Protein AF-0000000077559073 (afdb_homodimer)

Foldseek 3Di:
DAQPDAWAEEEEEDCDPCRVLLQLLLCQLPVRHAYEYEYQDPVQLVQLVDQHHPWFAPPSSVSSVVRYPRRYYYYNPLLVSLQPGQEYEYAHEFAQACDDPNHPFATDCVSVLVVLLSSLVRYAAEYEYEYAYQHAFPVQVVSVVNNPPPVVCPRYHYFYKYWYDDADGRCRNVCSQEPQATEIAGAPDPNRVSSSVSVLVSSVSRYPNVRYHYYHRRCRSVVLLVVLLVLLLLQLVLLVLLVVLQVPQHFSVVVLVVVQVPPVNHNPSNFHFLAAFDSRNSRSLSNVLSVCVVVVNNVVSVVSVVSVVSRLVSLVVLLCVVCVVLVNAQAAAEEEEEDQPLEPNTQHRGRRSVLVSLQSNVVRHHQYEYEYQRHDPVRSLVSNVVVDPPVSSVRYHYDPDPLVRLAQHQEYEYRYPYPVVAPDPVLSSCVRYDPPYEYEYRRPRYDQVVNVVSPYQYHYGRGHRPPD/DAQQDAWAEEEEEDCDPCRVLLQLLLCQLPVRHAYEYEYQDVVQLVQLVDQHHPWFAPPSSVSSVVRYPRRYYYYNPLLVSLQPGQEYEYAHEFAQACDDPLHPFATDCVSVLVVLLSSLVRYAAEYEYEYAYQHAFPVQVVSVCNNPPPVVCPRYHYWYKYWYDDADGRCRNVCSQEPQATEIAGAPDPNRVSSSVSVLVSSVSRYPNVRYHYYHRRCRSVVLLVVLLVLLLLQLVLLVLLVVLQVPQHFSVVVLVVVQVPPVNHNPSNFHFLAAFDSRNSRSLSNVLSVCVVVVNNVVSVVSVVSVVSRLVSLVVLLCVVCVVLVNAQAAAEEEEEDQPLEPNTQHRGRRSVLVSLQSNVVRHHQYEYEYQRHDPVRSLVSNVVVDPPVSSVRYHYDDDPLVRLAQHQEYEYRYPYPVVAPDPVLSSCVRYDPPYEYEYRRPRYDQVVNVVSPYQYHYGRGHRPPD

Structure (mmCIF, N/CA/C/O backbone):
data_AF-0000000077559073-model_v1
#
loop_
_entity.id
_entity.type
_entity.pdbx_description
1 polymer 'UDP-glucose 6-dehydrogenase'
#
loop_
_atom_site.group_PDB
_atom_site.id
_atom_site.type_symbol
_atom_site.label_atom_id
_atom_site.label_alt_id
_atom_site.label_comp_id
_atom_site.label_asym_id
_atom_site.label_entity_id
_atom_site.label_seq_id
_atom_site.pdbx_PDB_ins_code
_atom_site.Cartn_x
_atom_site.Cartn_y
_atom_site.Cartn_z
_atom_site.occupancy
_atom_site.B_iso_or_equiv
_atom_site.auth_seq_id
_atom_site.auth_comp_id
_atom_site.auth_asym_id
_atom_site.auth_atom_id
_atom_site.pdbx_PDB_model_num
ATOM 1 N N . MET A 1 1 ? -14.984 -43.031 -1.328 1 65.44 1 MET A N 1
ATOM 2 C CA . MET A 1 1 ? -15.008 -41.594 -1.665 1 65.44 1 MET A CA 1
ATOM 3 C C . MET A 1 1 ? -13.734 -41.188 -2.393 1 65.44 1 MET A C 1
ATOM 5 O O . MET A 1 1 ? -12.68 -41.781 -2.189 1 65.44 1 MET A O 1
ATOM 9 N N . VAL A 1 2 ? -13.875 -40.344 -3.498 1 80.69 2 VAL A N 1
ATOM 10 C CA . VAL A 1 2 ? -12.781 -39.938 -4.363 1 80.69 2 VAL A CA 1
ATOM 11 C C . VAL A 1 2 ? -11.836 -39.031 -3.594 1 80.69 2 VAL A C 1
ATOM 13 O O . VAL A 1 2 ? -12.281 -38.188 -2.805 1 80.69 2 VAL A O 1
ATOM 16 N N . PHE A 1 3 ? -10.508 -39.344 -3.59 1 88.69 3 PHE A N 1
ATOM 17 C CA . PHE A 1 3 ? -9.406 -38.594 -2.986 1 88.69 3 PHE A CA 1
ATOM 18 C C . PHE A 1 3 ? -9.406 -38.781 -1.472 1 88.69 3 PHE A C 1
ATOM 20 O O . PHE A 1 3 ? -9.289 -37.781 -0.734 1 88.69 3 PHE A O 1
ATOM 27 N N . GLU A 1 4 ? -9.547 -39.906 -0.979 1 85.69 4 GLU A N 1
ATOM 28 C CA . GLU A 1 4 ? -9.531 -40.25 0.443 1 85.69 4 GLU A CA 1
ATOM 29 C C . GLU A 1 4 ? -8.164 -40.75 0.874 1 85.69 4 GLU A C 1
ATOM 31 O O . GLU A 1 4 ? -7.812 -40.719 2.055 1 85.69 4 GLU A O 1
ATOM 36 N N . LYS A 1 5 ? -7.469 -41.219 -0.097 1 90.25 5 LYS A N 1
ATOM 37 C CA . LYS A 1 5 ? -6.168 -41.812 0.21 1 90.25 5 LYS A CA 1
ATOM 38 C C . LYS A 1 5 ? -5.18 -40.719 0.664 1 90.25 5 LYS A C 1
ATOM 40 O O . LYS A 1 5 ? -5.152 -39.625 0.11 1 90.25 5 LYS A O 1
ATOM 45 N N . LYS A 1 6 ? -4.402 -41.062 1.633 1 93.44 6 LYS A N 1
ATOM 46 C CA . LYS A 1 6 ? -3.363 -40.156 2.133 1 93.44 6 LYS A CA 1
ATOM 47 C C . LYS A 1 6 ? -2.281 -39.938 1.082 1 93.44 6 LYS A C 1
ATOM 49 O O . LYS A 1 6 ? -1.94 -40.844 0.326 1 93.44 6 LYS A O 1
ATOM 54 N N . VAL A 1 7 ? -1.75 -38.781 1.124 1 97.25 7 VAL A N 1
ATOM 55 C CA . VAL A 1 7 ? -0.66 -38.469 0.206 1 97.25 7 VAL A CA 1
ATOM 56 C C . VAL A 1 7 ? 0.637 -39.094 0.71 1 97.25 7 VAL A C 1
ATOM 58 O O . VAL A 1 7 ? 1.102 -38.781 1.809 1 97.25 7 VAL A O 1
ATOM 61 N N . GLU A 1 8 ? 1.228 -39.969 -0.076 1 97.75 8 GLU A N 1
ATOM 62 C CA . GLU A 1 8 ? 2.455 -40.656 0.322 1 97.75 8 GLU A CA 1
ATOM 63 C C . GLU A 1 8 ? 3.59 -40.344 -0.658 1 97.75 8 GLU A C 1
ATOM 65 O O . GLU A 1 8 ? 4.762 -40.531 -0.328 1 97.75 8 GLU A O 1
ATOM 70 N N . ARG A 1 9 ? 3.215 -40.031 -1.839 1 98.5 9 ARG A N 1
ATOM 71 C CA . ARG A 1 9 ? 4.191 -39.719 -2.883 1 98.5 9 ARG A CA 1
ATOM 72 C C . ARG A 1 9 ? 3.869 -38.406 -3.58 1 98.5 9 ARG A C 1
ATOM 74 O O . ARG A 1 9 ? 2.777 -38.25 -4.129 1 98.5 9 ARG A O 1
ATOM 81 N N . ILE A 1 10 ? 4.832 -37.469 -3.531 1 98.75 10 ILE A N 1
ATOM 82 C CA . ILE A 1 10 ? 4.691 -36.188 -4.168 1 98.75 10 ILE A CA 1
ATOM 83 C C . ILE A 1 10 ? 5.73 -36.031 -5.277 1 98.75 10 ILE A C 1
ATOM 85 O O . ILE A 1 10 ? 6.91 -36.344 -5.078 1 98.75 10 ILE A O 1
ATOM 89 N N . ALA A 1 11 ? 5.262 -35.719 -6.426 1 98.75 11 ALA A N 1
ATOM 90 C CA . ALA A 1 11 ? 6.164 -35.312 -7.496 1 98.75 11 ALA A CA 1
ATOM 91 C C . ALA A 1 11 ? 6.102 -33.781 -7.703 1 98.75 11 ALA A C 1
ATOM 93 O O . ALA A 1 11 ? 5.051 -33.188 -7.527 1 98.75 11 ALA A O 1
ATOM 94 N N . CYS A 1 12 ? 7.199 -33.188 -7.988 1 98.69 12 CYS A N 1
ATOM 95 C CA . CYS A 1 12 ? 7.293 -31.781 -8.328 1 98.69 12 CYS A CA 1
ATOM 96 C C . CYS A 1 12 ? 7.977 -31.578 -9.68 1 98.69 12 CYS A C 1
ATOM 98 O O . CYS A 1 12 ? 9.133 -31.953 -9.852 1 98.69 12 CYS A O 1
ATOM 100 N N . VAL A 1 13 ? 7.211 -31.094 -10.602 1 98.62 13 VAL A N 1
ATOM 101 C CA . VAL A 1 13 ? 7.781 -30.844 -11.93 1 98.62 13 VAL A CA 1
ATOM 102 C C . VAL A 1 13 ? 8.336 -29.422 -12 1 98.62 13 VAL A C 1
ATOM 104 O O . VAL A 1 13 ? 7.574 -28.453 -12 1 98.62 13 VAL A O 1
ATOM 107 N N . GLY A 1 14 ? 9.617 -29.281 -12.125 1 97.81 14 GLY A N 1
ATOM 108 C CA . GLY A 1 14 ? 10.344 -28.016 -12.047 1 97.81 14 GLY A CA 1
ATOM 109 C C . GLY A 1 14 ? 11.305 -27.953 -10.867 1 97.81 14 GLY A C 1
ATOM 110 O O . GLY A 1 14 ? 10.875 -27.938 -9.711 1 97.81 14 GLY A O 1
ATOM 111 N N . ALA A 1 15 ? 12.57 -27.938 -11.156 1 97.75 15 ALA A N 1
ATOM 112 C CA . ALA A 1 15 ? 13.594 -27.953 -10.117 1 97.75 15 ALA A CA 1
ATOM 113 C C . ALA A 1 15 ? 14.25 -26.594 -9.961 1 97.75 15 ALA A C 1
ATOM 115 O O . ALA A 1 15 ? 15.469 -26.484 -9.789 1 97.75 15 ALA A O 1
ATOM 116 N N . GLY A 1 16 ? 13.422 -25.531 -10.078 1 93.25 16 GLY A N 1
ATOM 117 C CA . GLY A 1 16 ? 13.922 -24.172 -9.93 1 93.25 16 GLY A CA 1
ATOM 118 C C . GLY A 1 16 ? 13.82 -23.656 -8.508 1 93.25 16 GLY A C 1
ATOM 119 O O . GLY A 1 16 ? 13.883 -24.438 -7.555 1 93.25 16 GLY A O 1
ATOM 120 N N . TYR A 1 17 ? 13.789 -22.375 -8.445 1 90.31 17 TYR A N 1
ATOM 121 C CA . TYR A 1 17 ? 13.859 -21.672 -7.168 1 90.31 17 TYR A CA 1
ATOM 122 C C . TYR A 1 17 ? 12.641 -22 -6.309 1 90.31 17 TYR A C 1
ATOM 124 O O . TYR A 1 17 ? 12.703 -21.906 -5.078 1 90.31 17 TYR A O 1
ATOM 132 N N . VAL A 1 18 ? 11.492 -22.312 -6.949 1 93.88 18 VAL A N 1
ATOM 133 C CA . VAL A 1 18 ? 10.281 -22.594 -6.191 1 93.88 18 VAL A CA 1
ATOM 134 C C . VAL A 1 18 ? 10.203 -24.094 -5.887 1 93.88 18 VAL A C 1
ATOM 136 O O . VAL A 1 18 ? 10.062 -24.484 -4.727 1 93.88 18 VAL A O 1
ATOM 139 N N . GLY A 1 19 ? 10.406 -24.906 -6.859 1 96.75 19 GLY A N 1
ATOM 140 C CA . GLY A 1 19 ? 10.219 -26.344 -6.715 1 96.75 19 GLY A CA 1
ATOM 141 C C . GLY A 1 19 ? 11.234 -26.984 -5.785 1 96.75 19 GLY A C 1
ATOM 142 O O . GLY A 1 19 ? 10.867 -27.75 -4.887 1 96.75 19 GLY A O 1
ATOM 143 N N . GLY A 1 20 ? 12.484 -26.672 -6.012 1 96.12 20 GLY A N 1
ATOM 144 C CA . GLY A 1 20 ? 13.547 -27.266 -5.211 1 96.12 20 GLY A CA 1
ATOM 145 C C . GLY A 1 20 ? 13.383 -27.016 -3.723 1 96.12 20 GLY A C 1
ATOM 146 O O . GLY A 1 20 ? 13.164 -27.953 -2.951 1 96.12 20 GLY A O 1
ATOM 147 N N . PRO A 1 21 ? 13.383 -25.719 -3.318 1 96.5 21 PRO A N 1
ATOM 148 C CA . PRO A 1 21 ? 13.266 -25.406 -1.894 1 96.5 21 PRO A CA 1
ATOM 149 C C . PRO A 1 21 ? 11.945 -25.859 -1.292 1 96.5 21 PRO A C 1
ATOM 151 O O . PRO A 1 21 ? 11.914 -26.359 -0.164 1 96.5 21 PRO A O 1
ATOM 154 N N . THR A 1 22 ? 10.844 -25.734 -2.008 1 97.19 22 THR A N 1
ATOM 155 C CA . THR A 1 22 ? 9.531 -26.156 -1.514 1 97.19 22 THR A CA 1
ATOM 156 C C . THR A 1 22 ? 9.516 -27.641 -1.217 1 97.19 22 THR A C 1
ATOM 158 O O . THR A 1 22 ? 9.078 -28.062 -0.143 1 97.19 22 THR A O 1
ATOM 161 N N . CYS A 1 23 ? 10.008 -28.422 -2.127 1 97.56 23 CYS A N 1
ATOM 162 C CA . CYS A 1 23 ? 9.977 -29.859 -1.984 1 97.56 23 CYS A CA 1
ATOM 163 C C . CYS A 1 23 ? 10.984 -30.328 -0.941 1 97.56 23 CYS A C 1
ATOM 165 O O . CYS A 1 23 ? 10.742 -31.312 -0.232 1 97.56 23 CYS A O 1
ATOM 167 N N . ALA A 1 24 ? 12.148 -29.641 -0.912 1 98 24 ALA A N 1
ATOM 168 C CA . ALA A 1 24 ? 13.102 -29.938 0.154 1 98 24 ALA A CA 1
ATOM 169 C C . ALA A 1 24 ? 12.469 -29.734 1.527 1 98 24 ALA A C 1
ATOM 171 O O . ALA A 1 24 ? 12.648 -30.562 2.424 1 98 24 ALA A O 1
ATOM 172 N N . MET A 1 25 ? 11.727 -28.672 1.707 1 98.38 25 MET A N 1
ATOM 173 C CA . MET A 1 25 ? 11.086 -28.375 2.982 1 98.38 25 MET A CA 1
ATOM 174 C C . MET A 1 25 ? 10 -29.406 3.291 1 98.38 25 MET A C 1
ATOM 176 O O . MET A 1 25 ? 9.883 -29.859 4.426 1 98.38 25 MET A O 1
ATOM 180 N N . ILE A 1 26 ? 9.18 -29.797 2.264 1 98.56 26 ILE A N 1
ATOM 181 C CA . ILE A 1 26 ? 8.148 -30.812 2.465 1 98.56 26 ILE A CA 1
ATOM 182 C C . ILE A 1 26 ? 8.797 -32.125 2.908 1 98.56 26 ILE A C 1
ATOM 184 O O . ILE A 1 26 ? 8.344 -32.75 3.867 1 98.56 26 ILE A O 1
ATOM 188 N N . ALA A 1 27 ? 9.844 -32.5 2.225 1 98.75 27 ALA A N 1
ATOM 189 C CA . ALA A 1 27 ? 10.539 -33.75 2.588 1 98.75 27 ALA A CA 1
ATOM 190 C C . ALA A 1 27 ? 11.062 -33.688 4.02 1 98.75 27 ALA A C 1
ATOM 192 O O . ALA A 1 27 ? 11.016 -34.656 4.754 1 98.75 27 ALA A O 1
ATOM 193 N N . PHE A 1 28 ? 11.594 -32.531 4.379 1 98.62 28 PHE A N 1
ATOM 194 C CA . PHE A 1 28 ? 12.188 -32.312 5.695 1 98.62 28 PHE A CA 1
ATOM 195 C C . PHE A 1 28 ? 11.125 -32.406 6.785 1 98.62 28 PHE A C 1
ATOM 197 O O . PHE A 1 28 ? 11.352 -33 7.84 1 98.62 28 PHE A O 1
ATOM 204 N N . LYS A 1 29 ? 9.953 -31.812 6.527 1 98.69 29 LYS A N 1
ATOM 205 C CA . LYS A 1 29 ? 8.898 -31.703 7.531 1 98.69 29 LYS A CA 1
ATOM 206 C C . LYS A 1 29 ? 7.984 -32.906 7.504 1 98.69 29 LYS A C 1
ATOM 208 O O . LYS A 1 29 ? 7.242 -33.156 8.453 1 98.69 29 LYS A O 1
ATOM 213 N N . CYS A 1 30 ? 7.992 -33.656 6.418 1 98.5 30 CYS A N 1
ATOM 214 C CA . CYS A 1 30 ? 7.164 -34.844 6.25 1 98.5 30 CYS A CA 1
ATOM 215 C C . CYS A 1 30 ? 8.016 -36.062 5.906 1 98.5 30 CYS A C 1
ATOM 217 O O . CYS A 1 30 ? 7.898 -36.625 4.816 1 98.5 30 CYS A O 1
ATOM 219 N N . PRO A 1 31 ? 8.688 -36.656 6.852 1 97.94 31 PRO A N 1
ATOM 220 C CA . PRO A 1 31 ? 9.594 -37.75 6.566 1 97.94 31 PRO A CA 1
ATOM 221 C C . PRO A 1 31 ? 8.867 -39 6.055 1 97.94 31 PRO A C 1
ATOM 223 O O . PRO A 1 31 ? 9.492 -39.875 5.465 1 97.94 31 PRO A O 1
ATOM 226 N N . HIS A 1 32 ? 7.609 -39.031 6.293 1 98 32 HIS A N 1
ATOM 227 C CA . HIS A 1 32 ? 6.824 -40.188 5.879 1 98 32 HIS A CA 1
ATOM 228 C C . HIS A 1 32 ? 6.371 -40.062 4.43 1 98 32 HIS A C 1
ATOM 230 O O . HIS A 1 32 ? 5.758 -40.969 3.879 1 98 32 HIS A O 1
ATOM 236 N N . ILE A 1 33 ? 6.594 -38.938 3.729 1 98.62 33 ILE A N 1
ATOM 237 C CA . ILE A 1 33 ? 6.219 -38.688 2.34 1 98.62 33 ILE A CA 1
ATOM 238 C C . ILE A 1 33 ? 7.461 -38.75 1.454 1 98.62 33 ILE A C 1
ATOM 240 O O . ILE A 1 33 ? 8.477 -38.094 1.767 1 98.62 33 ILE A O 1
ATOM 244 N N . ASN A 1 34 ? 7.426 -39.5 0.358 1 98.75 34 ASN A N 1
ATOM 245 C CA . ASN A 1 34 ? 8.477 -39.469 -0.649 1 98.75 34 ASN A CA 1
ATOM 246 C C . ASN A 1 34 ? 8.266 -38.344 -1.656 1 98.75 34 ASN A C 1
ATOM 248 O O . ASN A 1 34 ? 7.203 -38.25 -2.271 1 98.75 34 ASN A O 1
ATOM 252 N N . VAL A 1 35 ? 9.258 -37.531 -1.774 1 98.81 35 VAL A N 1
ATOM 253 C CA . VAL A 1 35 ? 9.164 -36.375 -2.662 1 98.81 35 VAL A CA 1
ATOM 254 C C . VAL A 1 35 ? 10.188 -36.5 -3.787 1 98.81 35 VAL A C 1
ATOM 256 O O . VAL A 1 35 ? 11.383 -36.719 -3.529 1 98.81 35 VAL A O 1
ATOM 259 N N . THR A 1 36 ? 9.719 -36.469 -4.996 1 98.81 36 THR A N 1
ATOM 260 C CA . THR A 1 36 ? 10.617 -36.5 -6.152 1 98.81 36 THR A CA 1
ATOM 261 C C . THR A 1 36 ? 10.484 -35.25 -6.988 1 98.81 36 THR A C 1
ATOM 263 O O . THR A 1 36 ? 9.406 -34.938 -7.492 1 98.81 36 THR A O 1
ATOM 266 N N . VAL A 1 37 ? 11.586 -34.5 -7.098 1 98.75 37 VAL A N 1
ATOM 267 C CA . VAL A 1 37 ? 11.641 -33.312 -7.949 1 98.75 37 VAL A CA 1
ATOM 268 C C . VAL A 1 37 ? 12.195 -33.688 -9.32 1 98.75 37 VAL A C 1
ATOM 270 O O . VAL A 1 37 ? 13.273 -34.281 -9.422 1 98.75 37 VAL A O 1
ATOM 273 N N . VAL A 1 38 ? 11.445 -33.344 -10.328 1 98.62 38 VAL A N 1
ATOM 274 C CA . VAL A 1 38 ? 11.875 -33.719 -11.672 1 98.62 38 VAL A CA 1
ATOM 275 C C . VAL A 1 38 ? 12.016 -32.5 -12.555 1 98.62 38 VAL A C 1
ATOM 277 O O . VAL A 1 38 ? 11.344 -31.484 -12.328 1 98.62 38 VAL A O 1
ATOM 280 N N . ASP A 1 39 ? 12.891 -32.5 -13.461 1 97.81 39 ASP A N 1
ATOM 281 C CA . ASP A 1 39 ? 13.148 -31.469 -14.438 1 97.81 39 ASP A CA 1
ATOM 282 C C . ASP A 1 39 ? 13.703 -32.062 -15.734 1 97.81 39 ASP A C 1
ATOM 284 O O . ASP A 1 39 ? 14.359 -33.094 -15.719 1 97.81 39 ASP A O 1
ATOM 288 N N . GLU A 1 40 ? 13.352 -31.359 -16.828 1 94.94 40 GLU A N 1
ATOM 289 C CA . GLU A 1 40 ? 13.875 -31.828 -18.109 1 94.94 40 GLU A CA 1
ATOM 290 C C . GLU A 1 40 ? 15.367 -31.5 -18.25 1 94.94 40 GLU A C 1
ATOM 292 O O . GLU A 1 40 ? 16.062 -32.125 -19.047 1 94.94 40 GLU A O 1
ATOM 297 N N . ASN A 1 41 ? 15.82 -30.531 -17.484 1 95.75 41 ASN A N 1
ATOM 298 C CA . ASN A 1 41 ? 17.219 -30.125 -17.516 1 95.75 41 ASN A CA 1
ATOM 299 C C . ASN A 1 41 ? 18.109 -31.062 -16.703 1 95.75 41 ASN A C 1
ATOM 301 O O . ASN A 1 41 ? 18.25 -30.891 -15.492 1 95.75 41 ASN A O 1
ATOM 305 N N . GLU A 1 42 ? 18.875 -31.891 -17.359 1 96.81 42 GLU A N 1
ATOM 306 C CA . GLU A 1 42 ? 19.703 -32.906 -16.719 1 96.81 42 GLU A CA 1
ATOM 307 C C . GLU A 1 42 ? 20.812 -32.281 -15.891 1 96.81 42 GLU A C 1
ATOM 309 O O . GLU A 1 42 ? 21.172 -32.781 -14.82 1 96.81 42 GLU A O 1
ATOM 314 N N . ALA A 1 43 ? 21.328 -31.219 -16.422 1 96 43 ALA A N 1
ATOM 315 C CA . ALA A 1 43 ? 22.406 -30.547 -15.727 1 96 43 ALA A CA 1
ATOM 316 C C . ALA A 1 43 ? 21.938 -30 -14.375 1 96 43 ALA A C 1
ATOM 318 O O . ALA A 1 43 ? 22.672 -30.047 -13.383 1 96 43 ALA A O 1
ATOM 319 N N . LYS A 1 44 ? 20.797 -29.484 -14.383 1 95.25 44 LYS A N 1
ATOM 320 C CA . LYS A 1 44 ? 20.203 -28.953 -13.156 1 95.25 44 LYS A CA 1
ATOM 321 C C . LYS A 1 44 ? 19.984 -30.078 -12.133 1 95.25 44 LYS A C 1
ATOM 323 O O . LYS A 1 44 ? 20.25 -29.891 -10.945 1 95.25 44 LYS A O 1
ATOM 328 N N . ILE A 1 45 ? 19.484 -31.203 -12.641 1 98.12 45 ILE A N 1
ATOM 329 C CA . ILE A 1 45 ? 19.234 -32.344 -11.773 1 98.12 45 ILE A CA 1
ATOM 330 C C . ILE A 1 45 ? 20.562 -32.875 -11.211 1 98.12 45 ILE A C 1
ATOM 332 O O . ILE A 1 45 ? 20.656 -33.219 -10.031 1 98.12 45 ILE A O 1
ATOM 336 N N . GLU A 1 46 ? 21.547 -32.844 -12.047 1 97.75 46 GLU A N 1
ATOM 337 C CA . GLU A 1 46 ? 22.875 -33.25 -11.594 1 97.75 46 GLU A CA 1
ATOM 338 C C . GLU A 1 46 ? 23.391 -32.344 -10.492 1 97.75 46 GLU A C 1
ATOM 340 O O . GLU A 1 46 ? 24 -32.812 -9.516 1 97.75 46 GLU A O 1
ATOM 345 N N . ALA A 1 47 ? 23.172 -31.094 -10.656 1 96.75 47 ALA A N 1
ATOM 346 C CA . ALA A 1 47 ? 23.594 -30.125 -9.656 1 96.75 47 ALA A CA 1
ATOM 347 C C . ALA A 1 47 ? 22.891 -30.359 -8.32 1 96.75 47 ALA A C 1
ATOM 349 O O . ALA A 1 47 ? 23.516 -30.312 -7.262 1 96.75 47 ALA A O 1
ATOM 350 N N . TRP A 1 48 ? 21.594 -30.672 -8.383 1 97.94 48 TRP A N 1
ATOM 351 C CA . TRP A 1 48 ? 20.828 -30.938 -7.172 1 97.94 48 TRP A CA 1
ATOM 352 C C . TRP A 1 48 ? 21.344 -32.188 -6.461 1 97.94 48 TRP A C 1
ATOM 354 O O . TRP A 1 48 ? 21.219 -32.312 -5.238 1 97.94 48 TRP A O 1
ATOM 364 N N . ASN A 1 49 ? 21.906 -33.094 -7.23 1 97.81 49 ASN A N 1
ATOM 365 C CA . ASN A 1 49 ? 22.406 -34.344 -6.676 1 97.81 49 ASN A CA 1
ATOM 366 C C . ASN A 1 49 ? 23.891 -34.219 -6.305 1 97.81 49 ASN A C 1
ATOM 368 O O . ASN A 1 49 ? 24.516 -35.219 -5.914 1 97.81 49 ASN A O 1
ATOM 372 N N . SER A 1 50 ? 24.422 -33 -6.371 1 96.94 50 SER A N 1
ATOM 373 C CA . SER A 1 50 ? 25.828 -32.75 -6.059 1 96.94 50 SER A CA 1
ATOM 374 C C . SER A 1 50 ? 25.984 -31.953 -4.773 1 96.94 50 SER A C 1
ATOM 376 O O . SER A 1 50 ? 24.984 -31.609 -4.133 1 96.94 50 SER A O 1
ATOM 378 N N . GLU A 1 51 ? 27.234 -31.656 -4.414 1 94.31 51 GLU A N 1
ATOM 379 C CA . GLU A 1 51 ? 27.516 -30.859 -3.221 1 94.31 51 GLU A CA 1
ATOM 380 C C . GLU A 1 51 ? 27.297 -29.375 -3.479 1 94.31 51 GLU A C 1
ATOM 382 O O . GLU A 1 51 ? 27.156 -28.594 -2.535 1 94.31 51 GLU A O 1
ATOM 387 N N . LYS A 1 52 ? 27.328 -29.031 -4.688 1 92.62 52 LYS A N 1
ATOM 388 C CA . LYS A 1 52 ? 27.078 -27.641 -5.086 1 92.62 52 LYS A CA 1
ATOM 389 C C . LYS A 1 52 ? 25.672 -27.5 -5.688 1 92.62 52 LYS A C 1
ATOM 391 O O . LYS A 1 52 ? 25.484 -27.75 -6.879 1 92.62 52 LYS A O 1
ATOM 396 N N . LEU A 1 53 ? 24.812 -27 -4.898 1 94.88 53 LEU A N 1
ATOM 397 C CA . LEU A 1 53 ? 23.422 -26.859 -5.332 1 94.88 53 LEU A CA 1
ATOM 398 C C . LEU A 1 53 ? 23.297 -25.797 -6.422 1 94.88 53 LEU A C 1
ATOM 400 O O . LEU A 1 53 ? 24.094 -24.859 -6.469 1 94.88 53 LEU A O 1
ATOM 404 N N . PRO A 1 54 ? 22.406 -25.891 -7.262 1 92.62 54 PRO A N 1
ATOM 405 C CA . PRO A 1 54 ? 22.219 -24.922 -8.352 1 92.62 54 PRO A CA 1
ATOM 406 C C . PRO A 1 54 ? 21.625 -23.594 -7.879 1 92.62 54 PRO A C 1
ATOM 408 O O . PRO A 1 54 ? 21.625 -22.609 -8.625 1 92.62 54 PRO A O 1
ATOM 411 N N . ILE A 1 55 ? 21.125 -23.547 -6.691 1 88.62 55 ILE A N 1
ATOM 412 C CA . ILE A 1 55 ? 20.5 -22.359 -6.125 1 88.62 55 ILE A CA 1
ATOM 413 C C . ILE A 1 55 ? 21.141 -22.016 -4.785 1 88.62 55 ILE A C 1
ATOM 415 O O . ILE A 1 55 ? 21.359 -22.906 -3.951 1 88.62 55 ILE A O 1
ATOM 419 N N . PHE A 1 56 ? 21.391 -20.75 -4.684 1 88.69 56 PHE A N 1
ATOM 420 C CA . PHE A 1 56 ? 21.844 -20.312 -3.363 1 88.69 56 PHE A CA 1
ATOM 421 C C . PHE A 1 56 ? 20.688 -19.766 -2.549 1 88.69 56 PHE A C 1
ATOM 423 O O . PHE A 1 56 ? 20 -18.844 -2.992 1 88.69 56 PHE A O 1
ATOM 430 N N . GLU A 1 57 ? 20.453 -20.281 -1.438 1 93 57 GLU A N 1
ATOM 431 C CA . GLU A 1 57 ? 19.453 -19.875 -0.448 1 93 57 GLU A CA 1
ATOM 432 C C . GLU A 1 57 ? 19.891 -20.25 0.962 1 93 57 GLU A C 1
ATOM 434 O O . GLU A 1 57 ? 20.188 -21.422 1.233 1 93 57 GLU A O 1
ATOM 439 N N . PRO A 1 58 ? 19.984 -19.188 1.845 1 93.44 58 PRO A N 1
ATOM 440 C CA . PRO A 1 58 ? 20.406 -19.516 3.207 1 93.44 58 PRO A CA 1
ATOM 441 C C . PRO A 1 58 ? 19.578 -20.625 3.828 1 93.44 58 PRO A C 1
ATOM 443 O O . PRO A 1 58 ? 18.344 -20.547 3.855 1 93.44 58 PRO A O 1
ATOM 446 N N . GLY A 1 59 ? 20.266 -21.719 4.289 1 95.75 59 GLY A N 1
ATOM 447 C CA . GLY A 1 59 ? 19.594 -22.797 4.988 1 95.75 59 GLY A CA 1
ATOM 448 C C . GLY A 1 59 ? 19.219 -23.953 4.074 1 95.75 59 GLY A C 1
ATOM 449 O O . GLY A 1 59 ? 18.906 -25.047 4.547 1 95.75 59 GLY A O 1
ATOM 450 N N . LEU A 1 60 ? 19.281 -23.75 2.805 1 96.75 60 LEU A N 1
ATOM 451 C CA . LEU A 1 60 ? 18.828 -24.75 1.845 1 96.75 60 LEU A CA 1
ATOM 452 C C . LEU A 1 60 ? 19.75 -25.953 1.842 1 96.75 60 LEU A C 1
ATOM 454 O O . LEU A 1 60 ? 19.281 -27.109 1.827 1 96.75 60 LEU A O 1
ATOM 458 N N . ASP A 1 61 ? 21.016 -25.703 1.914 1 96.44 61 ASP A N 1
ATOM 459 C CA . ASP A 1 61 ? 22.016 -26.766 1.855 1 96.44 61 ASP A CA 1
ATOM 460 C C . ASP A 1 61 ? 21.812 -27.766 2.99 1 96.44 61 ASP A C 1
ATOM 462 O O . ASP A 1 61 ? 21.875 -28.984 2.771 1 96.44 61 ASP A O 1
ATOM 466 N N . GLU A 1 62 ? 21.578 -27.281 4.117 1 97.38 62 GLU A N 1
ATOM 467 C CA . GLU A 1 62 ? 21.391 -28.125 5.293 1 97.38 62 GLU A CA 1
ATOM 468 C C . GLU A 1 62 ? 20.172 -29.016 5.148 1 97.38 62 GLU A C 1
ATOM 470 O O . GLU A 1 62 ? 20.219 -30.203 5.477 1 97.38 62 GLU A O 1
ATOM 475 N N . ILE A 1 63 ? 19.141 -28.516 4.625 1 97.81 63 ILE A N 1
ATOM 476 C CA . ILE A 1 63 ? 17.891 -29.234 4.488 1 97.81 63 ILE A CA 1
ATOM 477 C C . ILE A 1 63 ? 18.047 -30.328 3.416 1 97.81 63 ILE A C 1
ATOM 479 O O . ILE A 1 63 ? 17.594 -31.453 3.605 1 97.81 63 ILE A O 1
ATOM 483 N N . VAL A 1 64 ? 18.625 -30 2.316 1 98.19 64 VAL A N 1
ATOM 484 C CA . VAL A 1 64 ? 18.828 -30.938 1.224 1 98.19 64 VAL A CA 1
ATOM 485 C C . VAL A 1 64 ? 19.719 -32.094 1.688 1 98.19 64 VAL A C 1
ATOM 487 O O . VAL A 1 64 ? 19.422 -33.25 1.424 1 98.19 64 VAL A O 1
ATOM 490 N N . LYS A 1 65 ? 20.75 -31.766 2.412 1 97.31 65 LYS A N 1
ATOM 491 C CA . LYS A 1 65 ? 21.672 -32.781 2.906 1 97.31 65 LYS A CA 1
ATOM 492 C C . LYS A 1 65 ? 20.953 -33.75 3.865 1 97.31 65 LYS A C 1
ATOM 494 O O . LYS A 1 65 ? 21.25 -34.938 3.893 1 97.31 65 LYS A O 1
ATOM 499 N N . ALA A 1 66 ? 20.047 -33.25 4.578 1 97.81 66 ALA A N 1
ATOM 500 C CA . ALA A 1 66 ? 19.344 -34.031 5.594 1 97.81 66 ALA A CA 1
ATOM 501 C C . ALA A 1 66 ? 18.312 -34.938 4.965 1 97.81 66 ALA A C 1
ATOM 503 O O . ALA A 1 66 ? 17.906 -35.938 5.57 1 97.81 66 ALA A O 1
ATOM 504 N N . THR A 1 67 ? 17.906 -34.625 3.766 1 98.31 67 THR A N 1
ATOM 505 C CA . THR A 1 67 ? 16.734 -35.344 3.252 1 98.31 67 THR A CA 1
ATOM 506 C C . THR A 1 67 ? 17.078 -36.094 1.968 1 98.31 67 THR A C 1
ATOM 508 O O . THR A 1 67 ? 16.438 -37.094 1.64 1 98.31 67 THR A O 1
ATOM 511 N N . ARG A 1 68 ? 18.047 -35.594 1.241 1 98.38 68 ARG A N 1
ATOM 512 C CA . ARG A 1 68 ? 18.391 -36.188 -0.042 1 98.38 68 ARG A CA 1
ATOM 513 C C . ARG A 1 68 ? 18.812 -37.656 0.131 1 98.38 68 ARG A C 1
ATOM 515 O O . ARG A 1 68 ? 19.594 -37.969 1.016 1 98.38 68 ARG A O 1
ATOM 522 N N . GLY A 1 69 ? 18.25 -38.5 -0.716 1 97.31 69 GLY A N 1
ATOM 523 C CA . GLY A 1 69 ? 18.562 -39.906 -0.65 1 97.31 69 GLY A CA 1
ATOM 524 C C . GLY A 1 69 ? 17.75 -40.656 0.377 1 97.31 69 GLY A C 1
ATOM 525 O O . GLY A 1 69 ? 17.766 -41.906 0.421 1 97.31 69 GLY A O 1
ATOM 526 N N . ARG A 1 70 ? 17.016 -40.031 1.191 1 98.06 70 ARG A N 1
ATOM 527 C CA . ARG A 1 70 ? 16.125 -40.656 2.16 1 98.06 70 ARG A CA 1
ATOM 528 C C . ARG A 1 70 ? 14.672 -40.625 1.682 1 98.06 70 ARG A C 1
ATOM 530 O O . ARG A 1 70 ? 14.094 -41.625 1.335 1 98.06 70 ARG A O 1
ATOM 537 N N . ASN A 1 71 ? 14.188 -39.406 1.646 1 98.69 71 ASN A N 1
ATOM 538 C CA . ASN A 1 71 ? 12.844 -39.281 1.102 1 98.69 71 ASN A CA 1
ATOM 539 C C . ASN A 1 71 ? 12.742 -38.125 0.101 1 98.69 71 ASN A C 1
ATOM 541 O O . ASN A 1 71 ? 11.648 -37.75 -0.311 1 98.69 71 ASN A O 1
ATOM 545 N N . LEU A 1 72 ? 13.828 -37.469 -0.217 1 98.81 72 LEU A N 1
ATOM 546 C CA . LEU A 1 72 ? 13.914 -36.438 -1.259 1 98.81 72 LEU A CA 1
ATOM 547 C C . LEU A 1 72 ? 14.781 -36.938 -2.418 1 98.81 72 LEU A C 1
ATOM 549 O O . LEU A 1 72 ? 15.938 -37.312 -2.215 1 98.81 72 LEU A O 1
ATOM 553 N N . PHE A 1 73 ? 14.234 -36.844 -3.561 1 98.75 73 PHE A N 1
ATOM 554 C CA . PHE A 1 73 ? 14.945 -37.344 -4.734 1 98.75 73 PHE A CA 1
ATOM 555 C C . PHE A 1 73 ? 14.852 -36.375 -5.887 1 98.75 73 PHE A C 1
ATOM 557 O O . PHE A 1 73 ? 13.844 -35.656 -6.031 1 98.75 73 PHE A O 1
ATOM 564 N N . PHE A 1 74 ? 15.906 -36.25 -6.641 1 98.69 74 PHE A N 1
ATOM 565 C CA . PHE A 1 74 ? 15.945 -35.438 -7.859 1 98.69 74 PHE A CA 1
ATOM 566 C C . PHE A 1 74 ? 16.188 -36.344 -9.078 1 98.69 74 PHE A C 1
ATOM 568 O O . PHE A 1 74 ? 17.094 -37.188 -9.062 1 98.69 74 PHE A O 1
ATOM 575 N N . SER A 1 75 ? 15.352 -36.156 -10.102 1 98.25 75 SER A N 1
ATOM 576 C CA . SER A 1 75 ? 15.453 -37.031 -11.258 1 98.25 75 SER A CA 1
ATOM 577 C C . SER A 1 75 ? 15.062 -36.344 -12.547 1 98.25 75 SER A C 1
ATOM 579 O O . SER A 1 75 ? 14.328 -35.344 -12.516 1 98.25 75 SER A O 1
ATOM 581 N N . ALA A 1 76 ? 15.562 -36.812 -13.633 1 97.69 76 ALA A N 1
ATOM 582 C CA . ALA A 1 76 ? 15.148 -36.312 -14.945 1 97.69 76 ALA A CA 1
ATOM 583 C C . ALA A 1 76 ? 14.031 -37.188 -15.523 1 97.69 76 ALA A C 1
ATOM 585 O O . ALA A 1 76 ? 13.461 -36.844 -16.562 1 97.69 76 ALA A O 1
ATOM 586 N N . ASP A 1 77 ? 13.68 -38.25 -14.82 1 97.69 77 ASP A N 1
ATOM 587 C CA . ASP A 1 77 ? 12.648 -39.156 -15.273 1 97.69 77 ASP A CA 1
ATOM 588 C C . ASP A 1 77 ? 11.258 -38.656 -14.883 1 97.69 77 ASP A C 1
ATOM 590 O O . ASP A 1 77 ? 10.633 -39.219 -13.969 1 97.69 77 ASP A O 1
ATOM 594 N N . GLN A 1 78 ? 10.703 -37.812 -15.711 1 97.81 78 GLN A N 1
ATOM 595 C CA . GLN A 1 78 ? 9.43 -37.156 -15.398 1 97.81 78 GLN A CA 1
ATOM 596 C C . GLN A 1 78 ? 8.281 -38.156 -15.484 1 97.81 78 GLN A C 1
ATOM 598 O O . GLN A 1 78 ? 7.449 -38.25 -14.578 1 97.81 78 GLN A O 1
ATOM 603 N N . PRO A 1 79 ? 8.203 -39.062 -16.516 1 97.38 79 PRO A N 1
ATOM 604 C CA . PRO A 1 79 ? 7.074 -40 -16.625 1 97.38 79 PRO A CA 1
ATOM 605 C C . PRO A 1 79 ? 6.922 -40.906 -15.406 1 97.38 79 PRO A C 1
ATOM 607 O O . PRO A 1 79 ? 5.816 -41.062 -14.883 1 97.38 79 PRO A O 1
ATOM 610 N N . THR A 1 80 ? 8 -41.406 -14.945 1 98 80 THR A N 1
ATOM 611 C CA . THR A 1 80 ? 7.953 -42.344 -13.82 1 98 80 THR A CA 1
ATOM 612 C C . THR A 1 80 ? 7.496 -41.625 -12.547 1 98 80 THR A C 1
ATOM 614 O O . THR A 1 80 ? 6.672 -42.156 -11.797 1 98 80 THR A O 1
ATOM 617 N N . ALA A 1 81 ? 8.039 -40.469 -12.297 1 98.12 81 ALA A N 1
ATOM 618 C CA . ALA A 1 81 ? 7.664 -39.719 -11.109 1 98.12 81 ALA A CA 1
ATOM 619 C C . ALA A 1 81 ? 6.18 -39.344 -11.133 1 98.12 81 ALA A C 1
ATOM 621 O O . ALA A 1 81 ? 5.504 -39.438 -10.102 1 98.12 81 ALA A O 1
ATOM 622 N N . ILE A 1 82 ? 5.68 -39 -12.289 1 97.75 82 ILE A N 1
ATOM 623 C CA . ILE A 1 82 ? 4.289 -38.594 -12.453 1 97.75 82 ILE A CA 1
ATOM 624 C C . ILE A 1 82 ? 3.369 -39.781 -12.25 1 97.75 82 ILE A C 1
ATOM 626 O O . ILE A 1 82 ? 2.361 -39.688 -11.547 1 97.75 82 ILE A O 1
ATOM 630 N N . ARG A 1 83 ? 3.773 -40.938 -12.766 1 96.31 83 ARG A N 1
ATOM 631 C CA . ARG A 1 83 ? 2.971 -42.156 -12.688 1 96.31 83 ARG A CA 1
ATOM 632 C C . ARG A 1 83 ? 2.779 -42.594 -11.234 1 96.31 83 ARG A C 1
ATOM 634 O O . ARG A 1 83 ? 1.707 -43.062 -10.859 1 96.31 83 ARG A O 1
ATOM 641 N N . ASN A 1 84 ? 3.729 -42.344 -10.461 1 96.38 84 ASN A N 1
ATOM 642 C CA . ASN A 1 84 ? 3.744 -42.875 -9.102 1 96.38 84 ASN A CA 1
ATOM 643 C C . ASN A 1 84 ? 3.176 -41.875 -8.102 1 96.38 84 ASN A C 1
ATOM 645 O O . ASN A 1 84 ? 2.934 -42.219 -6.941 1 96.38 84 ASN A O 1
ATOM 649 N N . ALA A 1 85 ? 2.852 -40.719 -8.508 1 97.56 85 ALA A N 1
ATOM 650 C CA . ALA A 1 85 ? 2.57 -39.625 -7.574 1 97.56 85 ALA A CA 1
ATOM 651 C C . ALA A 1 85 ? 1.094 -39.594 -7.191 1 97.56 85 ALA A C 1
ATOM 653 O O . ALA A 1 85 ? 0.225 -39.844 -8.031 1 97.56 85 ALA A O 1
ATOM 654 N N . ASP A 1 86 ? 0.822 -39.312 -5.875 1 97.56 86 ASP A N 1
ATOM 655 C CA . ASP A 1 86 ? -0.517 -39 -5.395 1 97.56 86 ASP A CA 1
ATOM 656 C C . ASP A 1 86 ? -0.848 -37.531 -5.656 1 97.56 86 ASP A C 1
ATOM 658 O O . ASP A 1 86 ? -2.014 -37.156 -5.836 1 97.56 86 ASP A O 1
ATOM 662 N N . LEU A 1 87 ? 0.138 -36.75 -5.559 1 98.25 87 LEU A N 1
ATOM 663 C CA . LEU A 1 87 ? 0.06 -35.312 -5.688 1 98.25 87 LEU A CA 1
ATOM 664 C C . LEU A 1 87 ? 1.22 -34.781 -6.52 1 98.25 87 LEU A C 1
ATOM 666 O O . LEU A 1 87 ? 2.361 -35.188 -6.355 1 98.25 87 LEU A O 1
ATOM 670 N N . ILE A 1 88 ? 0.892 -33.906 -7.473 1 98.69 88 ILE A N 1
ATOM 671 C CA . ILE A 1 88 ? 1.91 -33.375 -8.367 1 98.69 88 ILE A CA 1
ATOM 672 C C . ILE A 1 88 ? 1.904 -31.859 -8.312 1 98.69 88 ILE A C 1
ATOM 674 O O . ILE A 1 88 ? 0.904 -31.219 -8.648 1 98.69 88 ILE A O 1
ATOM 678 N N . PHE A 1 89 ? 3.064 -31.25 -7.91 1 98.69 89 PHE A N 1
ATOM 679 C CA . PHE A 1 89 ? 3.252 -29.797 -7.977 1 98.69 89 PHE A CA 1
ATOM 680 C C . PHE A 1 89 ? 3.773 -29.391 -9.352 1 98.69 89 PHE A C 1
ATOM 682 O O . PHE A 1 89 ? 4.719 -29.984 -9.867 1 98.69 89 PHE A O 1
ATOM 689 N N . ILE A 1 90 ? 3.117 -28.422 -9.914 1 98.25 90 ILE A N 1
ATOM 690 C CA . ILE A 1 90 ? 3.658 -27.766 -11.102 1 98.25 90 ILE A CA 1
ATOM 691 C C . ILE A 1 90 ? 4.41 -26.5 -10.688 1 98.25 90 ILE A C 1
ATOM 693 O O . ILE A 1 90 ? 3.807 -25.531 -10.227 1 98.25 90 ILE A O 1
ATOM 697 N N . THR A 1 91 ? 5.719 -26.484 -10.828 1 97.62 91 THR A N 1
ATOM 698 C CA . THR A 1 91 ? 6.539 -25.375 -10.391 1 97.62 91 THR A CA 1
ATOM 699 C C . THR A 1 91 ? 7.461 -24.906 -11.516 1 97.62 91 THR A C 1
ATOM 701 O O . THR A 1 91 ? 8.648 -24.656 -11.289 1 97.62 91 THR A O 1
ATOM 704 N N . VAL A 1 92 ? 6.934 -24.812 -12.688 1 96.25 92 VAL A N 1
ATOM 705 C CA . VAL A 1 92 ? 7.723 -24.391 -13.844 1 96.25 92 VAL A CA 1
ATOM 706 C C . VAL A 1 92 ? 7.605 -22.875 -14.031 1 96.25 92 VAL A C 1
ATOM 708 O O . VAL A 1 92 ? 6.711 -22.25 -13.469 1 96.25 92 VAL A O 1
ATOM 711 N N . ASN A 1 93 ? 8.516 -22.344 -14.758 1 92.25 93 ASN A N 1
ATOM 712 C CA . ASN A 1 93 ? 8.555 -20.906 -14.977 1 92.25 93 ASN A CA 1
ATOM 713 C C . ASN A 1 93 ? 7.41 -20.438 -15.867 1 92.25 93 ASN A C 1
ATOM 715 O O . ASN A 1 93 ? 6.988 -21.156 -16.766 1 92.25 93 ASN A O 1
ATOM 719 N N . THR A 1 94 ? 6.895 -19.328 -15.57 1 94.12 94 THR A N 1
ATOM 720 C CA . THR A 1 94 ? 5.918 -18.625 -16.391 1 94.12 94 THR A CA 1
ATOM 721 C C . THR A 1 94 ? 6.438 -17.25 -16.781 1 94.12 94 THR A C 1
ATOM 723 O O . THR A 1 94 ? 5.922 -16.234 -16.328 1 94.12 94 THR A O 1
ATOM 726 N N . PRO A 1 95 ? 7.418 -17.188 -17.672 1 92.19 95 PRO A N 1
ATOM 727 C CA . PRO A 1 95 ? 8.016 -15.906 -18.047 1 92.19 95 PRO A CA 1
ATOM 728 C C . PRO A 1 95 ? 7.039 -15 -18.797 1 92.19 95 PRO A C 1
ATOM 730 O O . PRO A 1 95 ? 5.961 -15.453 -19.203 1 92.19 95 PRO A O 1
ATOM 733 N N . THR A 1 96 ? 7.371 -13.766 -18.906 1 92.31 96 THR A N 1
ATOM 734 C CA . THR A 1 96 ? 6.594 -12.852 -19.734 1 92.31 96 THR A CA 1
ATOM 735 C C . THR A 1 96 ? 6.73 -13.219 -21.219 1 92.31 96 THR A C 1
ATOM 737 O O . THR A 1 96 ? 7.832 -13.516 -21.688 1 92.31 96 THR A O 1
ATOM 740 N N . LYS A 1 97 ? 5.688 -13.211 -21.828 1 91.38 97 LYS A N 1
ATOM 741 C CA . LYS A 1 97 ? 5.684 -13.516 -23.266 1 91.38 97 LYS A CA 1
ATOM 742 C C . LYS A 1 97 ? 6.504 -12.492 -24.047 1 91.38 97 LYS A C 1
ATOM 744 O O . LYS A 1 97 ? 6.434 -11.297 -23.766 1 91.38 97 LYS A O 1
ATOM 749 N N . ALA A 1 98 ? 7.305 -12.969 -25.016 1 89.75 98 ALA A N 1
ATOM 750 C CA . ALA A 1 98 ? 8.117 -12.07 -25.828 1 89.75 98 ALA A CA 1
ATOM 751 C C . ALA A 1 98 ? 7.605 -12.031 -27.266 1 89.75 98 ALA A C 1
ATOM 753 O O . ALA A 1 98 ? 8.305 -11.562 -28.172 1 89.75 98 ALA A O 1
ATOM 754 N N . TYR A 1 99 ? 6.438 -12.547 -27.531 1 87.88 99 TYR A N 1
ATOM 755 C CA . TYR A 1 99 ? 5.887 -12.625 -28.891 1 87.88 99 TYR A CA 1
ATOM 756 C C . TYR A 1 99 ? 4.363 -12.57 -28.859 1 87.88 99 TYR A C 1
ATOM 758 O O . TYR A 1 99 ? 3.748 -12.789 -27.812 1 87.88 99 TYR A O 1
ATOM 766 N N . GLY A 1 100 ? 3.781 -12.164 -29.906 1 87.5 100 GLY A N 1
ATOM 767 C CA . GLY A 1 100 ? 2.35 -12.281 -30.141 1 87.5 100 GLY A CA 1
ATOM 768 C C . GLY A 1 100 ? 1.531 -11.367 -29.234 1 87.5 100 GLY A C 1
ATOM 769 O O . GLY A 1 100 ? 2.025 -10.344 -28.781 1 87.5 100 GLY A O 1
ATOM 770 N N . ARG A 1 101 ? 0.224 -11.75 -29.156 1 87.69 101 ARG A N 1
ATOM 771 C CA . ARG A 1 101 ? -0.688 -10.984 -28.312 1 87.69 101 ARG A CA 1
ATOM 772 C C . ARG A 1 101 ? -0.235 -11.008 -26.859 1 87.69 101 ARG A C 1
ATOM 774 O O . ARG A 1 101 ? 0.07 -12.07 -26.312 1 87.69 101 ARG A O 1
ATOM 781 N N . GLY A 1 102 ? -0.187 -9.797 -26.266 1 88.06 102 GLY A N 1
ATOM 782 C CA . GLY A 1 102 ? 0.248 -9.719 -24.875 1 88.06 102 GLY A CA 1
ATOM 783 C C . GLY A 1 102 ? 1.753 -9.594 -24.734 1 88.06 102 GLY A C 1
ATOM 784 O O . GLY A 1 102 ? 2.281 -9.664 -23.625 1 88.06 102 GLY A O 1
ATOM 785 N N . ASN A 1 103 ? 2.371 -9.492 -25.859 1 90.62 103 ASN A N 1
ATOM 786 C CA . ASN A 1 103 ? 3.818 -9.312 -25.844 1 90.62 103 ASN A CA 1
ATOM 787 C C . ASN A 1 103 ? 4.25 -8.273 -24.828 1 90.62 103 ASN A C 1
ATOM 789 O O . ASN A 1 103 ? 3.693 -7.172 -24.781 1 90.62 103 ASN A O 1
ATOM 793 N N . GLY A 1 104 ? 5.215 -8.766 -23.906 1 91.31 104 GLY A N 1
ATOM 794 C CA . GLY A 1 104 ? 5.777 -7.863 -22.922 1 91.31 104 GLY A CA 1
ATOM 795 C C . GLY A 1 104 ? 4.938 -7.762 -21.656 1 91.31 104 GLY A C 1
ATOM 796 O O . GLY A 1 104 ? 5.336 -7.102 -20.703 1 91.31 104 GLY A O 1
ATOM 797 N N . MET A 1 105 ? 3.807 -8.445 -21.609 1 93.75 105 MET A N 1
ATOM 798 C CA . MET A 1 105 ? 2.932 -8.305 -20.453 1 93.75 105 MET A CA 1
ATOM 799 C C . MET A 1 105 ? 2.379 -9.664 -20.016 1 93.75 105 MET A C 1
ATOM 801 O O . MET A 1 105 ? 2.49 -10.039 -18.844 1 93.75 105 MET A O 1
ATOM 805 N N . ALA A 1 106 ? 1.883 -10.453 -20.969 1 93.88 106 ALA A N 1
ATOM 806 C CA . ALA A 1 106 ? 1.192 -11.703 -20.672 1 93.88 106 ALA A CA 1
ATOM 807 C C . ALA A 1 106 ? 2.178 -12.781 -20.219 1 93.88 106 ALA A C 1
ATOM 809 O O . ALA A 1 106 ? 3.301 -12.852 -20.719 1 93.88 106 ALA A O 1
ATOM 810 N N . PRO A 1 107 ? 1.756 -13.633 -19.281 1 93.94 107 PRO A N 1
ATOM 811 C CA . PRO A 1 107 ? 2.598 -14.789 -18.969 1 93.94 107 PRO A CA 1
ATOM 812 C C . PRO A 1 107 ? 2.633 -15.82 -20.094 1 93.94 107 PRO A C 1
ATOM 814 O O . PRO A 1 107 ? 1.61 -16.062 -20.75 1 93.94 107 PRO A O 1
ATOM 817 N N . ASP A 1 108 ? 3.766 -16.344 -20.328 1 93.12 108 ASP A N 1
ATOM 818 C CA . ASP A 1 108 ? 3.928 -17.469 -21.234 1 93.12 108 ASP A CA 1
ATOM 819 C C . ASP A 1 108 ? 3.676 -18.797 -20.531 1 93.12 108 ASP A C 1
ATOM 821 O O . ASP A 1 108 ? 4.465 -19.203 -19.672 1 93.12 108 ASP A O 1
ATOM 825 N N . LEU A 1 109 ? 2.574 -19.484 -20.953 1 94.25 109 LEU A N 1
ATOM 826 C CA . LEU A 1 109 ? 2.154 -20.672 -20.219 1 94.25 109 LEU A CA 1
ATOM 827 C C . LEU A 1 109 ? 2.602 -21.938 -20.938 1 94.25 109 LEU A C 1
ATOM 829 O O . LEU A 1 109 ? 2.115 -23.031 -20.641 1 94.25 109 LEU A O 1
ATOM 833 N N . ILE A 1 110 ? 3.582 -21.797 -21.812 1 93.5 110 ILE A N 1
ATOM 834 C CA . ILE A 1 110 ? 3.996 -22.922 -22.641 1 93.5 110 ILE A CA 1
ATOM 835 C C . ILE A 1 110 ? 4.52 -24.047 -21.75 1 93.5 110 ILE A C 1
ATOM 837 O O . ILE A 1 110 ? 4.27 -25.234 -22.016 1 93.5 110 ILE A O 1
ATOM 841 N N . HIS A 1 111 ? 5.223 -23.719 -20.75 1 94.5 111 HIS A N 1
ATOM 842 C CA . HIS A 1 111 ? 5.793 -24.734 -19.891 1 94.5 111 HIS A CA 1
ATOM 843 C C . HIS A 1 111 ? 4.723 -25.391 -19.031 1 94.5 111 HIS A C 1
ATOM 845 O O . HIS A 1 111 ? 4.762 -26.594 -18.781 1 94.5 111 HIS A O 1
ATOM 851 N N . VAL A 1 112 ? 3.773 -24.578 -18.547 1 96.12 112 VAL A N 1
ATOM 852 C CA . VAL A 1 112 ? 2.668 -25.109 -17.766 1 96.12 112 VAL A CA 1
ATOM 853 C C . VAL A 1 112 ? 1.836 -26.062 -18.609 1 96.12 112 VAL A C 1
ATOM 855 O O . VAL A 1 112 ? 1.469 -27.141 -18.141 1 96.12 112 VAL A O 1
ATOM 858 N N . GLU A 1 113 ? 1.577 -25.672 -19.797 1 94.44 113 GLU A N 1
ATOM 859 C CA . GLU A 1 113 ? 0.816 -26.516 -20.703 1 94.44 113 GLU A CA 1
ATOM 860 C C . GLU A 1 113 ? 1.559 -27.828 -21 1 94.44 113 GLU A C 1
ATOM 862 O O . GLU A 1 113 ? 0.953 -28.891 -21.016 1 94.44 113 GLU A O 1
ATOM 867 N N . SER A 1 114 ? 2.805 -27.672 -21.203 1 95.56 114 SER A N 1
ATOM 868 C CA . SER A 1 114 ? 3.627 -28.844 -21.484 1 95.56 114 SER A CA 1
ATOM 869 C C . SER A 1 114 ? 3.582 -29.844 -20.328 1 95.56 114 SER A C 1
ATOM 871 O O . SER A 1 114 ? 3.436 -31.047 -20.531 1 95.56 114 SER A O 1
ATOM 873 N N . VAL A 1 115 ? 3.688 -29.359 -19.156 1 96.94 115 VAL A N 1
ATOM 874 C CA . VAL A 1 115 ? 3.666 -30.219 -17.984 1 96.94 115 VAL A CA 1
ATOM 875 C C . VAL A 1 115 ? 2.281 -30.828 -17.812 1 96.94 115 VAL A C 1
ATOM 877 O O . VAL A 1 115 ? 2.158 -32 -17.469 1 96.94 115 VAL A O 1
ATOM 880 N N . ALA A 1 116 ? 1.237 -30.031 -18.031 1 95.62 116 ALA A N 1
ATOM 881 C CA . ALA A 1 116 ? -0.123 -30.562 -17.953 1 95.62 116 ALA A CA 1
ATOM 882 C C . ALA A 1 116 ? -0.325 -31.719 -18.906 1 95.62 116 ALA A C 1
ATOM 884 O O . ALA A 1 116 ? -0.947 -32.719 -18.562 1 95.62 116 ALA A O 1
ATOM 885 N N . ARG A 1 117 ? 0.21 -31.609 -20.125 1 94.12 117 ARG A N 1
ATOM 886 C CA . ARG A 1 117 ? 0.117 -32.688 -21.109 1 94.12 117 ARG A CA 1
ATOM 887 C C . ARG A 1 117 ? 0.891 -33.906 -20.656 1 94.12 117 ARG A C 1
ATOM 889 O O . ARG A 1 117 ? 0.444 -35.031 -20.859 1 94.12 117 ARG A O 1
ATOM 896 N N . LEU A 1 118 ? 2.035 -33.656 -20.094 1 95.5 118 LEU A N 1
ATOM 897 C CA . LEU A 1 118 ? 2.85 -34.75 -19.578 1 95.5 118 LEU A CA 1
ATOM 898 C C . LEU A 1 118 ? 2.109 -35.5 -18.469 1 95.5 118 LEU A C 1
ATOM 900 O O . LEU A 1 118 ? 2.146 -36.719 -18.422 1 95.5 118 LEU A O 1
ATOM 904 N N . ILE A 1 119 ? 1.472 -34.75 -17.594 1 96.38 119 ILE A N 1
ATOM 905 C CA . ILE A 1 119 ? 0.703 -35.344 -16.516 1 96.38 119 ILE A CA 1
ATOM 906 C C . ILE A 1 119 ? -0.466 -36.156 -17.078 1 96.38 119 ILE A C 1
ATOM 908 O O . ILE A 1 119 ? -0.712 -37.281 -16.656 1 96.38 119 ILE A O 1
ATOM 912 N N . ALA A 1 120 ? -1.142 -35.531 -18.016 1 94 120 ALA A N 1
ATOM 913 C CA . ALA A 1 120 ? -2.27 -36.219 -18.641 1 94 120 ALA A CA 1
ATOM 914 C C . ALA A 1 120 ? -1.837 -37.562 -19.25 1 94 120 ALA A C 1
ATOM 916 O O . ALA A 1 120 ? -2.588 -38.531 -19.219 1 94 120 ALA A O 1
ATOM 917 N N . GLU A 1 121 ? -0.688 -37.562 -19.75 1 92.62 121 GLU A N 1
ATOM 918 C CA . GLU A 1 121 ? -0.175 -38.719 -20.469 1 92.62 121 GLU A CA 1
ATOM 919 C C . GLU A 1 121 ? 0.238 -39.844 -19.5 1 92.62 121 GLU A C 1
ATOM 921 O O . GLU A 1 121 ? 0.045 -41 -19.766 1 92.62 121 GLU A O 1
ATOM 926 N N . HIS A 1 122 ? 0.743 -39.469 -18.344 1 94.56 122 HIS A N 1
ATOM 927 C CA . HIS A 1 122 ? 1.463 -40.469 -17.578 1 94.56 122 HIS A CA 1
ATOM 928 C C . HIS A 1 122 ? 0.793 -40.719 -16.234 1 94.56 122 HIS A C 1
ATOM 930 O O . HIS A 1 122 ? 1.063 -41.75 -15.578 1 94.56 122 HIS A O 1
ATOM 936 N N . ALA A 1 123 ? -0.039 -39.781 -15.797 1 94.06 123 ALA A N 1
ATOM 937 C CA . ALA A 1 123 ? -0.644 -39.969 -14.477 1 94.06 123 ALA A CA 1
ATOM 938 C C . ALA A 1 123 ? -1.587 -41.156 -14.445 1 94.06 123 ALA A C 1
ATOM 940 O O . ALA A 1 123 ? -2.225 -41.469 -15.453 1 94.06 123 ALA A O 1
ATOM 941 N N . GLU A 1 124 ? -1.688 -41.812 -13.297 1 90.75 124 GLU A N 1
ATOM 942 C CA . GLU A 1 124 ? -2.574 -42.938 -13.094 1 90.75 124 GLU A CA 1
ATOM 943 C C . GLU A 1 124 ? -3.391 -42.781 -11.812 1 90.75 124 GLU A C 1
ATOM 945 O O . GLU A 1 124 ? -2.975 -42.094 -10.883 1 90.75 124 GLU A O 1
ATOM 950 N N . GLY A 1 125 ? -4.59 -43.344 -11.805 1 89.88 125 GLY A N 1
ATOM 951 C CA . GLY A 1 125 ? -5.422 -43.344 -1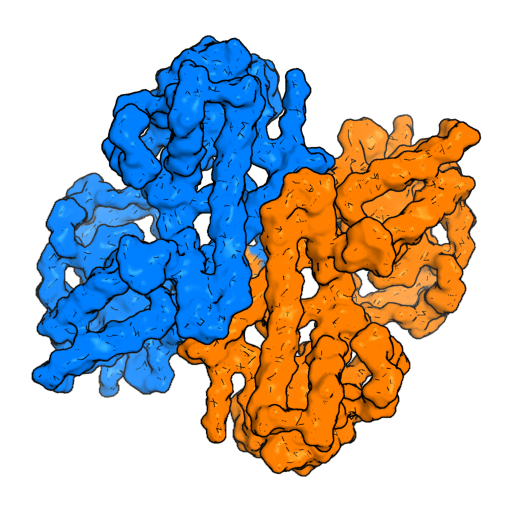0.609 1 89.88 125 GLY A CA 1
ATOM 952 C C . GLY A 1 125 ? -5.91 -41.938 -10.242 1 89.88 125 GLY A C 1
ATOM 953 O O . GLY A 1 125 ? -6.23 -41.156 -11.117 1 89.88 125 GLY A O 1
ATOM 954 N N . GLU A 1 126 ? -6.078 -41.781 -8.938 1 92.75 126 GLU A N 1
ATOM 955 C CA . GLU A 1 126 ? -6.461 -40.469 -8.398 1 92.75 126 GLU A CA 1
ATOM 956 C C . GLU A 1 126 ? -5.242 -39.562 -8.219 1 92.75 126 GLU A C 1
ATOM 958 O O . GLU A 1 126 ? -4.32 -39.906 -7.469 1 92.75 126 GLU A O 1
ATOM 963 N N . THR A 1 127 ? -5.281 -38.5 -8.961 1 95.31 127 THR A N 1
ATOM 964 C CA . THR A 1 127 ? -4.113 -37.625 -8.914 1 95.31 127 THR A CA 1
ATOM 965 C C . THR A 1 127 ? -4.531 -36.188 -8.641 1 95.31 127 THR A C 1
ATOM 967 O O . THR A 1 127 ? -5.391 -35.656 -9.328 1 95.31 127 THR A O 1
ATOM 970 N N . ILE A 1 128 ? -3.957 -35.594 -7.598 1 97.56 128 ILE A N 1
ATOM 971 C CA . ILE A 1 128 ? -4.152 -34.156 -7.297 1 97.56 128 ILE A CA 1
ATOM 972 C C . ILE A 1 128 ? -3.053 -33.344 -7.965 1 97.56 128 ILE A C 1
ATOM 974 O O . ILE A 1 128 ? -1.865 -33.562 -7.734 1 97.56 128 ILE A O 1
ATOM 978 N N . VAL A 1 129 ? -3.471 -32.469 -8.844 1 98 129 VAL A N 1
ATOM 979 C CA . VAL A 1 129 ? -2.527 -31.578 -9.531 1 98 129 VAL A CA 1
ATOM 980 C C . VAL A 1 129 ? -2.561 -30.188 -8.898 1 98 129 VAL A C 1
ATOM 982 O O . VAL A 1 129 ? -3.621 -29.562 -8.805 1 98 129 VAL A O 1
ATOM 985 N N . VAL A 1 130 ? -1.369 -29.703 -8.445 1 98.44 130 VAL A N 1
ATOM 986 C CA . VAL A 1 130 ? -1.292 -28.453 -7.719 1 98.44 130 VAL A CA 1
ATOM 987 C C . VAL A 1 130 ? -0.486 -27.438 -8.523 1 98.44 130 VAL A C 1
ATOM 989 O O . VAL A 1 130 ? 0.72 -27.594 -8.719 1 98.44 130 VAL A O 1
ATOM 992 N N . GLU A 1 131 ? -1.173 -26.469 -8.992 1 97.44 131 GLU A N 1
ATOM 993 C CA . GLU A 1 131 ? -0.491 -25.344 -9.641 1 97.44 131 GLU A CA 1
ATOM 994 C C . GLU A 1 131 ? 0.209 -24.453 -8.609 1 97.44 131 GLU A C 1
ATOM 996 O O . GLU A 1 131 ? -0.447 -23.766 -7.836 1 97.44 131 GLU A O 1
ATOM 1001 N N . LYS A 1 132 ? 1.484 -24.516 -8.578 1 97.38 132 LYS A N 1
ATOM 1002 C CA . LYS A 1 132 ? 2.254 -23.688 -7.641 1 97.38 132 LYS A CA 1
ATOM 1003 C C . LYS A 1 132 ? 3.033 -22.609 -8.367 1 97.38 132 LYS A C 1
ATOM 1005 O O . LYS A 1 132 ? 3.438 -21.609 -7.766 1 97.38 132 LYS A O 1
ATOM 1010 N N . SER A 1 133 ? 3.139 -22.75 -9.688 1 95.56 133 SER A N 1
ATOM 1011 C CA . SER A 1 133 ? 3.654 -21.672 -10.531 1 95.56 133 SER A CA 1
ATOM 1012 C C . SER A 1 133 ? 2.742 -20.438 -10.484 1 95.56 133 SER A C 1
ATOM 1014 O O . SER A 1 133 ? 1.533 -20.578 -10.281 1 95.56 133 SER A O 1
ATOM 1016 N N . THR A 1 134 ? 3.352 -19.297 -10.547 1 93.75 134 THR A N 1
ATOM 1017 C CA . THR A 1 134 ? 2.516 -18.109 -10.688 1 93.75 134 THR A CA 1
ATOM 1018 C C . THR A 1 134 ? 1.81 -18.109 -12.039 1 93.75 134 THR A C 1
ATOM 1020 O O . THR A 1 134 ? 2.463 -18.094 -13.086 1 93.75 134 THR A O 1
ATOM 1023 N N . VAL A 1 135 ? 0.54 -18.156 -12.031 1 94.62 135 VAL A N 1
ATOM 1024 C CA . VAL A 1 135 ? -0.256 -18.203 -13.25 1 94.62 135 VAL A CA 1
ATOM 1025 C C . VAL A 1 135 ? -1.349 -17.141 -13.195 1 94.62 135 VAL A C 1
ATOM 1027 O O . VAL A 1 135 ? -1.716 -16.672 -12.117 1 94.62 135 VAL A O 1
ATOM 1030 N N . PRO A 1 136 ? -1.801 -16.672 -14.398 1 93.12 136 PRO A N 1
ATOM 1031 C CA . PRO A 1 136 ? -2.939 -15.758 -14.391 1 93.12 136 PRO A CA 1
ATOM 1032 C C . PRO A 1 136 ? -4.227 -16.422 -13.906 1 93.12 136 PRO A C 1
ATOM 1034 O O . PRO A 1 136 ? -4.32 -17.641 -13.867 1 93.12 136 PRO A O 1
ATOM 1037 N N . VAL A 1 137 ? -5.145 -15.57 -13.594 1 93.44 137 VAL A N 1
ATOM 1038 C CA . VAL A 1 137 ? -6.445 -16.062 -13.156 1 93.44 137 VAL A CA 1
ATOM 1039 C C . VAL A 1 137 ? -7.086 -16.891 -14.273 1 93.44 137 VAL A C 1
ATOM 1041 O O . VAL A 1 137 ? -7.004 -16.516 -15.453 1 93.44 137 VAL A O 1
ATOM 1044 N N . LYS A 1 138 ? -7.629 -18.031 -13.93 1 91.31 138 LYS A N 1
ATOM 1045 C CA . LYS A 1 138 ? -8.352 -18.969 -14.773 1 91.31 138 LYS A CA 1
ATOM 1046 C C . LYS A 1 138 ? -7.391 -19.922 -15.484 1 91.31 138 LYS A C 1
ATOM 1048 O O . LYS A 1 138 ? -7.793 -20.656 -16.391 1 91.31 138 LYS A O 1
ATOM 1053 N N . ALA A 1 139 ? -6.133 -19.875 -15.156 1 92.19 139 ALA A N 1
ATOM 1054 C CA . ALA A 1 139 ? -5.172 -20.828 -15.695 1 92.19 139 ALA A CA 1
ATOM 1055 C C . ALA A 1 139 ? -5.562 -22.266 -15.352 1 92.19 139 ALA A C 1
ATOM 1057 O O . ALA A 1 139 ? -5.34 -23.188 -16.141 1 92.19 139 ALA A O 1
ATOM 1058 N N . ALA A 1 140 ? -6.125 -22.438 -14.227 1 93.19 140 ALA A N 1
ATOM 1059 C CA . ALA A 1 140 ? -6.523 -23.766 -13.766 1 93.19 140 ALA A CA 1
ATOM 1060 C C . ALA A 1 140 ? -7.535 -24.391 -14.719 1 93.19 140 ALA A C 1
ATOM 1062 O O . ALA A 1 140 ? -7.555 -25.609 -14.898 1 93.19 140 ALA A O 1
ATOM 1063 N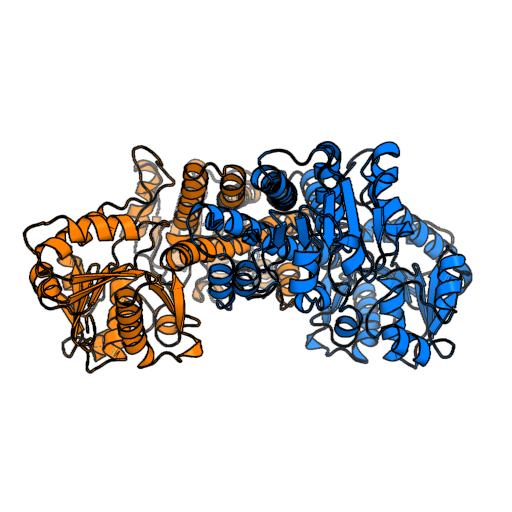 N . GLU A 1 141 ? -8.359 -23.562 -15.281 1 91.75 141 GLU A N 1
ATOM 1064 C CA . GLU A 1 141 ? -9.328 -24.062 -16.25 1 91.75 141 GLU A CA 1
ATOM 1065 C C . GLU A 1 141 ? -8.633 -24.719 -17.438 1 91.75 141 GLU A C 1
ATOM 1067 O O . GLU A 1 141 ? -9.055 -25.781 -17.906 1 91.75 141 GLU A O 1
ATOM 1072 N N . GLY A 1 142 ? -7.582 -24.078 -17.906 1 91.06 142 GLY A N 1
ATOM 1073 C CA . GLY A 1 142 ? -6.805 -24.641 -19 1 91.06 142 GLY A CA 1
ATOM 1074 C C . GLY A 1 142 ? -6.109 -25.938 -18.641 1 91.06 142 GLY A C 1
ATOM 1075 O O . GLY A 1 142 ? -6.09 -26.875 -19.438 1 91.06 142 GLY A O 1
ATOM 1076 N N . ILE A 1 143 ? -5.594 -25.969 -17.5 1 94.19 143 ILE A N 1
ATOM 1077 C CA . ILE A 1 143 ? -4.926 -27.188 -17.016 1 94.19 143 ILE A CA 1
ATOM 1078 C C . ILE A 1 143 ? -5.93 -28.328 -16.922 1 94.19 143 ILE A C 1
ATOM 1080 O O . ILE A 1 143 ? -5.656 -29.438 -17.391 1 94.19 143 ILE A O 1
ATOM 1084 N N . GLU A 1 144 ? -7.059 -28.016 -16.344 1 92.69 144 GLU A N 1
ATOM 1085 C CA . GLU A 1 144 ? -8.109 -29.031 -16.219 1 92.69 144 GLU A CA 1
ATOM 1086 C C . GLU A 1 144 ? -8.539 -29.562 -17.578 1 92.69 144 GLU A C 1
ATOM 1088 O O . GLU A 1 144 ? -8.766 -30.766 -17.734 1 92.69 144 GLU A O 1
ATOM 1093 N N . TYR A 1 145 ? -8.68 -28.672 -18.484 1 90.69 145 TYR A N 1
ATOM 1094 C CA . TYR A 1 145 ? -9.078 -29.047 -19.844 1 90.69 145 TYR A CA 1
ATOM 1095 C C . TYR A 1 145 ? -8.055 -30 -20.453 1 90.69 145 TYR A C 1
ATOM 1097 O O . TYR A 1 145 ? -8.43 -31 -21.078 1 90.69 145 TYR A O 1
ATOM 1105 N N . LEU A 1 146 ? -6.82 -29.766 -20.281 1 90.88 146 LEU A N 1
ATOM 1106 C CA . LEU A 1 146 ? -5.742 -30.578 -20.844 1 90.88 146 LEU A CA 1
ATOM 1107 C C . LEU A 1 146 ? -5.676 -31.938 -20.172 1 90.88 146 LEU A C 1
ATOM 1109 O O . LEU A 1 146 ? -5.34 -32.938 -20.812 1 90.88 146 LEU A O 1
ATOM 1113 N N . LEU A 1 147 ? -5.984 -31.953 -18.938 1 92.38 147 LEU A N 1
ATOM 1114 C CA . LEU A 1 147 ? -5.922 -33.188 -18.156 1 92.38 147 LEU A CA 1
ATOM 1115 C C . LEU A 1 147 ? -7.066 -34.125 -18.547 1 92.38 147 LEU A C 1
ATOM 1117 O O . LEU A 1 147 ? -6.918 -35.344 -18.5 1 92.38 147 LEU A O 1
ATOM 1121 N N . ARG A 1 148 ? -8.227 -33.531 -18.906 1 83.56 148 ARG A N 1
ATOM 1122 C CA . ARG A 1 148 ? -9.414 -34.312 -19.234 1 83.56 148 ARG A CA 1
ATOM 1123 C C . ARG A 1 148 ? -9.375 -34.781 -20.688 1 83.56 148 ARG A C 1
ATOM 1125 O O . ARG A 1 148 ? -10.148 -35.656 -21.078 1 83.56 148 ARG A O 1
ATOM 1132 N N . GLY A 1 149 ? -8.688 -34.188 -21.578 1 67.81 149 GLY A N 1
ATOM 1133 C CA . GLY A 1 149 ? -8.695 -34.406 -23.016 1 67.81 149 GLY A CA 1
ATOM 1134 C C . GLY A 1 149 ? -8.367 -35.844 -23.391 1 67.81 149 GLY A C 1
ATOM 1135 O O . GLY A 1 149 ? -9.07 -36.438 -24.203 1 67.81 149 GLY A O 1
ATOM 1136 N N . PRO A 1 150 ? -7.309 -36.344 -22.859 1 60.38 150 PRO A N 1
ATOM 1137 C CA . PRO A 1 150 ? -7.055 -37.688 -23.359 1 60.38 150 PRO A CA 1
ATOM 1138 C C . PRO A 1 150 ? -8.109 -38.719 -22.922 1 60.38 150 PRO A C 1
ATOM 1140 O O . PRO A 1 150 ? -8.281 -38.938 -21.719 1 60.38 150 PRO A O 1
ATOM 1143 N N . LYS A 1 151 ? -9.297 -38.812 -23.891 1 56.31 151 LYS A N 1
ATOM 1144 C CA . LYS A 1 151 ? -10.531 -39.594 -23.75 1 56.31 151 LYS A CA 1
ATOM 1145 C C . LYS A 1 151 ? -10.25 -41 -23.234 1 56.31 151 LYS A C 1
ATOM 1147 O O . LYS A 1 151 ? -11.109 -41.625 -22.625 1 56.31 151 LYS A O 1
ATOM 1152 N N . ASP A 1 152 ? -9.062 -41.438 -23.609 1 53.28 152 ASP A N 1
ATOM 1153 C CA . ASP A 1 152 ? -8.953 -42.875 -23.469 1 53.28 152 ASP A CA 1
ATOM 1154 C C . ASP A 1 152 ? -8.773 -43.281 -22 1 53.28 152 ASP A C 1
ATOM 1156 O O . ASP A 1 152 ? -8.828 -44.469 -21.672 1 53.28 152 ASP A O 1
ATOM 1160 N N . LYS A 1 153 ? -8.43 -42.312 -21.125 1 58.88 153 LYS A N 1
ATOM 1161 C CA . LYS A 1 153 ? -8.117 -42.75 -19.766 1 58.88 153 LYS A CA 1
ATOM 1162 C C . LYS A 1 153 ? -9.273 -42.469 -18.812 1 58.88 153 LYS A C 1
ATOM 1164 O O . LYS A 1 153 ? -9.18 -41.594 -17.969 1 58.88 153 LYS A O 1
ATOM 1169 N N . GLU A 1 154 ? -10.367 -42.938 -19.156 1 60.94 154 GLU A N 1
ATOM 1170 C CA . GLU A 1 154 ? -11.602 -42.844 -18.375 1 60.94 154 GLU A CA 1
ATOM 1171 C C . GLU A 1 154 ? -11.359 -43.188 -16.906 1 60.94 154 GLU A C 1
ATOM 1173 O O . GLU A 1 154 ? -12.172 -42.844 -16.047 1 60.94 154 GLU A O 1
ATOM 1178 N N . SER A 1 155 ? -10.109 -43.688 -16.656 1 69.06 155 SER A N 1
ATOM 1179 C CA . SER A 1 155 ? -9.922 -44.25 -15.328 1 69.06 155 SER A CA 1
ATOM 1180 C C . SER A 1 155 ? -9.164 -43.281 -14.422 1 69.06 155 SER A C 1
ATOM 1182 O O . SER A 1 155 ? -9.047 -43.531 -13.219 1 69.06 155 SER A O 1
ATOM 1184 N N . VAL A 1 156 ? -8.734 -42.094 -14.992 1 80.81 156 VAL A N 1
ATOM 1185 C CA . VAL A 1 156 ? -7.938 -41.25 -14.117 1 80.81 156 VAL A CA 1
ATOM 1186 C C . VAL A 1 156 ? -8.789 -40.094 -13.625 1 80.81 156 VAL A C 1
ATOM 1188 O O . VAL A 1 156 ? -9.477 -39.438 -14.414 1 80.81 156 VAL A O 1
ATOM 1191 N N . LEU A 1 157 ? -8.812 -39.906 -12.359 1 90.25 157 LEU A N 1
ATOM 1192 C CA . LEU A 1 157 ? -9.523 -38.781 -11.734 1 90.25 157 LEU A CA 1
ATOM 1193 C C . LEU A 1 157 ? -8.555 -37.688 -11.305 1 90.25 157 LEU A C 1
ATOM 1195 O O . LEU A 1 157 ? -7.562 -37.969 -10.617 1 90.25 157 LEU A O 1
ATOM 1199 N N . PHE A 1 158 ? -8.883 -36.5 -11.828 1 93.31 158 PHE A N 1
ATOM 1200 C CA . PHE A 1 158 ? -8 -35.406 -11.484 1 93.31 158 PHE A CA 1
ATOM 1201 C C . PHE A 1 158 ? -8.75 -34.344 -10.68 1 93.31 158 PHE A C 1
ATOM 1203 O O . PHE A 1 158 ? -9.945 -34.125 -10.875 1 93.31 158 PHE A O 1
ATOM 1210 N N . GLN A 1 159 ? -8.078 -33.719 -9.734 1 95.19 159 GLN A N 1
ATOM 1211 C CA . GLN A 1 159 ? -8.438 -32.438 -9.148 1 95.19 159 GLN A CA 1
ATOM 1212 C C . GLN A 1 159 ? -7.293 -31.422 -9.273 1 95.19 159 GLN A C 1
ATOM 1214 O O . GLN A 1 159 ? -6.133 -31.766 -9.039 1 95.19 159 GLN A O 1
ATOM 1219 N N . VAL A 1 160 ? -7.664 -30.25 -9.766 1 97.25 160 VAL A N 1
ATOM 1220 C CA . VAL A 1 160 ? -6.66 -29.203 -9.914 1 97.25 160 VAL A CA 1
ATOM 1221 C C . VAL A 1 160 ? -6.805 -28.172 -8.781 1 97.25 160 VAL A C 1
ATOM 1223 O O . VAL A 1 160 ? -7.891 -27.641 -8.562 1 97.25 160 VAL A O 1
ATOM 1226 N N . LEU A 1 161 ? -5.719 -27.984 -8.047 1 98.25 161 LEU A N 1
ATOM 1227 C CA . LEU A 1 161 ? -5.672 -27 -6.961 1 98.25 161 LEU A CA 1
ATOM 1228 C C . LEU A 1 161 ? -4.707 -25.875 -7.289 1 98.25 161 LEU A C 1
ATOM 1230 O O . LEU A 1 161 ? -3.814 -26.031 -8.125 1 98.25 161 LEU A O 1
ATOM 1234 N N . SER A 1 162 ? -5 -24.703 -6.734 1 98.44 162 SER A N 1
ATOM 1235 C CA . SER A 1 162 ? -4.07 -23.578 -6.758 1 98.44 162 SER A CA 1
ATOM 1236 C C . SER A 1 162 ? -3.396 -23.391 -5.406 1 98.44 162 SER A C 1
ATOM 1238 O O . SER A 1 162 ? -4.066 -23.328 -4.375 1 98.44 162 SER A O 1
ATOM 1240 N N . ASN A 1 163 ? -2.094 -23.328 -5.375 1 98.5 163 ASN A N 1
ATOM 1241 C CA . ASN A 1 163 ? -1.303 -23.141 -4.168 1 98.5 163 ASN A CA 1
ATOM 1242 C C . ASN A 1 163 ? -0.12 -22.203 -4.414 1 98.5 163 ASN A C 1
ATOM 1244 O O . ASN A 1 163 ? 1.034 -22.641 -4.355 1 98.5 163 ASN A O 1
ATOM 1248 N N . PRO A 1 164 ? -0.457 -20.953 -4.586 1 96.94 164 PRO A N 1
ATOM 1249 C CA . PRO A 1 164 ? 0.605 -20 -4.91 1 96.94 164 PRO A CA 1
ATOM 1250 C C . PRO A 1 164 ? 1.676 -19.906 -3.822 1 96.94 164 PRO A C 1
ATOM 1252 O O . PRO A 1 164 ? 1.393 -20.172 -2.65 1 96.94 164 PRO A O 1
ATOM 1255 N N . GLU A 1 165 ? 2.863 -19.609 -4.25 1 92.25 165 GLU A N 1
ATOM 1256 C CA . GLU A 1 165 ? 3.998 -19.438 -3.344 1 92.25 165 GLU A CA 1
ATOM 1257 C C . GLU A 1 165 ? 4.246 -17.969 -3.025 1 92.25 165 GLU A C 1
ATOM 1259 O O . GLU A 1 165 ? 4.211 -17.125 -3.918 1 92.25 165 GLU A O 1
ATOM 1264 N N . PHE A 1 166 ? 4.527 -17.656 -1.744 1 91.12 166 PHE A N 1
ATOM 1265 C CA . PHE A 1 166 ? 4.711 -16.266 -1.343 1 91.12 166 PHE A CA 1
ATOM 1266 C C . PHE A 1 166 ? 6.109 -16.047 -0.773 1 91.12 166 PHE A C 1
ATOM 1268 O O . PHE A 1 166 ? 6.371 -15.039 -0.128 1 91.12 166 PHE A O 1
ATOM 1275 N N . MET A 1 167 ? 7.008 -16.938 -0.967 1 84.75 167 MET A N 1
ATOM 1276 C CA . MET A 1 167 ? 8.352 -16.828 -0.406 1 84.75 167 MET A CA 1
ATOM 1277 C C . MET A 1 167 ? 9.156 -15.766 -1.144 1 84.75 167 MET A C 1
ATOM 1279 O O . MET A 1 167 ? 8.805 -15.367 -2.254 1 84.75 167 MET A O 1
ATOM 1283 N N . ALA A 1 168 ? 10.109 -15.203 -0.454 1 85.94 168 ALA A N 1
ATOM 1284 C CA . ALA A 1 168 ? 11.062 -14.25 -1.021 1 85.94 168 ALA A CA 1
ATOM 1285 C C . ALA A 1 168 ? 12.477 -14.82 -1.018 1 85.94 168 ALA A C 1
ATOM 1287 O O . ALA A 1 168 ? 12.906 -15.422 -0.029 1 85.94 168 ALA A O 1
ATOM 1288 N N . GLU A 1 169 ? 13.109 -14.625 -2.189 1 87 169 GLU A N 1
ATOM 1289 C CA . GLU A 1 169 ? 14.484 -15.102 -2.264 1 87 169 GLU A CA 1
ATOM 1290 C C . GLU A 1 169 ? 15.336 -14.492 -1.148 1 87 169 GLU A C 1
ATOM 1292 O O . GLU A 1 169 ? 15.148 -13.336 -0.773 1 87 169 GLU A O 1
ATOM 1297 N N . GLY A 1 170 ? 16.266 -15.273 -0.623 1 88.75 170 GLY A N 1
ATOM 1298 C CA . GLY A 1 170 ? 17.109 -14.852 0.475 1 88.75 170 GLY A CA 1
ATOM 1299 C C . GLY A 1 170 ? 16.562 -15.227 1.838 1 88.75 170 GLY A C 1
ATOM 1300 O O . GLY A 1 170 ? 17.312 -15.328 2.811 1 88.75 170 GLY A O 1
ATOM 1301 N N . THR A 1 171 ? 15.219 -15.406 1.853 1 90.75 171 THR A N 1
ATOM 1302 C CA . THR A 1 171 ? 14.562 -15.805 3.09 1 90.75 171 THR A CA 1
ATOM 1303 C C . THR A 1 171 ? 13.562 -16.922 2.834 1 90.75 171 THR A C 1
ATOM 1305 O O . THR A 1 171 ? 12.625 -17.125 3.611 1 90.75 171 THR A O 1
ATOM 1308 N N . ALA A 1 172 ? 13.711 -17.578 1.752 1 92.75 172 ALA A N 1
ATOM 1309 C CA . ALA A 1 172 ? 12.727 -18.578 1.315 1 92.75 172 ALA A CA 1
ATOM 1310 C C . ALA A 1 172 ? 12.617 -19.719 2.32 1 92.75 172 ALA A C 1
ATOM 1312 O O . ALA A 1 172 ? 11.516 -20.141 2.67 1 92.75 172 ALA A O 1
ATOM 1313 N N . ILE A 1 173 ? 13.75 -20.234 2.818 1 95.44 173 ILE A N 1
ATOM 1314 C CA . ILE A 1 173 ? 13.758 -21.391 3.711 1 95.44 173 ILE A CA 1
ATOM 1315 C C . ILE A 1 173 ? 13.094 -21.031 5.035 1 95.44 173 ILE A C 1
ATOM 1317 O O . ILE A 1 173 ? 12.305 -21.812 5.578 1 95.44 173 ILE A O 1
ATOM 1321 N N . LYS A 1 174 ? 13.422 -19.859 5.457 1 94.25 174 LYS A N 1
ATOM 1322 C CA . LYS A 1 174 ? 12.781 -19.375 6.68 1 94.25 174 LYS A CA 1
ATOM 1323 C C . LYS A 1 174 ? 11.266 -19.297 6.52 1 94.25 174 LYS A C 1
ATOM 1325 O O . LYS A 1 174 ? 10.523 -19.719 7.402 1 94.25 174 LYS A O 1
ATOM 1330 N N . TYR A 1 175 ? 10.836 -18.828 5.414 1 93.06 175 TYR A N 1
ATOM 1331 C CA . TYR A 1 175 ? 9.414 -18.672 5.156 1 93.06 175 TYR A CA 1
ATOM 1332 C C . TYR A 1 175 ? 8.734 -20.016 4.984 1 93.06 175 TYR A C 1
ATOM 1334 O O . TYR A 1 175 ? 7.617 -20.234 5.473 1 93.06 175 TYR A O 1
ATOM 1342 N N . LEU A 1 176 ? 9.383 -20.891 4.305 1 96.69 176 LEU A N 1
ATOM 1343 C CA . LEU A 1 176 ? 8.812 -22.219 4.086 1 96.69 176 LEU A CA 1
ATOM 1344 C C . LEU A 1 176 ? 8.688 -22.984 5.398 1 96.69 176 LEU A C 1
ATOM 1346 O O . LEU A 1 176 ? 7.738 -23.75 5.586 1 96.69 176 LEU A O 1
ATOM 1350 N N . ALA A 1 177 ? 9.617 -22.719 6.277 1 97.12 177 ALA A N 1
ATOM 1351 C CA . ALA A 1 177 ? 9.617 -23.406 7.566 1 97.12 177 ALA A CA 1
ATOM 1352 C C . ALA A 1 177 ? 8.523 -22.859 8.477 1 97.12 177 ALA A C 1
ATOM 1354 O O . ALA A 1 177 ? 7.973 -23.594 9.305 1 97.12 177 ALA A O 1
ATOM 1355 N N . SER A 1 178 ? 8.289 -21.562 8.352 1 95.81 178 SER A N 1
ATOM 1356 C CA . SER A 1 178 ? 7.277 -20.906 9.164 1 95.81 178 SER A CA 1
ATOM 1357 C C . SER A 1 178 ? 6.527 -19.844 8.367 1 95.81 178 SER A C 1
ATOM 1359 O O . SER A 1 178 ? 6.629 -18.656 8.664 1 95.81 178 SER A O 1
ATOM 1361 N N . PRO A 1 179 ? 5.676 -20.344 7.449 1 95.25 179 PRO A N 1
ATOM 1362 C CA . PRO A 1 179 ? 4.977 -19.375 6.594 1 95.25 179 PRO A CA 1
ATOM 1363 C C . PRO A 1 179 ? 3.91 -18.594 7.348 1 95.25 179 PRO A C 1
ATOM 1365 O O . PRO A 1 179 ? 3.238 -19.125 8.227 1 95.25 179 PRO A O 1
ATOM 1368 N N . ASP A 1 180 ? 3.734 -17.281 7 1 91.5 180 ASP A N 1
ATOM 1369 C CA . ASP A 1 180 ? 2.645 -16.484 7.539 1 91.5 180 ASP A CA 1
ATOM 1370 C C . ASP A 1 180 ? 1.289 -17 7.066 1 91.5 180 ASP A C 1
ATOM 1372 O O . ASP A 1 180 ? 0.286 -16.859 7.77 1 91.5 180 ASP A O 1
ATOM 1376 N N . ARG A 1 181 ? 1.419 -17.531 5.855 1 95.19 181 ARG A N 1
ATOM 1377 C CA . ARG A 1 181 ? 0.189 -18.078 5.297 1 95.19 181 ARG A CA 1
ATOM 1378 C C . ARG A 1 181 ? 0.494 -19.094 4.203 1 95.19 181 ARG A C 1
ATOM 1380 O O . ARG A 1 181 ? 1.489 -18.953 3.486 1 95.19 181 ARG A O 1
ATOM 1387 N N . VAL A 1 182 ? -0.324 -20.109 4.113 1 97.94 182 VAL A N 1
ATOM 1388 C CA . VAL A 1 182 ? -0.427 -21.031 2.988 1 97.94 182 VAL A CA 1
ATOM 1389 C C . VAL A 1 182 ? -1.812 -20.922 2.355 1 97.94 182 VAL A C 1
ATOM 1391 O O . VAL A 1 182 ? -2.828 -21 3.051 1 97.94 182 VAL A O 1
ATOM 1394 N N . LEU A 1 183 ? -1.823 -20.641 1.117 1 98.44 183 LEU A N 1
ATOM 1395 C CA . LEU A 1 183 ? -3.096 -20.469 0.428 1 98.44 183 LEU A CA 1
ATOM 1396 C C . LEU A 1 183 ? -3.396 -21.641 -0.483 1 98.44 183 LEU A C 1
ATOM 1398 O O . LEU A 1 183 ? -2.547 -22.062 -1.276 1 98.44 183 LEU A O 1
ATOM 1402 N N . ILE A 1 184 ? -4.555 -22.203 -0.323 1 98.75 184 ILE A N 1
ATOM 1403 C CA . ILE A 1 184 ? -4.977 -23.328 -1.148 1 98.75 184 ILE A CA 1
ATOM 1404 C C . ILE A 1 184 ? -6.34 -23.031 -1.767 1 98.75 184 ILE A C 1
ATOM 1406 O O . ILE A 1 184 ? -7.309 -22.766 -1.05 1 98.75 184 ILE A O 1
ATOM 1410 N N . GLY A 1 185 ? -6.34 -23 -3.08 1 98.38 185 GLY A N 1
ATOM 1411 C CA . GLY A 1 185 ? -7.578 -22.797 -3.814 1 98.38 185 GLY A CA 1
ATOM 1412 C C . GLY A 1 185 ? -8.078 -24.047 -4.492 1 98.38 185 GLY A C 1
ATOM 1413 O O . GLY A 1 185 ? -7.297 -24.812 -5.07 1 98.38 185 GLY A O 1
ATOM 1414 N N . GLY A 1 186 ? -9.391 -24.344 -4.418 1 97.44 186 GLY A N 1
ATOM 1415 C CA . GLY A 1 186 ? -10.031 -25.469 -5.07 1 97.44 186 GLY A CA 1
ATOM 1416 C C . GLY A 1 186 ? -11.461 -25.188 -5.484 1 97.44 186 GLY A C 1
ATOM 1417 O O . GLY A 1 186 ? -12.031 -24.172 -5.113 1 97.44 186 GLY A O 1
ATOM 1418 N N . GLU A 1 187 ? -11.961 -26.062 -6.324 1 93.94 187 GLU A N 1
ATOM 1419 C CA . GLU A 1 187 ? -13.344 -25.922 -6.762 1 93.94 187 GLU A CA 1
ATOM 1420 C C . GLU A 1 187 ? -14.32 -26.281 -5.645 1 93.94 187 GLU A C 1
ATOM 1422 O O . GLU A 1 187 ? -14 -27.078 -4.762 1 93.94 187 GLU A O 1
ATOM 1427 N N . LYS A 1 188 ? -15.492 -25.641 -5.746 1 90.56 188 LYS A N 1
ATOM 1428 C CA . LYS A 1 188 ? -16.531 -25.906 -4.754 1 90.56 188 LYS A CA 1
ATOM 1429 C C . LYS A 1 188 ? -17.312 -27.156 -5.105 1 90.56 188 LYS A C 1
ATOM 1431 O O . LYS A 1 188 ? -18.438 -27.078 -5.609 1 90.56 188 LYS A O 1
ATOM 1436 N N . SER A 1 189 ? -16.797 -28.266 -4.938 1 93.81 189 SER A N 1
ATOM 1437 C CA . SER A 1 189 ? -17.375 -29.594 -5.098 1 93.81 189 SER A CA 1
ATOM 1438 C C . SER A 1 189 ? -16.875 -30.562 -4.027 1 93.81 189 SER A C 1
ATOM 1440 O O . SER A 1 189 ? -15.922 -30.25 -3.305 1 93.81 189 SER A O 1
ATOM 1442 N N . ARG A 1 190 ? -17.531 -31.578 -3.9 1 94.31 190 ARG A N 1
ATOM 1443 C CA . ARG A 1 190 ? -17.125 -32.562 -2.922 1 94.31 190 ARG A CA 1
ATOM 1444 C C . ARG A 1 190 ? -15.711 -33.062 -3.205 1 94.31 190 ARG A C 1
ATOM 1446 O O . ARG A 1 190 ? -14.898 -33.219 -2.287 1 94.31 190 ARG A O 1
ATOM 1453 N N . GLU A 1 191 ? -15.43 -33.344 -4.48 1 94.5 191 GLU A N 1
ATOM 1454 C CA . GLU A 1 191 ? -14.109 -33.812 -4.883 1 94.5 191 GLU A CA 1
ATOM 1455 C C . GLU A 1 191 ? -13.047 -32.75 -4.688 1 94.5 191 GLU A C 1
ATOM 1457 O O . GLU A 1 191 ? -11.93 -33.031 -4.258 1 94.5 191 GLU A O 1
ATOM 1462 N N . GLY A 1 192 ? -13.453 -31.531 -5.004 1 95.44 192 GLY A N 1
ATOM 1463 C CA . GLY A 1 192 ? -12.539 -30.422 -4.801 1 95.44 192 GLY A CA 1
ATOM 1464 C C . GLY A 1 192 ? -12.172 -30.203 -3.344 1 95.44 192 GLY A C 1
ATOM 1465 O O . GLY A 1 192 ? -11.008 -29.984 -3.016 1 95.44 192 GLY A O 1
ATOM 1466 N N . GLU A 1 193 ? -13.164 -30.312 -2.51 1 96.38 193 GLU A N 1
ATOM 1467 C CA . GLU A 1 193 ? -12.945 -30.156 -1.075 1 96.38 193 GLU A CA 1
ATOM 1468 C C . GLU A 1 193 ? -12.07 -31.266 -0.516 1 96.38 193 GLU A C 1
ATOM 1470 O O . GLU A 1 193 ? -11.227 -31.031 0.354 1 96.38 193 GLU A O 1
ATOM 1475 N N . ALA A 1 194 ? -12.32 -32.438 -1.014 1 96.81 194 ALA A N 1
ATOM 1476 C CA . ALA A 1 194 ? -11.508 -33.562 -0.582 1 96.81 194 ALA A CA 1
ATOM 1477 C C . ALA A 1 194 ? -10.047 -33.375 -0.968 1 96.81 194 ALA A C 1
ATOM 1479 O O . ALA A 1 194 ? -9.148 -33.656 -0.169 1 96.81 194 ALA A O 1
ATOM 1480 N N . ALA A 1 195 ? -9.836 -32.969 -2.189 1 97.56 195 ALA A N 1
ATOM 1481 C CA . ALA A 1 195 ? -8.477 -32.719 -2.668 1 97.56 195 ALA A CA 1
ATOM 1482 C C . ALA A 1 195 ? -7.793 -31.625 -1.856 1 97.56 195 ALA A C 1
ATOM 1484 O O . ALA A 1 195 ? -6.617 -31.75 -1.501 1 97.56 195 ALA A O 1
ATOM 1485 N N . VAL A 1 196 ? -8.508 -30.547 -1.579 1 98.25 196 VAL A N 1
ATOM 1486 C CA . VAL A 1 196 ? -7.984 -29.453 -0.767 1 98.25 196 VAL A CA 1
ATOM 1487 C C . VAL A 1 196 ? -7.555 -29.984 0.599 1 98.25 196 VAL A C 1
ATOM 1489 O O . VAL A 1 196 ? -6.473 -29.641 1.09 1 98.25 196 VAL A O 1
ATOM 1492 N N . GLN A 1 197 ? -8.328 -30.797 1.157 1 97.62 197 GLN A N 1
ATOM 1493 C CA . GLN A 1 197 ? -8.039 -31.344 2.484 1 97.62 197 GLN A CA 1
ATOM 1494 C C . GLN A 1 197 ? -6.773 -32.188 2.477 1 97.62 197 GLN A C 1
ATOM 1496 O O . GLN A 1 197 ? -6.023 -32.188 3.453 1 97.62 197 GLN A O 1
ATOM 1501 N N . ARG A 1 198 ? -6.566 -32.938 1.416 1 98.06 198 ARG A N 1
ATOM 1502 C CA . ARG A 1 198 ? -5.355 -33.75 1.316 1 98.06 198 ARG A CA 1
ATOM 1503 C C . ARG A 1 198 ? -4.109 -32.875 1.342 1 98.06 198 ARG A C 1
ATOM 1505 O O . ARG A 1 198 ? -3.119 -33.188 1.997 1 98.06 198 ARG A O 1
ATOM 1512 N N . LEU A 1 199 ? -4.16 -31.766 0.593 1 98.44 199 LEU A N 1
ATOM 1513 C CA . LEU A 1 199 ? -3.023 -30.859 0.587 1 98.44 199 LEU A CA 1
ATOM 1514 C C . LEU A 1 199 ? -2.877 -30.156 1.937 1 98.44 199 LEU A C 1
ATOM 1516 O O . LEU A 1 199 ? -1.759 -29.953 2.412 1 98.44 199 LEU A O 1
ATOM 1520 N N . VAL A 1 200 ? -3.979 -29.766 2.58 1 98.44 200 VAL A N 1
ATOM 1521 C CA . VAL A 1 200 ? -3.961 -29.188 3.922 1 98.44 200 VAL A CA 1
ATOM 1522 C C . VAL A 1 200 ? -3.25 -30.141 4.883 1 98.44 200 VAL A C 1
ATOM 1524 O O . VAL A 1 200 ? -2.439 -29.719 5.707 1 98.44 200 VAL A O 1
ATOM 1527 N N . GLU A 1 201 ? -3.547 -31.422 4.742 1 98.12 201 GLU A N 1
ATOM 1528 C CA . GLU A 1 201 ? -2.963 -32.438 5.621 1 98.12 201 GLU A CA 1
ATOM 1529 C C . GLU A 1 201 ? -1.446 -32.469 5.461 1 98.12 201 GLU A C 1
ATOM 1531 O O . GLU A 1 201 ? -0.724 -32.719 6.434 1 98.12 201 GLU A O 1
ATOM 1536 N N . VAL A 1 202 ? -1.001 -32.281 4.266 1 98.38 202 VAL A N 1
ATOM 1537 C CA . VAL A 1 202 ? 0.44 -32.25 4.035 1 98.38 202 VAL A CA 1
ATOM 1538 C C . VAL A 1 202 ? 1.058 -31.094 4.805 1 98.38 202 VAL A C 1
ATOM 1540 O O . VAL A 1 202 ? 1.982 -31.281 5.598 1 98.38 202 VAL A O 1
ATOM 1543 N N . TYR A 1 203 ? 0.51 -29.859 4.656 1 98.44 203 TYR A N 1
ATOM 1544 C CA . TYR A 1 203 ? 1.076 -28.672 5.262 1 98.44 203 TYR A CA 1
ATOM 1545 C C . TYR A 1 203 ? 0.898 -28.688 6.777 1 98.44 203 TYR A C 1
ATOM 1547 O O . TYR A 1 203 ? 1.732 -28.156 7.512 1 98.44 203 TYR A O 1
ATOM 1555 N N . ARG A 1 204 ? -0.079 -29.359 7.25 1 97.81 204 ARG A N 1
ATOM 1556 C CA . ARG A 1 204 ? -0.423 -29.359 8.672 1 97.81 204 ARG A CA 1
ATOM 1557 C C . ARG A 1 204 ? 0.642 -30.078 9.492 1 97.81 204 ARG A C 1
ATOM 1559 O O . ARG A 1 204 ? 0.66 -29.969 10.719 1 97.81 204 ARG A O 1
ATOM 1566 N N . ASN A 1 205 ? 1.446 -30.828 8.82 1 98.19 205 ASN A N 1
ATOM 1567 C CA . ASN A 1 205 ? 2.529 -31.484 9.539 1 98.19 205 ASN A CA 1
ATOM 1568 C C . ASN A 1 205 ? 3.426 -30.484 10.25 1 98.19 205 ASN A C 1
ATOM 1570 O O . ASN A 1 205 ? 4.062 -30.812 11.25 1 98.19 205 ASN A O 1
ATOM 1574 N N . TRP A 1 206 ? 3.49 -29.188 9.742 1 98.25 206 TRP A N 1
ATOM 1575 C CA . TRP A 1 206 ? 4.375 -28.25 10.438 1 98.25 206 TRP A CA 1
ATOM 1576 C C . TRP A 1 206 ? 3.793 -26.844 10.438 1 98.25 206 TRP A C 1
ATOM 1578 O O . TRP A 1 206 ? 4.297 -25.953 11.141 1 98.25 206 TRP A O 1
ATOM 1588 N N . VAL A 1 207 ? 2.768 -26.609 9.633 1 98.06 207 VAL A N 1
ATOM 1589 C CA . VAL A 1 207 ? 2.133 -25.297 9.57 1 98.06 207 VAL A CA 1
ATOM 1590 C C . VAL A 1 207 ? 0.873 -25.281 10.43 1 98.06 207 VAL A C 1
ATOM 1592 O O . VAL A 1 207 ? -0.002 -26.141 10.273 1 98.06 207 VAL A O 1
ATOM 1595 N N . PRO A 1 208 ? 0.73 -24.344 11.328 1 97.81 208 PRO A N 1
ATOM 1596 C CA . PRO A 1 208 ? -0.513 -24.234 12.094 1 97.81 208 PRO A CA 1
ATOM 1597 C C . PRO A 1 208 ? -1.743 -24.078 11.203 1 97.81 208 PRO A C 1
ATOM 1599 O O . PRO A 1 208 ? -1.688 -23.375 10.195 1 97.81 208 PRO A O 1
ATOM 1602 N N . LEU A 1 209 ? -2.799 -24.703 11.602 1 97.19 209 LEU A N 1
ATOM 1603 C CA . LEU A 1 209 ? -4.02 -24.703 10.805 1 97.19 209 LEU A CA 1
ATOM 1604 C C . LEU A 1 209 ? -4.516 -23.281 10.555 1 97.19 209 LEU A C 1
ATOM 1606 O O . LEU A 1 209 ? -5.062 -22.984 9.492 1 97.19 209 LEU A O 1
ATOM 1610 N N . GLU A 1 210 ? -4.285 -22.359 11.492 1 95.62 210 GLU A N 1
ATOM 1611 C CA . GLU A 1 210 ? -4.754 -20.984 11.375 1 95.62 210 GLU A CA 1
ATOM 1612 C C . GLU A 1 210 ? -4.016 -20.234 10.273 1 95.62 210 GLU A C 1
ATOM 1614 O O . GLU A 1 210 ? -4.48 -19.203 9.797 1 95.62 210 GLU A O 1
ATOM 1619 N N . ASN A 1 211 ? -2.852 -20.75 9.867 1 96.81 211 ASN A N 1
ATOM 1620 C CA . ASN A 1 211 ? -2.062 -20.109 8.82 1 96.81 211 ASN A CA 1
ATOM 1621 C C . ASN A 1 211 ? -2.363 -20.719 7.449 1 96.81 211 ASN A C 1
ATOM 1623 O O . ASN A 1 211 ? -1.808 -20.281 6.438 1 96.81 211 ASN A O 1
ATOM 1627 N N . ILE A 1 212 ? -3.24 -21.719 7.398 1 98.19 212 ILE A N 1
ATOM 1628 C CA . ILE A 1 212 ? -3.641 -22.344 6.137 1 98.19 212 ILE A CA 1
ATOM 1629 C C . ILE A 1 212 ? -5.016 -21.812 5.723 1 98.19 212 ILE A C 1
ATOM 1631 O O . ILE A 1 212 ? -6.016 -22.094 6.391 1 98.19 212 ILE A O 1
ATOM 1635 N N . ILE A 1 213 ? -5.027 -21.078 4.656 1 98.12 213 ILE A N 1
ATOM 1636 C CA . ILE A 1 213 ? -6.242 -20.438 4.18 1 98.12 213 ILE A CA 1
ATOM 1637 C C . ILE A 1 213 ? -6.777 -21.172 2.955 1 98.12 213 ILE A C 1
ATOM 1639 O O . ILE A 1 213 ? -6.055 -21.359 1.972 1 98.12 213 ILE A O 1
ATOM 1643 N N . THR A 1 214 ? -7.992 -21.625 3.02 1 98.25 214 THR A N 1
ATOM 1644 C CA . THR A 1 214 ? -8.625 -22.281 1.887 1 98.25 214 THR A CA 1
ATOM 1645 C C . THR A 1 214 ? -9.633 -21.359 1.212 1 98.25 214 THR A C 1
ATOM 1647 O O . THR A 1 214 ? -10.445 -20.719 1.885 1 98.25 214 THR A O 1
ATOM 1650 N N . VAL A 1 215 ? -9.523 -21.172 -0.074 1 97.88 215 VAL A N 1
ATOM 1651 C CA . VAL A 1 215 ? -10.375 -20.297 -0.869 1 97.88 215 VAL A CA 1
ATOM 1652 C C . VAL A 1 215 ? -10.75 -20.984 -2.18 1 97.88 215 VAL A C 1
ATOM 1654 O O . VAL A 1 215 ? -10.398 -22.141 -2.402 1 97.88 215 VAL A O 1
ATOM 1657 N N . ASN A 1 216 ? -11.555 -20.297 -3.021 1 96.31 216 ASN A N 1
ATOM 1658 C CA . ASN A 1 216 ? -11.805 -20.875 -4.344 1 96.31 216 ASN A CA 1
ATOM 1659 C C . ASN A 1 216 ? -10.586 -20.719 -5.254 1 96.31 216 ASN A C 1
ATOM 1661 O O . ASN A 1 216 ? -9.68 -19.938 -4.957 1 96.31 216 ASN A O 1
ATOM 1665 N N . THR A 1 217 ? -10.586 -21.422 -6.332 1 97 217 THR A N 1
ATOM 1666 C CA . THR A 1 217 ? -9.438 -21.516 -7.223 1 97 217 THR A CA 1
ATOM 1667 C C . THR A 1 217 ? -9.055 -20.156 -7.773 1 97 217 THR A C 1
ATOM 1669 O O . THR A 1 217 ? -7.883 -19.781 -7.77 1 97 217 THR A O 1
ATOM 1672 N N . TRP A 1 218 ? -10.023 -19.375 -8.203 1 96.94 218 TRP A N 1
ATOM 1673 C CA . TRP A 1 218 ? -9.773 -18.094 -8.844 1 96.94 218 TRP A CA 1
ATOM 1674 C C . TRP A 1 218 ? -9.219 -17.078 -7.852 1 96.94 218 TRP A C 1
ATOM 1676 O O . TRP A 1 218 ? -8.32 -16.297 -8.18 1 96.94 218 TRP A O 1
ATOM 1686 N N . SER A 1 219 ? -9.727 -17.094 -6.621 1 98.06 219 SER A N 1
ATOM 1687 C CA . SER A 1 219 ? -9.219 -16.219 -5.566 1 98.06 219 SER A CA 1
ATOM 1688 C C . SER A 1 219 ? -7.754 -16.531 -5.262 1 98.06 219 SER A C 1
ATOM 1690 O O . SER A 1 219 ? -6.961 -15.609 -5.047 1 98.06 219 SER A O 1
ATOM 1692 N N . ALA A 1 220 ? -7.445 -17.797 -5.266 1 98.31 220 ALA A N 1
ATOM 1693 C CA . ALA A 1 220 ? -6.066 -18.172 -4.988 1 98.31 220 ALA A CA 1
ATOM 1694 C C . ALA A 1 220 ? -5.129 -17.688 -6.09 1 98.31 220 ALA A C 1
ATOM 1696 O O . ALA A 1 220 ? -4.074 -17.109 -5.805 1 98.31 220 ALA A O 1
ATOM 1697 N N . GLU A 1 221 ? -5.508 -17.891 -7.324 1 97.88 221 GLU A N 1
ATOM 1698 C CA . GLU A 1 221 ? -4.691 -17.453 -8.453 1 97.88 221 GLU A CA 1
ATOM 1699 C C . GLU A 1 221 ? -4.512 -15.945 -8.453 1 97.88 221 GLU A C 1
ATOM 1701 O O . GLU A 1 221 ? -3.4 -15.445 -8.664 1 97.88 221 GLU A O 1
ATOM 1706 N N . LEU A 1 222 ? -5.566 -15.258 -8.172 1 98.12 222 LEU A N 1
ATOM 1707 C CA . LEU A 1 222 ? -5.527 -13.797 -8.211 1 98.12 222 LEU A CA 1
ATOM 1708 C C . LEU A 1 222 ? -4.719 -13.242 -7.043 1 98.12 222 LEU A C 1
ATOM 1710 O O . LEU A 1 222 ? -4.043 -12.219 -7.18 1 98.12 222 LEU A O 1
ATOM 1714 N N . THR A 1 223 ? -4.762 -13.922 -5.887 1 98.12 223 THR A N 1
ATOM 1715 C CA . THR A 1 223 ? -4.109 -13.453 -4.668 1 98.12 223 THR A CA 1
ATOM 1716 C C . THR A 1 223 ? -2.609 -13.281 -4.887 1 98.12 223 THR A C 1
ATOM 1718 O O . THR A 1 223 ? -2.014 -12.312 -4.406 1 98.12 223 THR A O 1
ATOM 1721 N N . LYS A 1 224 ? -1.976 -14.156 -5.598 1 97.31 224 LYS A N 1
ATOM 1722 C CA . LYS A 1 224 ? -0.541 -14.07 -5.852 1 97.31 224 LYS A CA 1
ATOM 1723 C C . LYS A 1 224 ? -0.194 -12.797 -6.617 1 97.31 224 LYS A C 1
ATOM 1725 O O . LYS A 1 224 ? 0.728 -12.07 -6.238 1 97.31 224 LYS A O 1
ATOM 1730 N N . LEU A 1 225 ? -0.944 -12.562 -7.707 1 97.62 225 LEU A N 1
ATOM 1731 C CA . LEU A 1 225 ? -0.719 -11.367 -8.5 1 97.62 225 LEU A CA 1
ATOM 1732 C C . LEU A 1 225 ? -0.983 -10.109 -7.68 1 97.62 225 LEU A C 1
ATOM 1734 O O . LEU A 1 225 ? -0.193 -9.164 -7.711 1 97.62 225 LEU A O 1
ATOM 1738 N N . ALA A 1 226 ? -2.076 -10.125 -6.922 1 98.31 226 ALA A N 1
ATOM 1739 C CA . ALA A 1 226 ? -2.457 -8.977 -6.102 1 98.31 226 ALA A CA 1
ATOM 1740 C C . ALA A 1 226 ? -1.417 -8.711 -5.02 1 98.31 226 ALA A C 1
ATOM 1742 O O . ALA A 1 226 ? -1.027 -7.562 -4.793 1 98.31 226 ALA A O 1
ATOM 1743 N N . ALA A 1 227 ? -0.958 -9.75 -4.336 1 97.75 227 ALA A N 1
ATOM 1744 C CA . ALA A 1 227 ? 0.029 -9.609 -3.268 1 97.75 227 ALA A CA 1
ATOM 1745 C C . ALA A 1 227 ? 1.305 -8.953 -3.787 1 97.75 227 ALA A C 1
ATOM 1747 O O . ALA A 1 227 ? 1.799 -7.984 -3.197 1 97.75 227 ALA A O 1
ATOM 1748 N N . ASN A 1 228 ? 1.82 -9.461 -4.855 1 97.06 228 ASN A N 1
ATOM 1749 C CA . ASN A 1 228 ? 3.039 -8.906 -5.434 1 97.06 228 ASN A CA 1
ATOM 1750 C C . ASN A 1 228 ? 2.826 -7.473 -5.918 1 97.06 228 ASN A C 1
ATOM 1752 O O . ASN A 1 228 ? 3.721 -6.633 -5.801 1 97.06 228 ASN A O 1
ATOM 1756 N N . ALA A 1 229 ? 1.644 -7.215 -6.48 1 98.12 229 ALA A N 1
ATOM 1757 C CA . ALA A 1 229 ? 1.332 -5.859 -6.922 1 98.12 229 ALA A CA 1
ATOM 1758 C C . ALA A 1 229 ? 1.325 -4.883 -5.75 1 98.12 229 ALA A C 1
ATOM 1760 O O . ALA A 1 229 ? 1.877 -3.785 -5.844 1 98.12 229 ALA A O 1
ATOM 1761 N N . PHE A 1 230 ? 0.688 -5.254 -4.613 1 98.5 230 PHE A N 1
ATOM 1762 C CA . PHE A 1 230 ? 0.63 -4.406 -3.428 1 98.5 230 PHE A CA 1
ATOM 1763 C C . PHE A 1 230 ? 2.029 -4.148 -2.879 1 98.5 230 PHE A C 1
ATOM 1765 O O . PHE A 1 230 ? 2.354 -3.023 -2.498 1 98.5 230 PHE A O 1
ATOM 1772 N N . LEU A 1 231 ? 2.881 -5.184 -2.828 1 97.62 231 LEU A N 1
ATOM 1773 C CA . LEU A 1 231 ? 4.234 -5.039 -2.303 1 97.62 231 LEU A CA 1
ATOM 1774 C C . LEU A 1 231 ? 5.07 -4.125 -3.193 1 97.62 231 LEU A C 1
ATOM 1776 O O . LEU A 1 231 ? 5.75 -3.223 -2.699 1 97.62 231 LEU A O 1
ATOM 1780 N N . ALA A 1 232 ? 5.02 -4.379 -4.508 1 97.88 232 ALA A N 1
ATOM 1781 C CA . ALA A 1 232 ? 5.754 -3.535 -5.449 1 97.88 232 ALA A CA 1
ATOM 1782 C C . ALA A 1 232 ? 5.281 -2.086 -5.375 1 97.88 232 ALA A C 1
ATOM 1784 O O . ALA A 1 232 ? 6.078 -1.158 -5.516 1 97.88 232 ALA A O 1
ATOM 1785 N N . GLN A 1 233 ? 3.984 -1.919 -5.195 1 98.62 233 GLN A N 1
ATOM 1786 C CA . GLN A 1 233 ? 3.395 -0.588 -5.094 1 98.62 233 GLN A CA 1
ATOM 1787 C C . GLN A 1 233 ? 3.961 0.174 -3.9 1 98.62 233 GLN A C 1
ATOM 1789 O O . GLN A 1 233 ? 4.168 1.387 -3.973 1 98.62 233 GLN A O 1
ATOM 1794 N N . ARG A 1 234 ? 4.191 -0.446 -2.787 1 98.44 234 ARG A N 1
ATOM 1795 C CA . ARG A 1 234 ? 4.793 0.198 -1.624 1 98.44 234 ARG A CA 1
ATOM 1796 C C . ARG A 1 234 ? 6.168 0.766 -1.962 1 98.44 234 ARG A C 1
ATOM 1798 O O . ARG A 1 234 ? 6.484 1.896 -1.59 1 98.44 234 ARG A O 1
ATOM 1805 N N . ILE A 1 235 ? 6.977 0.002 -2.721 1 98 235 ILE A N 1
ATOM 1806 C CA . ILE A 1 235 ? 8.32 0.424 -3.105 1 98 235 ILE A CA 1
ATOM 1807 C C . ILE A 1 235 ? 8.234 1.624 -4.043 1 98 235 ILE A C 1
ATOM 1809 O O . ILE A 1 235 ? 8.914 2.633 -3.836 1 98 235 ILE A O 1
ATOM 1813 N N . SER A 1 236 ? 7.363 1.506 -5.055 1 98.62 236 SER A N 1
ATOM 1814 C CA . SER A 1 236 ? 7.223 2.604 -6.008 1 98.62 236 SER A CA 1
ATOM 1815 C C . SER A 1 236 ? 6.695 3.861 -5.324 1 98.62 236 SER A C 1
ATOM 1817 O O . SER A 1 236 ? 7.105 4.973 -5.656 1 98.62 236 SER A O 1
ATOM 1819 N N . SER A 1 237 ? 5.801 3.66 -4.383 1 98.81 237 SER A N 1
ATOM 1820 C CA . SER A 1 237 ? 5.207 4.797 -3.684 1 98.81 237 SER A CA 1
ATOM 1821 C C . SER A 1 237 ? 6.242 5.516 -2.824 1 98.81 237 SER A C 1
ATOM 1823 O O . SER A 1 237 ? 6.348 6.742 -2.871 1 98.81 237 SER A O 1
ATOM 1825 N N . ILE A 1 238 ? 7.012 4.75 -2.012 1 98.75 238 ILE A N 1
ATOM 1826 C CA . ILE A 1 238 ? 8 5.402 -1.161 1 98.75 238 ILE A CA 1
ATOM 1827 C C . ILE A 1 238 ? 9.086 6.047 -2.027 1 98.75 238 ILE A C 1
ATOM 1829 O O . ILE A 1 238 ? 9.625 7.098 -1.676 1 98.75 238 ILE A O 1
ATOM 1833 N N . ASN A 1 239 ? 9.398 5.426 -3.199 1 98.62 239 ASN A N 1
ATOM 1834 C CA . ASN A 1 239 ? 10.375 6.004 -4.117 1 98.62 239 ASN A CA 1
ATOM 1835 C C . ASN A 1 239 ? 9.875 7.316 -4.715 1 98.62 239 ASN A C 1
ATOM 1837 O O . ASN A 1 239 ? 10.656 8.242 -4.934 1 98.62 239 ASN A O 1
ATOM 1841 N N . SER A 1 240 ? 8.578 7.398 -4.969 1 98.75 240 SER A N 1
ATOM 1842 C CA . SER A 1 240 ? 8.008 8.664 -5.418 1 98.75 240 SER A CA 1
ATOM 1843 C C . SER A 1 240 ? 8.156 9.75 -4.355 1 98.75 240 SER A C 1
ATOM 1845 O O . SER A 1 240 ? 8.453 10.898 -4.68 1 98.75 240 SER A O 1
ATOM 1847 N N . ILE A 1 241 ? 8 9.398 -3.094 1 98.75 241 ILE A N 1
ATOM 1848 C CA . ILE A 1 241 ? 8.141 10.336 -1.984 1 98.75 241 ILE A CA 1
ATOM 1849 C C . ILE A 1 241 ? 9.609 10.75 -1.845 1 98.75 241 ILE A C 1
ATOM 1851 O O . ILE A 1 241 ? 9.906 11.891 -1.494 1 98.75 241 ILE A O 1
ATOM 1855 N N . SER A 1 242 ? 10.555 9.789 -2.174 1 98.62 242 SER A N 1
ATOM 1856 C CA . SER A 1 242 ? 11.977 10.109 -2.078 1 98.62 242 SER A CA 1
ATOM 1857 C C . SER A 1 242 ? 12.352 11.273 -2.99 1 98.62 242 SER A C 1
ATOM 1859 O O . SER A 1 242 ? 13.156 12.125 -2.619 1 98.62 242 SER A O 1
ATOM 1861 N N . ALA A 1 243 ? 11.734 11.328 -4.184 1 98.06 243 ALA A N 1
ATOM 1862 C CA . ALA A 1 243 ? 11.984 12.43 -5.113 1 98.06 243 ALA A CA 1
ATOM 1863 C C . ALA A 1 243 ? 11.508 13.758 -4.531 1 98.06 243 ALA A C 1
ATOM 1865 O O . ALA A 1 243 ? 12.188 14.773 -4.664 1 98.06 243 ALA A O 1
ATOM 1866 N N . ILE A 1 244 ? 10.383 13.75 -3.84 1 98.25 244 ILE A N 1
ATOM 1867 C CA . ILE A 1 244 ? 9.82 14.945 -3.213 1 98.25 244 ILE A CA 1
ATOM 1868 C C . ILE A 1 244 ? 10.727 15.398 -2.07 1 98.25 244 ILE A C 1
ATOM 1870 O O . ILE A 1 244 ? 10.977 16.594 -1.91 1 98.25 244 ILE A O 1
ATOM 1874 N N . CYS A 1 245 ? 11.227 14.438 -1.32 1 97.94 245 CYS A N 1
ATOM 1875 C CA . CYS A 1 245 ? 12.141 14.75 -0.229 1 97.94 245 CYS A CA 1
ATOM 1876 C C . CYS A 1 245 ? 13.383 15.461 -0.747 1 97.94 245 CYS A C 1
ATOM 1878 O O . CYS A 1 245 ? 13.812 16.469 -0.175 1 97.94 245 CYS A O 1
ATOM 1880 N N . GLU A 1 246 ? 13.953 14.984 -1.832 1 96.5 246 GLU A N 1
ATOM 1881 C CA . GLU A 1 246 ? 15.148 15.578 -2.416 1 96.5 246 GLU A CA 1
ATOM 1882 C C . GLU A 1 246 ? 14.898 17.031 -2.814 1 96.5 246 GLU A C 1
ATOM 1884 O O . GLU A 1 246 ? 15.797 17.875 -2.729 1 96.5 246 GLU A O 1
ATOM 1889 N N . ALA A 1 247 ? 13.68 17.312 -3.195 1 95.5 247 ALA A N 1
ATOM 1890 C CA . ALA A 1 247 ? 13.352 18.625 -3.719 1 95.5 247 ALA A CA 1
ATOM 1891 C C . ALA A 1 247 ? 12.938 19.578 -2.596 1 95.5 247 ALA A C 1
ATOM 1893 O O . ALA A 1 247 ? 12.945 20.797 -2.773 1 95.5 247 ALA A O 1
ATOM 1894 N N . THR A 1 248 ? 12.617 19.125 -1.37 1 95.62 248 THR A N 1
ATOM 1895 C CA . THR A 1 248 ? 11.984 19.969 -0.373 1 95.62 248 THR A CA 1
ATOM 1896 C C . THR A 1 248 ? 12.867 20.109 0.861 1 95.62 248 THR A C 1
ATOM 1898 O O . THR A 1 248 ? 12.641 20.984 1.698 1 95.62 248 THR A O 1
ATOM 1901 N N . GLY A 1 249 ? 13.812 19.25 1.01 1 93.56 249 GLY A N 1
ATOM 1902 C CA . GLY A 1 249 ? 14.648 19.266 2.201 1 93.56 249 GLY A CA 1
ATOM 1903 C C . GLY A 1 249 ? 14.195 18.266 3.256 1 93.56 249 GLY A C 1
ATOM 1904 O O . GLY A 1 249 ? 14.859 18.094 4.277 1 93.56 249 GLY A O 1
ATOM 1905 N N . ALA A 1 250 ? 13.07 17.609 3.021 1 96.81 250 ALA A N 1
ATOM 1906 C CA . ALA A 1 250 ? 12.68 16.469 3.859 1 96.81 250 ALA A CA 1
ATOM 1907 C C . ALA A 1 250 ? 13.633 15.297 3.686 1 96.81 250 ALA A C 1
ATOM 1909 O O . ALA A 1 250 ? 14.438 15.273 2.752 1 96.81 250 ALA A O 1
ATOM 1910 N N . GLU A 1 251 ? 13.594 14.406 4.652 1 96.56 251 GLU A N 1
ATOM 1911 C CA . GLU A 1 251 ? 14.438 13.219 4.625 1 96.56 251 GLU A CA 1
ATOM 1912 C C . GLU A 1 251 ? 13.594 11.945 4.52 1 96.56 251 GLU A C 1
ATOM 1914 O O . GLU A 1 251 ? 12.781 11.664 5.402 1 96.56 251 GLU A O 1
ATOM 1919 N N . ILE A 1 252 ? 13.898 11.141 3.508 1 98.25 252 ILE A N 1
ATOM 1920 C CA . ILE A 1 252 ? 13.039 10 3.186 1 98.25 252 ILE A CA 1
ATOM 1921 C C . ILE A 1 252 ? 13.062 8.992 4.336 1 98.25 252 ILE A C 1
ATOM 1923 O O . ILE A 1 252 ? 12.047 8.359 4.629 1 98.25 252 ILE A O 1
ATOM 1927 N N . ASN A 1 253 ? 14.227 8.852 5.016 1 97.06 253 ASN A N 1
ATOM 1928 C CA . ASN A 1 253 ? 14.305 7.914 6.129 1 97.06 253 ASN A CA 1
ATOM 1929 C C . ASN A 1 253 ? 13.391 8.336 7.277 1 97.06 253 ASN A C 1
ATOM 1931 O O . ASN A 1 253 ? 12.773 7.484 7.93 1 97.06 253 ASN A O 1
ATOM 1935 N N . GLN A 1 254 ? 13.289 9.664 7.488 1 97.5 254 GLN A N 1
ATOM 1936 C CA . GLN A 1 254 ? 12.406 10.18 8.523 1 97.5 254 GLN A CA 1
ATOM 1937 C C . GLN A 1 254 ? 10.938 9.961 8.156 1 97.5 254 GLN A C 1
ATOM 1939 O O . GLN A 1 254 ? 10.148 9.492 8.977 1 97.5 254 GLN A O 1
ATOM 1944 N N . VAL A 1 255 ? 10.633 10.266 6.922 1 98.38 255 VAL A N 1
ATOM 1945 C CA . VAL A 1 255 ? 9.258 10.148 6.457 1 98.38 255 VAL A CA 1
ATOM 1946 C C . VAL A 1 255 ? 8.828 8.68 6.461 1 98.38 255 VAL A C 1
ATOM 1948 O O . VAL A 1 255 ? 7.77 8.336 6.988 1 98.38 255 VAL A O 1
ATOM 1951 N N . ALA A 1 256 ? 9.695 7.805 5.902 1 98.44 256 ALA A N 1
ATOM 1952 C CA . ALA A 1 256 ? 9.398 6.379 5.848 1 98.44 256 ALA A CA 1
ATOM 1953 C C . ALA A 1 256 ? 9.211 5.801 7.246 1 98.44 256 ALA A C 1
ATOM 1955 O O . ALA A 1 256 ? 8.297 5.008 7.48 1 98.44 256 ALA A O 1
ATOM 1956 N N . HIS A 1 257 ? 10.07 6.199 8.125 1 97.5 257 HIS A N 1
ATOM 1957 C CA . HIS A 1 257 ? 9.977 5.734 9.508 1 97.5 257 HIS A CA 1
ATOM 1958 C C . HIS A 1 257 ? 8.664 6.188 10.148 1 97.5 257 HIS A C 1
ATOM 1960 O O . HIS A 1 257 ? 7.973 5.387 10.781 1 97.5 257 HIS A O 1
ATOM 1966 N N . ALA A 1 258 ? 8.352 7.406 9.953 1 97.69 258 ALA A N 1
ATOM 1967 C CA . ALA A 1 258 ? 7.152 7.977 10.57 1 97.69 258 ALA A CA 1
ATOM 1968 C C . ALA A 1 258 ? 5.891 7.312 10.031 1 97.69 258 ALA A C 1
ATOM 1970 O O . ALA A 1 258 ? 5.012 6.922 10.805 1 97.69 258 ALA A O 1
ATOM 1971 N N . ILE A 1 259 ? 5.773 7.16 8.734 1 97.69 259 ILE A N 1
ATOM 1972 C CA . ILE A 1 259 ? 4.562 6.551 8.188 1 97.69 259 ILE A CA 1
ATOM 1973 C C . ILE A 1 259 ? 4.535 5.062 8.531 1 97.69 259 ILE A C 1
ATOM 1975 O O . ILE A 1 259 ? 3.463 4.484 8.727 1 97.69 259 ILE A O 1
ATOM 1979 N N . GLY A 1 260 ? 5.715 4.43 8.664 1 97 260 GLY A N 1
ATOM 1980 C CA . GLY A 1 260 ? 5.812 3.014 8.977 1 97 260 GLY A CA 1
ATOM 1981 C C . GLY A 1 260 ? 5.355 2.684 10.391 1 97 260 GLY A C 1
ATOM 1982 O O . GLY A 1 260 ? 5.02 1.534 10.68 1 97 260 GLY A O 1
ATOM 1983 N N . GLN A 1 261 ? 5.27 3.684 11.258 1 95.06 261 GLN A N 1
ATOM 1984 C CA . GLN A 1 261 ? 4.832 3.477 12.633 1 95.06 261 GLN A CA 1
ATOM 1985 C C . GLN A 1 261 ? 3.309 3.416 12.719 1 95.06 261 GLN A C 1
ATOM 1987 O O . GLN A 1 261 ? 2.758 3.023 13.75 1 95.06 261 GLN A O 1
ATOM 1992 N N . ASP A 1 262 ? 2.646 3.869 11.688 1 93.75 262 ASP A N 1
ATOM 1993 C CA . ASP A 1 262 ? 1.208 3.652 11.562 1 93.75 262 ASP A CA 1
ATOM 1994 C C . ASP A 1 262 ? 0.893 2.178 11.328 1 93.75 262 ASP A C 1
ATOM 1996 O O . ASP A 1 262 ? 1.176 1.639 10.258 1 93.75 262 ASP A O 1
ATOM 2000 N N . SER A 1 263 ? 0.268 1.527 12.289 1 91.38 263 SER A N 1
ATOM 2001 C CA . SER A 1 263 ? 0.016 0.092 12.219 1 91.38 263 SER A CA 1
ATOM 2002 C C . SER A 1 263 ? -0.861 -0.252 11.016 1 91.38 263 SER A C 1
ATOM 2004 O O . SER A 1 263 ? -0.866 -1.394 10.555 1 91.38 263 SER A O 1
ATOM 2006 N N . ARG A 1 264 ? -1.595 0.635 10.516 1 94.5 264 ARG A N 1
ATOM 2007 C CA . ARG A 1 264 ? -2.449 0.418 9.352 1 94.5 264 ARG A CA 1
ATOM 2008 C C . ARG A 1 264 ? -1.622 0.317 8.078 1 94.5 264 ARG A C 1
ATOM 2010 O O . ARG A 1 264 ? -2.086 -0.227 7.074 1 94.5 264 ARG A O 1
ATOM 2017 N N . ILE A 1 265 ? -0.393 0.932 8.047 1 96.81 265 ILE A N 1
ATOM 2018 C CA . ILE A 1 265 ? 0.508 0.931 6.898 1 96.81 265 ILE A CA 1
ATOM 2019 C C . ILE A 1 265 ? 1.604 -0.111 7.105 1 96.81 265 ILE A C 1
ATOM 2021 O O . ILE A 1 265 ? 1.789 -1.001 6.27 1 96.81 265 ILE A O 1
ATOM 2025 N N . GLY A 1 266 ? 2.285 -0.049 8.258 1 95.88 266 GLY A N 1
ATOM 2026 C CA . GLY A 1 266 ? 3.387 -0.945 8.57 1 95.88 266 GLY A CA 1
ATOM 2027 C C . GLY A 1 266 ? 4.719 -0.466 8.023 1 95.88 266 GLY A C 1
ATOM 2028 O O . GLY A 1 266 ? 4.762 0.379 7.125 1 95.88 266 GLY A O 1
ATOM 2029 N N . SER A 1 267 ? 5.832 -1.035 8.422 1 96.25 267 SER A N 1
ATOM 2030 C CA . SER A 1 267 ? 7.16 -0.494 8.141 1 96.25 267 SER A CA 1
ATOM 2031 C C . SER A 1 267 ? 7.84 -1.259 7.008 1 96.25 267 SER A C 1
ATOM 2033 O O . SER A 1 267 ? 8.867 -0.82 6.484 1 96.25 267 SER A O 1
ATOM 2035 N N . GLN A 1 268 ? 7.277 -2.383 6.605 1 95.19 268 GLN A N 1
ATOM 2036 C CA . GLN A 1 268 ? 7.961 -3.23 5.637 1 95.19 268 GLN A CA 1
ATOM 2037 C C . GLN A 1 268 ? 7.785 -2.695 4.219 1 95.19 268 GLN A C 1
ATOM 2039 O O . GLN A 1 268 ? 6.758 -2.094 3.898 1 95.19 268 GLN A O 1
ATOM 2044 N N . PHE A 1 269 ? 8.82 -2.838 3.354 1 95.94 269 PHE A N 1
ATOM 2045 C CA . PHE A 1 269 ? 8.844 -2.453 1.946 1 95.94 269 PHE A CA 1
ATOM 2046 C C . PHE A 1 269 ? 8.695 -0.944 1.795 1 95.94 269 PHE A C 1
ATOM 2048 O O . PHE A 1 269 ? 8.062 -0.47 0.852 1 95.94 269 PHE A O 1
ATOM 2055 N N . LEU A 1 270 ? 9.203 -0.191 2.805 1 97.69 270 LEU A N 1
ATOM 2056 C CA . LEU A 1 270 ? 9.188 1.267 2.752 1 97.69 270 LEU A CA 1
ATOM 2057 C C . LEU A 1 270 ? 10.609 1.825 2.725 1 97.69 270 LEU A C 1
ATOM 2059 O O . LEU A 1 270 ? 10.828 2.99 3.062 1 97.69 270 LEU A O 1
ATOM 2063 N N . GLN A 1 271 ? 11.578 0.981 2.387 1 96.25 271 GLN A N 1
ATOM 2064 C CA . GLN A 1 271 ? 12.945 1.454 2.207 1 96.25 271 GLN A CA 1
ATOM 2065 C C . GLN A 1 271 ? 13.172 1.951 0.783 1 96.25 271 GLN A C 1
ATOM 2067 O O . GLN A 1 271 ? 13.195 1.158 -0.161 1 96.25 271 GLN A O 1
ATOM 2072 N N . ALA A 1 272 ? 13.359 3.242 0.671 1 97.56 272 ALA A N 1
ATOM 2073 C CA . ALA A 1 272 ? 13.594 3.824 -0.648 1 97.56 272 ALA A CA 1
ATOM 2074 C C . ALA A 1 272 ? 14.867 3.262 -1.278 1 97.56 272 ALA A C 1
ATOM 2076 O O . ALA A 1 272 ? 15.836 2.965 -0.577 1 97.56 272 ALA A O 1
ATOM 2077 N N . SER A 1 273 ? 14.883 3.092 -2.57 1 97.62 273 SER A N 1
ATOM 2078 C CA . SER A 1 273 ? 16 2.549 -3.334 1 97.62 273 SER A CA 1
ATOM 2079 C C . SER A 1 273 ? 15.953 3.008 -4.789 1 97.62 273 SER A C 1
ATOM 2081 O O . SER A 1 273 ? 15.227 3.939 -5.125 1 97.62 273 SER A O 1
ATOM 2083 N N . VAL A 1 274 ? 16.828 2.348 -5.598 1 97.62 274 VAL A N 1
ATOM 2084 C CA . VAL A 1 274 ? 16.906 2.686 -7.016 1 97.62 274 VAL A CA 1
ATOM 2085 C C . VAL A 1 274 ? 15.711 2.086 -7.75 1 97.62 274 VAL A C 1
ATOM 2087 O O . VAL A 1 274 ? 15.367 2.521 -8.852 1 97.62 274 VAL A O 1
ATOM 2090 N N . GLY A 1 275 ? 15.031 1.225 -7.105 1 95.94 275 GLY A N 1
ATOM 2091 C CA . GLY A 1 275 ? 13.883 0.537 -7.684 1 95.94 275 GLY A CA 1
ATOM 2092 C C . GLY A 1 275 ? 13.82 -0.933 -7.312 1 95.94 275 GLY A C 1
ATOM 2093 O O . GLY A 1 275 ? 14.805 -1.499 -6.832 1 95.94 275 GLY A O 1
ATOM 2094 N N . PHE A 1 276 ? 12.617 -1.507 -7.5 1 93.62 276 PHE A N 1
ATOM 2095 C CA . PHE A 1 276 ? 12.508 -2.93 -7.203 1 93.62 276 PHE A CA 1
ATOM 2096 C C . PHE A 1 276 ? 12.953 -3.768 -8.398 1 93.62 276 PHE A C 1
ATOM 2098 O O . PHE A 1 276 ? 12.75 -3.377 -9.547 1 93.62 276 PHE A O 1
ATOM 2105 N N . GLY A 1 277 ? 13.609 -4.781 -8 1 89.56 277 GLY A N 1
ATOM 2106 C CA . GLY A 1 277 ? 13.953 -5.809 -8.969 1 89.56 277 GLY A CA 1
ATOM 2107 C C . GLY A 1 277 ? 13.148 -7.082 -8.805 1 89.56 277 GLY A C 1
ATOM 2108 O O . GLY A 1 277 ? 11.945 -7.031 -8.516 1 89.56 277 GLY A O 1
ATOM 2109 N N . SER A 1 278 ? 13.664 -8.172 -9.055 1 76.56 278 SER A N 1
ATOM 2110 C CA . SER A 1 278 ? 13.078 -9.508 -8.984 1 76.56 278 SER A CA 1
ATOM 2111 C C . SER A 1 278 ? 12.219 -9.797 -10.211 1 76.56 278 SER A C 1
ATOM 2113 O O . SER A 1 278 ? 11.539 -8.898 -10.727 1 76.56 278 SER A O 1
ATOM 2115 N N . SER A 1 279 ? 12.312 -10.945 -10.609 1 76 279 SER A N 1
ATOM 2116 C CA . SER A 1 279 ? 11.539 -11.383 -11.766 1 76 279 SER A CA 1
ATOM 2117 C C . SER A 1 279 ? 10.039 -11.391 -11.461 1 76 279 SER A C 1
ATOM 2119 O O . SER A 1 279 ? 9.219 -11.266 -12.367 1 76 279 SER A O 1
ATOM 2121 N N . SER A 1 280 ? 9.742 -11.336 -10.242 1 89 280 SER A N 1
ATOM 2122 C CA . SER A 1 280 ? 8.344 -11.609 -9.906 1 89 280 SER A CA 1
ATOM 2123 C C . SER A 1 280 ? 7.516 -10.336 -9.914 1 89 280 SER A C 1
ATOM 2125 O O . SER A 1 280 ? 6.363 -10.336 -10.352 1 89 280 SER A O 1
ATOM 2127 N N . PHE A 1 281 ? 8.086 -9.141 -9.484 1 94.44 281 PHE A N 1
ATOM 2128 C CA . PHE A 1 281 ? 7.25 -7.961 -9.297 1 94.44 281 PHE A CA 1
ATOM 2129 C C . PHE A 1 281 ? 6.789 -7.402 -10.633 1 94.44 281 PHE A C 1
ATOM 2131 O O . PHE A 1 281 ? 5.59 -7.355 -10.914 1 94.44 281 PHE A O 1
ATOM 2138 N N . LYS A 1 282 ? 7.75 -7.102 -11.477 1 95 282 LYS A N 1
ATOM 2139 C CA . LYS A 1 282 ? 7.379 -6.516 -12.766 1 95 282 LYS A CA 1
ATOM 2140 C C . LYS A 1 282 ? 6.52 -7.477 -13.578 1 95 282 LYS A C 1
ATOM 2142 O O . LYS A 1 282 ? 5.465 -7.094 -14.086 1 95 282 LYS A O 1
ATOM 2147 N N . LYS A 1 283 ? 6.973 -8.68 -13.648 1 94.56 283 LYS A N 1
ATOM 2148 C CA . LYS A 1 283 ? 6.266 -9.695 -14.43 1 94.56 283 LYS A CA 1
ATOM 2149 C C . LYS A 1 283 ? 4.832 -9.867 -13.93 1 94.56 283 LYS A C 1
ATOM 2151 O O . LYS A 1 283 ? 3.896 -9.906 -14.734 1 94.56 283 LYS A O 1
ATOM 2156 N N . ASP A 1 284 ? 4.605 -10.008 -12.648 1 96.06 284 ASP A N 1
ATOM 2157 C CA . ASP A 1 284 ? 3.283 -10.266 -12.086 1 96.06 284 ASP A CA 1
ATOM 2158 C C . ASP A 1 284 ? 2.369 -9.055 -12.25 1 96.06 284 ASP A C 1
ATOM 2160 O O . ASP A 1 284 ? 1.168 -9.211 -12.492 1 96.06 284 ASP A O 1
ATOM 2164 N N . ILE A 1 285 ? 2.898 -7.809 -12.086 1 97.62 285 ILE A N 1
ATOM 2165 C CA . ILE A 1 285 ? 2.094 -6.609 -12.297 1 97.62 285 ILE A CA 1
ATOM 2166 C C . ILE A 1 285 ? 1.661 -6.531 -13.758 1 97.62 285 ILE A C 1
ATOM 2168 O O . ILE A 1 285 ? 0.499 -6.246 -14.055 1 97.62 285 ILE A O 1
ATOM 2172 N N . LEU A 1 286 ? 2.615 -6.773 -14.664 1 96.94 286 LEU A N 1
ATOM 2173 C CA . LEU A 1 286 ? 2.279 -6.707 -16.078 1 96.94 286 LEU A CA 1
ATOM 2174 C C . LEU A 1 286 ? 1.265 -7.785 -16.453 1 96.94 286 LEU A C 1
ATOM 2176 O O . LEU A 1 286 ? 0.398 -7.562 -17.297 1 96.94 286 LEU A O 1
ATOM 2180 N N . ALA A 1 287 ? 1.391 -8.961 -15.836 1 96.94 287 ALA A N 1
ATOM 2181 C CA . ALA A 1 287 ? 0.374 -10 -16 1 96.94 287 ALA A CA 1
ATOM 2182 C C . ALA A 1 287 ? -0.994 -9.5 -15.547 1 96.94 287 ALA A C 1
ATOM 2184 O O . ALA A 1 287 ? -2.01 -9.773 -16.188 1 96.94 287 ALA A O 1
ATOM 2185 N N . LEU A 1 288 ? -1.057 -8.828 -14.438 1 97.88 288 LEU A N 1
ATOM 2186 C CA . LEU A 1 288 ? -2.291 -8.258 -13.914 1 97.88 288 LEU A CA 1
ATOM 2187 C C . LEU A 1 288 ? -2.85 -7.207 -14.867 1 97.88 288 LEU A C 1
ATOM 2189 O O . LEU A 1 288 ? -4.062 -7.148 -15.094 1 97.88 288 LEU A O 1
ATOM 2193 N N . VAL A 1 289 ? -1.961 -6.363 -15.406 1 98 289 VAL A N 1
ATOM 2194 C CA . VAL A 1 289 ? -2.354 -5.352 -16.375 1 98 289 VAL A CA 1
ATOM 2195 C C . VAL A 1 289 ? -2.994 -6.02 -17.594 1 98 289 VAL A C 1
ATOM 2197 O O . VAL A 1 289 ? -4.062 -5.602 -18.047 1 98 289 VAL A O 1
ATOM 2200 N N . TYR A 1 290 ? -2.334 -7.02 -18.078 1 97.06 290 TYR A N 1
ATOM 2201 C CA . TYR A 1 290 ? -2.857 -7.742 -19.234 1 97.06 290 TYR A CA 1
ATOM 2202 C C . TYR A 1 290 ? -4.215 -8.359 -18.922 1 97.06 290 TYR A C 1
ATOM 2204 O O . TYR A 1 290 ? -5.121 -8.336 -19.766 1 97.06 290 TYR A O 1
ATOM 2212 N N . LEU A 1 291 ? -4.32 -8.961 -17.75 1 96.88 291 LEU A N 1
ATOM 2213 C CA . LEU A 1 291 ? -5.598 -9.516 -17.312 1 96.88 291 LEU A CA 1
ATOM 2214 C C . LEU A 1 291 ? -6.691 -8.461 -17.359 1 96.88 291 LEU A C 1
ATOM 2216 O O . LEU A 1 291 ? -7.785 -8.703 -17.875 1 96.88 291 LEU A O 1
ATOM 2220 N N . CYS A 1 292 ? -6.438 -7.289 -16.812 1 98 292 CYS A N 1
ATOM 2221 C CA . CYS A 1 292 ? -7.395 -6.188 -16.828 1 98 292 CYS A CA 1
ATOM 2222 C C . CYS A 1 292 ? -7.816 -5.844 -18.25 1 98 292 CYS A C 1
ATOM 2224 O O . CYS A 1 292 ? -9 -5.676 -18.531 1 98 292 CYS A O 1
ATOM 2226 N N . GLU A 1 293 ? -6.84 -5.766 -19.094 1 96.12 293 GLU A N 1
ATOM 2227 C CA . GLU A 1 293 ? -7.129 -5.457 -20.5 1 96.12 293 GLU A CA 1
ATOM 2228 C C . GLU A 1 293 ? -8.031 -6.52 -21.125 1 96.12 293 GLU A C 1
ATOM 2230 O O . GLU A 1 293 ? -8.984 -6.191 -21.828 1 96.12 293 GLU A O 1
ATOM 2235 N N . SER A 1 294 ? -7.703 -7.723 -20.859 1 95.31 294 SER A N 1
ATOM 2236 C CA . SER A 1 294 ? -8.477 -8.836 -21.406 1 95.31 294 SER A CA 1
ATOM 2237 C C . SER A 1 294 ? -9.898 -8.836 -20.859 1 95.31 294 SER A C 1
ATOM 2239 O O . SER A 1 294 ? -10.812 -9.352 -21.516 1 95.31 294 SER A O 1
ATOM 2241 N N . LEU A 1 295 ? -10.133 -8.289 -19.719 1 96.31 295 LEU A N 1
ATOM 2242 C CA . LEU A 1 295 ? -11.445 -8.242 -19.078 1 96.31 295 LEU A CA 1
ATOM 2243 C C . LEU A 1 295 ? -12.156 -6.926 -19.375 1 96.31 295 LEU A C 1
ATOM 2245 O O . LEU A 1 295 ? -13.219 -6.648 -18.812 1 96.31 295 LEU A O 1
ATOM 2249 N N . ASN A 1 296 ? -11.531 -6.066 -20.25 1 97 296 ASN A N 1
ATOM 2250 C CA . ASN A 1 296 ? -12.047 -4.75 -20.609 1 97 296 ASN A CA 1
ATOM 2251 C C . ASN A 1 296 ? -12.172 -3.85 -19.391 1 97 296 ASN A C 1
ATOM 2253 O O . ASN A 1 296 ? -13.227 -3.242 -19.172 1 97 296 ASN A O 1
ATOM 2257 N N . LEU A 1 297 ? -11.18 -3.908 -18.562 1 98.12 297 LEU A N 1
ATOM 2258 C CA . LEU A 1 297 ? -11.047 -3.035 -17.391 1 98.12 297 LEU A CA 1
ATOM 2259 C C . LEU A 1 297 ? -9.82 -2.141 -17.531 1 98.12 297 LEU A C 1
ATOM 2261 O O . LEU A 1 297 ? -8.906 -2.201 -16.703 1 98.12 297 LEU A O 1
ATOM 2265 N N . PRO A 1 298 ? -9.828 -1.245 -18.484 1 98.06 298 PRO A N 1
ATOM 2266 C CA . PRO A 1 298 ? -8.633 -0.443 -18.75 1 98.06 298 PRO A CA 1
ATOM 2267 C C . PRO A 1 298 ? -8.258 0.46 -17.578 1 98.06 298 PRO A C 1
ATOM 2269 O O . PRO A 1 298 ? -7.074 0.721 -17.344 1 98.06 298 PRO A O 1
ATOM 2272 N N . GLU A 1 299 ? -9.227 0.969 -16.828 1 98.25 299 GLU A N 1
ATOM 2273 C CA . GLU A 1 299 ? -8.938 1.827 -15.68 1 98.25 299 GLU A CA 1
ATOM 2274 C C . GLU A 1 299 ? -8.078 1.104 -14.648 1 98.25 299 GLU A C 1
ATOM 2276 O O . GLU A 1 299 ? -7.094 1.658 -14.156 1 98.25 299 GLU A O 1
ATOM 2281 N N . CYS A 1 300 ? -8.414 -0.164 -14.391 1 98.62 300 CYS A N 1
ATOM 2282 C CA . CYS A 1 300 ? -7.645 -0.974 -13.453 1 98.62 300 CYS A CA 1
ATOM 2283 C C . CYS A 1 300 ? -6.258 -1.273 -14.008 1 98.62 300 CYS A C 1
ATOM 2285 O O . CYS A 1 300 ? -5.262 -1.19 -13.289 1 98.62 300 CYS A O 1
ATOM 2287 N N . GLY A 1 301 ? -6.211 -1.642 -15.328 1 98.62 301 GLY A N 1
ATOM 2288 C CA . GLY A 1 301 ? -4.934 -1.905 -15.969 1 98.62 301 GLY A CA 1
ATOM 2289 C C . GLY A 1 301 ? -3.975 -0.731 -15.891 1 98.62 301 GLY A C 1
ATOM 2290 O O . GLY A 1 301 ? -2.814 -0.893 -15.508 1 98.62 301 GLY A O 1
ATOM 2291 N N . ASN A 1 302 ? -4.441 0.452 -16.234 1 98.56 302 ASN A N 1
ATOM 2292 C CA . ASN A 1 302 ? -3.627 1.662 -16.203 1 98.56 302 ASN A CA 1
ATOM 2293 C C . ASN A 1 302 ? -3.156 1.99 -14.789 1 98.56 302 ASN A C 1
ATOM 2295 O O . ASN A 1 302 ? -2.029 2.449 -14.594 1 98.56 302 ASN A O 1
ATOM 2299 N N . TYR A 1 303 ? -4.012 1.814 -13.852 1 98.75 303 TYR A N 1
ATOM 2300 C CA . TYR A 1 303 ? -3.686 2.051 -12.445 1 98.75 303 TYR A CA 1
ATOM 2301 C C . TYR A 1 303 ? -2.479 1.226 -12.023 1 98.75 303 TYR A C 1
ATOM 2303 O O . TYR A 1 303 ? -1.515 1.764 -11.469 1 98.75 303 TYR A O 1
ATOM 2311 N N . TRP A 1 304 ? -2.473 -0.043 -12.289 1 98.81 304 TRP A N 1
ATOM 2312 C CA . TRP A 1 304 ? -1.39 -0.927 -11.875 1 98.81 304 TRP A CA 1
ATOM 2313 C C . TRP A 1 304 ? -0.159 -0.735 -12.75 1 98.81 304 TRP A C 1
ATOM 2315 O O . TRP A 1 304 ? 0.974 -0.862 -12.281 1 98.81 304 TRP A O 1
ATOM 2325 N N . LYS A 1 305 ? -0.342 -0.39 -14.016 1 98.5 305 LYS A N 1
ATOM 2326 C CA . LYS A 1 305 ? 0.782 -0.111 -14.906 1 98.5 305 LYS A CA 1
ATOM 2327 C C . LYS A 1 305 ? 1.632 1.039 -14.375 1 98.5 305 LYS A C 1
ATOM 2329 O O . LYS A 1 305 ? 2.854 1.044 -14.547 1 98.5 305 LYS A O 1
ATOM 2334 N N . SER A 1 306 ? 1 1.98 -13.688 1 98.69 306 SER A N 1
ATOM 2335 C CA . SER A 1 306 ? 1.692 3.15 -13.156 1 98.69 306 SER A CA 1
ATOM 2336 C C . SER A 1 306 ? 2.758 2.748 -12.141 1 98.69 306 SER A C 1
ATOM 2338 O O . SER A 1 306 ? 3.75 3.457 -11.961 1 98.69 306 SER A O 1
ATOM 2340 N N . VAL A 1 307 ? 2.59 1.593 -11.453 1 98.62 307 VAL A N 1
ATOM 2341 C CA . VAL A 1 307 ? 3.559 1.104 -10.477 1 98.62 307 VAL A CA 1
ATOM 2342 C C . VAL A 1 307 ? 4.867 0.75 -11.18 1 98.62 307 VAL A C 1
ATOM 2344 O O . VAL A 1 307 ? 5.949 1.088 -10.695 1 98.62 307 VAL A O 1
ATOM 2347 N N . VAL A 1 308 ? 4.777 0.07 -12.344 1 97.69 308 VAL A N 1
ATOM 2348 C CA . VAL A 1 308 ? 5.945 -0.319 -13.133 1 97.69 308 VAL A CA 1
ATOM 2349 C C . VAL A 1 308 ? 6.605 0.924 -13.727 1 97.69 308 VAL A C 1
ATOM 2351 O O . VAL A 1 308 ? 7.832 1.053 -13.695 1 97.69 308 VAL A O 1
ATOM 2354 N N . GLU A 1 309 ? 5.766 1.851 -14.195 1 98.19 309 GLU A N 1
ATOM 2355 C CA . GLU A 1 309 ? 6.285 3.078 -14.789 1 98.19 309 GLU A CA 1
ATOM 2356 C C . GLU A 1 309 ? 7.059 3.902 -13.766 1 98.19 309 GLU A C 1
ATOM 2358 O O . GLU A 1 309 ? 8.109 4.461 -14.07 1 98.19 309 GLU A O 1
ATOM 2363 N N . MET A 1 310 ? 6.539 4.02 -12.562 1 98.56 310 MET A N 1
ATOM 2364 C CA . MET A 1 310 ? 7.215 4.734 -11.484 1 98.56 310 MET A CA 1
ATOM 2365 C C . MET A 1 310 ? 8.562 4.098 -11.172 1 98.56 310 MET A C 1
ATOM 2367 O O . MET A 1 310 ? 9.547 4.801 -10.922 1 98.56 310 MET A O 1
ATOM 2371 N N . ASN A 1 311 ? 8.609 2.766 -11.172 1 98 311 ASN A N 1
ATOM 2372 C CA . ASN A 1 311 ? 9.852 2.041 -10.906 1 98 311 ASN A CA 1
ATOM 2373 C C . ASN A 1 311 ? 10.906 2.328 -11.977 1 98 311 ASN A C 1
ATOM 2375 O O . ASN A 1 311 ? 12.07 2.57 -11.648 1 98 311 ASN A O 1
ATOM 2379 N N . GLU A 1 312 ? 10.516 2.279 -13.227 1 97.12 312 GLU A N 1
ATOM 2380 C CA . GLU A 1 312 ? 11.438 2.555 -14.328 1 97.12 312 GLU A CA 1
ATOM 2381 C C . GLU A 1 312 ? 11.938 3.998 -14.281 1 97.12 312 GLU A C 1
ATOM 2383 O O . GLU A 1 312 ? 13.117 4.262 -14.516 1 97.12 312 GLU A O 1
ATOM 2388 N N . TRP A 1 313 ? 11.031 4.902 -13.992 1 98.12 313 TRP A N 1
ATOM 2389 C CA . TRP A 1 313 ? 11.391 6.312 -13.875 1 98.12 313 TRP A CA 1
ATOM 2390 C C . TRP A 1 313 ? 12.414 6.52 -12.758 1 98.12 313 TRP A C 1
ATOM 2392 O O . TRP A 1 313 ? 13.352 7.301 -12.906 1 98.12 313 TRP A O 1
ATOM 2402 N N . GLN A 1 314 ? 12.211 5.844 -11.609 1 98.12 314 GLN A N 1
ATOM 2403 C CA . GLN A 1 314 ? 13.125 5.938 -10.477 1 98.12 314 GLN A CA 1
ATOM 2404 C C . GLN A 1 314 ? 14.531 5.488 -10.859 1 98.12 314 GLN A C 1
ATOM 2406 O O . GLN A 1 314 ? 15.516 6.105 -10.445 1 98.12 314 GLN A O 1
ATOM 2411 N N . ARG A 1 315 ? 14.68 4.426 -11.656 1 97.44 315 ARG A N 1
ATOM 2412 C CA . ARG A 1 315 ? 15.969 3.936 -12.125 1 97.44 315 ARG A CA 1
ATOM 2413 C C . ARG A 1 315 ? 16.656 4.969 -13.016 1 97.44 315 ARG A C 1
ATOM 2415 O O . ARG A 1 315 ? 17.844 5.25 -12.844 1 97.44 315 ARG A O 1
ATOM 2422 N N . GLU A 1 316 ? 15.891 5.52 -13.852 1 97.06 316 GLU A N 1
ATOM 2423 C CA . GLU A 1 316 ? 16.422 6.516 -14.781 1 97.06 316 GLU A CA 1
ATOM 2424 C C . GLU A 1 316 ? 16.844 7.781 -14.047 1 97.06 316 GLU A C 1
ATOM 2426 O O . GLU A 1 316 ? 17.922 8.336 -14.328 1 97.06 316 GLU A O 1
ATOM 2431 N N . ARG A 1 317 ? 16.031 8.195 -13.148 1 96.44 317 ARG A N 1
ATOM 2432 C CA . ARG A 1 317 ? 16.344 9.422 -12.43 1 96.44 317 ARG A CA 1
ATOM 2433 C C . ARG A 1 317 ? 17.609 9.273 -11.594 1 96.44 317 ARG A C 1
ATOM 2435 O O . ARG A 1 317 ? 18.375 10.219 -11.445 1 96.44 317 ARG A O 1
ATOM 2442 N N . PHE A 1 318 ? 17.844 8.094 -11.07 1 97.81 318 PHE A N 1
ATOM 2443 C CA . PHE A 1 318 ? 19.047 7.855 -10.297 1 97.81 318 PHE A CA 1
ATOM 2444 C C . PHE A 1 318 ? 20.281 7.93 -11.195 1 97.81 318 PHE A C 1
ATOM 2446 O O . PHE A 1 318 ? 21.297 8.523 -10.82 1 97.81 318 PHE A O 1
ATOM 2453 N N . SER A 1 319 ? 20.203 7.336 -12.367 1 97.38 319 SER A N 1
ATOM 2454 C CA . SER A 1 319 ? 21.297 7.418 -13.336 1 97.38 319 SER A CA 1
ATOM 2455 C C . SER A 1 319 ? 21.562 8.859 -13.742 1 97.38 319 SER A C 1
ATOM 2457 O O . SER A 1 319 ? 22.734 9.273 -13.828 1 97.38 319 SER A O 1
ATOM 2459 N N . ASP A 1 320 ? 20.531 9.586 -13.938 1 96.69 320 ASP A N 1
ATOM 2460 C CA . ASP A 1 320 ? 20.656 10.992 -14.297 1 96.69 320 ASP A CA 1
ATOM 2461 C C . ASP A 1 320 ? 21.344 11.781 -13.18 1 96.69 320 ASP A C 1
ATOM 2463 O O . ASP A 1 320 ? 22.156 12.68 -13.453 1 96.69 320 ASP A O 1
ATOM 2467 N N . LYS A 1 321 ? 21.016 11.422 -12.008 1 95.81 321 LYS A N 1
ATOM 2468 C CA . LYS A 1 321 ? 21.641 12.078 -10.852 1 95.81 321 LYS A CA 1
ATOM 2469 C C . LYS A 1 321 ? 23.141 11.828 -10.828 1 95.81 321 LYS A C 1
ATOM 2471 O O . LYS A 1 321 ? 23.922 12.734 -10.492 1 95.81 321 LYS A O 1
ATOM 2476 N N . ILE A 1 322 ? 23.547 10.625 -11.148 1 97.06 322 ILE A N 1
ATOM 2477 C CA . ILE A 1 322 ? 24.969 10.297 -11.195 1 97.06 322 ILE A CA 1
ATOM 2478 C C . ILE A 1 322 ? 25.656 11.164 -12.242 1 97.06 322 ILE A C 1
ATOM 2480 O O . ILE A 1 322 ? 26.688 11.781 -11.961 1 97.06 322 ILE A O 1
ATOM 2484 N N . ILE A 1 323 ? 25.078 11.266 -13.445 1 96.5 323 ILE A N 1
ATOM 2485 C CA . ILE A 1 323 ? 25.656 12.023 -14.547 1 96.5 323 ILE A CA 1
ATOM 2486 C C . ILE A 1 323 ? 25.766 13.492 -14.164 1 96.5 323 ILE A C 1
ATOM 2488 O O . ILE A 1 323 ? 26.812 14.109 -14.328 1 96.5 323 ILE A O 1
ATOM 2492 N N . GLN A 1 324 ? 24.719 13.992 -13.586 1 94.56 324 GLN A N 1
ATOM 2493 C CA . GLN A 1 324 ? 24.688 15.398 -13.195 1 94.56 324 GLN A CA 1
ATOM 2494 C C . GLN A 1 324 ? 25.719 15.68 -12.109 1 94.56 324 GLN A C 1
ATOM 2496 O O . GLN A 1 324 ? 26.438 16.688 -12.164 1 94.56 324 GLN A O 1
ATOM 2501 N N . ALA A 1 325 ? 25.828 14.781 -11.156 1 94.06 325 ALA A N 1
ATOM 2502 C CA . ALA A 1 325 ? 26.703 14.984 -10 1 94.06 325 ALA A CA 1
ATOM 2503 C C . ALA A 1 325 ? 28.172 14.859 -10.398 1 94.06 325 ALA A C 1
ATOM 2505 O O . ALA A 1 325 ? 29.047 15.406 -9.719 1 94.06 325 ALA A O 1
ATOM 2506 N N . LEU A 1 326 ? 28.391 14.094 -11.453 1 95.69 326 LEU A N 1
ATOM 2507 C CA . LEU A 1 326 ? 29.766 13.961 -11.945 1 95.69 326 LEU A CA 1
ATOM 2508 C C . LEU A 1 326 ? 30.062 15.008 -13.016 1 95.69 326 LEU A C 1
ATOM 2510 O O . LEU A 1 326 ? 30.688 14.711 -14.023 1 95.69 326 LEU A O 1
ATOM 2514 N N . PHE A 1 327 ? 29.484 16.156 -12.828 1 92.19 327 PHE A N 1
ATOM 2515 C CA . PHE A 1 327 ? 29.766 17.375 -13.562 1 92.19 327 PHE A CA 1
ATOM 2516 C C . PHE A 1 327 ? 29.219 17.297 -14.977 1 92.19 327 PHE A C 1
ATOM 2518 O O . PHE A 1 327 ? 29.844 17.781 -15.922 1 92.19 327 PHE A O 1
ATOM 2525 N N . GLY A 1 328 ? 28.141 16.562 -15.219 1 92.56 328 GLY A N 1
ATOM 2526 C CA . GLY A 1 328 ? 27.328 16.625 -16.422 1 92.56 328 GLY A CA 1
ATOM 2527 C C . GLY A 1 328 ? 27.75 15.617 -17.484 1 92.56 328 GLY A C 1
ATOM 2528 O O . GLY A 1 328 ? 27.156 15.539 -18.547 1 92.56 328 GLY A O 1
ATOM 2529 N N . THR A 1 329 ? 28.828 14.875 -17.188 1 95.19 329 THR A N 1
ATOM 2530 C CA . THR A 1 329 ? 29.266 13.852 -18.125 1 95.19 329 THR A CA 1
ATOM 2531 C C . THR A 1 329 ? 29.984 12.719 -17.391 1 95.19 329 THR A C 1
ATOM 2533 O O . THR A 1 329 ? 30.688 12.961 -16.422 1 95.19 329 THR A O 1
ATOM 2536 N N . VAL A 1 330 ? 29.797 11.5 -17.922 1 97.19 330 VAL A N 1
ATOM 2537 C CA . VAL A 1 330 ? 30.484 10.352 -17.344 1 97.19 330 VAL A CA 1
ATOM 2538 C C . VAL A 1 330 ? 31.344 9.688 -18.422 1 97.19 330 VAL A C 1
ATOM 2540 O O . VAL A 1 330 ? 31.844 8.578 -18.219 1 97.19 330 VAL A O 1
ATOM 2543 N N . ALA A 1 331 ? 31.484 10.406 -19.531 1 96.25 331 ALA A N 1
ATOM 2544 C CA . ALA A 1 331 ? 32.281 9.852 -20.609 1 96.25 331 ALA A CA 1
ATOM 2545 C C . ALA A 1 331 ? 33.719 9.609 -20.156 1 96.25 331 ALA A C 1
ATOM 2547 O O . ALA A 1 331 ? 34.375 10.523 -19.656 1 96.25 331 ALA A O 1
ATOM 2548 N N . GLU A 1 332 ? 34.219 8.469 -20.297 1 95.31 332 GLU A N 1
ATOM 2549 C CA . GLU A 1 332 ? 35.562 8.016 -20.016 1 95.31 332 GLU A CA 1
ATOM 2550 C C . GLU A 1 332 ? 35.875 8.016 -18.531 1 95.31 332 GLU A C 1
ATOM 2552 O O . GLU A 1 332 ? 37 7.727 -18.109 1 95.31 332 GLU A O 1
ATOM 2557 N N . LYS A 1 333 ? 34.812 8.312 -17.703 1 97.75 333 LYS A N 1
ATOM 2558 C CA . LYS A 1 333 ? 34.969 8.188 -16.25 1 97.75 333 LYS A CA 1
ATOM 2559 C C . LYS A 1 333 ? 34.719 6.758 -15.789 1 97.75 333 LYS A C 1
ATOM 2561 O O . LYS A 1 333 ? 33.844 6.082 -16.312 1 97.75 333 LYS A O 1
ATOM 2566 N N . LYS A 1 334 ? 35.562 6.348 -14.891 1 98.5 334 LYS A N 1
ATOM 2567 C CA . LYS A 1 334 ? 35.344 5.016 -14.32 1 98.5 334 LYS A CA 1
ATOM 2568 C C . LYS A 1 334 ? 34.344 5.043 -13.18 1 98.5 334 LYS A C 1
ATOM 2570 O O . LYS A 1 334 ? 34.531 5.781 -12.211 1 98.5 334 LYS A O 1
ATOM 2575 N N . VAL A 1 335 ? 33.312 4.344 -13.344 1 98.75 335 VAL A N 1
ATOM 2576 C CA . VAL A 1 335 ? 32.281 4.199 -12.328 1 98.75 335 VAL A CA 1
ATOM 2577 C C . VAL A 1 335 ? 32.219 2.75 -11.852 1 98.75 335 VAL A C 1
ATOM 2579 O O . VAL A 1 335 ? 32 1.834 -12.648 1 98.75 335 VAL A O 1
ATOM 2582 N N . THR A 1 336 ? 32.406 2.545 -10.57 1 98.88 336 THR A N 1
ATOM 2583 C CA . THR A 1 336 ? 32.375 1.206 -9.992 1 98.88 336 THR A CA 1
ATOM 2584 C C . THR A 1 336 ? 31 0.92 -9.367 1 98.88 336 THR A C 1
ATOM 2586 O O . THR A 1 336 ? 30.531 1.67 -8.508 1 98.88 336 THR A O 1
ATOM 2589 N N . LEU A 1 337 ? 30.344 -0.152 -9.797 1 98.81 337 LEU A N 1
ATOM 2590 C CA . LEU A 1 337 ? 29.078 -0.597 -9.25 1 98.81 337 LEU A CA 1
ATOM 2591 C C . LEU A 1 337 ? 29.281 -1.656 -8.172 1 98.81 337 LEU A C 1
ATOM 2593 O O . LEU A 1 337 ? 29.891 -2.699 -8.43 1 98.81 337 LEU A O 1
ATOM 2597 N N . TYR A 1 338 ? 28.875 -1.336 -6.977 1 98.81 338 TYR A N 1
ATOM 2598 C CA . TYR A 1 338 ? 28.812 -2.316 -5.898 1 98.81 338 TYR A CA 1
ATOM 2599 C C . TYR A 1 338 ? 27.438 -2.969 -5.832 1 98.81 338 TYR A C 1
ATOM 2601 O O . TYR A 1 338 ? 26.469 -2.355 -5.371 1 98.81 338 TYR A O 1
ATOM 2609 N N . GLY A 1 339 ? 27.391 -4.223 -6.246 1 98.44 339 GLY A N 1
ATOM 2610 C CA . GLY A 1 339 ? 26.125 -4.957 -6.281 1 98.44 339 GLY A CA 1
ATOM 2611 C C . GLY A 1 339 ? 25.578 -5.141 -7.684 1 98.44 339 GLY A C 1
ATOM 2612 O O . GLY A 1 339 ? 25.562 -4.199 -8.477 1 98.44 339 GLY A O 1
ATOM 2613 N N . PHE A 1 340 ? 25.172 -6.359 -8 1 97.75 340 PHE A N 1
ATOM 2614 C CA . PHE A 1 340 ? 24.594 -6.707 -9.297 1 97.75 340 PHE A CA 1
ATOM 2615 C C . PHE A 1 340 ? 23.328 -7.543 -9.117 1 97.75 340 PHE A C 1
ATOM 2617 O O . PHE A 1 340 ? 22.406 -7.48 -9.938 1 97.75 340 PHE A O 1
ATOM 2624 N N . ALA A 1 341 ? 23.25 -8.32 -7.996 1 95.44 341 ALA A N 1
ATOM 2625 C CA . ALA A 1 341 ? 22.031 -9.039 -7.648 1 95.44 341 ALA A CA 1
ATOM 2626 C C . ALA A 1 341 ? 20.875 -8.07 -7.414 1 95.44 341 ALA A C 1
ATOM 2628 O O . ALA A 1 341 ? 21.094 -6.898 -7.082 1 95.44 341 ALA A O 1
ATOM 2629 N N . HIS A 1 342 ? 19.641 -8.539 -7.605 1 93.81 342 HIS A N 1
ATOM 2630 C CA . HIS A 1 342 ? 18.531 -7.609 -7.477 1 93.81 342 HIS A CA 1
ATOM 2631 C C . HIS A 1 342 ? 18.266 -7.258 -6.016 1 93.81 342 HIS A C 1
ATOM 2633 O O . HIS A 1 342 ? 17.609 -6.262 -5.719 1 93.81 342 HIS A O 1
ATOM 2639 N N . LYS A 1 343 ? 18.781 -8.102 -5.094 1 93.31 343 LYS A N 1
ATOM 2640 C CA . LYS A 1 343 ? 18.734 -7.863 -3.652 1 93.31 343 LYS A CA 1
ATOM 2641 C C . LYS A 1 343 ? 19.812 -8.672 -2.936 1 93.31 343 LYS A C 1
ATOM 2643 O O . LYS A 1 343 ? 20.469 -9.523 -3.541 1 93.31 343 LYS A O 1
ATOM 2648 N N . LYS A 1 344 ? 20 -8.398 -1.665 1 93.69 344 LYS A N 1
ATOM 2649 C CA . LYS A 1 344 ? 21.016 -9.133 -0.919 1 93.69 344 LYS A CA 1
ATOM 2650 C C . LYS A 1 344 ? 20.578 -10.578 -0.681 1 93.69 344 LYS A C 1
ATOM 2652 O O . LYS A 1 344 ? 19.391 -10.898 -0.751 1 93.69 344 LYS A O 1
ATOM 2657 N N . ASN A 1 345 ? 21.5 -11.531 -0.479 1 91.88 345 ASN A N 1
ATOM 2658 C CA . ASN A 1 345 ? 21.344 -12.922 -0.065 1 91.88 345 ASN A CA 1
ATOM 2659 C C . ASN A 1 345 ? 20.75 -13.781 -1.177 1 91.88 345 ASN A C 1
ATOM 2661 O O . ASN A 1 345 ? 20.062 -14.766 -0.905 1 91.88 345 ASN A O 1
ATOM 2665 N N . THR A 1 346 ? 20.906 -13.328 -2.357 1 90.94 346 THR A N 1
ATOM 2666 C CA . THR A 1 346 ? 20.578 -14.141 -3.521 1 90.94 346 THR A CA 1
ATOM 2667 C C . THR A 1 346 ? 21.531 -13.852 -4.676 1 90.94 346 THR A C 1
ATOM 2669 O O . THR A 1 346 ? 22.188 -12.805 -4.699 1 90.94 346 THR A O 1
ATOM 2672 N N . GLY A 1 347 ? 21.672 -14.836 -5.531 1 89.31 347 GLY A N 1
ATOM 2673 C CA . GLY A 1 347 ? 22.453 -14.633 -6.738 1 89.31 347 GLY A CA 1
ATOM 2674 C C . GLY A 1 347 ? 21.609 -14.273 -7.945 1 89.31 347 GLY A C 1
ATOM 2675 O O . GLY A 1 347 ? 22.125 -14.164 -9.062 1 89.31 347 GLY A O 1
ATOM 2676 N N . ASP A 1 348 ? 20.344 -14.062 -7.719 1 89.94 348 ASP A N 1
ATOM 2677 C CA . ASP A 1 348 ? 19.422 -13.773 -8.812 1 89.94 348 ASP A CA 1
ATOM 2678 C C . ASP A 1 348 ? 19.594 -12.336 -9.312 1 89.94 348 ASP A C 1
ATOM 2680 O O . ASP A 1 348 ? 19.641 -11.398 -8.523 1 89.94 348 ASP A O 1
ATOM 2684 N N . THR A 1 349 ? 19.766 -12.219 -10.602 1 93.31 349 THR A N 1
ATOM 2685 C CA . THR A 1 349 ? 20.078 -10.922 -11.188 1 93.31 349 THR A CA 1
ATOM 2686 C C . THR A 1 349 ? 18.906 -10.422 -12.039 1 93.31 349 THR A C 1
ATOM 2688 O O . THR A 1 349 ? 18.969 -9.32 -12.594 1 93.31 349 THR A O 1
ATOM 2691 N N . ARG A 1 350 ? 17.891 -11.219 -12.156 1 87.25 350 ARG A N 1
ATOM 2692 C CA . ARG A 1 350 ? 16.781 -10.875 -13.039 1 87.25 350 ARG A CA 1
ATOM 2693 C C . ARG A 1 350 ? 16.125 -9.57 -12.602 1 87.25 350 ARG A C 1
ATOM 2695 O O . ARG A 1 350 ? 15.75 -9.414 -11.438 1 87.25 350 ARG A O 1
ATOM 2702 N N . GLU A 1 351 ? 15.969 -8.555 -13.5 1 90.31 351 GLU A N 1
ATOM 2703 C CA . GLU A 1 351 ? 15.352 -7.242 -13.328 1 90.31 351 GLU A CA 1
ATOM 2704 C C . GLU A 1 351 ? 16.125 -6.406 -12.305 1 90.31 351 GLU A C 1
ATOM 2706 O O . GLU A 1 351 ? 15.562 -5.48 -11.703 1 90.31 351 GLU A O 1
ATOM 2711 N N . SER A 1 352 ? 17.391 -6.719 -12.133 1 94.75 352 SER A N 1
ATOM 2712 C CA . SER A 1 352 ? 18.203 -5.949 -11.195 1 94.75 352 SER A CA 1
ATOM 2713 C C . SER A 1 352 ? 18.344 -4.504 -11.648 1 94.75 352 SER A C 1
ATOM 2715 O O . SER A 1 352 ? 18.547 -4.234 -12.836 1 94.75 352 SER A O 1
ATOM 2717 N N . SER A 1 353 ? 18.266 -3.559 -10.688 1 95.88 353 SER A N 1
ATOM 2718 C CA . SER A 1 353 ? 18.469 -2.145 -10.977 1 95.88 353 SER A CA 1
ATOM 2719 C C . SER A 1 353 ? 19.875 -1.883 -11.484 1 95.88 353 SER A C 1
ATOM 2721 O O . SER A 1 353 ? 20.109 -0.937 -12.242 1 95.88 353 SER A O 1
ATOM 2723 N N . ALA A 1 354 ? 20.812 -2.74 -11.102 1 97.06 354 ALA A N 1
ATOM 2724 C CA . ALA A 1 354 ? 22.203 -2.596 -11.523 1 97.06 354 ALA A CA 1
ATOM 2725 C C . ALA A 1 354 ? 22.344 -2.699 -13.039 1 97.06 354 ALA A C 1
ATOM 2727 O O . ALA A 1 354 ? 23.156 -2.004 -13.648 1 97.06 354 ALA A O 1
ATOM 2728 N N . ILE A 1 355 ? 21.531 -3.539 -13.609 1 95.62 355 ILE A N 1
ATOM 2729 C CA . ILE A 1 355 ? 21.578 -3.729 -15.055 1 95.62 355 ILE A CA 1
ATOM 2730 C C . ILE A 1 355 ? 21.109 -2.451 -15.758 1 95.62 355 ILE A C 1
ATOM 2732 O O . ILE A 1 355 ? 21.766 -1.982 -16.703 1 95.62 355 ILE A O 1
ATOM 2736 N N . SER A 1 356 ? 20.031 -1.872 -15.266 1 94.56 356 SER A N 1
ATOM 2737 C CA . SER A 1 356 ? 19.484 -0.654 -15.852 1 94.56 356 SER A CA 1
ATOM 2738 C C . SER A 1 356 ? 20.453 0.516 -15.703 1 94.56 356 SER A C 1
ATOM 2740 O O . SER A 1 356 ? 20.688 1.26 -16.656 1 94.56 356 SER A O 1
ATOM 2742 N N . VAL A 1 357 ? 21 0.702 -14.547 1 96.94 357 VAL A N 1
ATOM 2743 C CA . VAL A 1 357 ? 21.922 1.799 -14.273 1 96.94 357 VAL A CA 1
ATOM 2744 C C . VAL A 1 357 ? 23.188 1.635 -15.125 1 96.94 357 VAL A C 1
ATOM 2746 O O . VAL A 1 357 ? 23.641 2.592 -15.75 1 96.94 357 VAL A O 1
ATOM 2749 N N . ALA A 1 358 ? 23.734 0.398 -15.164 1 96.75 358 ALA A N 1
ATOM 2750 C CA . ALA A 1 358 ? 24.922 0.124 -15.969 1 96.75 358 ALA A CA 1
ATOM 2751 C C . ALA A 1 358 ? 24.672 0.472 -17.438 1 96.75 358 ALA A C 1
ATOM 2753 O O . ALA A 1 358 ? 25.516 1.126 -18.062 1 96.75 358 ALA A O 1
ATOM 2754 N N . ARG A 1 359 ? 23.578 0.006 -17.922 1 94.88 359 ARG A N 1
ATOM 2755 C CA . ARG A 1 359 ? 23.234 0.251 -19.328 1 94.88 359 ARG A CA 1
ATOM 2756 C C . ARG A 1 359 ? 23.188 1.746 -19.625 1 94.88 359 ARG A C 1
ATOM 2758 O O . ARG A 1 359 ? 23.766 2.207 -20.609 1 94.88 359 ARG A O 1
ATOM 2765 N N . HIS A 1 360 ? 22.531 2.508 -18.781 1 94.88 360 HIS A N 1
ATOM 2766 C CA . HIS A 1 360 ? 22.375 3.945 -18.984 1 94.88 360 HIS A CA 1
ATOM 2767 C C . HIS A 1 360 ? 23.734 4.648 -18.938 1 94.88 360 HIS A C 1
ATOM 2769 O O . HIS A 1 360 ? 24.016 5.52 -19.766 1 94.88 360 HIS A O 1
ATOM 2775 N N . LEU A 1 361 ? 24.578 4.293 -18.031 1 96.69 361 LEU A N 1
ATOM 2776 C CA . LEU A 1 361 ? 25.891 4.922 -17.875 1 96.69 361 LEU A CA 1
ATOM 2777 C C . LEU A 1 361 ? 26.797 4.547 -19.031 1 96.69 361 LEU A C 1
ATOM 2779 O O . LEU A 1 361 ? 27.594 5.371 -19.5 1 96.69 361 LEU A O 1
ATOM 2783 N N . MET A 1 362 ? 26.688 3.293 -19.469 1 95.38 362 MET A N 1
ATOM 2784 C CA . MET A 1 362 ? 27.469 2.859 -20.625 1 95.38 362 MET A CA 1
ATOM 2785 C C . MET A 1 362 ? 27.078 3.625 -21.875 1 95.38 362 MET A C 1
ATOM 2787 O O . MET A 1 362 ? 27.938 3.977 -22.703 1 95.38 362 MET A O 1
ATOM 2791 N N . GLU A 1 363 ? 25.797 3.828 -22.016 1 94.25 363 GLU A N 1
ATOM 2792 C CA . GLU A 1 363 ? 25.312 4.617 -23.141 1 94.25 363 GLU A CA 1
ATOM 2793 C C . GLU A 1 363 ? 25.891 6.027 -23.125 1 94.25 363 GLU A C 1
ATOM 2795 O O . GLU A 1 363 ? 26.078 6.645 -24.172 1 94.25 363 GLU A O 1
ATOM 2800 N N . GLU A 1 364 ? 26.25 6.484 -21.969 1 95.38 364 GLU A N 1
ATOM 2801 C CA . GLU A 1 364 ? 26.875 7.793 -21.797 1 95.38 364 GLU A CA 1
ATOM 2802 C C . GLU A 1 364 ? 28.406 7.684 -21.812 1 95.38 364 GLU A C 1
ATOM 2804 O O . GLU A 1 364 ? 29.094 8.625 -21.422 1 95.38 364 GLU A O 1
ATOM 2809 N N . GLN A 1 365 ? 28.906 6.484 -22.156 1 94.94 365 GLN A N 1
ATOM 2810 C CA . GLN A 1 365 ? 30.312 6.199 -22.438 1 94.94 365 GLN A CA 1
ATOM 2811 C C . GLN A 1 365 ? 31.141 6.164 -21.156 1 94.94 365 GLN A C 1
ATOM 2813 O O . GLN A 1 365 ? 32.312 6.543 -21.156 1 94.94 365 GLN A O 1
ATOM 2818 N N . ALA A 1 366 ? 30.484 5.801 -20.078 1 97.25 366 ALA A N 1
ATOM 2819 C CA . ALA A 1 366 ? 31.234 5.555 -18.844 1 97.25 366 ALA A CA 1
ATOM 2820 C C . ALA A 1 366 ? 32.031 4.254 -18.922 1 97.25 366 ALA A C 1
ATOM 2822 O O . ALA A 1 366 ? 31.625 3.33 -19.641 1 97.25 366 ALA A O 1
ATOM 2823 N N . ARG A 1 367 ? 33.125 4.215 -18.234 1 97.62 367 ARG A N 1
ATOM 2824 C CA . ARG A 1 367 ? 33.844 2.965 -18.016 1 97.62 367 ARG A CA 1
ATOM 2825 C C . ARG A 1 367 ? 33.312 2.273 -16.75 1 97.62 367 ARG A C 1
ATOM 2827 O O . ARG A 1 367 ? 33.594 2.734 -15.633 1 97.62 367 ARG A O 1
ATOM 2834 N N . ILE A 1 368 ? 32.688 1.09 -16.953 1 98 368 ILE A N 1
ATOM 2835 C CA . ILE A 1 368 ? 32 0.454 -15.836 1 98 368 ILE A CA 1
ATOM 2836 C C . ILE A 1 368 ? 32.844 -0.689 -15.281 1 98 368 ILE A C 1
ATOM 2838 O O . ILE A 1 368 ? 33.438 -1.467 -16.047 1 98 368 ILE A O 1
ATOM 2842 N N . CYS A 1 369 ? 33 -0.729 -13.992 1 98.56 369 CYS A N 1
ATOM 2843 C CA . CYS A 1 369 ? 33.531 -1.873 -13.258 1 98.56 369 CYS A CA 1
ATOM 2844 C C . CYS A 1 369 ? 32.5 -2.393 -12.25 1 98.56 369 CYS A C 1
ATOM 2846 O O . CYS A 1 369 ? 31.891 -1.608 -11.523 1 98.56 369 CYS A O 1
ATOM 2848 N N . VAL A 1 370 ? 32.281 -3.746 -12.219 1 98.44 370 VAL A N 1
ATOM 2849 C CA . VAL A 1 370 ? 31.203 -4.293 -11.375 1 98.44 370 VAL A CA 1
ATOM 2850 C C . VAL A 1 370 ? 31.812 -5.266 -10.359 1 98.44 370 VAL A C 1
ATOM 2852 O O . VAL A 1 370 ? 32.688 -6.055 -10.695 1 98.44 370 VAL A O 1
ATOM 2855 N N . PHE A 1 371 ? 31.391 -5.117 -9.141 1 98.44 371 PHE A N 1
ATOM 2856 C CA . PHE A 1 371 ? 31.688 -6.078 -8.078 1 98.44 371 PHE A CA 1
ATOM 2857 C C . PHE A 1 371 ? 30.391 -6.539 -7.406 1 98.44 371 PHE A C 1
ATOM 2859 O O . PHE A 1 371 ? 29.562 -5.719 -7.016 1 98.44 371 PHE A O 1
ATOM 2866 N N . ASP A 1 372 ? 30.203 -7.793 -7.309 1 98 372 ASP A N 1
ATOM 2867 C CA . ASP A 1 372 ? 29.188 -8.422 -6.484 1 98 372 ASP A CA 1
ATOM 2868 C C . ASP A 1 372 ? 29.734 -9.656 -5.77 1 98 372 ASP A C 1
ATOM 2870 O O . ASP A 1 372 ? 30.422 -10.477 -6.375 1 98 372 ASP A O 1
ATOM 2874 N N . PRO A 1 373 ? 29.375 -9.828 -4.516 1 96.19 373 PRO A N 1
ATOM 2875 C CA . PRO A 1 373 ? 29.984 -10.922 -3.758 1 96.19 373 PRO A CA 1
ATOM 2876 C C . PRO A 1 373 ? 29.438 -12.297 -4.164 1 96.19 373 PRO A C 1
ATOM 2878 O O . PRO A 1 373 ? 30.094 -13.312 -3.904 1 96.19 373 PRO A O 1
ATOM 2881 N N . LYS A 1 374 ? 28.234 -12.305 -4.766 1 93.5 374 LYS A N 1
ATOM 2882 C CA . LYS A 1 374 ? 27.609 -13.617 -4.945 1 93.5 374 LYS A CA 1
ATOM 2883 C C . LYS A 1 374 ? 27.266 -13.859 -6.406 1 93.5 374 LYS A C 1
ATOM 2885 O O . LYS A 1 374 ? 26.859 -14.961 -6.777 1 93.5 374 LYS A O 1
ATOM 2890 N N . VAL A 1 375 ? 27.406 -12.875 -7.273 1 95.25 375 VAL A N 1
ATOM 2891 C CA . VAL A 1 375 ? 27.062 -13.039 -8.688 1 95.25 375 VAL A CA 1
ATOM 2892 C C . VAL A 1 375 ? 28.344 -13.234 -9.5 1 95.25 375 VAL A C 1
ATOM 2894 O O . VAL A 1 375 ? 29.297 -12.469 -9.367 1 95.25 375 VAL A O 1
ATOM 2897 N N . THR A 1 376 ? 28.391 -14.18 -10.289 1 93.62 376 THR A N 1
ATOM 2898 C CA . THR A 1 376 ? 29.594 -14.508 -11.07 1 93.62 376 THR A CA 1
ATOM 2899 C C . THR A 1 376 ? 29.719 -13.57 -12.266 1 93.62 376 THR A C 1
ATOM 2901 O O . THR A 1 376 ? 28.734 -13.008 -12.734 1 93.62 376 THR A O 1
ATOM 2904 N N . GLU A 1 377 ? 30.969 -13.461 -12.75 1 95.44 377 GLU A N 1
ATOM 2905 C CA . GLU A 1 377 ? 31.234 -12.664 -13.938 1 95.44 377 GLU A CA 1
ATOM 2906 C C . GLU A 1 377 ? 30.438 -13.164 -15.133 1 95.44 377 GLU A C 1
ATOM 2908 O O . GLU A 1 377 ? 29.875 -12.367 -15.891 1 95.44 377 GLU A O 1
ATOM 2913 N N . ASP A 1 378 ? 30.359 -14.438 -15.25 1 93.31 378 ASP A N 1
ATOM 2914 C CA . ASP A 1 378 ? 29.641 -15.023 -16.375 1 93.31 378 ASP A CA 1
ATOM 2915 C C . ASP A 1 378 ? 28.172 -14.609 -16.359 1 93.31 378 ASP A C 1
ATOM 2917 O O . ASP A 1 378 ? 27.609 -14.266 -17.406 1 93.31 378 ASP A O 1
ATOM 2921 N N . GLN A 1 379 ? 27.609 -14.68 -15.242 1 92.25 379 GLN A N 1
ATOM 2922 C CA . GLN A 1 379 ? 26.203 -14.297 -15.102 1 92.25 379 GLN A CA 1
ATOM 2923 C C . GLN A 1 379 ? 26.016 -12.812 -15.383 1 92.25 379 GLN A C 1
ATOM 2925 O O . GLN A 1 379 ? 25.078 -12.422 -16.078 1 92.25 379 GLN A O 1
ATOM 2930 N N . MET A 1 380 ? 26.891 -11.938 -14.836 1 95.69 380 MET A N 1
ATOM 2931 C CA . MET A 1 380 ? 26.797 -10.5 -15.055 1 95.69 380 MET A CA 1
ATOM 2932 C C . MET A 1 380 ? 26.922 -10.164 -16.547 1 95.69 380 MET A C 1
ATOM 2934 O O . MET A 1 380 ? 26.141 -9.375 -17.078 1 95.69 380 MET A O 1
ATOM 2938 N N . ARG A 1 381 ? 27.828 -10.867 -17.203 1 94.25 381 ARG A N 1
ATOM 2939 C CA . ARG A 1 381 ? 28.062 -10.641 -18.625 1 94.25 381 ARG A CA 1
ATOM 2940 C C . ARG A 1 381 ? 26.844 -11.039 -19.453 1 94.25 381 ARG A C 1
ATOM 2942 O O . ARG A 1 381 ? 26.422 -10.305 -20.344 1 94.25 381 ARG A O 1
ATOM 2949 N N . ARG A 1 382 ? 26.328 -12.141 -19.125 1 92.25 382 ARG A N 1
ATOM 2950 C CA . ARG A 1 382 ? 25.172 -12.641 -19.828 1 92.25 382 ARG A CA 1
ATOM 2951 C C . ARG A 1 382 ? 23.984 -11.695 -19.688 1 92.25 382 ARG A C 1
ATOM 2953 O O . ARG A 1 382 ? 23.312 -11.383 -20.672 1 92.25 382 ARG A O 1
ATOM 2960 N N . ASP A 1 383 ? 23.766 -11.25 -18.547 1 91.5 383 ASP A N 1
ATOM 2961 C CA . ASP A 1 383 ? 22.594 -10.406 -18.281 1 91.5 383 ASP A CA 1
ATOM 2962 C C . ASP A 1 383 ? 22.781 -9.016 -18.891 1 91.5 383 ASP A C 1
ATOM 2964 O O . ASP A 1 383 ? 21.812 -8.406 -19.344 1 91.5 383 ASP A O 1
ATOM 2968 N N . LEU A 1 384 ? 23.969 -8.539 -18.844 1 93.12 384 LEU A N 1
ATOM 2969 C CA . LEU A 1 384 ? 24.234 -7.25 -19.484 1 93.12 384 LEU A CA 1
ATOM 2970 C C . LEU A 1 384 ? 24.109 -7.344 -21 1 93.12 384 LEU A C 1
ATOM 2972 O O . LEU A 1 384 ? 23.703 -6.379 -21.641 1 93.12 384 LEU A O 1
ATOM 2976 N N . MET A 1 385 ? 24.438 -8.516 -21.516 1 89.25 385 MET A N 1
ATOM 2977 C CA . MET A 1 385 ? 24.359 -8.719 -22.953 1 89.25 385 MET A CA 1
ATOM 2978 C C . MET A 1 385 ? 22.922 -8.703 -23.438 1 89.25 385 MET A C 1
ATOM 2980 O O . MET A 1 385 ? 22.625 -8.258 -24.547 1 89.25 385 MET A O 1
ATOM 2984 N N . MET A 1 386 ? 22.094 -9.211 -22.625 1 81.25 386 MET A N 1
ATOM 2985 C CA . MET A 1 386 ? 20.672 -9.211 -22.953 1 81.25 386 MET A CA 1
ATOM 2986 C C . MET A 1 386 ? 20.125 -7.793 -23.016 1 81.25 386 MET A C 1
ATOM 2988 O O . MET A 1 386 ? 19.172 -7.516 -23.766 1 81.25 386 MET A O 1
ATOM 2992 N N . ALA A 1 387 ? 20.75 -6.906 -22.359 1 70.69 387 ALA A N 1
ATOM 2993 C CA . ALA A 1 387 ? 20.234 -5.547 -22.203 1 70.69 387 ALA A CA 1
ATOM 2994 C C . ALA A 1 387 ? 20.984 -4.582 -23.125 1 70.69 387 ALA A C 1
ATOM 2996 O O . ALA A 1 387 ? 20.531 -3.455 -23.359 1 70.69 387 ALA A O 1
ATOM 2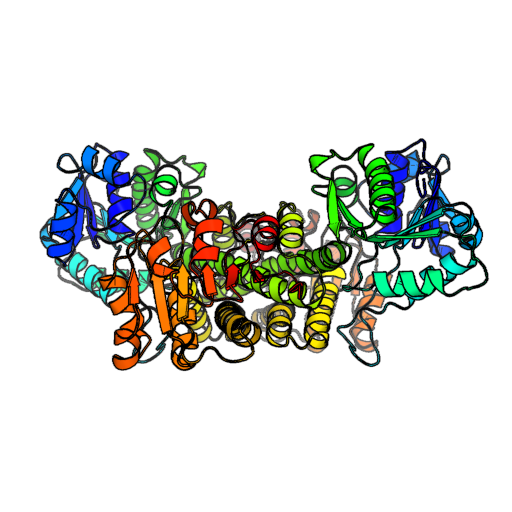997 N N . GLY A 1 388 ? 22.109 -5.031 -23.625 1 76.06 388 GLY A N 1
ATOM 2998 C CA . GLY A 1 388 ? 22.953 -4.113 -24.375 1 76.06 388 GLY A CA 1
ATOM 2999 C C . GLY A 1 388 ? 23.641 -4.762 -25.562 1 76.06 388 GLY A C 1
ATOM 3000 O O . GLY A 1 388 ? 23.25 -5.859 -25.969 1 76.06 388 GLY A O 1
ATOM 3001 N N . ASN A 1 389 ? 24.531 -3.963 -26.156 1 84.75 389 ASN A N 1
ATOM 3002 C CA . ASN A 1 389 ? 25.281 -4.484 -27.297 1 84.75 389 ASN A CA 1
ATOM 3003 C C . ASN A 1 389 ? 26.625 -5.062 -26.875 1 84.75 389 ASN A C 1
ATOM 3005 O O . ASN A 1 389 ? 27.188 -4.652 -25.859 1 84.75 389 ASN A O 1
ATOM 3009 N N . LYS A 1 390 ? 27.047 -6.008 -27.547 1 87.62 390 LYS A N 1
ATOM 3010 C CA . LYS A 1 390 ? 28.25 -6.785 -27.266 1 87.62 390 LYS A CA 1
ATOM 3011 C C . LYS A 1 390 ? 29.469 -5.871 -27.078 1 87.62 390 LYS A C 1
ATOM 3013 O O . LYS A 1 390 ? 30.281 -6.09 -26.172 1 87.62 390 LYS A O 1
ATOM 3018 N N . GLU A 1 391 ? 29.547 -4.887 -27.859 1 89.25 391 GLU A N 1
ATOM 3019 C CA . GLU A 1 391 ? 30.703 -3.994 -27.797 1 89.25 391 GLU A CA 1
ATOM 3020 C C . GLU A 1 391 ? 30.781 -3.273 -26.453 1 89.25 391 GLU A C 1
ATOM 3022 O O . GLU A 1 391 ? 31.859 -3.119 -25.875 1 89.25 391 GLU A O 1
ATOM 3027 N N . MET A 1 392 ? 29.672 -2.867 -25.984 1 88.75 392 MET A N 1
ATOM 3028 C CA . MET A 1 392 ? 29.625 -2.166 -24.703 1 88.75 392 MET A CA 1
ATOM 3029 C C . MET A 1 392 ? 29.906 -3.119 -23.547 1 88.75 392 MET A C 1
ATOM 3031 O O . MET A 1 392 ? 30.641 -2.77 -22.625 1 88.75 392 MET A O 1
ATOM 3035 N N . VAL A 1 393 ? 29.391 -4.293 -23.625 1 92.25 393 VAL A N 1
ATOM 3036 C CA . VAL A 1 393 ? 29.516 -5.27 -22.547 1 92.25 393 VAL A CA 1
ATOM 3037 C C . VAL A 1 393 ? 30.953 -5.754 -22.438 1 92.25 393 VAL A C 1
ATOM 3039 O O . VAL A 1 393 ? 31.438 -6.023 -21.344 1 92.25 393 VAL A O 1
ATOM 3042 N N . ASP A 1 394 ? 31.625 -5.801 -23.562 1 91.69 394 ASP A N 1
ATOM 3043 C CA . ASP A 1 394 ? 33 -6.266 -23.578 1 91.69 394 ASP A CA 1
ATOM 3044 C C . ASP A 1 394 ? 33.938 -5.285 -22.859 1 91.69 394 ASP A C 1
ATOM 3046 O O . ASP A 1 394 ? 35 -5.66 -22.406 1 91.69 394 ASP A O 1
ATOM 3050 N N . LYS A 1 395 ? 33.469 -4.094 -22.734 1 92.62 395 LYS A N 1
ATOM 3051 C CA . LYS A 1 395 ? 34.281 -3.062 -22.109 1 92.62 395 LYS A CA 1
ATOM 3052 C C . LYS A 1 395 ? 34.062 -3.043 -20.594 1 92.62 395 LYS A C 1
ATOM 3054 O O . LYS A 1 395 ? 34.844 -2.408 -19.875 1 92.62 395 LYS A O 1
ATOM 3059 N N . VAL A 1 396 ? 33.094 -3.719 -20.156 1 96.62 396 VAL A N 1
ATOM 3060 C CA . VAL A 1 396 ? 32.812 -3.746 -18.734 1 96.62 396 VAL A CA 1
ATOM 3061 C C . VAL A 1 396 ? 33.875 -4.59 -18.016 1 96.62 396 VAL A C 1
ATOM 3063 O O . VAL A 1 396 ? 34.281 -5.648 -18.5 1 96.62 396 VAL A O 1
ATOM 3066 N N . GLN A 1 397 ? 34.344 -4.078 -16.938 1 97.38 397 GLN A N 1
ATOM 3067 C CA . GLN A 1 397 ? 35.281 -4.824 -16.109 1 97.38 397 GLN A CA 1
ATOM 3068 C C . GLN A 1 397 ? 34.562 -5.477 -14.93 1 97.38 397 GLN A C 1
ATOM 3070 O O . GLN A 1 397 ? 33.594 -4.926 -14.398 1 97.38 397 GLN A O 1
ATOM 3075 N N . TYR A 1 398 ? 35.062 -6.656 -14.625 1 97.5 398 TYR A N 1
ATOM 3076 C CA . TYR A 1 398 ? 34.5 -7.398 -13.484 1 97.5 398 TYR A CA 1
ATOM 3077 C C . TYR A 1 398 ? 35.625 -7.719 -12.477 1 97.5 398 TYR A C 1
ATOM 3079 O O . TYR A 1 398 ? 36.719 -8.102 -12.859 1 97.5 398 TYR A O 1
ATOM 3087 N N . SER A 1 399 ? 35.344 -7.402 -11.273 1 97.38 399 SER A N 1
ATOM 3088 C CA . SER A 1 399 ? 36.344 -7.641 -10.227 1 97.38 399 SER A CA 1
ATOM 3089 C C . SER A 1 399 ? 35.812 -8.562 -9.148 1 97.38 399 SER A C 1
ATOM 3091 O O . SER A 1 399 ? 34.594 -8.555 -8.867 1 97.38 399 SER A O 1
ATOM 3093 N N . THR A 1 400 ? 36.656 -9.359 -8.531 1 96.56 400 THR A N 1
ATOM 3094 C CA . THR A 1 400 ? 36.281 -10.211 -7.406 1 96.56 400 THR A CA 1
ATOM 3095 C C . THR A 1 400 ? 36.688 -9.57 -6.086 1 96.56 400 THR A C 1
ATOM 3097 O O . THR A 1 400 ? 36.375 -10.086 -5.012 1 96.56 400 THR A O 1
ATOM 3100 N N . CYS A 1 401 ? 37.344 -8.461 -6.188 1 97.81 401 CYS A N 1
ATOM 3101 C CA . CYS A 1 401 ? 37.781 -7.703 -5.016 1 97.81 401 CYS A CA 1
ATOM 3102 C C . CYS A 1 401 ? 37.188 -6.297 -5.031 1 97.81 401 CYS A C 1
ATOM 3104 O O . CYS A 1 401 ? 37.406 -5.535 -5.973 1 97.81 401 CYS A O 1
ATOM 3106 N N . PRO A 1 402 ? 36.469 -6 -3.93 1 98.25 402 PRO A N 1
ATOM 3107 C CA . PRO A 1 402 ? 35.844 -4.684 -3.928 1 98.25 402 PRO A CA 1
ATOM 3108 C C . PRO A 1 402 ? 36.844 -3.537 -3.939 1 98.25 402 PRO A C 1
ATOM 3110 O O . PRO A 1 402 ? 36.594 -2.496 -4.551 1 98.25 402 PRO A O 1
ATOM 3113 N N . TYR A 1 403 ? 38.031 -3.676 -3.34 1 98.62 403 TYR A N 1
ATOM 3114 C CA . TYR A 1 403 ? 39.031 -2.623 -3.279 1 98.62 403 TYR A CA 1
ATOM 3115 C C . TYR A 1 403 ? 39.719 -2.439 -4.629 1 98.62 403 TYR A C 1
ATOM 3117 O O . TYR A 1 403 ? 39.969 -1.311 -5.055 1 98.62 403 TYR A O 1
ATOM 3125 N N . LYS A 1 404 ? 39.969 -3.494 -5.34 1 98.38 404 LYS A N 1
ATOM 3126 C CA . LYS A 1 404 ? 40.531 -3.414 -6.676 1 98.38 404 LYS A CA 1
ATOM 3127 C C . LYS A 1 404 ? 39.562 -2.789 -7.664 1 98.38 404 LYS A C 1
ATOM 3129 O O . LYS A 1 404 ? 39.969 -2.018 -8.539 1 98.38 404 LYS A O 1
ATOM 3134 N N . ALA A 1 405 ? 38.312 -3.148 -7.477 1 98.56 405 ALA A N 1
ATOM 3135 C CA . ALA A 1 405 ? 37.281 -2.627 -8.352 1 98.56 405 ALA A CA 1
ATOM 3136 C C . ALA A 1 405 ? 37.25 -1.102 -8.32 1 98.56 405 ALA A C 1
ATOM 3138 O O . ALA A 1 405 ? 37 -0.457 -9.344 1 98.56 405 ALA A O 1
ATOM 3139 N N . ALA A 1 406 ? 37.5 -0.522 -7.215 1 98.56 406 ALA A N 1
ATOM 3140 C CA . ALA A 1 406 ? 37.281 0.908 -6.996 1 98.56 406 ALA A CA 1
ATOM 3141 C C . ALA A 1 406 ? 38.531 1.705 -7.371 1 98.56 406 ALA A C 1
ATOM 3143 O O . ALA A 1 406 ? 38.469 2.932 -7.473 1 98.56 406 ALA A O 1
ATOM 3144 N N . GLU A 1 407 ? 39.656 1.015 -7.625 1 98.44 407 GLU A N 1
ATOM 3145 C CA . GLU A 1 407 ? 40.906 1.708 -7.965 1 98.44 407 GLU A CA 1
ATOM 3146 C C . GLU A 1 407 ? 40.719 2.605 -9.188 1 98.44 407 GLU A C 1
ATOM 3148 O O . GLU A 1 407 ? 40.188 2.168 -10.211 1 98.44 407 GLU A O 1
ATOM 3153 N N . ASP A 1 408 ? 41.062 3.879 -9.031 1 98.31 408 ASP A N 1
ATOM 3154 C CA . ASP A 1 408 ? 41.062 4.891 -10.078 1 98.31 408 ASP A CA 1
ATOM 3155 C C . ASP A 1 408 ? 39.625 5.219 -10.516 1 98.31 408 ASP A C 1
ATOM 3157 O O . ASP A 1 408 ? 39.406 5.727 -11.617 1 98.31 408 ASP A O 1
ATOM 3161 N N . SER A 1 409 ? 38.625 4.898 -9.68 1 98.75 409 SER A N 1
ATOM 3162 C CA . SER A 1 409 ? 37.25 5.211 -10 1 98.75 409 SER A CA 1
ATOM 3163 C C . SER A 1 409 ? 36.906 6.652 -9.633 1 98.75 409 SER A C 1
ATOM 3165 O O . SER A 1 409 ? 37.469 7.207 -8.688 1 98.75 409 SER A O 1
ATOM 3167 N N . HIS A 1 410 ? 36.031 7.23 -10.422 1 98.5 410 HIS A N 1
ATOM 3168 C CA . HIS A 1 410 ? 35.5 8.547 -10.117 1 98.5 410 HIS A CA 1
ATOM 3169 C C . HIS A 1 410 ? 34.344 8.445 -9.125 1 98.5 410 HIS A C 1
ATOM 3171 O O . HIS A 1 410 ? 34.062 9.391 -8.391 1 98.5 410 HIS A O 1
ATOM 3177 N N . ALA A 1 411 ? 33.656 7.293 -9.172 1 98.69 411 ALA A N 1
ATOM 3178 C CA . ALA A 1 411 ? 32.5 7.113 -8.312 1 98.69 411 ALA A CA 1
ATOM 3179 C C . ALA A 1 411 ? 32.281 5.645 -7.957 1 98.69 411 ALA A C 1
ATOM 3181 O O . ALA A 1 411 ? 32.594 4.758 -8.758 1 98.69 411 ALA A O 1
ATOM 3182 N N . ILE A 1 412 ? 31.828 5.441 -6.766 1 98.81 412 ILE A N 1
ATOM 3183 C CA . ILE A 1 412 ? 31.266 4.164 -6.336 1 98.81 412 ILE A CA 1
ATOM 3184 C C . ILE A 1 412 ? 29.75 4.277 -6.238 1 98.81 412 ILE A C 1
ATOM 3186 O O . ILE A 1 412 ? 29.234 5.23 -5.66 1 98.81 412 ILE A O 1
ATOM 3190 N N . VAL A 1 413 ? 29.016 3.352 -6.809 1 98.81 413 VAL A N 1
ATOM 3191 C CA . VAL A 1 413 ? 27.562 3.346 -6.793 1 98.81 413 VAL A CA 1
ATOM 3192 C C . VAL A 1 413 ? 27.062 2.076 -6.113 1 98.81 413 VAL A C 1
ATOM 3194 O O . VAL A 1 413 ? 27.297 0.968 -6.602 1 98.81 413 VAL A O 1
ATOM 3197 N N . ILE A 1 414 ? 26.359 2.189 -5.004 1 98.75 414 ILE A N 1
ATOM 3198 C CA . ILE A 1 414 ? 25.781 1.06 -4.277 1 98.75 414 ILE A CA 1
ATOM 3199 C C . ILE A 1 414 ? 24.422 0.695 -4.871 1 98.75 414 ILE A C 1
ATOM 3201 O O . ILE A 1 414 ? 23.469 1.478 -4.789 1 98.75 414 ILE A O 1
ATOM 3205 N N . LEU A 1 415 ? 24.312 -0.524 -5.359 1 98.44 415 LEU A N 1
ATOM 3206 C CA . LEU A 1 415 ? 23.094 -0.868 -6.078 1 98.44 415 LEU A CA 1
ATOM 3207 C C . LEU A 1 415 ? 22.422 -2.086 -5.453 1 98.44 415 LEU A C 1
ATOM 3209 O O . LEU A 1 415 ? 21.266 -2.377 -5.742 1 98.44 415 LEU A O 1
ATOM 3213 N N . THR A 1 416 ? 23.062 -2.861 -4.672 1 97.88 416 THR A N 1
ATOM 3214 C CA . THR A 1 416 ? 22.516 -3.941 -3.852 1 97.88 416 THR A CA 1
ATOM 3215 C C . THR A 1 416 ? 22.891 -3.74 -2.385 1 97.88 416 THR A C 1
ATOM 3217 O O . THR A 1 416 ? 23.984 -3.279 -2.072 1 97.88 416 THR A O 1
ATOM 3220 N N . GLU A 1 417 ? 22.031 -4.09 -1.453 1 97.5 417 GLU A N 1
ATOM 3221 C CA . GLU A 1 417 ? 22.234 -3.756 -0.047 1 97.5 417 GLU A CA 1
ATOM 3222 C C . GLU A 1 417 ? 22.953 -4.879 0.69 1 97.5 417 GLU A C 1
ATOM 3224 O O . GLU A 1 417 ? 22.594 -5.223 1.816 1 97.5 417 GLU A O 1
ATOM 3229 N N . TRP A 1 418 ? 24.031 -5.359 0.092 1 97.69 418 TRP A N 1
ATOM 3230 C CA . TRP A 1 418 ? 24.844 -6.352 0.79 1 97.69 418 TRP A CA 1
ATOM 3231 C C . TRP A 1 418 ? 25.391 -5.781 2.092 1 97.69 418 TRP A C 1
ATOM 3233 O O . TRP A 1 418 ? 25.922 -4.668 2.115 1 97.69 418 TRP A O 1
ATOM 3243 N N . ASP A 1 419 ? 25.406 -6.625 3.143 1 97.06 419 ASP A N 1
ATOM 3244 C CA . ASP A 1 419 ? 25.844 -6.156 4.457 1 97.06 419 ASP A CA 1
ATOM 3245 C C . ASP A 1 419 ? 27.328 -5.805 4.461 1 97.06 419 ASP A C 1
ATOM 3247 O O . ASP A 1 419 ? 27.75 -4.891 5.164 1 97.06 419 ASP A O 1
ATOM 3251 N N . GLU A 1 420 ? 28.094 -6.449 3.695 1 97.62 420 GLU A N 1
ATOM 3252 C CA . GLU A 1 420 ? 29.547 -6.23 3.705 1 97.62 420 GLU A CA 1
ATOM 3253 C C . GLU A 1 420 ? 29.891 -4.848 3.156 1 97.62 420 GLU A C 1
ATOM 3255 O O . GLU A 1 420 ? 30.953 -4.301 3.473 1 97.62 420 GLU A O 1
ATOM 3260 N N . PHE A 1 421 ? 29.078 -4.262 2.357 1 98.5 421 PHE A N 1
ATOM 3261 C CA . PHE A 1 421 ? 29.359 -2.945 1.795 1 98.5 421 PHE A CA 1
ATOM 3262 C C . PHE A 1 421 ? 29.422 -1.889 2.893 1 98.5 421 PHE A C 1
ATOM 3264 O O . PHE A 1 421 ? 30.062 -0.847 2.725 1 98.5 421 PHE A O 1
ATOM 3271 N N . LYS A 1 422 ? 28.719 -2.119 3.994 1 97.94 422 LYS A N 1
ATOM 3272 C CA . LYS A 1 422 ? 28.609 -1.161 5.09 1 97.94 422 LYS A CA 1
ATOM 3273 C C . LYS A 1 422 ? 29.938 -1.032 5.832 1 97.94 422 LYS A C 1
ATOM 3275 O O . LYS A 1 422 ? 30.219 0 6.445 1 97.94 422 LYS A O 1
ATOM 3280 N N . THR A 1 423 ? 30.766 -2.066 5.742 1 97.19 423 THR A N 1
ATOM 3281 C CA . THR A 1 423 ? 31.859 -2.158 6.695 1 97.19 423 THR A CA 1
ATOM 3282 C C . THR A 1 423 ? 33.219 -2.057 5.977 1 97.19 423 THR A C 1
ATOM 3284 O O . THR A 1 423 ? 34.25 -2.225 6.594 1 97.19 423 THR A O 1
ATOM 3287 N N . TYR A 1 424 ? 33.188 -1.809 4.719 1 98.19 424 TYR A N 1
ATOM 3288 C CA . TYR A 1 424 ? 34.438 -1.696 3.975 1 98.19 424 TYR A CA 1
ATOM 3289 C C . TYR A 1 424 ? 35.281 -0.55 4.508 1 98.19 424 TYR A C 1
ATOM 3291 O O . TYR A 1 424 ? 34.781 0.331 5.207 1 98.19 424 TYR A O 1
ATOM 3299 N N . ASP A 1 425 ? 36.594 -0.681 4.293 1 98.44 425 ASP A N 1
ATOM 3300 C CA . ASP A 1 425 ? 37.531 0.388 4.625 1 98.44 425 ASP A CA 1
ATOM 3301 C C . ASP A 1 425 ? 37.438 1.534 3.621 1 98.44 425 ASP A C 1
ATOM 3303 O O . ASP A 1 425 ? 38.25 1.632 2.705 1 98.44 425 ASP A O 1
ATOM 3307 N N . TYR A 1 426 ? 36.562 2.492 3.879 1 98.69 426 TYR A N 1
ATOM 3308 C CA . TYR A 1 426 ? 36.281 3.562 2.932 1 98.69 426 TYR A CA 1
ATOM 3309 C C . TYR A 1 426 ? 37.406 4.578 2.893 1 98.69 426 TYR A C 1
ATOM 3311 O O . TYR A 1 426 ? 37.531 5.352 1.94 1 98.69 426 TYR A O 1
ATOM 3319 N N . GLU A 1 427 ? 38.25 4.629 3.896 1 98.62 427 GLU A N 1
ATOM 3320 C CA . GLU A 1 427 ? 39.469 5.449 3.801 1 98.62 427 GLU A CA 1
ATOM 3321 C C . GLU A 1 427 ? 40.406 4.914 2.73 1 98.62 427 GLU A C 1
ATOM 3323 O O . GLU A 1 427 ? 40.938 5.684 1.934 1 98.62 427 GLU A O 1
ATOM 3328 N N . ARG A 1 428 ? 40.562 3.643 2.805 1 98.62 428 ARG A N 1
ATOM 3329 C CA . ARG A 1 428 ? 41.375 2.99 1.795 1 98.62 428 ARG A CA 1
ATOM 3330 C C . ARG A 1 428 ? 40.781 3.184 0.4 1 98.62 428 ARG A C 1
ATOM 3332 O O . ARG A 1 428 ? 41.531 3.465 -0.552 1 98.62 428 ARG A O 1
ATOM 3339 N N . LEU A 1 429 ? 39.5 3.031 0.283 1 98.81 429 LEU A N 1
ATOM 3340 C CA . LEU A 1 429 ? 38.844 3.238 -0.991 1 98.81 429 LEU A CA 1
ATOM 3341 C C . LEU A 1 429 ? 39.031 4.664 -1.488 1 98.81 429 LEU A C 1
ATOM 3343 O O . LEU A 1 429 ? 39.406 4.879 -2.645 1 98.81 429 LEU A O 1
ATOM 3347 N N . PHE A 1 430 ? 38.844 5.602 -0.628 1 98.62 430 PHE A N 1
ATOM 3348 C CA . PHE A 1 430 ? 38.969 7.012 -0.97 1 98.62 430 PHE A CA 1
ATOM 3349 C C . PHE A 1 430 ? 40.375 7.301 -1.533 1 98.62 430 PHE A C 1
ATOM 3351 O O . PHE A 1 430 ? 40.5 8.008 -2.537 1 98.62 430 PHE A O 1
ATOM 3358 N N . LYS A 1 431 ? 41.375 6.742 -0.913 1 98.44 431 LYS A N 1
ATOM 3359 C CA . LYS A 1 431 ? 42.75 6.98 -1.31 1 98.44 431 LYS A CA 1
ATOM 3360 C C . LYS A 1 431 ? 43.031 6.434 -2.709 1 98.44 431 LYS A C 1
ATOM 3362 O O . LYS A 1 431 ? 43.812 7.008 -3.461 1 98.44 431 LYS A O 1
ATOM 3367 N N . SER A 1 432 ? 42.406 5.398 -3.025 1 98.5 432 SER A N 1
ATOM 3368 C CA . SER A 1 432 ? 42.688 4.723 -4.285 1 98.5 432 SER A CA 1
ATOM 3369 C C . SER A 1 432 ? 41.906 5.32 -5.434 1 98.5 432 SER A C 1
ATOM 3371 O O . SER A 1 432 ? 42.188 5.074 -6.605 1 98.5 432 SER A O 1
ATOM 3373 N N . MET A 1 433 ? 40.906 6.16 -5.191 1 98.75 433 MET A N 1
ATOM 3374 C CA . MET A 1 433 ? 40 6.703 -6.199 1 98.75 433 MET A CA 1
ATOM 3375 C C . MET A 1 433 ? 40.531 8.016 -6.758 1 98.75 433 MET A C 1
ATOM 3377 O O . MET A 1 433 ? 41.406 8.641 -6.16 1 98.75 433 MET A O 1
ATOM 3381 N N . LYS A 1 434 ? 39.969 8.383 -7.898 1 97.94 434 LYS A N 1
ATOM 3382 C CA . LYS A 1 434 ? 40.219 9.719 -8.438 1 97.94 434 LYS A CA 1
ATOM 3383 C C . LYS A 1 434 ? 39.5 10.789 -7.633 1 97.94 434 LYS A C 1
ATOM 3385 O O . LYS A 1 434 ? 38.406 10.539 -7.113 1 97.94 434 LYS A O 1
ATOM 3390 N N . LYS A 1 435 ? 40.125 11.977 -7.535 1 96.75 435 LYS A N 1
ATOM 3391 C CA . LYS A 1 435 ? 39.5 13.078 -6.824 1 96.75 435 LYS A CA 1
ATOM 3392 C C . LYS A 1 435 ? 38.906 14.102 -7.801 1 96.75 435 LYS A C 1
ATOM 3394 O O . LYS A 1 435 ? 39.531 14.398 -8.828 1 96.75 435 LYS A O 1
ATOM 3399 N N . PRO A 1 436 ? 37.781 14.695 -7.582 1 96.88 436 PRO A N 1
ATOM 3400 C CA . PRO A 1 436 ? 36.969 14.406 -6.406 1 96.88 436 PRO A CA 1
ATOM 3401 C C . PRO A 1 436 ? 36.312 13.031 -6.473 1 96.88 436 PRO A C 1
ATOM 3403 O O . PRO A 1 436 ? 35.875 12.609 -7.543 1 96.88 436 PRO A O 1
ATOM 3406 N N . ALA A 1 437 ? 36.281 12.289 -5.34 1 97.88 437 ALA A N 1
ATOM 3407 C CA . ALA A 1 437 ? 35.688 10.953 -5.238 1 97.88 437 ALA A CA 1
ATOM 3408 C C . ALA A 1 437 ? 34.25 11.016 -4.762 1 97.88 437 ALA A C 1
ATOM 3410 O O . ALA A 1 437 ? 33.938 11.648 -3.748 1 97.88 437 ALA A O 1
ATOM 3411 N N . SER A 1 438 ? 33.375 10.383 -5.477 1 98 438 SER A N 1
ATOM 3412 C CA . SER A 1 438 ? 31.953 10.43 -5.148 1 98 438 SER A CA 1
ATOM 3413 C C . SER A 1 438 ? 31.422 9.047 -4.789 1 98 438 SER A C 1
ATOM 3415 O O . SER A 1 438 ? 31.922 8.039 -5.285 1 98 438 SER A O 1
ATOM 3417 N N . VAL A 1 439 ? 30.484 9.039 -3.904 1 98.38 439 VAL A N 1
ATOM 3418 C CA . VAL A 1 439 ? 29.734 7.824 -3.574 1 98.38 439 VAL A CA 1
ATOM 3419 C C . VAL A 1 439 ? 28.25 8.078 -3.75 1 98.38 439 VAL A C 1
ATOM 3421 O O . VAL A 1 439 ? 27.719 9.078 -3.256 1 98.38 439 VAL A O 1
ATOM 3424 N N . PHE A 1 440 ? 27.641 7.246 -4.504 1 98.19 440 PHE A N 1
ATOM 3425 C CA . PHE A 1 440 ? 26.188 7.25 -4.668 1 98.19 440 PHE A CA 1
ATOM 3426 C C . PHE A 1 440 ? 25.562 6.059 -3.951 1 98.19 440 PHE A C 1
ATOM 3428 O O . PHE A 1 440 ? 25.75 4.914 -4.363 1 98.19 440 PHE A O 1
ATOM 3435 N N . ASP A 1 441 ? 24.828 6.316 -2.916 1 97.94 441 ASP A N 1
ATOM 3436 C CA . ASP A 1 441 ? 24.188 5.262 -2.133 1 97.94 441 ASP A CA 1
ATOM 3437 C C . ASP A 1 441 ? 22.734 5.055 -2.566 1 97.94 441 ASP A C 1
ATOM 3439 O O . ASP A 1 441 ? 21.828 5.684 -2.023 1 97.94 441 ASP A O 1
ATOM 3443 N N . GLY A 1 442 ? 22.547 4.074 -3.426 1 97.75 442 GLY A N 1
ATOM 3444 C CA . GLY A 1 442 ? 21.234 3.795 -3.971 1 97.75 442 GLY A CA 1
ATOM 3445 C C . GLY A 1 442 ? 20.375 2.936 -3.055 1 97.75 442 GLY A C 1
ATOM 3446 O O . GLY A 1 442 ? 19.219 2.645 -3.369 1 97.75 442 GLY A O 1
ATOM 3447 N N . ARG A 1 443 ? 20.906 2.551 -1.848 1 97.69 443 ARG A N 1
ATOM 3448 C CA . ARG A 1 443 ? 20.188 1.632 -0.973 1 97.69 443 ARG A CA 1
ATOM 3449 C C . ARG A 1 443 ? 20.125 2.168 0.453 1 97.69 443 ARG A C 1
ATOM 3451 O O . ARG A 1 443 ? 19.547 1.532 1.337 1 97.69 443 ARG A O 1
ATOM 3458 N N . LEU A 1 444 ? 20.688 3.322 0.705 1 96.81 444 LEU A N 1
ATOM 3459 C CA . LEU A 1 444 ? 20.641 4.016 1.988 1 96.81 444 LEU A CA 1
ATOM 3460 C C . LEU A 1 444 ? 21.219 3.143 3.098 1 96.81 444 LEU A C 1
ATOM 3462 O O . LEU A 1 444 ? 20.625 3.01 4.164 1 96.81 444 LEU A O 1
ATOM 3466 N N . ILE A 1 445 ? 22.438 2.582 2.846 1 97.25 445 ILE A N 1
ATOM 3467 C CA . ILE A 1 445 ? 22.969 1.662 3.848 1 97.25 445 ILE A CA 1
ATOM 3468 C C . ILE A 1 445 ? 24.25 2.227 4.438 1 97.25 445 ILE A C 1
ATOM 3470 O O . ILE A 1 445 ? 24.766 1.718 5.438 1 97.25 445 ILE A O 1
ATOM 3474 N N . LEU A 1 446 ? 24.781 3.303 3.852 1 97.62 446 LEU A N 1
ATOM 3475 C CA . LEU A 1 446 ? 26.078 3.805 4.273 1 97.62 446 LEU A CA 1
ATOM 3476 C C . LEU A 1 446 ? 25.922 4.941 5.281 1 97.62 446 LEU A C 1
ATOM 3478 O O . LEU A 1 446 ? 24.891 5.605 5.32 1 97.62 446 LEU A O 1
ATOM 3482 N N . ASP A 1 447 ? 26.984 5.121 6.09 1 96.25 447 ASP A N 1
ATOM 3483 C CA . ASP A 1 447 ? 27.062 6.254 7.004 1 96.25 447 ASP A CA 1
ATOM 3484 C C . ASP A 1 447 ? 27.516 7.516 6.27 1 96.25 447 ASP A C 1
ATOM 3486 O O . ASP A 1 447 ? 28.719 7.766 6.133 1 96.25 447 ASP A O 1
ATOM 3490 N N . GLN A 1 448 ? 26.656 8.32 5.945 1 94.62 448 GLN A N 1
ATOM 3491 C CA . GLN A 1 448 ? 26.906 9.484 5.098 1 94.62 448 GLN A CA 1
ATOM 3492 C C . GLN A 1 448 ? 27.875 10.453 5.77 1 94.62 448 GLN A C 1
ATOM 3494 O O . GLN A 1 448 ? 28.797 10.961 5.125 1 94.62 448 GLN A O 1
ATOM 3499 N N . ASP A 1 449 ? 27.625 10.742 6.992 1 93.94 449 ASP A N 1
ATOM 3500 C CA . ASP A 1 449 ? 28.453 11.703 7.719 1 93.94 449 ASP A CA 1
ATOM 3501 C C . ASP A 1 449 ? 29.906 11.227 7.793 1 93.94 449 ASP A C 1
ATOM 3503 O O . ASP A 1 449 ? 30.844 12.016 7.613 1 93.94 449 ASP A O 1
ATOM 3507 N N . ARG A 1 450 ? 30.062 9.992 8.023 1 96.75 450 ARG A N 1
ATOM 3508 C CA . ARG A 1 450 ? 31.406 9.422 8.07 1 96.75 450 ARG A CA 1
ATOM 3509 C C . ARG A 1 450 ? 32.094 9.547 6.719 1 96.75 450 ARG A C 1
ATOM 3511 O O . ARG A 1 450 ? 33.281 9.906 6.656 1 96.75 450 ARG A O 1
ATOM 3518 N N . LEU A 1 451 ? 31.391 9.242 5.66 1 97.81 451 LEU A N 1
ATOM 3519 C CA . LEU A 1 451 ? 31.969 9.297 4.32 1 97.81 451 LEU A CA 1
ATOM 3520 C C . LEU A 1 451 ? 32.344 10.734 3.957 1 97.81 451 LEU A C 1
ATOM 3522 O O . LEU A 1 451 ? 33.406 10.969 3.387 1 97.81 451 LEU A O 1
ATOM 3526 N N . ARG A 1 452 ? 31.516 11.656 4.316 1 96.38 452 ARG A N 1
ATOM 3527 C CA . ARG A 1 452 ? 31.828 13.062 4.078 1 96.38 452 ARG A CA 1
ATOM 3528 C C . ARG A 1 452 ? 33.062 13.492 4.883 1 96.38 452 ARG A C 1
ATOM 3530 O O . ARG A 1 452 ? 33.875 14.273 4.402 1 96.38 452 ARG A O 1
ATOM 3537 N N . GLY A 1 453 ? 33.094 12.992 6.047 1 97.19 453 GLY A N 1
ATOM 3538 C CA . GLY A 1 453 ? 34.25 13.266 6.883 1 97.19 453 GLY A CA 1
ATOM 3539 C C . GLY A 1 453 ? 35.562 12.789 6.273 1 97.19 453 GLY A C 1
ATOM 3540 O O . GLY A 1 453 ? 36.625 13.406 6.469 1 97.19 453 GLY A O 1
ATOM 3541 N N . ILE A 1 454 ? 35.531 11.742 5.555 1 98 454 ILE A N 1
ATOM 3542 C CA . ILE A 1 454 ? 36.688 11.195 4.883 1 98 454 ILE A CA 1
ATOM 3543 C C . ILE A 1 454 ? 37.062 12.07 3.695 1 98 454 ILE A C 1
ATOM 3545 O O . ILE A 1 454 ? 38.25 12.195 3.348 1 98 454 ILE A O 1
ATOM 3549 N N . GLY A 1 455 ? 36.062 12.68 3.059 1 97.44 455 GLY A N 1
ATOM 3550 C CA . GLY A 1 455 ? 36.344 13.578 1.945 1 97.44 455 GLY A CA 1
ATOM 3551 C C . GLY A 1 455 ? 35.5 13.266 0.717 1 97.44 455 GLY A C 1
ATOM 3552 O O . GLY A 1 455 ? 35.562 13.977 -0.284 1 97.44 455 GLY A O 1
ATOM 3553 N N . PHE A 1 456 ? 34.594 12.266 0.793 1 98 456 PHE A N 1
ATOM 3554 C CA . PHE A 1 456 ? 33.75 11.883 -0.341 1 98 456 PHE A CA 1
ATOM 3555 C C . PHE A 1 456 ? 32.688 12.938 -0.609 1 98 456 PHE A C 1
ATOM 3557 O O . PHE A 1 456 ? 32.188 13.578 0.32 1 98 456 PHE A O 1
ATOM 3564 N N . ARG A 1 457 ? 32.375 13.125 -1.856 1 96.88 457 ARG A N 1
ATOM 3565 C CA . ARG A 1 457 ? 31.047 13.664 -2.203 1 96.88 457 ARG A CA 1
ATOM 3566 C C . ARG A 1 457 ? 29.984 12.578 -2.123 1 96.88 457 ARG A C 1
ATOM 3568 O O . ARG A 1 457 ? 30.031 11.586 -2.854 1 96.88 457 ARG A O 1
ATOM 3575 N N . VAL A 1 458 ? 29.047 12.797 -1.245 1 97 458 VAL A N 1
ATOM 3576 C CA . VAL A 1 458 ? 28.094 11.727 -0.961 1 97 458 VAL A CA 1
ATOM 3577 C C . VAL A 1 458 ? 26.719 12.109 -1.472 1 97 458 VAL A C 1
ATOM 3579 O O . VAL A 1 458 ? 26.219 13.203 -1.174 1 97 458 VAL A O 1
ATOM 3582 N N . PHE A 1 459 ? 26.156 11.258 -2.258 1 95.94 459 PHE A N 1
ATOM 3583 C CA . PHE A 1 459 ? 24.812 11.414 -2.793 1 95.94 459 PHE A CA 1
ATOM 3584 C C . PHE A 1 459 ? 23.938 10.227 -2.426 1 95.94 459 PHE A C 1
ATOM 3586 O O . PHE A 1 459 ? 24.391 9.078 -2.486 1 95.94 459 PHE A O 1
ATOM 3593 N N . THR A 1 460 ? 22.781 10.508 -1.893 1 94.94 460 THR A N 1
ATOM 3594 C CA . THR A 1 460 ? 21.859 9.438 -1.504 1 94.94 460 THR A CA 1
ATOM 3595 C C . THR A 1 460 ? 20.469 9.688 -2.066 1 94.94 460 THR A C 1
ATOM 3597 O O . THR A 1 460 ? 20.141 10.812 -2.447 1 94.94 460 THR A O 1
ATOM 3600 N N . ILE A 1 461 ? 19.734 8.617 -2.129 1 94.94 461 ILE A N 1
ATOM 3601 C CA . ILE A 1 461 ? 18.328 8.719 -2.494 1 94.94 461 ILE A CA 1
ATOM 3602 C C . ILE A 1 461 ? 17.547 9.359 -1.351 1 94.94 461 ILE A C 1
ATOM 3604 O O . ILE A 1 461 ? 17.734 9.008 -0.185 1 94.94 461 ILE A O 1
ATOM 3608 N N . GLY A 1 462 ? 16.656 10.383 -1.693 1 95.5 462 GLY A N 1
ATOM 3609 C CA . GLY A 1 462 ? 15.641 10.836 -0.759 1 95.5 462 GLY A CA 1
ATOM 3610 C C . GLY A 1 462 ? 16.125 11.93 0.172 1 95.5 462 GLY A C 1
ATOM 3611 O O . GLY A 1 462 ? 15.453 12.273 1.146 1 95.5 462 GLY A O 1
ATOM 3612 N N . SER A 1 463 ? 17.344 12.414 -0.048 1 92.44 463 SER A N 1
ATOM 3613 C CA . SER A 1 463 ? 17.859 13.547 0.707 1 92.44 463 SER A CA 1
ATOM 3614 C C . SER A 1 463 ? 18.453 14.609 -0.221 1 92.44 463 SER A C 1
ATOM 3616 O O . SER A 1 463 ? 18.969 14.289 -1.292 1 92.44 463 SER A O 1
ATOM 3618 N N . MET A 1 464 ? 18.266 15.82 0.219 1 86.62 464 MET A N 1
ATOM 3619 C CA . MET A 1 464 ? 18.828 16.922 -0.564 1 86.62 464 MET A CA 1
ATOM 3620 C C . MET A 1 464 ? 20.359 16.844 -0.573 1 86.62 464 MET A C 1
ATOM 3622 O O . MET A 1 464 ? 20.969 16.547 0.45 1 86.62 464 MET A O 1
ATOM 3626 N N . SER A 1 465 ? 20.906 16.984 -1.85 1 74 465 SER A N 1
ATOM 3627 C CA . SER A 1 465 ? 22.359 16.938 -1.996 1 74 465 SER A CA 1
ATOM 3628 C C . SER A 1 465 ? 23.016 18.141 -1.323 1 74 465 SER A C 1
ATOM 3630 O O . SER A 1 465 ? 22.5 19.266 -1.396 1 74 465 SER A O 1
ATOM 3632 N N . MET A 1 466 ? 23.75 17.875 -0.181 1 61.66 466 MET A N 1
ATOM 3633 C CA . MET A 1 466 ? 24.469 18.984 0.454 1 61.66 466 MET A CA 1
ATOM 3634 C C . MET A 1 466 ? 25.703 19.359 -0.347 1 61.66 466 MET A C 1
ATOM 3636 O O . MET A 1 466 ? 26.5 18.5 -0.719 1 61.66 466 MET A O 1
ATOM 3640 N N . ASP A 1 467 ? 25.594 20.203 -1.419 1 50.03 467 ASP A N 1
ATOM 3641 C CA . ASP A 1 467 ? 26.844 20.672 -2.02 1 50.03 467 ASP A CA 1
ATOM 3642 C C . ASP A 1 467 ? 27.875 21 -0.947 1 50.03 467 ASP A C 1
ATOM 3644 O O . ASP A 1 467 ? 27.594 21.766 -0.02 1 50.03 467 ASP A O 1
ATOM 3648 N N . SER A 1 468 ? 28.562 20.047 -0.404 1 39.44 468 SER A N 1
ATOM 3649 C CA . SER A 1 468 ? 29.734 20.562 0.279 1 39.44 468 SER A CA 1
ATOM 3650 C C . SER A 1 468 ? 30.531 21.5 -0.625 1 39.44 468 SER A C 1
ATOM 3652 O O . SER A 1 468 ? 30.531 21.344 -1.847 1 39.44 468 SER A O 1
ATOM 3654 N N . MET B 1 1 ? 18.547 30.5 28.75 1 65.44 1 MET B N 1
ATOM 3655 C CA . MET B 1 1 ? 18.375 29.844 27.453 1 65.44 1 MET B CA 1
ATOM 3656 C C . MET B 1 1 ? 16.953 30.016 26.953 1 65.44 1 MET B C 1
ATOM 3658 O O . MET B 1 1 ? 16.016 30.156 27.734 1 65.44 1 MET B O 1
ATOM 3662 N N . VAL B 1 2 ? 16.797 30.297 25.594 1 80.06 2 VAL B N 1
ATOM 3663 C CA . VAL B 1 2 ? 15.516 30.594 24.953 1 80.06 2 VAL B CA 1
ATOM 3664 C C . VAL B 1 2 ? 14.656 29.328 24.922 1 80.06 2 VAL B C 1
ATOM 3666 O O . VAL B 1 2 ? 15.172 28.234 24.688 1 80.06 2 VAL B O 1
ATOM 3669 N N . PHE B 1 3 ? 13.398 29.406 25.422 1 88.38 3 PHE B N 1
ATOM 3670 C CA . PHE B 1 3 ? 12.375 28.359 25.438 1 88.38 3 PHE B CA 1
ATOM 3671 C C . PHE B 1 3 ? 12.688 27.328 26.516 1 88.38 3 PHE B C 1
ATOM 3673 O O . PHE B 1 3 ? 12.641 26.125 26.25 1 88.38 3 PHE B O 1
ATOM 3680 N N . GLU B 1 4 ? 13 27.703 27.672 1 85.25 4 GLU B N 1
ATOM 3681 C CA . GLU B 1 4 ? 13.289 26.828 28.797 1 85.25 4 GLU B CA 1
ATOM 3682 C C . GLU B 1 4 ? 12.094 26.719 29.734 1 85.25 4 GLU B C 1
ATOM 3684 O O . GLU B 1 4 ? 11.984 25.766 30.516 1 85.25 4 GLU B O 1
ATOM 3689 N N . LYS B 1 5 ? 11.273 27.688 29.609 1 90.12 5 LYS B N 1
ATOM 3690 C CA . LYS B 1 5 ? 10.117 27.719 30.5 1 90.12 5 LYS B CA 1
ATOM 3691 C C . L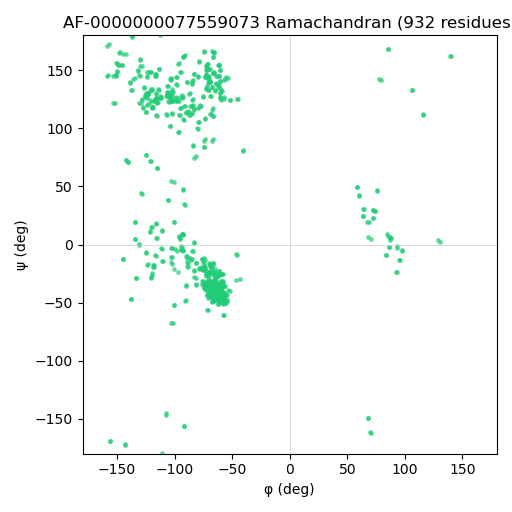YS B 1 5 ? 9.141 26.594 30.172 1 90.12 5 LYS B C 1
ATOM 3693 O O . LYS B 1 5 ? 8.906 26.281 29 1 90.12 5 LYS B O 1
ATOM 3698 N N . LYS B 1 6 ? 8.609 26 31.188 1 93.44 6 LYS B N 1
ATOM 3699 C CA . LYS B 1 6 ? 7.609 24.953 31.031 1 93.44 6 LYS B CA 1
ATOM 3700 C C . LYS B 1 6 ? 6.328 25.5 30.422 1 93.44 6 LYS B C 1
ATOM 3702 O O . LYS B 1 6 ? 5.934 26.641 30.688 1 93.44 6 LYS B O 1
ATOM 3707 N N . VAL B 1 7 ? 5.711 24.656 29.672 1 97.25 7 VAL B N 1
ATOM 3708 C CA . VAL B 1 7 ? 4.438 25.047 29.062 1 97.25 7 VAL B CA 1
ATOM 3709 C C . VAL B 1 7 ? 3.328 24.969 30.109 1 97.25 7 VAL B C 1
ATOM 3711 O O . VAL B 1 7 ? 3.061 23.891 30.656 1 97.25 7 VAL B O 1
ATOM 3714 N N . GLU B 1 8 ? 2.678 26.078 30.391 1 97.75 8 GLU B N 1
ATOM 3715 C CA . GLU B 1 8 ? 1.617 26.109 31.391 1 97.75 8 GLU B CA 1
ATOM 3716 C C . GLU B 1 8 ? 0.292 26.547 30.781 1 97.75 8 GLU B C 1
ATOM 3718 O O . GLU B 1 8 ? -0.773 26.312 31.344 1 97.75 8 GLU B O 1
ATOM 3723 N N . ARG B 1 9 ? 0.402 27.25 29.719 1 98.5 9 ARG B N 1
ATOM 3724 C CA . ARG B 1 9 ? -0.783 27.75 29.031 1 98.5 9 ARG B CA 1
ATOM 3725 C C . ARG B 1 9 ? -0.722 27.453 27.531 1 98.5 9 ARG B C 1
ATOM 3727 O O . ARG B 1 9 ? 0.223 27.859 26.859 1 98.5 9 ARG B O 1
ATOM 3734 N N . ILE B 1 10 ? -1.737 26.734 27.062 1 98.75 10 ILE B N 1
ATOM 3735 C CA . ILE B 1 10 ? -1.843 26.375 25.641 1 98.75 10 ILE B CA 1
ATOM 3736 C C . ILE B 1 10 ? -3.088 27.016 25.047 1 98.75 10 ILE B C 1
ATOM 3738 O O . ILE B 1 10 ? -4.172 26.969 25.625 1 98.75 10 ILE B O 1
ATOM 3742 N N . ALA B 1 11 ? -2.883 27.734 24 1 98.75 11 ALA B N 1
ATOM 3743 C CA . ALA B 1 11 ? -4.012 28.188 23.188 1 98.75 11 ALA B CA 1
ATOM 3744 C C . ALA B 1 11 ? -4.129 27.359 21.906 1 98.75 11 ALA B C 1
ATOM 3746 O O . ALA B 1 11 ? -3.119 26.922 21.344 1 98.75 11 ALA B O 1
ATOM 3747 N N . CYS B 1 12 ? -5.305 27.094 21.484 1 98.69 12 CYS B N 1
ATOM 3748 C CA . CYS B 1 12 ? -5.594 26.422 20.234 1 98.69 12 CYS B CA 1
ATOM 3749 C C . CYS B 1 12 ? -6.539 27.25 19.375 1 98.69 12 CYS B C 1
ATOM 3751 O O . CYS B 1 12 ? -7.672 27.516 19.766 1 98.69 12 CYS B O 1
ATOM 3753 N N . VAL B 1 13 ? -6.02 27.703 18.266 1 98.62 13 VAL B N 1
ATOM 3754 C CA . VAL B 1 13 ? -6.855 28.484 17.359 1 98.62 13 VAL B CA 1
ATOM 3755 C C . VAL B 1 13 ? -7.539 27.562 16.359 1 98.62 13 VAL B C 1
ATOM 3757 O O . VAL B 1 13 ? -6.883 27.031 15.461 1 98.62 13 VAL B O 1
ATOM 3760 N N . GLY B 1 14 ? -8.828 27.438 16.406 1 97.81 14 GLY B N 1
ATOM 3761 C CA . GLY B 1 14 ? -9.633 26.5 15.648 1 97.81 14 GLY B CA 1
ATOM 3762 C C . GLY B 1 14 ? -10.344 25.484 16.516 1 97.81 14 GLY B C 1
ATOM 3763 O O . GLY B 1 14 ? -9.703 24.641 17.141 1 97.81 14 GLY B O 1
ATOM 3764 N N . ALA B 1 15 ? -11.641 25.578 16.578 1 97.75 15 ALA B N 1
ATOM 3765 C CA . ALA B 1 15 ? -12.438 24.703 17.453 1 97.75 15 ALA B CA 1
ATOM 3766 C C . ALA B 1 15 ? -13.164 23.641 16.641 1 97.75 15 ALA B C 1
ATOM 3768 O O . ALA B 1 15 ? -14.328 23.328 16.906 1 97.75 15 ALA B O 1
ATOM 3769 N N . GLY B 1 16 ? -12.477 23.125 15.609 1 93.25 16 GLY B N 1
ATOM 3770 C CA . GLY B 1 16 ? -13.055 22.078 14.773 1 93.25 16 GLY B CA 1
ATOM 3771 C C . GLY B 1 16 ? -12.727 20.688 15.25 1 93.25 16 GLY B C 1
ATOM 3772 O O . GLY B 1 16 ? -12.516 20.469 16.438 1 93.25 16 GLY B O 1
ATOM 3773 N N . TYR B 1 17 ? -12.797 19.797 14.312 1 90.25 17 TYR B N 1
ATOM 3774 C CA . TYR B 1 17 ? -12.68 18.375 14.602 1 90.25 17 TYR B CA 1
ATOM 3775 C C . TYR B 1 17 ? -11.297 18.031 15.141 1 90.25 17 TYR B C 1
ATOM 3777 O O . TYR B 1 17 ? -11.125 17.062 15.867 1 90.25 17 TYR B O 1
ATOM 3785 N N . VAL B 1 18 ? -10.266 18.828 14.766 1 93.81 18 VAL B N 1
ATOM 3786 C CA . VAL B 1 18 ? -8.906 18.562 15.227 1 93.81 18 VAL B CA 1
ATOM 3787 C C . VAL B 1 18 ? -8.641 19.312 16.531 1 93.81 18 VAL B C 1
ATOM 3789 O O . VAL B 1 18 ? -8.227 18.703 17.516 1 93.81 18 VAL B O 1
ATOM 3792 N N . GLY B 1 19 ? -8.953 20.562 16.562 1 96.69 19 GLY B N 1
ATOM 3793 C CA . GLY B 1 19 ? -8.617 21.406 17.703 1 96.69 19 GLY B CA 1
ATOM 3794 C C . GLY B 1 19 ? -9.367 21.031 18.969 1 96.69 19 GLY B C 1
ATOM 3795 O O . GLY B 1 19 ? -8.766 20.891 20.031 1 96.69 19 GLY B O 1
ATOM 3796 N N . GLY B 1 20 ? -10.656 20.875 18.828 1 96.12 20 GLY B N 1
ATOM 3797 C CA . GLY B 1 20 ? -11.484 20.562 19.984 1 96.12 20 GLY B CA 1
ATOM 3798 C C . GLY B 1 20 ? -11.055 19.281 20.703 1 96.12 20 GLY B C 1
ATOM 3799 O O . GLY B 1 20 ? -10.617 19.344 21.844 1 96.12 20 GLY B O 1
ATOM 3800 N N . PRO B 1 21 ? -11.102 18.156 19.984 1 96.44 21 PRO B N 1
ATOM 3801 C CA . PRO B 1 21 ? -10.742 16.875 20.609 1 96.44 21 PRO B CA 1
ATOM 3802 C C . PRO B 1 21 ? -9.289 16.844 21.078 1 96.44 21 PRO B C 1
ATOM 3804 O O . PRO B 1 21 ? -8.992 16.328 22.156 1 96.44 21 PRO B O 1
ATOM 3807 N N . THR B 1 22 ? -8.359 17.391 20.312 1 97.25 22 THR B N 1
ATOM 3808 C CA . THR B 1 22 ? -6.949 17.406 20.688 1 97.25 22 THR B CA 1
ATOM 3809 C C . THR B 1 22 ? -6.738 18.156 22 1 97.25 22 THR B C 1
ATOM 3811 O O . THR B 1 22 ? -6.062 17.672 22.891 1 97.25 22 THR B O 1
ATOM 3814 N N . CYS B 1 23 ? -7.328 19.312 22.094 1 97.56 23 CYS B N 1
ATOM 3815 C CA . CYS B 1 23 ? -7.141 20.156 23.281 1 97.56 23 CYS B CA 1
ATOM 3816 C C . CYS B 1 23 ? -7.883 19.578 24.484 1 97.56 23 CYS B C 1
ATOM 3818 O O . CYS B 1 23 ? -7.422 19.703 25.609 1 97.56 23 CYS B O 1
ATOM 3820 N N . ALA B 1 24 ? -9.07 18.984 24.203 1 98 24 ALA B N 1
ATOM 3821 C CA . ALA B 1 24 ? -9.766 18.297 25.281 1 98 24 ALA B CA 1
ATOM 3822 C C . ALA B 1 24 ? -8.898 17.188 25.859 1 98 24 ALA B C 1
ATOM 3824 O O . ALA B 1 24 ? -8.82 17.031 27.094 1 98 24 ALA B O 1
ATOM 3825 N N . MET B 1 25 ? -8.242 16.422 25.031 1 98.38 25 MET B N 1
ATOM 3826 C CA . MET B 1 25 ? -7.387 15.336 25.484 1 98.38 25 MET B CA 1
ATOM 3827 C C . MET B 1 25 ? -6.176 15.867 26.234 1 98.38 25 MET B C 1
ATOM 3829 O O . MET B 1 25 ? -5.805 15.32 27.281 1 98.38 25 MET B O 1
ATOM 3833 N N . ILE B 1 26 ? -5.539 16.969 25.734 1 98.62 26 ILE B N 1
ATOM 3834 C CA . ILE B 1 26 ? -4.402 17.578 26.422 1 98.62 26 ILE B CA 1
ATOM 3835 C C . ILE B 1 26 ? -4.828 18.031 27.812 1 98.62 26 ILE B C 1
ATOM 3837 O O . ILE B 1 26 ? -4.145 17.75 28.797 1 98.62 26 ILE B O 1
ATOM 3841 N N . ALA B 1 27 ? -5.953 18.703 27.875 1 98.75 27 ALA B N 1
ATOM 3842 C CA . ALA B 1 27 ? -6.453 19.172 29.172 1 98.75 27 ALA B CA 1
ATOM 3843 C C . ALA B 1 27 ? -6.688 18 30.125 1 98.75 27 ALA B C 1
ATOM 3845 O O . ALA B 1 27 ? -6.418 18.094 31.328 1 98.75 27 ALA B O 1
ATOM 3846 N N . PHE B 1 28 ? -7.242 16.938 29.578 1 98.69 28 PHE B N 1
ATOM 3847 C CA . PHE B 1 28 ? -7.582 15.758 30.359 1 98.69 28 PHE B CA 1
ATOM 3848 C C . PHE B 1 28 ? -6.324 15.086 30.906 1 98.69 28 PHE B C 1
ATOM 3850 O O . PHE B 1 28 ? -6.285 14.648 32.062 1 98.69 28 PHE B O 1
ATOM 3857 N N . LYS B 1 29 ? -5.289 14.992 30.078 1 98.69 29 LYS B N 1
ATOM 3858 C CA . LYS B 1 29 ? -4.07 14.258 30.422 1 98.69 29 LYS B CA 1
ATOM 3859 C C . LYS B 1 29 ? -3.074 15.156 31.141 1 98.69 29 LYS B C 1
ATOM 3861 O O . LYS B 1 29 ? -2.145 14.672 31.781 1 98.69 29 LYS B O 1
ATOM 3866 N N . CYS B 1 30 ? -3.225 16.453 31.016 1 98.5 30 CYS B N 1
ATOM 3867 C CA . CYS B 1 30 ? -2.342 17.422 31.641 1 98.5 30 CYS B CA 1
ATOM 3868 C C . CYS B 1 30 ? -3.135 18.406 32.5 1 98.5 30 CYS B C 1
ATOM 3870 O O . CYS B 1 30 ? -3.178 19.594 32.219 1 98.5 30 CYS B O 1
ATOM 3872 N N . PRO B 1 31 ? -3.547 18 33.656 1 97.94 31 PRO B N 1
ATOM 3873 C CA . PRO B 1 31 ? -4.395 18.859 34.5 1 97.94 31 PRO B CA 1
ATOM 3874 C C . PRO B 1 31 ? -3.672 20.125 34.969 1 97.94 31 PRO B C 1
ATOM 3876 O O . PRO B 1 31 ? -4.316 21.078 35.406 1 97.94 31 PRO B O 1
ATOM 3879 N N . HIS B 1 32 ? -2.4 20.078 34.938 1 98 32 HIS B N 1
ATOM 3880 C CA . HIS B 1 32 ? -1.612 21.219 35.406 1 98 32 HIS B CA 1
ATOM 3881 C C . HIS B 1 32 ? -1.464 22.266 34.281 1 98 32 HIS B C 1
ATOM 3883 O O . HIS B 1 32 ? -0.899 23.344 34.531 1 98 32 HIS B O 1
ATOM 3889 N N . ILE B 1 33 ? -1.913 22.031 33.062 1 98.62 33 ILE B N 1
ATOM 3890 C CA . ILE B 1 33 ? -1.837 22.969 31.922 1 98.62 33 ILE B CA 1
ATOM 3891 C C . ILE B 1 33 ? -3.221 23.547 31.641 1 98.62 33 ILE B C 1
ATOM 3893 O O . ILE B 1 33 ? -4.207 22.812 31.562 1 98.62 33 ILE B O 1
ATOM 3897 N N . ASN B 1 34 ? -3.322 24.875 31.531 1 98.75 34 ASN B N 1
ATOM 3898 C CA . ASN B 1 34 ? -4.551 25.516 31.078 1 98.75 34 ASN B CA 1
ATOM 3899 C C . ASN B 1 34 ? -4.641 25.562 29.562 1 98.75 34 ASN B C 1
ATOM 3901 O O . ASN B 1 34 ? -3.732 26.062 28.891 1 98.75 34 ASN B O 1
ATOM 3905 N N . VAL B 1 35 ? -5.707 25.047 29.062 1 98.81 35 VAL B N 1
ATOM 3906 C CA . VAL B 1 35 ? -5.891 24.969 27.625 1 98.81 35 VAL B CA 1
ATOM 3907 C C . VAL B 1 35 ? -7.102 25.797 27.219 1 98.81 35 VAL B C 1
ATOM 3909 O O . VAL B 1 35 ? -8.195 25.625 27.75 1 98.81 35 VAL B O 1
ATOM 3912 N N . THR B 1 36 ? -6.883 26.719 26.312 1 98.81 36 THR B N 1
ATOM 3913 C CA . THR B 1 36 ? -7.973 27.547 25.812 1 98.81 36 THR B CA 1
ATOM 3914 C C . THR B 1 36 ? -8.133 27.359 24.297 1 98.81 36 THR B C 1
ATOM 3916 O O . THR B 1 36 ? -7.203 27.641 23.531 1 98.81 36 THR B O 1
ATOM 3919 N N . VAL B 1 37 ? -9.297 26.875 23.891 1 98.75 37 VAL B N 1
ATOM 3920 C CA . VAL B 1 37 ? -9.625 26.734 22.484 1 98.75 37 VAL B CA 1
ATOM 3921 C C . VAL B 1 37 ? -10.406 27.969 22.016 1 98.75 37 VAL B C 1
ATOM 3923 O O . VAL B 1 37 ? -11.422 28.328 22.609 1 98.75 37 VAL B O 1
ATOM 3926 N N . VAL B 1 38 ? -9.898 28.562 20.953 1 98.62 38 VAL B N 1
ATOM 3927 C CA . VAL B 1 38 ? -10.547 29.797 20.5 1 98.62 38 VAL B CA 1
ATOM 3928 C C . VAL B 1 38 ? -10.961 29.641 19.031 1 98.62 38 VAL B C 1
ATOM 3930 O O . VAL B 1 38 ? -10.352 28.875 18.281 1 98.62 38 VAL B O 1
ATOM 3933 N N . ASP B 1 39 ? -11.992 30.25 18.656 1 97.88 39 ASP B N 1
ATOM 3934 C CA . ASP B 1 39 ? -12.523 30.281 17.297 1 97.88 39 ASP B CA 1
ATOM 3935 C C . ASP B 1 39 ? -13.266 31.594 17.031 1 97.88 39 ASP B C 1
ATOM 3937 O O . ASP B 1 39 ? -13.812 32.188 17.953 1 97.88 39 ASP B O 1
ATOM 3941 N N . GLU B 1 40 ? -13.195 32 15.758 1 94.94 40 GLU B N 1
ATOM 3942 C CA . GLU B 1 40 ? -13.914 33.219 15.398 1 94.94 40 GLU B CA 1
ATOM 3943 C C . GLU B 1 40 ? -15.422 32.969 15.367 1 94.94 40 GLU B C 1
ATOM 3945 O O . GLU B 1 40 ? -16.203 33.938 15.469 1 94.94 40 GLU B O 1
ATOM 3950 N N . ASN B 1 41 ? -15.805 31.75 15.203 1 95.75 41 ASN B N 1
ATOM 3951 C CA . ASN B 1 41 ? -17.219 31.359 15.148 1 95.75 41 ASN B CA 1
ATOM 3952 C C . ASN B 1 41 ? -17.828 31.281 16.547 1 95.75 41 ASN B C 1
ATOM 3954 O O . ASN B 1 41 ? -17.75 30.25 17.203 1 95.75 41 ASN B O 1
ATOM 3958 N N . GLU B 1 42 ? -18.641 32.25 16.906 1 96.81 42 GLU B N 1
ATOM 3959 C CA . GLU B 1 42 ? -19.219 32.344 18.234 1 96.81 42 GLU B CA 1
ATOM 3960 C C . GLU B 1 42 ? -20.203 31.203 18.484 1 96.81 42 GLU B C 1
ATOM 3962 O O . GLU B 1 42 ? -20.297 30.688 19.609 1 96.81 42 GLU B O 1
ATOM 3967 N N . ALA B 1 43 ? -20.906 30.891 17.469 1 95.94 43 ALA B N 1
ATOM 3968 C CA . ALA B 1 43 ? -21.891 29.812 17.609 1 95.94 43 ALA B CA 1
ATOM 3969 C C . ALA B 1 43 ? -21.219 28.5 17.953 1 95.94 43 ALA B C 1
ATOM 3971 O O . ALA B 1 43 ? -21.734 27.719 18.75 1 95.94 43 ALA B O 1
ATOM 3972 N N . LYS B 1 44 ? -20.156 28.234 17.312 1 94.81 44 LYS B N 1
ATOM 3973 C CA . LYS B 1 44 ? -19.375 27.031 17.578 1 94.81 44 LYS B CA 1
ATOM 3974 C C . LYS B 1 44 ? -18.859 27 19.016 1 94.81 44 LYS B C 1
ATOM 3976 O O . LYS B 1 44 ? -18.906 25.969 19.688 1 94.81 44 LYS B O 1
ATOM 3981 N N . ILE B 1 45 ? -18.375 28.172 19.469 1 98.12 45 ILE B N 1
ATOM 3982 C CA . ILE B 1 45 ? -17.875 28.297 20.828 1 98.12 45 ILE B CA 1
ATOM 3983 C C . ILE B 1 45 ? -19 28.094 21.828 1 98.12 45 ILE B C 1
ATOM 3985 O O . ILE B 1 45 ? -18.828 27.406 22.844 1 98.12 45 ILE B O 1
ATOM 3989 N N . GLU B 1 46 ? -20.141 28.609 21.469 1 97.75 46 GLU B N 1
ATOM 3990 C CA . GLU B 1 46 ? -21.297 28.422 22.328 1 97.75 46 GLU B CA 1
ATOM 3991 C C . GLU B 1 46 ? -21.672 26.938 22.422 1 97.75 46 GLU B C 1
ATOM 3993 O O . GLU B 1 46 ? -22.031 26.469 23.5 1 97.75 46 GLU B O 1
ATOM 3998 N N . ALA B 1 47 ? -21.594 26.281 21.344 1 96.69 47 ALA B N 1
ATOM 3999 C CA . ALA B 1 47 ? -21.906 24.859 21.328 1 96.69 47 ALA B CA 1
ATOM 4000 C C . ALA B 1 47 ? -20.938 24.078 22.203 1 96.69 47 ALA B C 1
ATOM 4002 O O . ALA B 1 47 ? -21.344 23.188 22.953 1 96.69 47 ALA B O 1
ATOM 4003 N N . TRP B 1 48 ? -19.656 24.438 22.156 1 97.94 48 TRP B N 1
ATOM 4004 C CA . TRP B 1 48 ? -18.656 23.766 22.953 1 97.94 48 TRP B CA 1
ATOM 4005 C C . TRP B 1 48 ? -18.891 24 24.453 1 97.94 48 TRP B C 1
ATOM 4007 O O . TRP B 1 48 ? -18.531 23.156 25.281 1 97.94 48 TRP B O 1
ATOM 4017 N N . ASN B 1 49 ? -19.516 25.125 24.75 1 97.81 49 ASN B N 1
ATOM 4018 C CA . ASN B 1 49 ? -19.797 25.469 26.141 1 97.81 49 ASN B CA 1
ATOM 4019 C C . ASN B 1 49 ? -21.172 24.984 26.578 1 97.81 49 ASN B C 1
ATOM 4021 O O . ASN B 1 49 ? -21.609 25.266 27.688 1 97.81 49 ASN B O 1
ATOM 4025 N N . SER B 1 50 ? -21.812 24.172 25.719 1 96.88 50 SER B N 1
ATOM 4026 C CA . SER B 1 50 ? -23.156 23.656 26 1 96.88 50 SER B CA 1
ATOM 4027 C C . SER B 1 50 ? -23.125 22.156 26.219 1 96.88 50 SER B C 1
ATOM 4029 O O . SER B 1 50 ? -22.047 21.531 26.172 1 96.88 50 SER B O 1
ATOM 4031 N N . GLU B 1 51 ? -24.297 21.578 26.484 1 94.19 51 GLU B N 1
ATOM 4032 C CA . GLU B 1 51 ? -24.406 20.125 26.688 1 94.19 51 GLU B CA 1
ATOM 4033 C C . GLU B 1 51 ? -24.391 19.375 25.359 1 94.19 51 GLU B C 1
ATOM 4035 O O . GLU B 1 51 ? -24.141 18.172 25.328 1 94.19 51 GLU B O 1
ATOM 4040 N N . LYS B 1 52 ? -24.688 20.062 24.344 1 92.56 52 LYS B N 1
ATOM 4041 C CA . LYS B 1 52 ? -24.641 19.484 23 1 92.56 52 LYS B CA 1
ATOM 4042 C C . LYS B 1 52 ? -23.406 19.969 22.25 1 92.56 52 LYS B C 1
ATOM 4044 O O . LYS B 1 52 ? -23.422 21.047 21.641 1 92.56 52 LYS B O 1
ATOM 4049 N N . LEU B 1 53 ? -22.453 19.141 22.188 1 94.81 53 LEU B N 1
ATOM 4050 C CA . LEU B 1 53 ? -21.203 19.5 21.547 1 94.81 53 LEU B CA 1
ATOM 4051 C C . LEU B 1 53 ? -21.391 19.625 20.031 1 94.81 53 LEU B C 1
ATOM 4053 O O . LEU B 1 53 ? -22.266 18.984 19.453 1 94.81 53 LEU B O 1
ATOM 4057 N N . PRO B 1 54 ? -20.672 20.406 19.391 1 92.62 54 PRO B N 1
ATOM 4058 C CA . PRO B 1 54 ? -20.797 20.609 17.953 1 92.62 54 PRO B CA 1
ATOM 4059 C C . PRO B 1 54 ? -20.234 19.453 17.125 1 92.62 54 PRO B C 1
ATOM 4061 O O . PRO B 1 54 ? -20.469 19.375 15.922 1 92.62 54 PRO B O 1
ATOM 4064 N N . ILE B 1 55 ? -19.531 18.562 17.734 1 88.62 55 ILE B N 1
ATOM 4065 C CA . ILE B 1 55 ? -18.906 17.422 17.078 1 88.62 55 ILE B CA 1
ATOM 4066 C C . ILE B 1 55 ? -19.312 16.141 17.781 1 88.62 55 ILE B C 1
ATOM 4068 O O . ILE B 1 55 ? -19.266 16.062 19.016 1 88.62 55 ILE B O 1
ATOM 4072 N N . PHE B 1 56 ? -19.641 15.211 16.938 1 88.69 56 PHE B N 1
ATOM 4073 C CA . PHE B 1 56 ? -19.859 13.898 17.531 1 88.69 56 PHE B CA 1
ATOM 4074 C C . PHE B 1 56 ? -18.625 13.023 17.391 1 88.69 56 PHE B C 1
ATOM 4076 O O . PHE B 1 56 ? -18.125 12.82 16.281 1 88.69 56 PHE B O 1
ATOM 4083 N N . GLU B 1 57 ? -18.125 12.531 18.422 1 93 57 GLU B N 1
ATOM 4084 C CA . GLU B 1 57 ? -17 11.617 18.547 1 93 57 GLU B CA 1
ATOM 4085 C C . GLU B 1 57 ? -17.109 10.766 19.812 1 93 57 GLU B C 1
ATOM 4087 O O . GLU B 1 57 ? -17.25 11.289 20.922 1 93 57 GLU B O 1
ATOM 4092 N N . PRO B 1 58 ? -17.125 9.398 19.578 1 93.38 58 PRO B N 1
ATOM 4093 C CA . PRO B 1 58 ? -17.234 8.547 20.766 1 93.38 58 PRO B CA 1
ATOM 4094 C C . PRO B 1 58 ? -16.203 8.883 21.828 1 93.38 58 PRO B C 1
ATOM 4096 O O . PRO B 1 58 ? -15 8.922 21.547 1 93.38 58 PRO B O 1
ATOM 4099 N N . GLY B 1 59 ? -16.688 9.172 23.062 1 95.75 59 GLY B N 1
ATOM 4100 C CA . GLY B 1 59 ? -15.797 9.422 24.188 1 95.75 59 GLY B CA 1
ATOM 4101 C C . GLY B 1 59 ? -15.508 10.891 24.406 1 95.75 59 GLY B C 1
ATOM 4102 O O . GLY B 1 59 ? -15 11.281 25.469 1 95.75 59 GLY B O 1
ATOM 4103 N N . LEU B 1 60 ? -15.828 11.711 23.469 1 96.75 60 LEU B N 1
ATOM 4104 C CA . LEU B 1 60 ? -15.484 13.125 23.531 1 96.75 60 LEU B CA 1
ATOM 4105 C C . LEU B 1 60 ? -16.281 13.836 24.625 1 96.75 60 LEU B C 1
ATOM 4107 O O . LEU B 1 60 ? -15.727 14.633 25.391 1 96.75 60 LEU B O 1
ATOM 4111 N N . ASP B 1 61 ? -17.531 13.492 24.734 1 96.38 61 ASP B N 1
ATOM 4112 C CA . ASP B 1 61 ? -18.422 14.141 25.688 1 96.38 61 ASP B CA 1
ATOM 4113 C C . ASP B 1 61 ? -17.906 13.953 27.125 1 96.38 61 ASP B C 1
ATOM 4115 O O . ASP B 1 61 ? -17.891 14.898 27.906 1 96.38 61 ASP B O 1
ATOM 4119 N N . GLU B 1 62 ? -17.5 12.805 27.406 1 97.31 62 GLU B N 1
ATOM 4120 C CA . GLU B 1 62 ? -17.016 12.484 28.75 1 97.31 62 GLU B CA 1
ATOM 4121 C C . GLU B 1 62 ? -15.773 13.281 29.094 1 97.31 62 GLU B C 1
ATOM 4123 O O . GLU B 1 62 ? -15.648 13.805 30.203 1 97.31 62 GLU B O 1
ATOM 4128 N N . ILE B 1 63 ? -14.922 13.445 28.172 1 97.81 63 ILE B N 1
ATOM 4129 C CA . ILE B 1 63 ? -13.656 14.141 28.406 1 97.81 63 ILE B CA 1
ATOM 4130 C C . ILE B 1 63 ? -13.914 15.633 28.578 1 97.81 63 ILE B C 1
ATOM 4132 O O . ILE B 1 63 ? -13.336 16.266 29.469 1 97.81 63 ILE B O 1
ATOM 4136 N N . VAL B 1 64 ? -14.734 16.203 27.766 1 98.19 64 VAL B N 1
ATOM 4137 C CA . VAL B 1 64 ? -15.047 17.625 27.828 1 98.19 64 VAL B CA 1
ATOM 4138 C C . VAL B 1 64 ? -15.727 17.938 29.156 1 98.19 64 VAL B C 1
ATOM 4140 O O . VAL B 1 64 ? -15.391 18.922 29.828 1 98.19 64 VAL B O 1
ATOM 4143 N N . LYS B 1 65 ? -16.625 17.094 29.578 1 97.31 65 LYS B N 1
ATOM 4144 C CA . LYS B 1 65 ? -17.328 17.297 30.844 1 97.31 65 LYS B CA 1
ATOM 4145 C C . LYS B 1 65 ? -16.359 17.266 32 1 97.31 65 LYS B C 1
ATOM 4147 O O . LYS B 1 65 ? -16.531 18 33 1 97.31 65 LYS B O 1
ATOM 4152 N N . ALA B 1 66 ? -15.383 16.484 31.906 1 97.81 66 ALA B N 1
ATOM 4153 C CA . ALA B 1 66 ? -14.43 16.281 33 1 97.81 66 ALA B CA 1
ATOM 4154 C C . ALA B 1 66 ? -13.461 17.453 33.094 1 97.81 66 ALA B C 1
ATOM 4156 O O . ALA B 1 66 ? -12.859 17.688 34.156 1 97.81 66 ALA B O 1
ATOM 4157 N N . THR B 1 67 ? -13.328 18.188 32.031 1 98.31 67 THR B N 1
ATOM 4158 C CA . THR B 1 67 ? -12.227 19.141 32 1 98.31 67 THR B CA 1
ATOM 4159 C C . THR B 1 67 ? -12.742 20.562 31.828 1 98.31 67 THR B C 1
ATOM 4161 O O . THR B 1 67 ? -12.094 21.516 32.25 1 98.31 67 THR B O 1
ATOM 4164 N N . ARG B 1 68 ? -13.875 20.703 31.188 1 98.31 68 ARG B N 1
ATOM 4165 C CA . ARG B 1 68 ? -14.422 22.031 30.906 1 98.31 68 ARG B CA 1
ATOM 4166 C C . ARG B 1 68 ? -14.656 22.812 32.188 1 98.31 68 ARG B C 1
ATOM 4168 O O . ARG B 1 68 ? -15.227 22.281 33.156 1 98.31 68 ARG B O 1
ATOM 4175 N N . GLY B 1 69 ? -14.195 24.047 32.188 1 97.31 69 GLY B N 1
ATOM 4176 C CA . GLY B 1 69 ? -14.367 24.891 33.375 1 97.31 69 GLY B CA 1
ATOM 4177 C C . GLY B 1 69 ? -13.289 24.672 34.438 1 97.31 69 GLY B C 1
ATOM 4178 O O . GLY B 1 69 ? -13.203 25.422 35.406 1 97.31 69 GLY B O 1
ATOM 4179 N N . ARG B 1 70 ? -12.484 23.719 34.312 1 98.06 70 ARG B N 1
ATOM 4180 C CA . ARG B 1 70 ? -11.367 23.469 35.219 1 98.06 70 ARG B CA 1
ATOM 4181 C C . ARG B 1 70 ? -10.047 23.922 34.594 1 98.06 70 ARG B C 1
ATOM 4183 O O . ARG B 1 70 ? -9.453 24.906 35.031 1 98.06 70 ARG B O 1
ATOM 4190 N N . ASN B 1 71 ? -9.688 23.219 33.562 1 98.69 71 ASN B N 1
ATOM 4191 C CA . ASN B 1 71 ? -8.492 23.672 32.875 1 98.69 71 ASN B CA 1
ATOM 4192 C C . ASN B 1 71 ? -8.695 23.688 31.359 1 98.69 71 ASN B C 1
ATOM 4194 O O . ASN B 1 71 ? -7.738 23.859 30.594 1 98.69 71 ASN B O 1
ATOM 4198 N N . LEU B 1 72 ? -9.875 23.406 30.875 1 98.81 72 LEU B N 1
ATOM 4199 C CA . LEU B 1 72 ? -10.258 23.516 29.484 1 98.81 72 LEU B CA 1
ATOM 4200 C C . LEU B 1 72 ? -11.289 24.625 29.281 1 98.81 72 LEU B C 1
ATOM 4202 O O . LEU B 1 72 ? -12.336 24.625 29.938 1 98.81 72 LEU B O 1
ATOM 4206 N N . PHE B 1 73 ? -10.984 25.484 28.406 1 98.75 73 PHE B N 1
ATOM 4207 C CA . PHE B 1 73 ? -11.867 26.641 28.188 1 98.75 73 PHE B CA 1
ATOM 4208 C C . PHE B 1 73 ? -12.086 26.875 26.688 1 98.75 73 PHE B C 1
ATOM 4210 O O . PHE B 1 73 ? -11.195 26.609 25.875 1 98.75 73 PHE B O 1
ATOM 4217 N N . PHE B 1 74 ? -13.273 27.266 26.328 1 98.62 74 PHE B N 1
ATOM 4218 C CA . PHE B 1 74 ? -13.625 27.656 24.969 1 98.62 74 PHE B CA 1
ATOM 4219 C C . PHE B 1 74 ? -14.023 29.125 24.922 1 98.62 74 PHE B C 1
ATOM 4221 O O . PHE B 1 74 ? -14.82 29.594 25.75 1 98.62 74 PHE B O 1
ATOM 4228 N N . SER B 1 75 ? -13.414 29.875 23.984 1 98.25 75 SER B N 1
ATOM 4229 C CA . SER B 1 75 ? -13.656 31.312 23.969 1 98.25 75 SER B CA 1
ATOM 4230 C C . SER B 1 75 ? -13.586 31.859 22.547 1 98.25 75 SER B C 1
ATOM 4232 O O . SER B 1 75 ? -12.953 31.266 21.672 1 98.25 75 SER B O 1
ATOM 4234 N N . ALA B 1 76 ? -14.25 32.938 22.312 1 97.69 76 ALA B N 1
ATOM 4235 C CA . ALA B 1 76 ? -14.141 33.656 21.047 1 97.69 76 ALA B CA 1
ATOM 4236 C C . ALA B 1 76 ? -13.086 34.75 21.109 1 97.69 76 ALA B C 1
ATOM 4238 O O . ALA B 1 76 ? -12.758 35.375 20.094 1 97.69 76 ALA B O 1
ATOM 4239 N N . ASP B 1 77 ? -12.523 34.938 22.281 1 97.69 77 ASP B N 1
ATOM 4240 C CA . ASP B 1 77 ? -11.516 35.969 22.5 1 97.69 77 ASP B CA 1
ATOM 4241 C C . ASP B 1 77 ? -10.125 35.469 22.094 1 97.69 77 ASP B C 1
ATOM 4243 O O . ASP B 1 77 ? -9.289 35.188 22.953 1 97.69 77 ASP B O 1
ATOM 4247 N N . GLN B 1 78 ? -9.828 35.594 20.812 1 97.88 78 GLN B N 1
ATOM 4248 C CA . GLN B 1 78 ? -8.578 35.062 20.281 1 97.88 78 GLN B CA 1
ATOM 4249 C C . GLN B 1 78 ? -7.383 35.875 20.75 1 97.88 78 GLN B C 1
ATOM 4251 O O . GLN B 1 78 ? -6.387 35.312 21.219 1 97.88 78 GLN B O 1
ATOM 4256 N N . PRO B 1 79 ? -7.422 37.25 20.781 1 97.38 79 PRO B N 1
ATOM 4257 C CA . PRO B 1 79 ? -6.262 38.031 21.188 1 97.38 79 PRO B CA 1
ATOM 4258 C C . PRO B 1 79 ? -5.793 37.719 22.594 1 97.38 79 PRO B C 1
ATOM 4260 O O . PRO B 1 79 ? -4.598 37.531 22.828 1 97.38 79 PRO B O 1
ATOM 4263 N N . THR B 1 80 ? -6.711 37.594 23.5 1 98 80 THR B N 1
ATOM 4264 C CA . THR B 1 80 ? -6.359 37.344 24.891 1 98 80 THR B CA 1
ATOM 4265 C C . THR B 1 80 ? -5.73 35.969 25.047 1 98 80 THR B C 1
ATOM 4267 O O . THR B 1 80 ? -4.73 35.812 25.766 1 98 80 THR B O 1
ATOM 4270 N N . ALA B 1 81 ? -6.309 35 24.438 1 98.12 81 ALA B N 1
ATOM 4271 C CA . ALA B 1 81 ? -5.785 33.625 24.531 1 98.12 81 ALA B CA 1
ATOM 4272 C C . ALA B 1 81 ? -4.371 33.562 23.969 1 98.12 81 ALA B C 1
ATOM 4274 O O . ALA B 1 81 ? -3.504 32.875 24.531 1 98.12 81 ALA B O 1
ATOM 4275 N N . ILE B 1 82 ? -4.145 34.219 22.875 1 97.75 82 ILE B N 1
ATOM 4276 C CA . ILE B 1 82 ? -2.857 34.219 22.188 1 97.75 82 ILE B CA 1
ATOM 4277 C C . ILE B 1 82 ? -1.812 34.938 23.047 1 97.75 82 ILE B C 1
ATOM 4279 O O . ILE B 1 82 ? -0.698 34.438 23.219 1 97.75 82 ILE B O 1
ATOM 4283 N N . ARG B 1 83 ? -2.203 36.031 23.656 1 96.38 83 ARG B N 1
ATOM 4284 C CA . ARG B 1 83 ? -1.293 36.844 24.469 1 96.38 83 ARG B CA 1
ATOM 4285 C C . ARG B 1 83 ? -0.788 36.031 25.672 1 96.38 83 ARG B C 1
ATOM 4287 O O . ARG B 1 83 ? 0.376 36.156 26.062 1 96.38 83 ARG B O 1
ATOM 4294 N N . ASN B 1 84 ? -1.582 35.219 26.172 1 96.44 84 ASN B N 1
ATOM 4295 C CA . ASN B 1 84 ? -1.287 34.531 27.422 1 96.44 84 ASN B CA 1
ATOM 4296 C C . ASN B 1 84 ? -0.625 33.188 27.188 1 96.44 84 ASN B C 1
ATOM 4298 O O . ASN B 1 84 ? -0.142 32.562 28.125 1 96.44 84 ASN B O 1
ATOM 4302 N N . ALA B 1 85 ? -0.492 32.75 25.984 1 97.62 85 ALA B N 1
ATOM 4303 C CA . ALA B 1 85 ? -0.134 31.375 25.688 1 97.62 85 ALA B CA 1
ATOM 4304 C C . ALA B 1 85 ? 1.381 31.203 25.609 1 97.62 85 ALA B C 1
ATOM 4306 O O . ALA B 1 85 ? 2.086 32.094 25.094 1 97.62 85 ALA B O 1
ATOM 4307 N N . ASP B 1 86 ? 1.881 30.062 26.172 1 97.62 86 ASP B N 1
ATOM 4308 C CA . ASP B 1 86 ? 3.254 29.609 25.969 1 97.62 86 ASP B CA 1
ATOM 4309 C C . ASP B 1 86 ? 3.395 28.875 24.641 1 97.62 86 ASP B C 1
ATOM 4311 O O . ASP B 1 86 ? 4.465 28.891 24.031 1 97.62 86 ASP B O 1
ATOM 4315 N N . LEU B 1 87 ? 2.381 28.203 24.312 1 98.31 87 LEU B N 1
ATOM 4316 C CA . LEU B 1 87 ? 2.301 27.375 23.125 1 98.31 87 LEU B CA 1
ATOM 4317 C C . LEU B 1 87 ? 0.958 27.547 22.422 1 98.31 87 LEU B C 1
ATOM 4319 O O . LEU B 1 87 ? -0.085 27.609 23.078 1 98.31 87 LEU B O 1
ATOM 4323 N N . ILE B 1 88 ? 1.017 27.734 21.125 1 98.69 88 ILE B N 1
ATOM 4324 C CA . ILE B 1 88 ? -0.2 27.984 20.359 1 98.69 88 ILE B CA 1
ATOM 4325 C C . ILE B 1 88 ? -0.318 26.938 19.25 1 98.69 88 ILE B C 1
ATOM 4327 O O . ILE B 1 88 ? 0.539 26.875 18.359 1 98.69 88 ILE B O 1
ATOM 4331 N N . PHE B 1 89 ? -1.429 26.141 19.25 1 98.69 89 PHE B N 1
ATOM 4332 C CA . PHE B 1 89 ? -1.757 25.234 18.156 1 98.69 89 PHE B CA 1
ATOM 4333 C C . PHE B 1 89 ? -2.57 25.953 17.094 1 98.69 89 PHE B C 1
ATOM 4335 O O . PHE B 1 89 ? -3.539 26.656 17.406 1 98.69 89 PHE B O 1
ATOM 4342 N N . ILE B 1 90 ? -2.123 25.812 15.883 1 98.25 90 ILE B N 1
ATOM 4343 C CA . ILE B 1 90 ? -2.941 26.234 14.75 1 98.25 90 ILE B CA 1
ATOM 4344 C C . ILE B 1 90 ? -3.713 25.031 14.203 1 98.25 90 ILE B C 1
ATOM 4346 O O . ILE B 1 90 ? -3.117 24.109 13.648 1 98.25 90 ILE B O 1
ATOM 4350 N N . THR B 1 91 ? -5.02 25.016 14.352 1 97.62 91 THR B N 1
ATOM 4351 C CA . THR B 1 91 ? -5.84 23.875 13.938 1 97.62 91 THR B CA 1
ATOM 4352 C C . THR B 1 91 ? -7.004 24.344 13.07 1 97.62 91 THR B C 1
ATOM 4354 O O . THR B 1 91 ? -8.141 23.891 13.25 1 97.62 91 THR B O 1
ATOM 4357 N N . VAL B 1 92 ? -6.719 25.219 12.164 1 96.19 92 VAL B N 1
ATOM 4358 C CA . VAL B 1 92 ? -7.75 25.75 11.281 1 96.19 92 VAL B CA 1
ATOM 4359 C C . VAL B 1 92 ? -7.809 24.922 10 1 96.19 92 VAL B C 1
ATOM 4361 O O . VAL B 1 92 ? -6.879 24.172 9.695 1 96.19 92 VAL B O 1
ATOM 4364 N N . ASN B 1 93 ? -8.891 25.031 9.312 1 92.19 93 ASN B N 1
ATOM 4365 C CA . ASN B 1 93 ? -9.109 24.25 8.094 1 92.19 93 ASN B CA 1
ATOM 4366 C C . ASN B 1 93 ? -8.211 24.734 6.961 1 92.19 93 ASN B C 1
ATOM 4368 O O . ASN B 1 93 ? -7.906 25.922 6.855 1 92.19 93 ASN B O 1
ATOM 4372 N N . THR B 1 94 ? -7.742 23.828 6.211 1 94.12 94 THR B N 1
ATOM 4373 C CA . THR B 1 94 ? -7.012 24.078 4.977 1 94.12 94 THR B CA 1
ATOM 4374 C C . THR B 1 94 ? -7.715 23.438 3.789 1 94.12 94 THR B C 1
ATOM 4376 O O . THR B 1 94 ? -7.215 22.453 3.223 1 94.12 94 THR B O 1
ATOM 4379 N N . PRO B 1 95 ? -8.844 23.984 3.379 1 92.06 95 PRO B N 1
ATOM 4380 C CA . PRO B 1 95 ? -9.609 23.359 2.291 1 92.06 95 PRO B CA 1
ATOM 4381 C C . PRO B 1 95 ? -8.891 23.438 0.947 1 92.06 95 PRO B C 1
ATOM 4383 O O . PRO B 1 95 ? -7.871 24.125 0.824 1 92.06 95 PRO B O 1
ATOM 4386 N N . THR B 1 96 ? -9.352 22.688 0.011 1 92.12 96 THR B N 1
ATOM 4387 C CA . THR B 1 96 ? -8.836 22.797 -1.35 1 92.12 96 THR B CA 1
ATOM 4388 C C . THR B 1 96 ? -9.227 24.141 -1.969 1 92.12 96 THR B C 1
ATOM 4390 O O . THR B 1 96 ? -10.367 24.578 -1.828 1 92.12 96 THR B O 1
ATOM 4393 N N . LYS B 1 97 ? -8.32 24.703 -2.564 1 91 97 LYS B N 1
ATOM 4394 C CA . LYS B 1 97 ? -8.57 25.969 -3.23 1 91 97 LYS B CA 1
ATOM 4395 C C . LYS B 1 97 ? -9.617 25.828 -4.332 1 91 97 LYS B C 1
ATOM 4397 O O . LYS B 1 97 ? -9.609 24.844 -5.074 1 91 97 LYS B O 1
ATOM 4402 N N . ALA B 1 98 ? -10.547 26.781 -4.434 1 89.25 98 ALA B N 1
ATOM 4403 C CA . ALA B 1 98 ? -11.586 26.75 -5.465 1 89.25 98 ALA B CA 1
ATOM 4404 C C . ALA B 1 98 ? -11.367 27.859 -6.496 1 89.25 98 ALA B C 1
ATOM 4406 O O . ALA B 1 98 ? -12.266 28.156 -7.285 1 89.25 98 ALA B O 1
ATOM 4407 N N . TYR B 1 99 ? -10.219 28.516 -6.488 1 87.38 99 TYR B N 1
ATOM 4408 C CA . TYR B 1 99 ? -9.938 29.625 -7.387 1 87.38 99 TYR B CA 1
ATOM 4409 C C . TYR B 1 99 ? -8.453 29.719 -7.699 1 87.38 99 TYR B C 1
ATOM 4411 O O . TYR B 1 99 ? -7.625 29.125 -6.996 1 87.38 99 TYR B O 1
ATOM 4419 N N . GLY B 1 100 ? -8.125 30.297 -8.766 1 86.75 100 GLY B N 1
ATOM 4420 C CA . GLY B 1 100 ? -6.762 30.672 -9.086 1 86.75 100 GLY B CA 1
ATOM 4421 C C . GLY B 1 100 ? -5.867 29.484 -9.383 1 86.75 100 GLY B C 1
ATOM 4422 O O . GLY B 1 100 ? -6.352 28.422 -9.773 1 86.75 100 GLY B O 1
ATOM 4423 N N . ARG B 1 101 ? -4.539 29.781 -9.297 1 87.44 101 ARG B N 1
ATOM 4424 C CA . ARG B 1 101 ? -3.557 28.734 -9.531 1 87.44 101 ARG B CA 1
ATOM 4425 C C . ARG B 1 101 ? -3.711 27.594 -8.516 1 87.44 101 ARG B C 1
ATOM 4427 O O . ARG B 1 101 ? -3.812 27.844 -7.316 1 87.44 101 ARG B O 1
ATOM 4434 N N . GLY B 1 102 ? -3.754 26.375 -9.062 1 87.69 102 GLY B N 1
ATOM 4435 C CA . GLY B 1 102 ? -3.916 25.219 -8.18 1 87.69 102 GLY B CA 1
ATOM 4436 C C . GLY B 1 102 ? -5.367 24.906 -7.883 1 87.69 102 GLY B C 1
ATOM 4437 O O . GLY B 1 102 ? -5.66 24.062 -7.035 1 87.69 102 GLY B O 1
ATOM 4438 N N . ASN B 1 103 ? -6.195 25.625 -8.539 1 90.19 103 ASN B N 1
ATOM 4439 C CA . ASN B 1 103 ? -7.621 25.375 -8.383 1 90.19 103 ASN B CA 1
ATOM 4440 C C . ASN B 1 103 ? -7.938 23.891 -8.445 1 90.19 103 ASN B C 1
ATOM 4442 O O . ASN B 1 103 ? -7.492 23.188 -9.359 1 90.19 103 ASN B O 1
ATOM 4446 N N . GLY B 1 104 ? -8.664 23.422 -7.316 1 91.12 104 GLY B N 1
ATOM 4447 C CA . GLY B 1 104 ? -9.102 22.047 -7.277 1 91.12 104 GLY B CA 1
ATOM 4448 C C . GLY B 1 104 ? -8.047 21.094 -6.723 1 91.12 104 GLY B C 1
ATOM 4449 O O . GLY B 1 104 ? -8.305 19.906 -6.535 1 91.12 104 GLY B O 1
ATOM 4450 N N . MET B 1 105 ? -6.859 21.609 -6.391 1 93.69 105 MET B N 1
ATOM 4451 C CA . MET B 1 105 ? -5.793 20.719 -5.934 1 93.69 105 MET B CA 1
ATOM 4452 C C . MET B 1 105 ? -5.043 21.328 -4.754 1 93.69 105 MET B C 1
ATOM 4454 O O . MET B 1 105 ? -4.887 20.688 -3.713 1 93.69 105 MET B O 1
ATOM 4458 N N . ALA B 1 106 ? -4.68 22.594 -4.852 1 93.69 106 ALA B N 1
ATOM 4459 C CA . ALA B 1 106 ? -3.838 23.25 -3.852 1 93.69 106 ALA B CA 1
ATOM 4460 C C . ALA B 1 106 ? -4.617 23.531 -2.57 1 93.69 106 ALA B C 1
ATOM 4462 O O . ALA B 1 106 ? -5.805 23.844 -2.617 1 93.69 106 ALA B O 1
ATOM 4463 N N . PRO B 1 107 ? -3.949 23.406 -1.422 1 93.81 107 PRO B N 1
ATOM 4464 C CA . PRO B 1 107 ? -4.609 23.844 -0.189 1 93.81 107 PRO B CA 1
ATOM 4465 C C . PRO B 1 107 ? -4.781 25.359 -0.112 1 93.81 107 PRO B C 1
ATOM 4467 O O . PRO B 1 107 ? -3.889 26.109 -0.526 1 93.81 107 PRO B O 1
ATOM 4470 N N . ASP B 1 108 ? -5.887 25.766 0.361 1 92.94 108 ASP B N 1
ATOM 4471 C CA . ASP B 1 108 ? -6.125 27.172 0.675 1 92.94 108 ASP B CA 1
ATOM 4472 C C . ASP B 1 108 ? -5.617 27.516 2.074 1 92.94 108 ASP B C 1
ATOM 4474 O O . ASP B 1 108 ? -6.184 27.062 3.072 1 92.94 108 ASP B O 1
ATOM 4478 N N . LEU B 1 109 ? -4.562 28.375 2.115 1 94.12 109 LEU B N 1
ATOM 4479 C CA . LEU B 1 109 ? -3.904 28.641 3.391 1 94.12 109 LEU B CA 1
ATOM 4480 C C . LEU B 1 109 ? -4.367 29.969 3.98 1 94.12 109 LEU B C 1
ATOM 4482 O O . LEU B 1 109 ? -3.736 30.5 4.898 1 94.12 109 LEU B O 1
ATOM 4486 N N . ILE B 1 110 ? -5.504 30.453 3.521 1 93.38 110 ILE B N 1
ATOM 4487 C CA . ILE B 1 110 ? -5.969 31.766 3.934 1 93.38 110 ILE B CA 1
ATOM 4488 C C . ILE B 1 110 ? -6.207 31.781 5.441 1 93.38 110 ILE B C 1
ATOM 4490 O O . ILE B 1 110 ? -5.91 32.781 6.113 1 93.38 110 ILE B O 1
ATOM 4494 N N . HIS B 1 111 ? -6.719 30.75 5.953 1 94.38 111 HIS B N 1
ATOM 4495 C CA . HIS B 1 111 ? -7.02 30.719 7.383 1 94.38 111 HIS B CA 1
ATOM 4496 C C . HIS B 1 111 ? -5.742 30.578 8.203 1 94.38 111 HIS B C 1
ATOM 4498 O O . HIS B 1 111 ? -5.625 31.188 9.273 1 94.38 111 HIS B O 1
ATOM 4504 N N . VAL B 1 112 ? -4.801 29.781 7.703 1 96.06 112 VAL B N 1
ATOM 4505 C CA . VAL B 1 112 ? -3.52 29.625 8.383 1 96.06 112 VAL B CA 1
ATOM 4506 C C . VAL B 1 112 ? -2.783 30.953 8.414 1 96.06 112 VAL B C 1
ATOM 4508 O O . VAL B 1 112 ? -2.234 31.344 9.453 1 96.06 112 VAL B O 1
ATOM 4511 N N . GLU B 1 113 ? -2.809 31.625 7.32 1 94.38 113 GLU B N 1
ATOM 4512 C CA . GLU B 1 113 ? -2.166 32.938 7.242 1 94.38 113 GLU B CA 1
ATOM 4513 C C . GLU B 1 113 ? -2.83 33.938 8.188 1 94.38 113 GLU B C 1
ATOM 4515 O O . GLU B 1 113 ? -2.148 34.688 8.859 1 94.38 113 GLU B O 1
ATOM 4520 N N . SER B 1 114 ? -4.098 33.875 8.188 1 95.44 114 SER B N 1
ATOM 4521 C CA . SER B 1 114 ? -4.848 34.781 9.062 1 95.44 114 SER B CA 1
ATOM 4522 C C . SER B 1 114 ? -4.492 34.562 10.523 1 95.44 114 SER B C 1
ATOM 4524 O O . SER B 1 114 ? -4.281 35.5 11.273 1 95.44 114 SER B O 1
ATOM 4526 N N . VAL B 1 115 ? -4.41 33.344 10.906 1 96.94 115 VAL B N 1
ATOM 4527 C CA . VAL B 1 115 ? -4.082 33 12.289 1 96.94 115 VAL B CA 1
ATOM 4528 C C . VAL B 1 115 ? -2.643 33.406 12.586 1 96.94 115 VAL B C 1
ATOM 4530 O O . VAL B 1 115 ? -2.348 33.906 13.672 1 96.94 115 VAL B O 1
ATOM 4533 N N . ALA B 1 116 ? -1.737 33.156 11.648 1 95.62 116 ALA B N 1
ATOM 4534 C CA . ALA B 1 116 ? -0.344 33.562 11.836 1 95.62 116 ALA B CA 1
ATOM 4535 C C . ALA B 1 116 ? -0.23 35.062 12.07 1 95.62 116 ALA B C 1
ATOM 4537 O O . ALA B 1 116 ? 0.537 35.5 12.922 1 95.62 116 ALA B O 1
ATOM 4538 N N . ARG B 1 117 ? -1.001 35.844 11.336 1 94.12 117 ARG B N 1
ATOM 4539 C CA . ARG B 1 117 ? -1.006 37.281 11.508 1 94.12 117 ARG B CA 1
ATOM 4540 C C . ARG B 1 117 ? -1.567 37.688 12.867 1 94.12 117 ARG B C 1
ATOM 4542 O O . ARG B 1 117 ? -1.072 38.625 13.508 1 94.12 117 ARG B O 1
ATOM 4549 N N . LEU B 1 118 ? -2.594 37 13.242 1 95.5 118 LEU B N 1
ATOM 4550 C CA . LEU B 1 118 ? -3.189 37.219 14.547 1 95.5 118 LEU B CA 1
ATOM 4551 C C . LEU B 1 118 ? -2.186 36.938 15.664 1 95.5 118 LEU B C 1
ATOM 4553 O O . LEU B 1 118 ? -2.102 37.719 16.641 1 95.5 118 LEU B O 1
ATOM 4557 N N . ILE B 1 119 ? -1.459 35.875 15.539 1 96.44 119 ILE B N 1
ATOM 4558 C CA . ILE B 1 119 ? -0.442 35.5 16.516 1 96.44 119 ILE B CA 1
ATOM 4559 C C . ILE B 1 119 ? 0.659 36.562 16.531 1 96.44 119 ILE B C 1
ATOM 4561 O O . ILE B 1 119 ? 1.083 37 17.609 1 96.44 119 ILE B O 1
ATOM 4565 N N . ALA B 1 120 ? 1.078 36.938 15.352 1 94.06 120 ALA B N 1
ATOM 4566 C CA . ALA B 1 120 ? 2.119 37.969 15.258 1 94.06 120 ALA B CA 1
ATOM 4567 C C . ALA B 1 120 ? 1.7 39.25 15.969 1 94.06 120 ALA B C 1
ATOM 4569 O O . ALA B 1 120 ? 2.529 39.906 16.578 1 94.06 120 ALA B O 1
ATOM 4570 N N . GLU B 1 121 ? 0.484 39.531 15.891 1 92.69 121 GLU B N 1
ATOM 4571 C CA . GLU B 1 121 ? -0.05 40.75 16.422 1 92.69 121 GLU B CA 1
ATOM 4572 C C . GLU B 1 121 ? -0.166 40.719 17.938 1 92.69 121 GLU B C 1
ATOM 4574 O O . GLU B 1 121 ? 0.072 41.719 18.625 1 92.69 121 GLU B O 1
ATOM 4579 N N . HIS B 1 122 ? -0.468 39.562 18.484 1 94.62 122 HIS B N 1
ATOM 4580 C CA . HIS B 1 122 ? -0.934 39.562 19.859 1 94.62 122 HIS B CA 1
ATOM 4581 C C . HIS B 1 122 ? 0.006 38.781 20.766 1 94.62 122 HIS B C 1
ATOM 4583 O O . HIS B 1 122 ? -0.041 38.938 21.984 1 94.62 122 HIS B O 1
ATOM 4589 N N . ALA B 1 123 ? 0.82 37.938 20.172 1 94.19 123 ALA B N 1
ATOM 4590 C CA . ALA B 1 123 ? 1.685 37.094 21 1 94.19 123 ALA B CA 1
ATOM 4591 C C . ALA B 1 123 ? 2.715 37.938 21.734 1 94.19 123 ALA B C 1
ATOM 4593 O O . ALA B 1 123 ? 3.17 38.969 21.234 1 94.19 123 ALA B O 1
ATOM 4594 N N . GLU B 1 124 ? 3.096 37.5 22.938 1 90.94 124 GLU B N 1
ATOM 4595 C CA . GLU B 1 124 ? 4.105 38.156 23.75 1 90.94 124 GLU B CA 1
ATOM 4596 C C . GLU B 1 124 ? 5.137 37.188 24.281 1 90.94 124 GLU B C 1
ATOM 4598 O O . GLU B 1 124 ? 4.848 35.969 24.406 1 90.94 124 GLU B O 1
ATOM 4603 N N . GLY B 1 125 ? 6.363 37.656 24.469 1 90 125 GLY B N 1
ATOM 4604 C CA . GLY B 1 125 ? 7.406 36.812 25.031 1 90 125 GLY B CA 1
ATOM 4605 C C . GLY B 1 125 ? 7.828 35.688 24.125 1 90 125 GLY B C 1
ATOM 4606 O O . GLY B 1 125 ? 7.891 35.844 22.906 1 90 125 GLY B O 1
ATOM 4607 N N . GLU B 1 126 ? 8.234 34.594 24.781 1 92.75 126 GLU B N 1
ATOM 4608 C CA . GLU B 1 126 ? 8.586 33.375 24.062 1 92.75 126 GLU B CA 1
ATOM 4609 C C . GLU B 1 126 ? 7.352 32.531 23.719 1 92.75 126 GLU B C 1
ATOM 4611 O O . GLU B 1 126 ? 6.625 32.125 24.625 1 92.75 126 GLU B O 1
ATOM 4616 N N . THR B 1 127 ? 7.16 32.406 22.453 1 95.38 127 THR B N 1
ATOM 4617 C CA . THR B 1 127 ? 5.953 31.703 22.047 1 95.38 127 THR B CA 1
ATOM 4618 C C . THR B 1 127 ? 6.281 30.594 21.047 1 95.38 127 THR B C 1
ATOM 4620 O O . THR B 1 127 ? 6.938 30.844 20.031 1 95.38 127 THR B O 1
ATOM 4623 N N . ILE B 1 128 ? 5.875 29.359 21.359 1 97.62 128 ILE B N 1
ATOM 4624 C CA . ILE B 1 128 ? 5.992 28.234 20.438 1 97.62 128 ILE B CA 1
ATOM 4625 C C . ILE B 1 128 ? 4.715 28.109 19.609 1 97.62 128 ILE B C 1
ATOM 4627 O O . ILE B 1 128 ? 3.621 27.969 20.172 1 97.62 128 ILE B O 1
ATOM 4631 N N . VAL B 1 129 ? 4.875 28.234 18.312 1 98.06 129 VAL B N 1
ATOM 4632 C CA . VAL B 1 129 ? 3.742 28.094 17.406 1 98.06 129 VAL B CA 1
ATOM 4633 C C . VAL B 1 129 ? 3.775 26.719 16.75 1 98.06 129 VAL B C 1
ATOM 4635 O O . VAL B 1 129 ? 4.773 26.344 16.125 1 98.06 129 VAL B O 1
ATOM 4638 N N . VAL B 1 130 ? 2.652 25.953 16.891 1 98.44 130 VAL B N 1
ATOM 4639 C CA . VAL B 1 130 ? 2.607 24.578 16.406 1 98.44 130 VAL B CA 1
ATOM 4640 C C . VAL B 1 130 ? 1.571 24.453 15.297 1 98.44 130 VAL B C 1
ATOM 4642 O O . VAL B 1 130 ? 0.37 24.609 15.539 1 98.44 130 VAL B O 1
ATOM 4645 N N . GLU B 1 131 ? 2.059 24.234 14.148 1 97.44 131 GLU B N 1
ATOM 4646 C CA . GLU B 1 131 ? 1.166 23.938 13.031 1 97.44 131 GLU B CA 1
ATOM 4647 C C . GLU B 1 131 ? 0.603 22.516 13.148 1 97.44 131 GLU B C 1
ATOM 4649 O O . GLU B 1 131 ? 1.332 21.531 12.977 1 97.44 131 GLU B O 1
ATOM 4654 N N . LYS B 1 132 ? -0.625 22.406 13.453 1 97.38 132 LYS B N 1
ATOM 4655 C CA . LYS B 1 132 ? -1.268 21.094 13.578 1 97.38 132 LYS B CA 1
ATOM 4656 C C . LYS B 1 132 ? -2.273 20.875 12.453 1 97.38 132 LYS B C 1
ATOM 4658 O O . LYS B 1 132 ? -2.646 19.734 12.164 1 97.38 132 LYS B O 1
ATOM 4663 N N . SER B 1 133 ? -2.623 21.953 11.75 1 95.62 133 SER B N 1
ATOM 4664 C CA . SER B 1 133 ? -3.385 21.844 10.516 1 95.62 133 SER B CA 1
ATOM 4665 C C . SER B 1 133 ? -2.596 21.094 9.445 1 95.62 133 SER B C 1
ATOM 4667 O O . SER B 1 133 ? -1.364 21.125 9.43 1 95.62 133 SER B O 1
ATOM 4669 N N . THR B 1 134 ? -3.311 20.344 8.641 1 93.75 134 THR B N 1
ATOM 4670 C CA . THR B 1 134 ? -2.631 19.75 7.496 1 93.75 134 THR B CA 1
ATOM 4671 C C . THR B 1 134 ? -2.205 20.828 6.504 1 93.75 134 THR B C 1
ATOM 4673 O O . THR B 1 134 ? -3.047 21.547 5.965 1 93.75 134 THR B O 1
ATOM 4676 N N . VAL B 1 135 ? -0.954 20.984 6.312 1 94.56 135 VAL B N 1
ATOM 4677 C CA . VAL B 1 135 ? -0.411 22 5.426 1 94.56 135 VAL B CA 1
ATOM 4678 C C . VAL B 1 135 ? 0.57 21.375 4.441 1 94.56 135 VAL B C 1
ATOM 4680 O O . VAL B 1 135 ? 1.096 20.281 4.691 1 94.56 135 VAL B O 1
ATOM 4683 N N . PRO B 1 136 ? 0.74 22.016 3.256 1 93.06 136 PRO B N 1
ATOM 4684 C CA . PRO B 1 136 ? 1.771 21.516 2.344 1 93.06 136 PRO B CA 1
ATOM 4685 C C . PRO B 1 136 ? 3.184 21.688 2.898 1 93.06 136 PRO B C 1
ATOM 4687 O O . PRO B 1 136 ? 3.391 22.453 3.846 1 93.06 136 PRO B O 1
ATOM 4690 N N . VAL B 1 137 ? 4.066 21 2.268 1 93.44 137 VAL B N 1
ATOM 4691 C CA . VAL B 1 137 ? 5.469 21.109 2.662 1 93.44 137 VAL B CA 1
ATOM 4692 C C . VAL B 1 137 ? 5.949 22.547 2.459 1 93.44 137 VAL B C 1
ATOM 4694 O O . VAL B 1 137 ? 5.613 23.188 1.461 1 93.44 137 VAL B O 1
ATOM 4697 N N . LYS B 1 138 ? 6.648 23.078 3.432 1 91.19 138 LYS B N 1
ATOM 4698 C CA . LYS B 1 138 ? 7.277 24.391 3.484 1 91.19 138 LYS B CA 1
ATOM 4699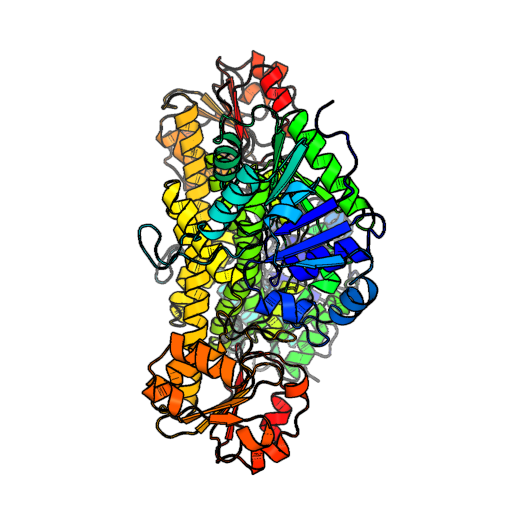 C C . LYS B 1 138 ? 6.285 25.453 3.934 1 91.19 138 LYS B C 1
ATOM 4701 O O . LYS B 1 138 ? 6.57 26.656 3.854 1 91.19 138 LYS B O 1
ATOM 4706 N N . ALA B 1 139 ? 5.125 25.062 4.367 1 92.19 139 ALA B N 1
ATOM 4707 C CA . ALA B 1 139 ? 4.164 26 4.934 1 92.19 139 ALA B CA 1
ATOM 4708 C C . ALA B 1 139 ? 4.746 26.703 6.156 1 92.19 139 ALA B C 1
ATOM 4710 O O . ALA B 1 139 ? 4.453 27.891 6.395 1 92.19 139 ALA B O 1
ATOM 4711 N N . ALA B 1 140 ? 5.527 26.016 6.875 1 93.25 140 ALA B N 1
ATOM 4712 C CA . ALA B 1 140 ? 6.129 26.578 8.086 1 93.25 140 ALA B CA 1
ATOM 4713 C C . ALA B 1 140 ? 6.984 27.797 7.762 1 93.25 140 ALA B C 1
ATOM 4715 O O . ALA B 1 140 ? 7.078 28.719 8.57 1 93.25 140 ALA B O 1
ATOM 4716 N N . GLU B 1 141 ? 7.598 27.766 6.625 1 91.75 141 GLU B N 1
ATOM 4717 C CA . GLU B 1 141 ? 8.398 28.906 6.211 1 91.75 141 GLU B CA 1
ATOM 4718 C C . GLU B 1 141 ? 7.547 30.172 6.098 1 91.75 141 GLU B C 1
ATOM 4720 O O . GLU B 1 141 ? 7.965 31.25 6.523 1 91.75 141 GLU B O 1
ATOM 4725 N N . GLY B 1 142 ? 6.371 30.016 5.516 1 91 142 GLY B N 1
ATOM 4726 C CA . GLY B 1 142 ? 5.449 31.125 5.406 1 91 142 GLY B CA 1
ATOM 4727 C C . GLY B 1 142 ? 4.957 31.641 6.746 1 91 142 GLY B C 1
ATOM 4728 O O . GLY B 1 142 ? 4.867 32.844 6.965 1 91 142 GLY B O 1
ATOM 4729 N N . ILE B 1 143 ? 4.688 30.75 7.594 1 94.19 143 ILE B N 1
ATOM 4730 C CA . ILE B 1 143 ? 4.234 31.109 8.93 1 94.19 143 ILE B CA 1
ATOM 4731 C C . ILE B 1 143 ? 5.332 31.875 9.656 1 94.19 143 ILE B C 1
ATOM 4733 O O . ILE B 1 143 ? 5.074 32.906 10.258 1 94.19 143 IL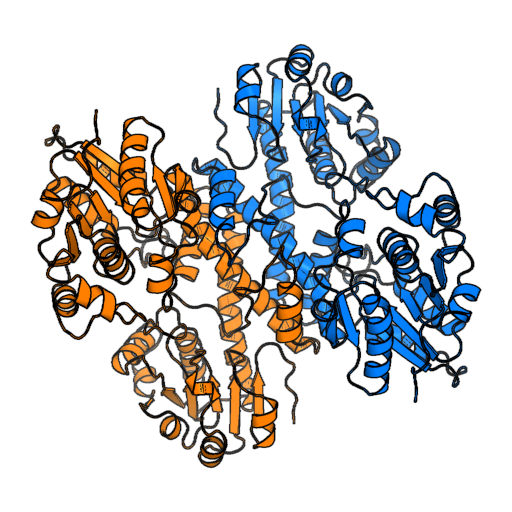E B O 1
ATOM 4737 N N . GLU B 1 144 ? 6.516 31.344 9.57 1 92.75 144 GLU B N 1
ATOM 4738 C CA . GLU B 1 144 ? 7.656 31.984 10.211 1 92.75 144 GLU B CA 1
ATOM 4739 C C . GLU B 1 144 ? 7.855 33.406 9.672 1 92.75 144 GLU B C 1
ATOM 4741 O O . GLU B 1 144 ? 8.148 34.312 10.438 1 92.75 144 GLU B O 1
ATOM 4746 N N . TYR B 1 145 ? 7.738 33.531 8.406 1 90.69 145 TYR B N 1
ATOM 4747 C CA . TYR B 1 145 ? 7.898 34.812 7.773 1 90.69 145 TYR B CA 1
ATOM 4748 C C . TYR B 1 145 ? 6.867 35.812 8.297 1 90.69 145 TYR B C 1
ATOM 4750 O O . TYR B 1 145 ? 7.195 36.969 8.586 1 90.69 145 TYR B O 1
ATOM 4758 N N . LEU B 1 146 ? 5.672 35.406 8.469 1 90.88 146 LEU B N 1
ATOM 4759 C CA . LEU B 1 146 ? 4.582 36.25 8.93 1 90.88 146 LEU B CA 1
ATOM 4760 C C . LEU B 1 146 ? 4.77 36.625 10.398 1 90.88 146 LEU B C 1
ATOM 4762 O O . LEU B 1 146 ? 4.402 37.75 10.82 1 90.88 146 LEU B O 1
ATOM 4766 N N . LEU B 1 147 ? 5.309 35.75 11.125 1 92.5 147 LEU B N 1
ATOM 4767 C CA . LEU B 1 147 ? 5.508 35.969 12.555 1 92.5 147 LEU B CA 1
ATOM 4768 C C . LEU B 1 147 ? 6.633 36.969 12.797 1 92.5 147 LEU B C 1
ATOM 4770 O O . LEU B 1 147 ? 6.605 37.688 13.789 1 92.5 147 LEU B O 1
ATOM 4774 N N . ARG B 1 148 ? 7.637 36.938 11.891 1 83.62 148 ARG B N 1
ATOM 4775 C CA . ARG B 1 148 ? 8.797 37.812 12.055 1 83.62 148 ARG B CA 1
ATOM 4776 C C . ARG B 1 148 ? 8.531 39.219 11.508 1 83.62 148 ARG B C 1
ATOM 4778 O O . ARG B 1 148 ? 9.297 40.156 11.758 1 83.62 148 ARG B O 1
ATOM 4785 N N . GLY B 1 149 ? 7.613 39.438 10.641 1 68 149 GLY B N 1
ATOM 4786 C CA . GLY B 1 149 ? 7.367 40.656 9.906 1 68 149 GLY B CA 1
ATOM 4787 C C . GLY B 1 149 ? 7.113 41.844 10.805 1 68 149 GLY B C 1
ATOM 4788 O O . GLY B 1 149 ? 7.73 42.906 10.641 1 68 149 GLY B O 1
ATOM 4789 N N . PRO B 1 150 ? 6.23 41.719 11.727 1 60.81 150 PRO B N 1
ATOM 4790 C CA . PRO B 1 150 ? 6.008 42.938 12.484 1 60.81 150 PRO B CA 1
ATOM 4791 C C . PRO B 1 150 ? 7.215 43.344 13.32 1 60.81 150 PRO B C 1
ATOM 4793 O O . PRO B 1 150 ? 7.645 42.594 14.203 1 60.81 150 PRO B O 1
ATOM 4796 N N . LYS B 1 151 ? 8.172 44.281 12.594 1 56.53 151 LYS B N 1
ATOM 4797 C CA . LYS B 1 151 ? 9.469 44.781 13.031 1 56.53 151 LYS B CA 1
ATOM 4798 C C . LYS B 1 151 ? 9.406 45.281 14.469 1 56.53 151 LYS B C 1
ATOM 4800 O O . LYS B 1 151 ? 10.422 45.281 15.172 1 56.53 151 LYS B O 1
ATOM 4805 N N . ASP B 1 152 ? 8.227 45.75 14.797 1 53.41 152 ASP B N 1
ATOM 4806 C CA . ASP B 1 152 ? 8.281 46.562 16.016 1 53.41 152 ASP B CA 1
ATOM 4807 C C . ASP B 1 152 ? 8.445 45.656 17.25 1 53.41 152 ASP B C 1
ATOM 4809 O O . ASP B 1 152 ? 8.68 46.156 18.344 1 53.41 152 ASP B O 1
ATOM 4813 N N . LYS B 1 153 ? 8.18 44.375 17.125 1 58.69 153 LYS B N 1
ATOM 4814 C CA . LYS B 1 153 ? 8.172 43.562 18.359 1 58.69 153 LYS B CA 1
ATOM 4815 C C . LYS B 1 153 ? 9.469 42.781 18.5 1 58.69 153 LYS B C 1
ATOM 4817 O O . LYS B 1 153 ? 9.469 41.562 18.391 1 58.69 153 LYS B O 1
ATOM 4822 N N . GLU B 1 154 ? 10.508 43.469 18.438 1 60.94 154 GLU B N 1
ATOM 4823 C CA . GLU B 1 154 ? 11.859 42.938 18.609 1 60.94 154 GLU B CA 1
ATOM 4824 C C . GLU B 1 154 ? 11.953 42.031 19.828 1 60.94 154 GLU B C 1
ATOM 4826 O O . GLU B 1 154 ? 12.898 41.25 19.953 1 60.94 154 GLU B O 1
ATOM 4831 N N . SER B 1 155 ? 10.836 42.031 20.609 1 69.31 155 SER B N 1
ATOM 4832 C CA . SER B 1 155 ? 10.984 41.375 21.906 1 69.31 155 SER B CA 1
ATOM 4833 C C . SER B 1 155 ? 10.328 40 21.891 1 69.31 155 SER B C 1
ATOM 4835 O O . SER B 1 155 ? 10.492 39.219 22.844 1 69.31 155 SER B O 1
ATOM 4837 N N . VAL B 1 156 ? 9.664 39.625 20.734 1 80.75 156 VAL B N 1
ATOM 4838 C CA . VAL B 1 156 ? 8.984 38.312 20.781 1 80.75 156 VAL B CA 1
ATOM 4839 C C . VAL B 1 156 ? 9.805 37.281 20.047 1 80.75 156 VAL B C 1
ATOM 4841 O O . VAL B 1 156 ? 10.258 37.5 18.922 1 80.75 156 VAL B O 1
ATOM 4844 N N . LEU B 1 157 ? 10.055 36.219 20.688 1 90.31 157 LEU B N 1
ATOM 4845 C CA . LEU B 1 157 ? 10.773 35.094 20.109 1 90.31 157 LEU B CA 1
ATOM 4846 C C . LEU B 1 157 ? 9.812 33.969 19.734 1 90.31 157 LEU B C 1
ATOM 4848 O O . LEU B 1 157 ? 9.008 33.531 20.562 1 90.31 157 LEU B O 1
ATOM 4852 N N . PHE B 1 158 ? 9.93 33.625 18.453 1 93.5 158 PHE B N 1
ATOM 4853 C CA . PHE B 1 158 ? 9.039 32.562 18 1 93.5 158 PHE B CA 1
ATOM 4854 C C . PHE B 1 158 ? 9.836 31.328 17.578 1 93.5 158 PHE B C 1
ATOM 4856 O O . PHE B 1 158 ? 10.945 31.453 17.062 1 93.5 158 PHE B O 1
ATOM 4863 N N . GLN B 1 159 ? 9.297 30.141 17.812 1 95.31 159 GLN B N 1
ATOM 4864 C CA . GLN B 1 159 ? 9.656 28.891 17.141 1 95.31 159 GLN B CA 1
ATOM 4865 C C . GLN B 1 159 ? 8.422 28.234 16.531 1 95.31 159 GLN B C 1
ATOM 4867 O O . GLN B 1 159 ? 7.363 28.172 17.156 1 95.31 159 GLN B O 1
ATOM 4872 N N . VAL B 1 160 ? 8.594 27.875 15.258 1 97.31 160 VAL B N 1
ATOM 4873 C CA . VAL B 1 160 ? 7.492 27.219 14.57 1 97.31 160 VAL B CA 1
ATOM 4874 C C . VAL B 1 160 ? 7.762 25.719 14.477 1 97.31 160 VAL B C 1
ATOM 4876 O O . VAL B 1 160 ? 8.82 25.297 14 1 97.31 160 VAL B O 1
ATOM 4879 N N . LEU B 1 161 ? 6.828 24.922 15 1 98.25 161 LEU B N 1
ATOM 4880 C CA . LEU B 1 161 ? 6.906 23.469 14.953 1 98.25 161 LEU B CA 1
ATOM 4881 C C . LEU B 1 161 ? 5.797 22.891 14.078 1 98.25 161 LEU B C 1
ATOM 4883 O O . LEU B 1 161 ? 4.777 23.547 13.852 1 98.25 161 LEU B O 1
ATOM 4887 N N . SER B 1 162 ? 6.09 21.734 13.492 1 98.38 162 SER B N 1
ATOM 4888 C CA . SER B 1 162 ? 5.074 20.938 12.812 1 98.38 162 SER B CA 1
ATOM 4889 C C . SER B 1 162 ? 4.66 19.734 13.656 1 98.38 162 SER B C 1
ATOM 4891 O O . SER B 1 162 ? 5.516 18.984 14.133 1 98.38 162 SER B O 1
ATOM 4893 N N . ASN B 1 163 ? 3.383 19.547 13.883 1 98.5 163 ASN B N 1
ATOM 4894 C CA . ASN B 1 163 ? 2.83 18.438 14.641 1 98.5 163 ASN B CA 1
ATOM 4895 C C . ASN B 1 163 ? 1.545 17.906 14.016 1 98.5 163 ASN B C 1
ATOM 4897 O O . ASN B 1 163 ? 0.466 18.047 14.594 1 98.5 163 ASN B O 1
ATOM 4901 N N . PRO B 1 164 ? 1.736 17.25 12.891 1 96.94 164 PRO B N 1
ATOM 4902 C CA . PRO B 1 164 ? 0.551 16.781 12.172 1 96.94 164 PRO B CA 1
ATOM 4903 C C . PRO B 1 164 ? -0.29 15.805 13 1 96.94 164 PRO B C 1
ATOM 4905 O O . PRO B 1 164 ? 0.24 15.117 13.875 1 96.94 164 PRO B O 1
ATOM 4908 N N . GLU B 1 165 ? -1.562 15.82 12.734 1 92.25 165 GLU B N 1
ATOM 4909 C CA . GLU B 1 165 ? -2.506 14.93 13.406 1 92.25 165 GLU B CA 1
ATOM 4910 C C . GLU B 1 165 ? -2.82 13.711 12.539 1 92.25 165 GLU B C 1
ATOM 4912 O O . GLU B 1 165 ? -3.029 13.836 11.328 1 92.25 165 GLU B O 1
ATOM 4917 N N . PHE B 1 166 ? -2.881 12.516 13.156 1 91.12 166 PHE B N 1
ATOM 4918 C CA . PHE B 1 166 ? -3.107 11.297 12.391 1 91.12 166 PHE B CA 1
ATOM 4919 C C . PHE B 1 166 ? -4.379 10.594 12.852 1 91.12 166 PHE B C 1
ATOM 4921 O O . PHE B 1 166 ? -4.598 9.422 12.539 1 91.12 166 PHE B O 1
ATOM 4928 N N . MET B 1 167 ? -5.215 11.25 13.586 1 84.88 167 MET B N 1
ATOM 4929 C CA . MET B 1 167 ? -6.426 10.625 14.109 1 84.88 167 MET B CA 1
ATOM 4930 C C . MET B 1 167 ? -7.453 10.414 13 1 84.88 167 MET B C 1
ATOM 4932 O O . MET B 1 167 ? -7.363 11.031 11.938 1 84.88 167 MET B O 1
ATOM 4936 N N . ALA B 1 168 ? -8.297 9.43 13.195 1 86.12 168 ALA B N 1
ATOM 4937 C CA . ALA B 1 168 ? -9.43 9.148 12.305 1 86.12 168 ALA B CA 1
ATOM 4938 C C . ALA B 1 168 ? -10.758 9.391 13.016 1 86.12 168 ALA B C 1
ATOM 4940 O O . ALA B 1 168 ? -10.938 8.992 14.164 1 86.12 168 ALA B O 1
ATOM 4941 N N . GLU B 1 169 ? -11.609 10.117 12.273 1 87 169 GLU B N 1
ATOM 4942 C CA . GLU B 1 169 ? -12.93 10.359 12.844 1 87 169 GLU B CA 1
ATOM 4943 C C . GLU B 1 169 ? -13.594 9.047 13.258 1 87 169 GLU B C 1
ATOM 4945 O O . GLU B 1 169 ? -13.453 8.031 12.578 1 87 169 GLU B O 1
ATOM 4950 N N . GLY B 1 170 ? -14.32 9.062 14.352 1 88.75 170 GLY B N 1
ATOM 4951 C CA . GLY B 1 170 ? -14.984 7.883 14.883 1 88.75 170 GLY B CA 1
ATOM 4952 C C . GLY B 1 170 ? -14.148 7.148 15.914 1 88.75 170 GLY B C 1
ATOM 4953 O O . GLY B 1 170 ? -14.688 6.406 16.734 1 88.75 170 GLY B O 1
ATOM 4954 N N . THR B 1 171 ? -12.82 7.375 15.797 1 90.75 171 THR B N 1
ATOM 4955 C CA . THR B 1 171 ? -11.898 6.758 16.75 1 90.75 171 THR B CA 1
ATOM 4956 C C . THR B 1 171 ? -10.867 7.773 17.234 1 90.75 171 THR B C 1
ATOM 4958 O O . THR B 1 171 ? -9.781 7.398 17.688 1 90.75 171 THR B O 1
ATOM 4961 N N . ALA B 1 172 ? -11.164 9.008 17.078 1 92.62 172 ALA B N 1
ATOM 4962 C CA . ALA B 1 172 ? -10.195 10.07 17.359 1 92.62 172 ALA B CA 1
ATOM 4963 C C . ALA B 1 172 ? -9.789 10.062 18.828 1 92.62 172 ALA B C 1
ATOM 4965 O O . ALA B 1 172 ? -8.609 10.18 19.156 1 92.62 172 ALA B O 1
ATOM 4966 N N . ILE B 1 173 ? -10.75 9.93 19.766 1 95.44 173 ILE B N 1
ATOM 4967 C CA . ILE B 1 173 ? -10.477 10 21.203 1 95.44 173 ILE B CA 1
ATOM 4968 C C . ILE B 1 173 ? -9.602 8.82 21.625 1 95.44 173 ILE B C 1
ATOM 4970 O O . ILE B 1 173 ? -8.664 8.984 22.406 1 95.44 173 ILE B O 1
ATOM 4974 N N . LYS B 1 174 ? -9.953 7.715 21.047 1 94.25 174 LYS B N 1
ATOM 4975 C CA . LYS B 1 174 ? -9.141 6.535 21.328 1 94.25 174 LYS B CA 1
ATOM 4976 C C . LYS B 1 174 ? -7.699 6.742 20.875 1 94.25 174 LYS B C 1
ATOM 4978 O O . LYS B 1 174 ? -6.758 6.418 21.609 1 94.25 174 LYS B O 1
ATOM 4983 N N . TYR B 1 175 ? -7.535 7.297 19.75 1 93.19 175 TYR B N 1
ATOM 4984 C CA . TYR B 1 175 ? -6.203 7.52 19.203 1 93.19 175 TYR B CA 1
ATOM 4985 C C . TYR B 1 175 ? -5.453 8.586 19.984 1 93.19 175 TYR B C 1
ATOM 4987 O O . TYR B 1 175 ? -4.254 8.445 20.25 1 93.19 175 TYR B O 1
ATOM 4995 N N . LEU B 1 176 ? -6.141 9.625 20.344 1 96.69 176 LEU B N 1
ATOM 4996 C CA . LEU B 1 176 ? -5.508 10.703 21.094 1 96.69 176 LEU B CA 1
ATOM 4997 C C . LEU B 1 176 ? -5.059 10.219 22.469 1 96.69 176 LEU B C 1
ATOM 4999 O O . LEU B 1 176 ? -4.035 10.664 22.984 1 96.69 176 LEU B O 1
ATOM 5003 N N . ALA B 1 177 ? -5.82 9.297 23 1 97.12 177 ALA B N 1
ATOM 5004 C CA . ALA B 1 177 ? -5.508 8.773 24.328 1 97.12 177 ALA B CA 1
ATOM 5005 C C . ALA B 1 177 ? -4.309 7.828 24.266 1 97.12 177 ALA B C 1
ATOM 5007 O O . ALA B 1 177 ? -3.545 7.73 25.234 1 97.12 177 ALA B O 1
ATOM 5008 N N . SER B 1 178 ? -4.227 7.109 23.188 1 95.88 178 SER B N 1
ATOM 5009 C CA . SER B 1 178 ? -3.131 6.16 23 1 95.88 178 SER B CA 1
ATOM 5010 C C . SER B 1 178 ? -2.654 6.137 21.547 1 95.88 178 SER B C 1
ATOM 5012 O O . SER B 1 178 ? -2.803 5.129 20.859 1 95.88 178 SER B O 1
ATOM 5014 N N . PRO B 1 179 ? -1.957 7.234 21.172 1 95.25 179 PRO B N 1
ATOM 5015 C CA . PRO B 1 179 ? -1.53 7.316 19.766 1 95.25 179 PRO B CA 1
ATOM 5016 C C . PRO B 1 179 ? -0.414 6.328 19.438 1 95.25 179 PRO B C 1
ATOM 5018 O O . PRO B 1 179 ? 0.465 6.078 20.266 1 95.25 179 PRO B O 1
ATOM 5021 N N . ASP B 1 180 ? -0.424 5.762 18.203 1 91.62 180 ASP B N 1
ATOM 5022 C CA . ASP B 1 180 ? 0.674 4.93 17.719 1 91.62 180 ASP B CA 1
ATOM 5023 C C . ASP B 1 180 ? 1.953 5.746 17.562 1 91.62 180 ASP B C 1
ATOM 5025 O O . ASP B 1 180 ? 3.057 5.215 17.703 1 91.62 180 ASP B O 1
ATOM 5029 N N . ARG B 1 181 ? 1.642 6.984 17.219 1 95.19 181 ARG B N 1
ATOM 5030 C CA . ARG B 1 181 ? 2.781 7.879 17.047 1 95.19 181 ARG B CA 1
ATOM 5031 C C . ARG B 1 181 ? 2.359 9.336 17.188 1 95.19 181 ARG B C 1
ATOM 5033 O O . ARG B 1 181 ? 1.233 9.695 16.844 1 95.19 181 ARG B O 1
ATOM 5040 N N . VAL B 1 182 ? 3.232 10.141 17.734 1 97.88 182 VAL B N 1
ATOM 5041 C CA . VAL B 1 182 ? 3.195 11.602 17.703 1 97.88 182 VAL B CA 1
ATOM 5042 C C . VAL B 1 182 ? 4.414 12.133 16.953 1 97.88 182 VAL B C 1
ATOM 5044 O O . VAL B 1 182 ? 5.547 11.758 17.25 1 97.88 182 VAL B O 1
ATOM 5047 N N . LEU B 1 183 ? 4.152 12.898 15.969 1 98.44 183 LEU B N 1
ATOM 5048 C CA . LEU B 1 183 ? 5.246 13.414 15.156 1 98.44 183 LEU B CA 1
ATOM 5049 C C . LEU B 1 183 ? 5.469 14.898 15.422 1 98.44 183 LEU B C 1
ATOM 5051 O O . LEU B 1 183 ? 4.52 15.688 15.406 1 98.44 183 LEU B O 1
ATOM 5055 N N . ILE B 1 184 ? 6.68 15.242 15.711 1 98.75 184 ILE B N 1
ATOM 5056 C CA . ILE B 1 184 ? 7.031 16.625 15.969 1 98.75 184 ILE B CA 1
ATOM 5057 C C . ILE B 1 184 ? 8.219 17.031 15.086 1 98.75 184 ILE B C 1
ATOM 5059 O O . ILE B 1 184 ? 9.273 16.406 15.148 1 98.75 184 ILE B O 1
ATOM 5063 N N . GLY B 1 185 ? 7.953 18 14.227 1 98.38 185 GLY B N 1
ATOM 5064 C CA . GLY B 1 185 ? 9 18.531 13.375 1 98.38 185 GLY B CA 1
ATOM 5065 C C . GLY B 1 185 ? 9.477 19.906 13.805 1 98.38 185 GLY B C 1
ATOM 5066 O O . GLY B 1 185 ? 8.664 20.766 14.172 1 98.38 185 GLY B O 1
ATOM 5067 N N . GLY B 1 186 ? 10.789 20.156 13.812 1 97.38 186 GLY B N 1
ATOM 5068 C CA . GLY B 1 186 ? 11.391 21.453 14.141 1 97.38 186 GLY B CA 1
ATOM 5069 C C . GLY B 1 186 ? 12.68 21.703 13.383 1 97.38 186 GLY B C 1
ATOM 5070 O O . GLY B 1 186 ? 13.211 20.812 12.727 1 97.38 186 GLY B O 1
ATOM 5071 N N . GLU B 1 187 ? 13.07 22.953 13.414 1 93.88 187 GLU B N 1
ATOM 5072 C CA . GLU B 1 187 ? 14.32 23.328 12.75 1 93.88 187 GLU B CA 1
ATOM 5073 C C . GLU B 1 187 ? 15.531 22.797 13.523 1 93.88 187 GLU B C 1
ATOM 5075 O O . GLU B 1 187 ? 15.469 22.625 14.742 1 93.88 187 GLU B O 1
ATOM 5080 N N . LYS B 1 188 ? 16.578 22.547 12.742 1 90.56 188 LYS B N 1
ATOM 5081 C CA . LYS B 1 188 ? 17.812 22.078 13.352 1 90.56 188 LYS B CA 1
ATOM 5082 C C . LYS B 1 188 ? 18.625 23.234 13.922 1 90.56 188 LYS B C 1
ATOM 5084 O O . LYS B 1 188 ? 19.609 23.672 13.32 1 90.56 188 LYS B O 1
ATOM 5089 N N . SER B 1 189 ? 18.266 23.75 14.992 1 93.75 189 SER B N 1
ATOM 5090 C CA . SER B 1 189 ? 18.922 24.797 15.773 1 93.75 189 SER B CA 1
ATOM 5091 C C . SER B 1 189 ? 18.734 24.562 17.266 1 93.75 189 SER B C 1
ATOM 5093 O O . SER B 1 189 ? 17.906 23.734 17.672 1 93.75 189 SER B O 1
ATOM 5095 N N . ARG B 1 190 ? 19.484 25.188 18 1 94.25 190 ARG B N 1
ATOM 5096 C CA . ARG B 1 190 ? 19.359 25.078 19.438 1 94.25 190 ARG B CA 1
ATOM 5097 C C . ARG B 1 190 ? 17.984 25.484 19.922 1 94.25 190 ARG B C 1
ATOM 5099 O O . ARG B 1 190 ? 17.375 24.812 20.766 1 94.25 190 ARG B O 1
ATOM 5106 N N . GLU B 1 191 ? 17.484 26.594 19.375 1 94.5 191 GLU B N 1
ATOM 5107 C CA . GLU B 1 191 ? 16.156 27.094 19.75 1 94.5 191 GLU B CA 1
ATOM 5108 C C . GLU B 1 191 ? 15.062 26.141 19.266 1 94.5 191 GLU B C 1
ATOM 5110 O O . GLU B 1 191 ? 14.078 25.906 19.984 1 94.5 191 GLU B O 1
ATOM 5115 N N . GLY B 1 192 ? 15.281 25.625 18.078 1 95.44 192 GLY B N 1
ATOM 5116 C CA . GLY B 1 192 ? 14.328 24.672 17.547 1 95.44 192 GLY B CA 1
ATOM 5117 C C . GLY B 1 192 ? 14.242 23.406 18.375 1 95.44 192 GLY B C 1
ATOM 5118 O O . GLY B 1 192 ? 13.141 22.906 18.641 1 95.44 192 GLY B O 1
ATOM 5119 N N . GLU B 1 193 ? 15.375 22.938 18.781 1 96.38 193 GLU B N 1
ATOM 5120 C CA . GLU B 1 193 ? 15.422 21.734 19.594 1 96.38 193 GLU B CA 1
ATOM 5121 C C . GLU B 1 193 ? 14.781 21.953 20.953 1 96.38 193 GLU B C 1
ATOM 5123 O O . GLU B 1 193 ? 14.109 21.062 21.484 1 96.38 193 GLU B O 1
ATOM 5128 N N . ALA B 1 194 ? 15.039 23.109 21.484 1 96.81 194 ALA B N 1
ATOM 5129 C CA . ALA B 1 194 ? 14.438 23.453 22.766 1 96.81 194 ALA B CA 1
ATOM 5130 C C . ALA B 1 194 ? 12.914 23.484 22.672 1 96.81 194 ALA B C 1
ATOM 5132 O O . ALA B 1 194 ? 12.219 22.984 23.547 1 96.81 194 ALA B O 1
ATOM 5133 N N . ALA B 1 195 ? 12.438 24.109 21.625 1 97.56 195 ALA B N 1
ATOM 5134 C CA . ALA B 1 195 ? 10.992 24.203 21.406 1 97.56 195 ALA B CA 1
ATOM 5135 C C . ALA B 1 195 ? 10.383 22.812 21.219 1 97.56 195 ALA B C 1
ATOM 5137 O O . ALA B 1 195 ? 9.312 22.516 21.766 1 97.56 195 ALA B O 1
ATOM 5138 N N . VAL B 1 196 ? 11.039 21.969 20.453 1 98.25 196 VAL B N 1
ATOM 5139 C CA . VAL B 1 196 ? 10.586 20.594 20.234 1 98.25 196 VAL B CA 1
ATOM 5140 C C . VAL B 1 196 ? 10.477 19.875 21.578 1 98.25 196 VAL B C 1
ATOM 5142 O O . VAL B 1 196 ? 9.484 19.172 21.828 1 98.25 196 VAL B O 1
ATOM 5145 N N . GLN B 1 197 ? 11.422 20.062 22.391 1 97.62 197 GLN B N 1
ATOM 5146 C CA . GLN B 1 197 ? 11.453 19.375 23.672 1 97.62 197 GLN B CA 1
ATOM 5147 C C . GLN B 1 197 ? 10.289 19.812 24.562 1 97.62 197 GLN B C 1
ATOM 5149 O O . GLN B 1 197 ? 9.75 19.016 25.344 1 97.62 197 GLN B O 1
ATOM 5154 N N . ARG B 1 198 ? 9.945 21.078 24.5 1 98 198 ARG B N 1
ATOM 5155 C CA . ARG B 1 198 ? 8.812 21.578 25.281 1 98 198 ARG B CA 1
ATOM 5156 C C . ARG B 1 198 ? 7.523 20.875 24.891 1 98 198 ARG B C 1
ATOM 5158 O O . ARG B 1 198 ? 6.715 20.5 25.734 1 98 198 ARG B O 1
ATOM 5165 N N . LEU B 1 199 ? 7.324 20.719 23.578 1 98.44 199 LEU B N 1
ATOM 5166 C CA . LEU B 1 199 ? 6.129 20.031 23.109 1 98.44 199 LEU B CA 1
ATOM 5167 C C . LEU B 1 199 ? 6.188 18.547 23.453 1 98.44 199 LEU B C 1
ATOM 5169 O O . LEU B 1 199 ? 5.172 17.953 23.812 1 98.44 199 LEU B O 1
ATOM 5173 N N . VAL B 1 200 ? 7.363 17.906 23.344 1 98.44 200 VAL B N 1
ATOM 5174 C CA . VAL B 1 200 ? 7.559 16.516 23.766 1 98.44 200 VAL B CA 1
ATOM 5175 C C . VAL B 1 200 ? 7.133 16.359 25.219 1 98.44 200 VAL B C 1
ATOM 5177 O O . VAL B 1 200 ? 6.465 15.375 25.562 1 98.44 200 VAL B O 1
ATOM 5180 N N . GLU B 1 201 ? 7.512 17.312 26.031 1 98.12 201 GLU B N 1
ATOM 5181 C CA . GLU B 1 201 ? 7.199 17.25 27.469 1 98.12 201 GLU B CA 1
ATOM 5182 C C . GLU B 1 201 ? 5.695 17.281 27.703 1 98.12 201 GLU B C 1
ATOM 5184 O O . GLU B 1 201 ? 5.199 16.625 28.625 1 98.12 201 GLU B O 1
ATOM 5189 N N . VAL B 1 202 ? 5.008 18.016 26.891 1 98.38 202 VAL B N 1
ATOM 5190 C CA . VAL B 1 202 ? 3.555 18.031 27 1 98.38 202 VAL B CA 1
ATOM 5191 C C . VAL B 1 202 ? 2.998 16.625 26.719 1 98.38 202 VAL B C 1
ATOM 5193 O O . VAL B 1 202 ? 2.262 16.078 27.547 1 98.38 202 VAL B O 1
ATOM 5196 N N . TYR B 1 203 ? 3.389 16 25.594 1 98.44 203 TYR B N 1
ATOM 5197 C CA . TYR B 1 203 ? 2.848 14.719 25.188 1 98.44 203 TYR B CA 1
ATOM 5198 C C . TYR B 1 203 ? 3.318 13.602 26.109 1 98.44 203 TYR B C 1
ATOM 5200 O O . TYR B 1 203 ? 2.602 12.625 26.344 1 98.44 203 TYR B O 1
ATOM 5208 N N . ARG B 1 204 ? 4.43 13.781 26.734 1 97.81 204 ARG B N 1
ATOM 5209 C CA . ARG B 1 204 ? 5.043 12.742 27.547 1 97.81 204 ARG B CA 1
ATOM 5210 C C . ARG B 1 204 ? 4.23 12.492 28.812 1 97.81 204 ARG B C 1
ATOM 5212 O O . ARG B 1 204 ? 4.441 11.492 29.516 1 97.81 204 ARG B O 1
ATOM 5219 N N . ASN B 1 205 ? 3.377 13.406 29.109 1 98.12 205 ASN B N 1
ATOM 5220 C CA . ASN B 1 205 ? 2.518 13.195 30.281 1 98.12 205 ASN B CA 1
ATOM 5221 C C . ASN B 1 205 ? 1.69 11.922 30.141 1 98.12 205 ASN B C 1
ATOM 5223 O O . ASN B 1 205 ? 1.289 11.328 31.141 1 98.12 205 ASN B O 1
ATOM 5227 N N . TRP B 1 206 ? 1.414 11.453 28.859 1 98.25 206 TRP B N 1
ATOM 5228 C CA . TRP B 1 206 ? 0.599 10.242 28.766 1 98.25 206 TRP B CA 1
ATOM 5229 C C . TRP B 1 206 ? 1.044 9.383 27.594 1 98.25 206 TRP B C 1
ATOM 5231 O O . TRP B 1 206 ? 0.612 8.234 27.453 1 98.25 206 TRP B O 1
ATOM 5241 N N . VAL B 1 207 ? 1.868 9.914 26.703 1 98.06 207 VAL B N 1
ATOM 5242 C CA . VAL B 1 207 ? 2.357 9.172 25.547 1 98.06 207 VAL B CA 1
ATOM 5243 C C . VAL B 1 207 ? 3.758 8.633 25.828 1 98.06 207 VAL B C 1
ATOM 5245 O O . VAL B 1 207 ? 4.656 9.391 26.203 1 98.06 207 VAL B O 1
ATOM 5248 N N . PRO B 1 208 ? 3.996 7.375 25.672 1 97.75 208 PRO B N 1
ATOM 5249 C CA . PRO B 1 208 ? 5.352 6.844 25.828 1 97.75 208 PRO B CA 1
ATOM 5250 C C . PRO B 1 208 ? 6.363 7.52 24.906 1 97.75 208 PRO B C 1
ATOM 5252 O O . PRO B 1 208 ? 6.051 7.82 23.75 1 97.75 208 PRO B O 1
ATOM 5255 N N . LEU B 1 209 ? 7.52 7.715 25.422 1 97.25 209 LEU B N 1
ATOM 5256 C CA . LEU B 1 209 ? 8.562 8.43 24.688 1 97.25 209 LEU B CA 1
ATOM 5257 C C . LEU B 1 209 ? 8.867 7.738 23.359 1 97.25 209 LEU B C 1
ATOM 5259 O O . LEU B 1 209 ? 9.164 8.398 22.359 1 97.25 209 LEU B O 1
ATOM 5263 N N . GLU B 1 210 ? 8.758 6.41 23.297 1 95.56 210 GLU B N 1
ATOM 5264 C CA . GLU B 1 210 ? 9.07 5.641 22.094 1 95.56 210 GLU B CA 1
ATOM 5265 C C . GLU B 1 210 ? 8.062 5.922 20.984 1 95.56 210 GLU B C 1
ATOM 5267 O O . GLU B 1 210 ? 8.336 5.645 19.812 1 95.56 210 GLU B O 1
ATOM 5272 N N . ASN B 1 211 ? 6.895 6.453 21.344 1 96.75 211 ASN B N 1
ATOM 5273 C CA . ASN B 1 211 ? 5.859 6.762 20.359 1 96.75 211 ASN B CA 1
ATOM 5274 C C . ASN B 1 211 ? 5.941 8.211 19.891 1 96.75 211 ASN B C 1
ATOM 5276 O O . ASN B 1 211 ? 5.164 8.641 19.047 1 96.75 211 ASN B O 1
ATOM 5280 N N . ILE B 1 212 ? 6.875 8.977 20.45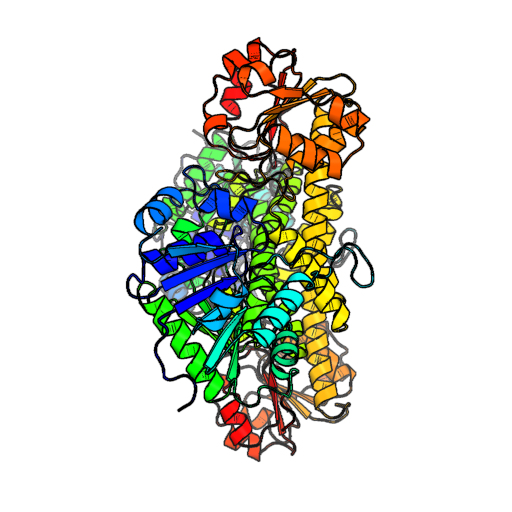3 1 98.19 212 ILE B N 1
ATOM 5281 C CA . ILE B 1 212 ? 7.07 10.367 20.031 1 98.19 212 ILE B CA 1
ATOM 5282 C C . ILE B 1 212 ? 8.289 10.469 19.109 1 98.19 212 ILE B C 1
ATOM 5284 O O . ILE B 1 212 ? 9.414 10.234 19.547 1 98.19 212 ILE B O 1
ATOM 5288 N N . ILE B 1 213 ? 8.016 10.797 17.891 1 98.06 213 ILE B N 1
ATOM 5289 C CA . ILE B 1 213 ? 9.055 10.844 16.859 1 98.06 213 ILE B CA 1
ATOM 5290 C C . ILE B 1 213 ? 9.398 12.297 16.547 1 98.06 213 ILE B C 1
ATOM 5292 O O . ILE B 1 213 ? 8.523 13.094 16.203 1 98.06 213 ILE B O 1
ATOM 5296 N N . THR B 1 214 ? 10.641 12.648 16.688 1 98.25 214 THR B N 1
ATOM 5297 C CA . THR B 1 214 ? 11.102 13.992 16.359 1 98.25 214 THR B CA 1
ATOM 5298 C C . THR B 1 214 ? 11.867 13.992 15.039 1 98.25 214 THR B C 1
ATOM 5300 O O . THR B 1 214 ? 12.734 13.141 14.82 1 98.25 214 THR B O 1
ATOM 5303 N N . VAL B 1 215 ? 11.492 14.828 14.117 1 97.81 215 VAL B N 1
ATOM 5304 C CA . VAL B 1 215 ? 12.086 14.938 12.789 1 97.81 215 VAL B CA 1
ATOM 5305 C C . VAL B 1 215 ? 12.258 16.406 12.414 1 97.81 215 VAL B C 1
ATOM 5307 O O . VAL B 1 215 ? 11.969 17.297 13.219 1 97.81 215 VAL B O 1
ATOM 5310 N N . ASN B 1 216 ? 12.82 16.672 11.219 1 96.25 216 ASN B N 1
ATOM 5311 C CA . ASN B 1 216 ? 12.852 18.062 10.773 1 96.25 216 ASN B CA 1
ATOM 5312 C C . ASN B 1 216 ? 11.477 18.547 10.32 1 96.25 216 ASN B C 1
ATOM 5314 O O . ASN B 1 216 ? 10.578 17.734 10.094 1 96.25 216 ASN B O 1
ATOM 5318 N N . THR B 1 217 ? 11.336 19.812 10.18 1 96.94 217 THR B N 1
ATOM 5319 C CA . THR B 1 217 ? 10.047 20.438 9.922 1 96.94 217 THR B CA 1
ATOM 5320 C C . THR B 1 217 ? 9.445 19.938 8.609 1 96.94 217 THR B C 1
ATOM 5322 O O . THR B 1 217 ? 8.266 19.578 8.562 1 96.94 217 THR B O 1
ATOM 5325 N N . TRP B 1 218 ? 10.227 19.844 7.562 1 96.81 218 TRP B N 1
ATOM 5326 C CA . TRP B 1 218 ? 9.75 19.469 6.238 1 96.81 218 TRP B CA 1
ATOM 5327 C C . TRP B 1 218 ? 9.305 18.016 6.203 1 96.81 218 TRP B C 1
ATOM 5329 O O . TRP B 1 218 ? 8.289 17.688 5.594 1 96.81 218 TRP B O 1
ATOM 5339 N N . SER B 1 219 ? 10.047 17.156 6.891 1 98 219 SER B N 1
ATOM 5340 C CA . SER B 1 219 ? 9.68 15.742 6.996 1 98 219 SER B CA 1
ATOM 5341 C C . SER B 1 219 ? 8.336 15.57 7.699 1 98 219 SER B C 1
ATOM 5343 O O . SER B 1 219 ? 7.52 14.734 7.297 1 98 219 SER B O 1
ATOM 5345 N N . ALA B 1 220 ? 8.148 16.359 8.711 1 98.25 220 ALA B N 1
ATOM 5346 C CA . ALA B 1 220 ? 6.891 16.281 9.445 1 98.25 220 ALA B CA 1
ATOM 5347 C C . ALA B 1 220 ? 5.715 16.703 8.57 1 98.25 220 ALA B C 1
ATOM 5349 O O . ALA B 1 220 ? 4.691 16.016 8.523 1 98.25 220 ALA B O 1
ATOM 5350 N N . GLU B 1 221 ? 5.863 17.812 7.883 1 97.88 221 GLU B N 1
ATOM 5351 C CA . GLU B 1 221 ? 4.805 18.312 7.008 1 97.88 221 GLU B CA 1
ATOM 5352 C C . GLU B 1 221 ? 4.492 17.312 5.898 1 97.88 221 GLU B C 1
ATOM 5354 O O . GLU B 1 221 ? 3.324 17.031 5.613 1 97.88 221 GLU B O 1
ATOM 5359 N N . LEU B 1 222 ? 5.512 16.75 5.348 1 98.06 222 LEU B N 1
ATOM 5360 C CA . LEU B 1 222 ? 5.332 15.82 4.23 1 98.06 222 LEU B CA 1
ATOM 5361 C C . LEU B 1 222 ? 4.727 14.508 4.699 1 98.06 222 LEU B C 1
ATOM 5363 O O . LEU B 1 222 ? 3.945 13.883 3.975 1 98.06 222 LEU B O 1
ATOM 5367 N N . THR B 1 223 ? 5.059 14.07 5.926 1 98.12 223 THR B N 1
ATOM 5368 C CA . THR B 1 223 ? 4.617 12.789 6.465 1 98.12 223 THR B CA 1
ATOM 5369 C C . THR B 1 223 ? 3.096 12.711 6.484 1 98.12 223 THR B C 1
ATOM 5371 O O . THR B 1 223 ? 2.52 11.664 6.176 1 98.12 223 THR B O 1
ATOM 5374 N N . LYS B 1 224 ? 2.416 13.75 6.832 1 97.38 224 LYS B N 1
ATOM 5375 C CA . LYS B 1 224 ? 0.958 13.75 6.887 1 97.38 224 LYS B CA 1
ATOM 5376 C C . LYS B 1 224 ? 0.354 13.469 5.516 1 97.38 224 LYS B C 1
ATOM 5378 O O . LYS B 1 224 ? -0.536 12.625 5.383 1 97.38 224 LYS B O 1
ATOM 5383 N N . LEU B 1 225 ? 0.853 14.219 4.516 1 97.62 225 LEU B N 1
ATOM 5384 C CA . LEU B 1 225 ? 0.368 14.023 3.152 1 97.62 225 LEU B CA 1
ATOM 5385 C C . LEU B 1 225 ? 0.673 12.609 2.67 1 97.62 225 LEU B C 1
ATOM 5387 O O . LEU B 1 225 ? -0.191 11.945 2.088 1 97.62 225 LEU B O 1
ATOM 5391 N N . ALA B 1 226 ? 1.892 12.148 2.934 1 98.31 226 ALA B N 1
ATOM 5392 C CA . ALA B 1 226 ? 2.318 10.82 2.506 1 98.31 226 ALA B CA 1
ATOM 5393 C C . ALA B 1 226 ? 1.488 9.734 3.184 1 98.31 226 ALA B C 1
ATOM 5395 O O . ALA B 1 226 ? 1.045 8.789 2.531 1 98.31 226 ALA B O 1
ATOM 5396 N N . ALA B 1 227 ? 1.272 9.852 4.496 1 97.75 227 ALA B N 1
ATOM 5397 C CA . ALA B 1 227 ? 0.503 8.859 5.242 1 97.75 227 ALA B CA 1
ATOM 5398 C C . ALA B 1 227 ? -0.904 8.719 4.672 1 97.75 227 ALA B C 1
ATOM 5400 O O . ALA B 1 227 ? -1.361 7.602 4.41 1 97.75 227 ALA B O 1
ATOM 5401 N N . ASN B 1 228 ? -1.569 9.812 4.496 1 97.06 228 ASN B N 1
ATOM 5402 C CA . ASN B 1 228 ? -2.922 9.773 3.951 1 97.06 228 ASN B CA 1
ATOM 5403 C C . ASN B 1 228 ? -2.939 9.227 2.525 1 97.06 228 ASN B C 1
ATOM 5405 O O . ASN B 1 228 ? -3.865 8.516 2.141 1 97.06 228 ASN B O 1
ATOM 5409 N N . ALA B 1 229 ? -1.922 9.594 1.744 1 98.12 229 ALA B N 1
ATOM 5410 C CA . ALA B 1 229 ? -1.828 9.07 0.382 1 98.12 229 ALA B CA 1
ATOM 5411 C C . ALA B 1 229 ? -1.683 7.555 0.381 1 98.12 229 ALA B C 1
ATOM 5413 O O . ALA B 1 229 ? -2.344 6.859 -0.396 1 98.12 229 ALA B O 1
ATOM 5414 N N . PHE B 1 230 ? -0.8 6.992 1.238 1 98.5 230 PHE B N 1
ATOM 5415 C CA . PHE B 1 230 ? -0.592 5.551 1.331 1 98.5 230 PHE B CA 1
ATOM 5416 C C . PHE B 1 230 ? -1.875 4.844 1.752 1 98.5 230 PHE B C 1
ATOM 5418 O O . PHE B 1 230 ? -2.223 3.797 1.203 1 98.5 230 PHE B O 1
ATOM 5425 N N . LEU B 1 231 ? -2.598 5.402 2.734 1 97.62 231 LEU B N 1
ATOM 5426 C CA . LEU B 1 231 ? -3.83 4.789 3.219 1 97.62 231 LEU B CA 1
ATOM 5427 C C . LEU B 1 231 ? -4.902 4.793 2.135 1 97.62 231 LEU B C 1
ATOM 5429 O O . LEU B 1 231 ? -5.551 3.771 1.896 1 97.62 231 LEU B O 1
ATOM 5433 N N . ALA B 1 232 ? -5.094 5.953 1.494 1 97.88 232 ALA B N 1
ATOM 5434 C CA . ALA B 1 232 ? -6.07 6.051 0.412 1 97.88 232 ALA B CA 1
ATOM 5435 C C . ALA B 1 232 ? -5.727 5.09 -0.724 1 97.88 232 ALA B C 1
ATOM 5437 O O . ALA B 1 232 ? -6.621 4.52 -1.355 1 97.88 232 ALA B O 1
ATOM 5438 N N . GLN B 1 233 ? -4.445 4.969 -0.999 1 98.62 233 GLN B N 1
ATOM 5439 C CA . GLN B 1 233 ? -3.973 4.082 -2.055 1 98.62 233 GLN B CA 1
ATOM 5440 C C . GLN B 1 233 ? -4.363 2.633 -1.768 1 98.62 233 GLN B C 1
ATOM 5442 O O . GLN B 1 233 ? -4.691 1.88 -2.686 1 98.62 233 GLN B O 1
ATOM 5447 N N . ARG B 1 234 ? -4.309 2.174 -0.559 1 98.44 234 ARG B N 1
ATOM 5448 C CA . ARG B 1 234 ? -4.727 0.822 -0.199 1 98.44 234 ARG B CA 1
ATOM 5449 C C . ARG B 1 234 ? -6.188 0.583 -0.572 1 98.44 234 ARG B C 1
ATOM 5451 O O . ARG B 1 234 ? -6.527 -0.462 -1.13 1 98.44 234 ARG B O 1
ATOM 5458 N N . ILE B 1 235 ? -7.059 1.579 -0.305 1 98 235 ILE B N 1
ATOM 5459 C CA . ILE B 1 235 ? -8.484 1.471 -0.604 1 98 235 ILE B CA 1
ATOM 5460 C C . ILE B 1 235 ? -8.688 1.406 -2.115 1 98 235 ILE B C 1
ATOM 5462 O O . ILE B 1 235 ? -9.398 0.531 -2.615 1 98 235 ILE B O 1
ATOM 5466 N N . SER B 1 236 ? -8.023 2.326 -2.826 1 98.62 236 SER B N 1
ATOM 5467 C CA . SER B 1 236 ? -8.172 2.344 -4.277 1 98.62 236 SER B CA 1
ATOM 5468 C C . SER B 1 236 ? -7.637 1.061 -4.902 1 98.62 236 SER B C 1
ATOM 5470 O O . SER B 1 236 ? -8.211 0.548 -5.867 1 98.62 236 SER B O 1
ATOM 5472 N N . SER B 1 237 ? -6.559 0.56 -4.352 1 98.81 237 SER B N 1
ATOM 5473 C CA . SER B 1 237 ? -5.945 -0.652 -4.891 1 98.81 237 SER B CA 1
ATOM 5474 C C . SER B 1 237 ? -6.855 -1.862 -4.691 1 98.81 237 SER B C 1
ATOM 5476 O O . SER B 1 237 ? -7.082 -2.635 -5.625 1 98.81 237 SER B O 1
ATOM 5478 N N . ILE B 1 238 ? -7.379 -2.049 -3.447 1 98.75 238 ILE B N 1
ATOM 5479 C CA . ILE B 1 238 ? -8.234 -3.203 -3.213 1 98.75 238 ILE B CA 1
ATOM 5480 C C . ILE B 1 238 ? -9.516 -3.068 -4.031 1 98.75 238 ILE B C 1
ATOM 5482 O O . ILE B 1 238 ? -10.07 -4.066 -4.5 1 98.75 238 ILE B O 1
ATOM 5486 N N . ASN B 1 239 ? -10 -1.806 -4.234 1 98.62 239 ASN B N 1
ATOM 5487 C CA . ASN B 1 239 ? -11.188 -1.58 -5.055 1 98.62 239 ASN B CA 1
ATOM 5488 C C . ASN B 1 239 ? -10.93 -1.934 -6.516 1 98.62 239 ASN B C 1
ATOM 5490 O O . ASN B 1 239 ? -11.82 -2.445 -7.203 1 98.62 239 ASN B O 1
ATOM 5494 N N . SER B 1 240 ? -9.727 -1.676 -6.992 1 98.81 240 SER B N 1
ATOM 5495 C CA . SER B 1 240 ? -9.367 -2.107 -8.344 1 98.81 240 SER B CA 1
ATOM 5496 C C . SER B 1 240 ? -9.406 -3.627 -8.461 1 98.81 240 SER B C 1
ATOM 5498 O O . SER B 1 240 ? -9.867 -4.164 -9.477 1 98.81 240 SER B O 1
ATOM 5500 N N . ILE B 1 241 ? -8.969 -4.34 -7.441 1 98.75 241 ILE B N 1
ATOM 5501 C CA . ILE B 1 241 ? -8.977 -5.797 -7.426 1 98.75 241 ILE B CA 1
ATOM 5502 C C . ILE B 1 241 ? -10.414 -6.305 -7.363 1 98.75 241 ILE B C 1
ATOM 5504 O O . ILE B 1 241 ? -10.742 -7.34 -7.949 1 98.75 241 ILE B O 1
ATOM 5508 N N . SER B 1 242 ? -11.32 -5.523 -6.66 1 98.62 242 SER B N 1
ATOM 5509 C CA . SER B 1 242 ? -12.719 -5.93 -6.562 1 98.62 242 SER B CA 1
ATOM 5510 C C . SER B 1 242 ? -13.359 -6.035 -7.941 1 98.62 242 SER B C 1
ATOM 5512 O O . SER B 1 242 ? -14.156 -6.941 -8.195 1 98.62 242 SER B O 1
ATOM 5514 N N . ALA B 1 243 ? -13 -5.113 -8.844 1 98.19 243 ALA B N 1
ATOM 5515 C CA . ALA B 1 243 ? -13.523 -5.148 -10.203 1 98.19 243 ALA B CA 1
ATOM 5516 C C . ALA B 1 243 ? -13.07 -6.41 -10.938 1 98.19 243 ALA B C 1
ATOM 5518 O O . ALA B 1 243 ? -13.844 -7.035 -11.656 1 98.19 243 ALA B O 1
ATOM 5519 N N . ILE B 1 244 ? -11.828 -6.82 -10.734 1 98.31 244 ILE B N 1
ATOM 5520 C CA . ILE B 1 244 ? -11.266 -8.016 -11.352 1 98.31 244 ILE B CA 1
ATOM 5521 C C . ILE B 1 244 ? -11.969 -9.258 -10.805 1 98.31 244 ILE B C 1
ATOM 5523 O O . ILE B 1 244 ? -12.289 -10.18 -11.555 1 98.31 244 ILE B O 1
ATOM 5527 N N . CYS B 1 245 ? -12.219 -9.25 -9.5 1 98 245 CYS B N 1
ATOM 5528 C CA . CYS B 1 245 ? -12.93 -10.359 -8.875 1 98 245 CYS B CA 1
ATOM 5529 C C . CYS B 1 245 ? -14.312 -10.539 -9.5 1 98 245 CYS B C 1
ATOM 5531 O O . CYS B 1 245 ? -14.711 -11.664 -9.812 1 98 245 CYS B O 1
ATOM 5533 N N . GLU B 1 246 ? -15.039 -9.469 -9.695 1 96.62 246 GLU B N 1
ATOM 5534 C CA . GLU B 1 246 ? -16.375 -9.523 -10.281 1 96.62 246 GLU B CA 1
ATOM 5535 C C . GLU B 1 246 ? -16.344 -10.141 -11.68 1 96.62 246 GLU B C 1
ATOM 5537 O O . GLU B 1 246 ? -17.281 -10.836 -12.078 1 96.62 246 GLU B O 1
ATOM 5542 N N . ALA B 1 247 ? -15.25 -9.914 -12.359 1 95.62 247 ALA B N 1
ATOM 5543 C CA . ALA B 1 247 ? -15.148 -10.352 -13.75 1 95.62 247 ALA B CA 1
ATOM 5544 C C . ALA B 1 247 ? -14.625 -11.781 -13.844 1 95.62 247 ALA B C 1
ATOM 5546 O O . ALA B 1 247 ? -14.781 -12.445 -14.875 1 95.62 247 ALA B O 1
ATOM 5547 N N . THR B 1 248 ? -14.023 -12.375 -12.797 1 95.75 248 THR B N 1
ATOM 5548 C CA . THR B 1 248 ? -13.289 -13.625 -12.938 1 95.75 248 THR B CA 1
ATOM 5549 C C . THR B 1 248 ? -13.922 -14.727 -12.102 1 95.75 248 THR B C 1
ATOM 5551 O O . THR B 1 248 ? -13.617 -15.906 -12.281 1 95.75 248 THR B O 1
ATOM 5554 N N . GLY B 1 249 ? -14.734 -14.359 -11.172 1 93.69 249 GLY B N 1
ATOM 5555 C CA . GLY B 1 249 ? -15.32 -15.336 -10.273 1 93.69 249 GLY B CA 1
ATOM 5556 C C . GLY B 1 249 ? -14.586 -15.453 -8.953 1 93.69 249 GLY B C 1
ATOM 5557 O O . GLY B 1 249 ? -15.023 -16.172 -8.047 1 93.69 249 GLY B O 1
ATOM 5558 N N . ALA B 1 250 ? -13.477 -14.75 -8.805 1 96.94 250 ALA B N 1
ATOM 5559 C CA . ALA B 1 250 ? -12.82 -14.609 -7.508 1 96.94 250 ALA B CA 1
ATOM 5560 C C . ALA B 1 250 ? -13.688 -13.805 -6.543 1 96.94 250 ALA B C 1
ATOM 5562 O O . ALA B 1 250 ? -14.656 -13.156 -6.957 1 96.94 250 ALA B O 1
ATOM 5563 N N . GLU B 1 251 ? -13.375 -13.945 -5.27 1 96.69 251 GLU B N 1
ATOM 5564 C CA . GLU B 1 251 ? -14.094 -13.227 -4.223 1 96.69 251 GLU B CA 1
ATOM 5565 C C . GLU B 1 251 ? -13.172 -12.25 -3.494 1 96.69 251 GLU B C 1
ATOM 5567 O O . GLU B 1 251 ? -12.188 -12.656 -2.881 1 96.69 251 GLU B O 1
ATOM 5572 N N . ILE B 1 252 ? -13.602 -10.984 -3.459 1 98.25 252 ILE B N 1
ATOM 5573 C CA . ILE B 1 252 ? -12.719 -9.93 -2.971 1 98.25 252 ILE B CA 1
ATOM 5574 C C . ILE B 1 252 ? -12.43 -10.141 -1.486 1 98.25 252 ILE B C 1
ATOM 5576 O O . ILE B 1 252 ? -11.328 -9.859 -1.017 1 98.25 252 ILE B O 1
ATOM 5580 N N . ASN B 1 253 ? -13.422 -10.664 -0.728 1 97.12 253 ASN B N 1
ATOM 5581 C CA . ASN B 1 253 ? -13.195 -10.898 0.694 1 97.12 253 ASN B CA 1
ATOM 5582 C C . ASN B 1 253 ? -12.117 -11.953 0.923 1 97.12 253 ASN B C 1
ATOM 5584 O O . ASN B 1 253 ? -11.312 -11.844 1.852 1 97.12 253 ASN B O 1
ATOM 5588 N N . GLN B 1 254 ? -12.094 -12.969 0.03 1 97.56 254 GLN B N 1
ATOM 5589 C CA . GLN B 1 254 ? -11.078 -14.008 0.12 1 97.56 254 GLN B CA 1
ATOM 5590 C C . GLN B 1 254 ? -9.703 -13.461 -0.234 1 97.56 254 GLN B C 1
ATOM 5592 O O . GLN B 1 254 ? -8.727 -13.703 0.484 1 97.56 254 GLN B O 1
ATOM 5597 N N . VAL B 1 255 ? -9.672 -12.695 -1.298 1 98.44 255 VAL B N 1
ATOM 5598 C CA . VAL B 1 255 ? -8.406 -12.148 -1.769 1 98.44 255 VAL B CA 1
ATOM 5599 C C . VAL B 1 255 ? -7.859 -11.156 -0.741 1 98.44 255 VAL B C 1
ATOM 5601 O O . VAL B 1 255 ? -6.688 -11.234 -0.359 1 98.44 255 VAL B O 1
ATOM 5604 N N . ALA B 1 256 ? -8.727 -10.25 -0.259 1 98.5 256 ALA B N 1
ATOM 5605 C CA . ALA B 1 256 ? -8.32 -9.25 0.726 1 98.5 256 ALA B CA 1
ATOM 5606 C C . ALA B 1 256 ? -7.816 -9.914 2.004 1 98.5 256 ALA B C 1
ATOM 5608 O O . ALA B 1 256 ? -6.805 -9.492 2.57 1 98.5 256 ALA B O 1
ATOM 5609 N N . HIS B 1 257 ? -8.516 -10.922 2.416 1 97.56 257 HIS B N 1
ATOM 5610 C CA . HIS B 1 257 ? -8.109 -11.648 3.613 1 97.56 257 HIS B CA 1
ATOM 5611 C C . HIS B 1 257 ? -6.746 -12.305 3.42 1 97.56 257 HIS B C 1
ATOM 5613 O O . HIS B 1 257 ? -5.871 -12.203 4.281 1 97.56 257 HIS B O 1
ATOM 5619 N N . ALA B 1 258 ? -6.59 -12.922 2.309 1 97.75 258 ALA B N 1
ATOM 5620 C CA . ALA B 1 258 ? -5.352 -13.656 2.033 1 97.75 258 ALA B CA 1
ATOM 5621 C C . ALA B 1 258 ? -4.16 -12.703 1.949 1 97.75 258 ALA B C 1
ATOM 5623 O O . ALA B 1 258 ? -3.117 -12.953 2.557 1 97.75 258 ALA B O 1
ATOM 5624 N N . ILE B 1 259 ? -4.289 -11.609 1.23 1 97.75 259 ILE B N 1
ATOM 5625 C CA . ILE B 1 259 ? -3.156 -10.695 1.115 1 97.75 259 ILE B CA 1
ATOM 5626 C C . ILE B 1 259 ? -2.928 -9.984 2.449 1 97.75 259 ILE B C 1
ATOM 5628 O O . ILE B 1 259 ? -1.792 -9.656 2.797 1 97.75 259 ILE B O 1
ATOM 5632 N N . GLY B 1 260 ? -3.998 -9.773 3.24 1 97 260 GLY B N 1
ATOM 5633 C CA . GLY B 1 260 ? -3.904 -9.102 4.527 1 97 260 GLY B CA 1
ATOM 5634 C C . GLY B 1 260 ? -3.154 -9.914 5.57 1 97 260 GLY B C 1
ATOM 5635 O O . GLY B 1 260 ? -2.664 -9.359 6.555 1 97 260 GLY B O 1
ATOM 5636 N N . GLN B 1 261 ? -2.996 -11.211 5.34 1 95.12 261 GLN B N 1
ATOM 5637 C CA . GLN B 1 261 ? -2.285 -12.078 6.277 1 95.12 261 GLN B CA 1
ATOM 5638 C C . GLN B 1 261 ? -0.775 -11.969 6.082 1 95.12 261 GLN B C 1
ATOM 5640 O O . GLN B 1 261 ? -0.003 -12.453 6.914 1 95.12 261 GLN B O 1
ATOM 5645 N N . ASP B 1 262 ? -0.364 -11.422 4.969 1 93.81 262 ASP B N 1
ATOM 5646 C CA . ASP B 1 262 ? 1.037 -11.062 4.777 1 93.81 262 ASP B CA 1
ATOM 5647 C C . ASP B 1 262 ? 1.43 -9.891 5.676 1 93.81 262 ASP B C 1
ATOM 5649 O O . ASP B 1 262 ? 0.993 -8.758 5.457 1 93.81 262 ASP B O 1
ATOM 5653 N N . SER B 1 263 ? 2.285 -10.125 6.648 1 91.44 263 SER B N 1
ATOM 5654 C CA . SER B 1 263 ? 2.643 -9.109 7.629 1 91.44 263 SER B CA 1
ATOM 5655 C C . SER B 1 263 ? 3.301 -7.906 6.961 1 91.44 263 SER B C 1
ATOM 5657 O O . SER B 1 263 ? 3.32 -6.809 7.523 1 91.44 263 SER B O 1
ATOM 5659 N N . ARG B 1 264 ? 3.85 -8.047 5.836 1 94.62 264 ARG B N 1
ATOM 5660 C CA . ARG B 1 264 ? 4.48 -6.957 5.102 1 94.62 264 ARG B CA 1
ATOM 5661 C C . ARG B 1 264 ? 3.436 -6.004 4.531 1 94.62 264 ARG B C 1
ATOM 5663 O O . ARG B 1 264 ? 3.746 -4.855 4.211 1 94.62 264 ARG B O 1
ATOM 5670 N N . ILE B 1 265 ? 2.16 -6.492 4.289 1 96.88 265 ILE B N 1
ATOM 5671 C CA . ILE B 1 265 ? 1.058 -5.707 3.742 1 96.88 265 ILE B CA 1
ATOM 5672 C C . ILE B 1 265 ? 0.118 -5.281 4.867 1 96.88 265 ILE B C 1
ATOM 5674 O O . ILE B 1 265 ? -0.141 -4.09 5.051 1 96.88 265 ILE B O 1
ATOM 5678 N N . GLY B 1 266 ? -0.326 -6.238 5.672 1 95.94 266 GLY B N 1
ATOM 5679 C CA . GLY B 1 266 ? -1.259 -5.988 6.758 1 95.94 266 GLY B CA 1
ATOM 5680 C C . GLY B 1 266 ? -2.711 -6.012 6.316 1 95.94 266 GLY B C 1
ATOM 5681 O O . GLY B 1 266 ? -3.004 -5.895 5.125 1 95.94 266 GLY B O 1
ATOM 5682 N N . SER B 1 267 ? -3.672 -6.039 7.223 1 96.31 267 SER B N 1
ATOM 5683 C CA . SER B 1 267 ? -5.074 -6.297 6.898 1 96.31 267 SER B CA 1
ATOM 5684 C C . SER B 1 267 ? -5.887 -5.008 6.898 1 96.31 267 SER B C 1
ATOM 5686 O O . SER B 1 267 ? -7.027 -4.988 6.434 1 96.31 267 SER B O 1
ATOM 5688 N N . GLN B 1 268 ? -5.312 -3.918 7.391 1 95.19 268 GLN B N 1
ATOM 5689 C CA . GLN B 1 268 ? -6.098 -2.697 7.555 1 95.19 268 GLN B CA 1
ATOM 5690 C C . GLN B 1 268 ? -6.25 -1.958 6.23 1 95.19 268 GLN B C 1
ATOM 5692 O O . GLN B 1 268 ? -5.359 -2.014 5.379 1 95.19 268 GLN B O 1
ATOM 5697 N N . PHE B 1 269 ? -7.418 -1.323 6 1 96 269 PHE B N 1
ATOM 5698 C CA . PHE B 1 269 ? -7.75 -0.516 4.832 1 96 269 PHE B CA 1
ATOM 5699 C C . PHE B 1 269 ? -7.77 -1.37 3.572 1 96 269 PHE B C 1
ATOM 5701 O O . PHE B 1 269 ? -7.379 -0.909 2.498 1 96 269 PHE B O 1
ATOM 5708 N N . LEU B 1 270 ? -8.125 -2.66 3.73 1 97.69 270 LEU B N 1
ATOM 5709 C CA . LEU B 1 270 ? -8.258 -3.566 2.596 1 97.69 270 LEU B CA 1
ATOM 5710 C C . LEU B 1 270 ? -9.695 -4.043 2.441 1 97.69 270 LEU B C 1
ATOM 5712 O O . LEU B 1 270 ? -9.945 -5.086 1.829 1 97.69 270 LEU B O 1
ATOM 5716 N N . GLN B 1 271 ? -10.633 -3.328 3.043 1 96.31 271 GLN B N 1
ATOM 5717 C CA . GLN B 1 271 ? -12.047 -3.625 2.846 1 96.31 271 GLN B CA 1
ATOM 5718 C C . GLN B 1 271 ? -12.594 -2.893 1.623 1 96.31 271 GLN B C 1
ATOM 5720 O O . GLN B 1 271 ? -12.727 -1.668 1.635 1 96.31 271 GLN B O 1
ATOM 5725 N N . ALA B 1 272 ? -12.914 -3.664 0.619 1 97.62 272 ALA B N 1
ATOM 5726 C CA . ALA B 1 272 ? -13.453 -3.068 -0.601 1 97.62 272 ALA B CA 1
ATOM 5727 C C . ALA B 1 272 ? -14.773 -2.344 -0.325 1 97.62 272 ALA B C 1
ATOM 5729 O O . ALA B 1 272 ? -15.555 -2.768 0.53 1 97.62 272 ALA B O 1
ATOM 5730 N N . SER B 1 273 ? -15.023 -1.26 -1.006 1 97.69 273 SER B N 1
ATOM 5731 C CA . SER B 1 273 ? -16.219 -0.431 -0.857 1 97.69 273 SER B CA 1
ATOM 5732 C C . SER B 1 273 ? -16.5 0.369 -2.125 1 97.69 273 SER B C 1
ATOM 5734 O O . SER B 1 273 ? -15.93 0.081 -3.184 1 97.69 273 SER B O 1
ATOM 5736 N N . VAL B 1 274 ? -17.453 1.333 -1.967 1 97.62 274 VAL B N 1
ATOM 5737 C CA . VAL B 1 274 ? -17.828 2.178 -3.096 1 97.62 274 VAL B CA 1
ATOM 5738 C C . VAL B 1 274 ? -16.75 3.23 -3.336 1 97.62 274 VAL B C 1
ATOM 5740 O O . VAL B 1 274 ? -16.656 3.811 -4.422 1 97.62 274 VAL B O 1
ATOM 5743 N N . GLY B 1 275 ? -15.875 3.365 -2.412 1 95.81 275 GLY B N 1
ATOM 5744 C CA . GLY B 1 275 ? -14.812 4.352 -2.475 1 95.81 275 GLY B CA 1
ATOM 5745 C C . GLY B 1 275 ? -14.547 5.027 -1.144 1 95.81 275 GLY B C 1
ATOM 5746 O O . GLY B 1 275 ? -15.359 4.941 -0.224 1 95.81 275 GLY B O 1
ATOM 5747 N N . PHE B 1 276 ? -13.352 5.648 -1.064 1 93.56 276 PHE B N 1
ATOM 5748 C CA . PHE B 1 276 ? -13.062 6.359 0.176 1 93.56 276 PHE B CA 1
ATOM 5749 C C . PHE B 1 276 ? -13.656 7.766 0.143 1 93.56 276 PHE B C 1
ATOM 5751 O O . PHE B 1 276 ? -13.703 8.398 -0.914 1 93.56 276 PHE B O 1
ATOM 5758 N N . GLY B 1 277 ? -14.125 8.078 1.274 1 89.62 277 GLY B N 1
ATOM 5759 C CA . GLY B 1 277 ? -14.562 9.445 1.511 1 89.62 277 GLY B CA 1
ATOM 5760 C C . GLY B 1 277 ? -13.633 10.227 2.42 1 89.62 277 GLY B C 1
ATOM 5761 O O . GLY B 1 277 ? -12.406 10.094 2.322 1 89.62 277 GLY B O 1
ATOM 5762 N N . SER B 1 278 ? -14.094 11.062 3.205 1 76.62 278 SER B N 1
ATOM 5763 C CA . SER B 1 278 ? -13.391 11.93 4.137 1 76.62 278 SER B CA 1
ATOM 5764 C C . SER B 1 278 ? -12.758 13.117 3.416 1 76.62 278 SER B C 1
ATOM 5766 O O . SER B 1 278 ? -12.281 12.984 2.291 1 76.62 278 SER B O 1
ATOM 5768 N N . SER B 1 279 ? -12.82 14.148 4.055 1 76.44 279 SER B N 1
ATOM 5769 C CA . SER B 1 279 ? -12.242 15.375 3.506 1 76.44 279 SER B CA 1
ATOM 5770 C C . SER B 1 279 ? -10.727 15.281 3.414 1 76.44 279 SER B C 1
ATOM 5772 O O . SER B 1 279 ? -10.102 15.953 2.59 1 76.44 279 SER B O 1
ATOM 5774 N N . SER B 1 280 ? -10.188 14.367 4.078 1 89.06 280 SER B N 1
ATOM 5775 C CA . SER B 1 280 ? -8.742 14.414 4.227 1 89.06 280 SER B CA 1
ATOM 5776 C C . SER B 1 280 ? -8.047 13.664 3.096 1 89.06 280 SER B C 1
ATOM 5778 O O . SER B 1 280 ? -7 14.102 2.605 1 89.06 280 SER B O 1
ATOM 5780 N N . PHE B 1 281 ? -8.633 12.523 2.57 1 94.38 281 PHE B N 1
ATOM 5781 C CA . PHE B 1 281 ? -7.891 11.688 1.636 1 94.38 281 PHE B CA 1
ATOM 5782 C C . PHE B 1 281 ? -7.75 12.375 0.283 1 94.38 281 PHE B C 1
ATOM 5784 O O . PHE B 1 281 ? -6.637 12.664 -0.162 1 94.38 281 PHE B O 1
ATOM 5791 N N . LYS B 1 282 ? -8.875 12.734 -0.295 1 94.94 282 LYS B N 1
ATOM 5792 C CA . LYS B 1 282 ? -8.82 13.352 -1.615 1 94.94 282 LYS B CA 1
ATOM 5793 C C . LYS B 1 282 ? -8.055 14.672 -1.571 1 94.94 282 LYS B C 1
ATOM 5795 O O . LYS B 1 282 ? -7.152 14.898 -2.385 1 94.94 282 LYS B O 1
ATOM 5800 N N . LYS B 1 283 ? -8.391 15.469 -0.614 1 94.5 283 LYS B N 1
ATOM 5801 C CA . LYS B 1 283 ? -7.762 16.781 -0.474 1 94.5 283 LYS B CA 1
ATOM 5802 C C . LYS B 1 283 ? -6.25 16.656 -0.309 1 94.5 283 LYS B C 1
ATOM 5804 O O . LYS B 1 283 ? -5.484 17.359 -0.963 1 94.5 283 LYS B O 1
ATOM 5809 N N . ASP B 1 284 ? -5.77 15.789 0.555 1 96 284 ASP B N 1
ATOM 5810 C CA . ASP B 1 284 ? -4.348 15.656 0.847 1 96 284 ASP B CA 1
ATOM 5811 C C . ASP B 1 284 ? -3.594 15.078 -0.349 1 96 284 ASP B C 1
ATOM 5813 O O . ASP B 1 284 ? -2.453 15.461 -0.615 1 96 284 ASP B O 1
ATOM 5817 N N . ILE B 1 285 ? -4.188 14.086 -1.079 1 97.62 285 ILE B N 1
ATOM 5818 C CA . ILE B 1 285 ? -3.553 13.547 -2.273 1 97.62 285 ILE B CA 1
ATOM 5819 C C . ILE B 1 285 ? -3.424 14.641 -3.332 1 97.62 285 ILE B C 1
ATOM 5821 O O . ILE B 1 285 ? -2.371 14.781 -3.959 1 97.62 285 ILE B O 1
ATOM 5825 N N . LEU B 1 286 ? -4.508 15.391 -3.531 1 96.88 286 LEU B N 1
ATOM 5826 C CA . LEU B 1 286 ? -4.461 16.453 -4.535 1 96.88 286 LEU B CA 1
ATOM 5827 C C . LEU B 1 286 ? -3.443 17.516 -4.148 1 96.88 286 LEU B C 1
ATOM 5829 O O . LEU B 1 286 ? -2.779 18.094 -5.02 1 96.88 286 LEU B O 1
ATOM 5833 N N . ALA B 1 287 ? -3.34 17.812 -2.848 1 96.88 287 ALA B N 1
ATOM 5834 C CA . ALA B 1 287 ? -2.285 18.703 -2.371 1 96.88 287 ALA B CA 1
ATOM 5835 C C . ALA B 1 287 ? -0.905 18.156 -2.723 1 96.88 287 ALA B C 1
ATOM 5837 O O . ALA B 1 287 ? -0.014 18.906 -3.121 1 96.88 287 ALA B O 1
ATOM 5838 N N . LEU B 1 288 ? -0.691 16.875 -2.551 1 97.88 288 LEU B N 1
ATOM 5839 C CA . LEU B 1 288 ? 0.563 16.219 -2.898 1 97.88 288 LEU B CA 1
ATOM 5840 C C . LEU B 1 288 ? 0.829 16.312 -4.398 1 97.88 288 LEU B C 1
ATOM 5842 O O . LEU B 1 288 ? 1.963 16.547 -4.816 1 97.88 288 LEU B O 1
ATOM 5846 N N . VAL B 1 289 ? -0.212 16.094 -5.199 1 98 289 VAL B N 1
ATOM 5847 C CA . VAL B 1 289 ? -0.11 16.203 -6.652 1 98 289 VAL B CA 1
ATOM 5848 C C . VAL B 1 289 ? 0.34 17.609 -7.035 1 98 289 VAL B C 1
ATOM 5850 O O . VAL B 1 289 ? 1.255 17.781 -7.844 1 98 289 VAL B O 1
ATOM 5853 N N . TYR B 1 290 ? -0.314 18.578 -6.453 1 97 290 TYR B N 1
ATOM 5854 C CA . TYR B 1 290 ? 0.038 19.969 -6.73 1 97 290 TYR B CA 1
ATOM 5855 C C . TYR B 1 290 ? 1.482 20.25 -6.34 1 97 290 TYR B C 1
ATOM 5857 O O . TYR B 1 290 ? 2.201 20.953 -7.059 1 97 290 TYR B O 1
ATOM 5865 N N . LEU B 1 291 ? 1.87 19.766 -5.164 1 96.81 291 LEU B N 1
ATOM 5866 C CA . LEU B 1 291 ? 3.252 19.906 -4.723 1 96.81 291 LEU B CA 1
ATOM 5867 C C . LEU B 1 291 ? 4.219 19.344 -5.758 1 96.81 291 LEU B C 1
ATOM 5869 O O . LEU B 1 291 ? 5.207 20 -6.105 1 96.81 291 LEU B O 1
ATOM 5873 N N . CYS B 1 292 ? 3.971 18.156 -6.254 1 98 292 CYS B N 1
ATOM 5874 C CA . CYS B 1 292 ? 4.801 17.531 -7.277 1 98 292 CYS B CA 1
ATOM 5875 C C . CYS B 1 292 ? 4.902 18.422 -8.508 1 98 292 CYS B C 1
ATOM 5877 O O . CYS B 1 292 ? 5.992 18.625 -9.047 1 98 292 CYS B O 1
ATOM 5879 N N . GLU B 1 293 ? 3.783 18.922 -8.914 1 96.12 293 GLU B N 1
ATOM 5880 C CA . GLU B 1 293 ? 3.764 19.797 -10.078 1 96.12 293 GLU B CA 1
ATOM 5881 C C . GLU B 1 293 ? 4.621 21.047 -9.844 1 96.12 293 GLU B C 1
ATOM 5883 O O . GLU B 1 293 ? 5.387 21.453 -10.719 1 96.12 293 GLU B O 1
ATOM 5888 N N . SER B 1 294 ? 4.457 21.609 -8.703 1 95.31 294 SER B N 1
ATOM 5889 C CA . SER B 1 294 ? 5.203 22.812 -8.359 1 95.31 294 SER B CA 1
ATOM 5890 C C . SER B 1 294 ? 6.703 22.531 -8.297 1 95.31 294 SER B C 1
ATOM 5892 O O . SER B 1 294 ? 7.516 23.438 -8.492 1 95.31 294 SER B O 1
ATOM 5894 N N . LEU B 1 295 ? 7.105 21.328 -8.039 1 96.25 295 LEU B N 1
ATOM 5895 C CA . LEU B 1 295 ? 8.508 20.938 -7.934 1 96.25 295 LEU B CA 1
ATOM 5896 C C . LEU B 1 295 ? 9.016 20.375 -9.25 1 96.25 295 LEU B C 1
ATOM 5898 O O . LEU B 1 295 ? 10.141 19.859 -9.32 1 96.25 295 LEU B O 1
ATOM 5902 N N . ASN B 1 296 ? 8.164 20.422 -10.328 1 96.94 296 ASN B N 1
ATOM 5903 C CA . ASN B 1 296 ? 8.477 19.875 -11.648 1 96.94 296 ASN B CA 1
ATOM 5904 C C . ASN B 1 296 ? 8.758 18.375 -11.586 1 96.94 296 ASN B C 1
ATOM 5906 O O . ASN B 1 296 ? 9.773 17.922 -12.117 1 96.94 296 ASN B O 1
ATOM 5910 N N . LEU B 1 297 ? 7.957 17.703 -10.828 1 98.06 297 LEU B N 1
ATOM 5911 C CA . LEU B 1 297 ? 7.969 16.234 -10.734 1 98.06 297 LEU B CA 1
ATOM 5912 C C . LEU B 1 297 ? 6.664 15.648 -11.25 1 98.06 297 LEU B C 1
ATOM 5914 O O . LEU B 1 297 ? 5.941 14.984 -10.508 1 98.06 297 LEU B O 1
ATOM 5918 N N . PRO B 1 298 ? 6.406 15.797 -12.523 1 98.06 298 PRO B N 1
ATOM 5919 C CA . PRO B 1 298 ? 5.113 15.367 -13.055 1 98.06 298 PRO B CA 1
ATOM 5920 C C . PRO B 1 298 ? 4.898 13.859 -12.93 1 98.06 298 PRO B C 1
ATOM 5922 O O . PRO B 1 298 ? 3.764 13.406 -12.75 1 98.06 298 PRO B O 1
ATOM 5925 N N . GLU B 1 299 ? 5.945 13.047 -13.039 1 98.25 299 GLU B N 1
ATOM 5926 C CA . GLU B 1 299 ? 5.812 11.602 -12.914 1 98.25 299 GLU B CA 1
ATOM 5927 C C . GLU B 1 299 ? 5.234 11.219 -11.555 1 98.25 299 GLU B C 1
ATOM 5929 O O . GLU B 1 299 ? 4.316 10.398 -11.469 1 98.25 299 GLU B O 1
ATOM 5934 N N . CYS B 1 300 ? 5.734 11.875 -10.492 1 98.56 300 CYS B N 1
ATOM 5935 C CA . CYS B 1 300 ? 5.234 11.625 -9.148 1 98.56 300 CYS B CA 1
ATOM 5936 C C . CYS B 1 300 ? 3.799 12.109 -9 1 98.56 300 CYS B C 1
ATOM 5938 O O . CYS B 1 300 ? 2.961 11.422 -8.414 1 98.56 300 CYS B O 1
ATOM 5940 N N . GLY B 1 301 ? 3.529 13.344 -9.531 1 98.62 301 GLY B N 1
ATOM 5941 C CA . GLY B 1 301 ? 2.18 13.883 -9.484 1 98.62 301 GLY B CA 1
ATOM 5942 C C . GLY B 1 301 ? 1.152 12.977 -10.141 1 98.62 301 GLY B C 1
ATOM 5943 O O . GLY B 1 301 ? 0.109 12.688 -9.547 1 98.62 301 GLY B O 1
ATOM 5944 N N . ASN B 1 302 ? 1.438 12.5 -11.328 1 98.56 302 ASN B N 1
ATOM 5945 C CA . ASN B 1 302 ? 0.537 11.625 -12.07 1 98.56 302 ASN B CA 1
ATOM 5946 C C . ASN B 1 302 ? 0.324 10.297 -11.336 1 98.56 302 ASN B C 1
ATOM 5948 O O . ASN B 1 302 ? -0.78 9.75 -11.344 1 98.56 302 ASN B O 1
ATOM 5952 N N . TYR B 1 303 ? 1.354 9.781 -10.789 1 98.75 303 TYR B N 1
ATOM 5953 C CA . TYR B 1 303 ? 1.287 8.547 -10.023 1 98.75 303 TYR B CA 1
ATOM 5954 C C . TYR B 1 303 ? 0.263 8.648 -8.898 1 98.75 303 TYR B C 1
ATOM 5956 O O . TYR B 1 303 ? -0.618 7.797 -8.773 1 98.75 303 TYR B O 1
ATOM 5964 N N . TRP B 1 304 ? 0.32 9.672 -8.109 1 98.81 304 TRP B N 1
ATOM 5965 C CA . TRP B 1 304 ? -0.578 9.836 -6.969 1 98.81 304 TRP B CA 1
ATOM 5966 C C . TRP B 1 304 ? -1.968 10.266 -7.43 1 98.81 304 TRP B C 1
ATOM 5968 O O . TRP B 1 304 ? -2.973 9.891 -6.82 1 98.81 304 TRP B O 1
ATOM 5978 N N . LYS B 1 305 ? -2.064 11.016 -8.516 1 98.5 305 LYS B N 1
ATOM 5979 C CA . LYS B 1 305 ? -3.359 11.406 -9.07 1 98.5 305 LYS B CA 1
ATOM 5980 C C . LYS B 1 305 ? -4.191 10.18 -9.438 1 98.5 305 LYS B C 1
ATOM 5982 O O . LYS B 1 305 ? -5.418 10.188 -9.305 1 98.5 305 LYS B O 1
ATOM 5987 N N . SER B 1 306 ? -3.527 9.102 -9.844 1 98.69 306 SER B N 1
ATOM 5988 C CA . SER B 1 306 ? -4.207 7.883 -10.258 1 98.69 306 SER B CA 1
ATOM 5989 C C . SER B 1 306 ? -5.012 7.281 -9.109 1 98.69 306 SER B C 1
ATOM 5991 O O . SER B 1 306 ? -6.012 6.594 -9.336 1 98.69 306 SER B O 1
ATOM 5993 N N . VAL B 1 307 ? -4.609 7.523 -7.844 1 98.62 307 VAL B N 1
ATOM 5994 C CA . VAL B 1 307 ? -5.32 7.02 -6.672 1 98.62 307 VAL B CA 1
ATOM 5995 C C . VAL B 1 307 ? -6.703 7.66 -6.59 1 98.62 307 VAL B C 1
ATOM 5997 O O . VAL B 1 307 ? -7.699 6.98 -6.332 1 98.62 307 VAL B O 1
ATOM 6000 N N . VAL B 1 308 ? -6.777 8.992 -6.82 1 97.62 308 VAL B N 1
ATOM 6001 C CA . VAL B 1 308 ? -8.039 9.727 -6.793 1 97.62 308 VAL B CA 1
ATOM 6002 C C . VAL B 1 308 ? -8.906 9.312 -7.973 1 97.62 308 VAL B C 1
ATOM 6004 O O . VAL B 1 308 ? -10.117 9.094 -7.816 1 97.62 308 VAL B O 1
ATOM 6007 N N . GLU B 1 309 ? -8.273 9.141 -9.133 1 98.25 309 GLU B N 1
ATOM 6008 C CA . GLU B 1 309 ? -9.008 8.742 -10.328 1 98.25 309 GLU B CA 1
ATOM 6009 C C . GLU B 1 309 ? -9.633 7.363 -10.156 1 98.25 309 GLU B C 1
ATOM 6011 O O . GLU B 1 309 ? -10.773 7.141 -10.57 1 98.25 309 GLU B O 1
ATOM 6016 N N . MET B 1 310 ? -8.906 6.43 -9.594 1 98.56 310 MET B N 1
ATOM 6017 C CA . MET B 1 310 ? -9.414 5.09 -9.328 1 98.56 310 MET B CA 1
ATOM 6018 C C . MET B 1 310 ? -10.617 5.148 -8.383 1 98.56 310 MET B C 1
ATOM 6020 O O . MET B 1 310 ? -11.586 4.414 -8.57 1 98.56 310 MET B O 1
ATOM 6024 N N . ASN B 1 311 ? -10.547 6.016 -7.375 1 98 311 ASN B N 1
ATOM 6025 C CA . ASN B 1 311 ? -11.641 6.172 -6.422 1 98 311 ASN B CA 1
ATOM 6026 C C . ASN B 1 311 ? -12.898 6.695 -7.102 1 98 311 ASN B C 1
ATOM 6028 O O . ASN B 1 311 ? -14 6.188 -6.855 1 98 311 ASN B O 1
ATOM 6032 N N . GLU B 1 312 ? -12.758 7.707 -7.922 1 97.12 312 GLU B N 1
ATOM 6033 C CA . GLU B 1 312 ? -13.906 8.273 -8.641 1 97.12 312 GLU B CA 1
ATOM 6034 C C . GLU B 1 312 ? -14.508 7.254 -9.602 1 97.12 312 GLU B C 1
ATOM 6036 O O . GLU B 1 312 ? -15.727 7.152 -9.719 1 97.12 312 GLU B O 1
ATOM 6041 N N . TRP B 1 313 ? -13.641 6.523 -10.289 1 98.12 313 TRP B N 1
ATOM 6042 C CA . TRP B 1 313 ? -14.102 5.484 -11.203 1 98.12 313 TRP B CA 1
ATOM 6043 C C . TRP B 1 313 ? -14.898 4.418 -10.461 1 98.12 313 TRP B C 1
ATOM 6045 O O . TRP B 1 313 ? -15.922 3.943 -10.961 1 98.12 313 TRP B O 1
ATOM 6055 N N . GLN B 1 314 ? -14.422 4.008 -9.266 1 98.12 314 GLN B N 1
ATOM 6056 C CA . GLN B 1 314 ? -15.102 3.006 -8.453 1 98.12 314 GLN B CA 1
ATOM 6057 C C . GLN B 1 314 ? -16.516 3.459 -8.078 1 98.12 314 GLN B C 1
ATOM 6059 O O . GLN B 1 314 ? -17.453 2.662 -8.094 1 98.12 314 GLN B O 1
ATOM 6064 N N . ARG B 1 315 ? -16.719 4.742 -7.746 1 97.44 315 ARG B N 1
ATOM 6065 C CA . ARG B 1 315 ? -18.031 5.301 -7.422 1 97.44 315 ARG B CA 1
ATOM 6066 C C . ARG B 1 315 ? -18.969 5.238 -8.625 1 97.44 315 ARG B C 1
ATOM 6068 O O . ARG B 1 315 ? -20.109 4.816 -8.5 1 97.44 315 ARG B O 1
ATOM 6075 N N . GLU B 1 316 ? -18.422 5.582 -9.711 1 97.06 316 GLU B N 1
ATOM 6076 C CA . GLU B 1 316 ? -19.203 5.59 -10.945 1 97.06 316 GLU B CA 1
ATOM 6077 C C . GLU B 1 316 ? -19.609 4.172 -11.352 1 97.06 316 GLU B C 1
ATOM 6079 O O . GLU B 1 316 ? -20.75 3.932 -11.742 1 97.06 316 GLU B O 1
ATOM 6084 N N . ARG B 1 317 ? -18.672 3.309 -11.258 1 96.44 317 ARG B N 1
ATOM 6085 C CA . ARG B 1 317 ? -18.938 1.937 -11.68 1 96.44 317 ARG B CA 1
ATOM 6086 C C . ARG B 1 317 ? -20 1.292 -10.797 1 96.44 317 ARG B C 1
ATOM 6088 O O . ARG B 1 317 ? -20.812 0.494 -11.273 1 96.44 317 ARG B O 1
ATOM 6095 N N . PHE B 1 318 ? -20.016 1.63 -9.539 1 97.81 318 PHE B N 1
ATOM 6096 C CA . PHE B 1 318 ? -21.031 1.094 -8.641 1 97.81 318 PHE B CA 1
ATOM 6097 C C . PHE B 1 318 ? -22.406 1.609 -9.016 1 97.81 318 PHE B C 1
ATOM 6099 O O . PHE B 1 318 ? -23.391 0.847 -9.039 1 97.81 318 PHE B O 1
ATOM 6106 N N . SER B 1 319 ? -22.516 2.891 -9.32 1 97.38 319 SER B N 1
ATOM 6107 C CA . SER B 1 319 ? -23.766 3.469 -9.781 1 97.38 319 SER B CA 1
ATOM 6108 C C . SER B 1 319 ? -24.25 2.805 -11.062 1 97.38 319 SER B C 1
ATOM 6110 O O . SER B 1 319 ? -25.438 2.502 -11.211 1 97.38 319 SER B O 1
ATOM 6112 N N . ASP B 1 320 ? -23.328 2.584 -11.945 1 96.69 320 ASP B N 1
ATOM 6113 C CA . ASP B 1 320 ? -23.656 1.927 -13.203 1 96.69 320 ASP B CA 1
ATOM 6114 C C . ASP B 1 320 ? -24.188 0.513 -12.969 1 96.69 320 ASP B C 1
ATOM 6116 O O . ASP B 1 320 ? -25.094 0.059 -13.664 1 96.69 320 ASP B O 1
ATOM 6120 N N . LYS B 1 321 ? -23.609 -0.109 -12.023 1 95.88 321 LYS B N 1
ATOM 6121 C CA . LYS B 1 321 ? -24.047 -1.457 -11.672 1 95.88 321 LYS B CA 1
ATOM 6122 C C . LYS B 1 321 ? -25.484 -1.455 -11.188 1 95.88 321 LYS B C 1
ATOM 6124 O O . LYS B 1 321 ? -26.266 -2.359 -11.508 1 95.88 321 LYS B O 1
ATOM 6129 N N . ILE B 1 322 ? -25.828 -0.475 -10.398 1 97.06 322 ILE B N 1
ATOM 6130 C CA . ILE B 1 322 ? -27.203 -0.35 -9.898 1 97.06 322 ILE B CA 1
ATOM 6131 C C . ILE B 1 322 ? -28.156 -0.184 -11.078 1 97.06 322 ILE B C 1
ATOM 6133 O O . ILE B 1 322 ? -29.156 -0.896 -11.172 1 97.06 322 ILE B O 1
ATOM 6137 N N . ILE B 1 323 ? -27.828 0.703 -12.016 1 96.44 323 ILE B N 1
ATOM 6138 C CA . ILE B 1 323 ? -28.672 0.994 -13.172 1 96.44 323 ILE B CA 1
ATOM 6139 C C . ILE B 1 323 ? -28.828 -0.262 -14.023 1 96.44 323 ILE B C 1
ATOM 6141 O O . ILE B 1 323 ? -29.953 -0.636 -14.391 1 96.44 323 ILE B O 1
ATOM 6145 N N . GLN B 1 324 ? -27.734 -0.921 -14.234 1 94.56 324 GLN B N 1
ATOM 6146 C CA . GLN B 1 324 ? -27.766 -2.125 -15.062 1 94.56 324 GLN B CA 1
ATOM 6147 C C . GLN B 1 324 ? -28.578 -3.229 -14.398 1 94.56 324 GLN B C 1
ATOM 6149 O O . GLN B 1 324 ? -29.375 -3.898 -15.055 1 94.56 324 GLN B O 1
ATOM 6154 N N . ALA B 1 325 ? -28.422 -3.375 -13.094 1 94.06 325 ALA B N 1
ATOM 6155 C CA . ALA B 1 325 ? -29.062 -4.461 -12.359 1 94.06 325 ALA B CA 1
ATOM 6156 C C . ALA B 1 325 ? -30.562 -4.219 -12.234 1 94.06 325 ALA B C 1
ATOM 6158 O O . ALA B 1 325 ? -31.344 -5.164 -12.055 1 94.06 325 ALA B O 1
ATOM 6159 N N . LEU B 1 326 ? -30.922 -2.943 -12.266 1 95.69 326 LEU B N 1
ATOM 6160 C CA . LEU B 1 326 ? -32.344 -2.609 -12.211 1 95.69 326 LEU B CA 1
ATOM 6161 C C . LEU B 1 326 ? -32.938 -2.514 -13.617 1 95.69 326 LEU B C 1
ATOM 6163 O O . LEU B 1 326 ? -33.719 -1.614 -13.906 1 95.69 326 LEU B O 1
ATOM 6167 N N . PHE B 1 327 ? -32.438 -3.336 -14.477 1 92.19 327 PHE B N 1
ATOM 6168 C CA . PHE B 1 327 ? -32.969 -3.605 -15.812 1 92.19 327 PHE B CA 1
ATOM 6169 C C . PHE B 1 327 ? -32.719 -2.432 -16.75 1 92.19 327 PHE B C 1
ATOM 6171 O O . PHE B 1 327 ? -33.531 -2.086 -17.578 1 92.19 327 PHE B O 1
ATOM 6178 N N . GLY B 1 328 ? -31.641 -1.671 -16.531 1 92.44 328 GLY B N 1
ATOM 6179 C CA . GLY B 1 328 ? -31.078 -0.726 -17.484 1 92.44 328 GLY B CA 1
ATOM 6180 C C . GLY B 1 328 ? -31.609 0.684 -17.312 1 92.44 328 GLY B C 1
ATOM 6181 O O . GLY B 1 328 ? -31.219 1.599 -18.031 1 92.44 328 GLY B O 1
ATOM 6182 N N . THR B 1 329 ? -32.531 0.841 -16.344 1 95.06 329 THR B N 1
ATOM 6183 C CA . THR B 1 329 ? -33.062 2.178 -16.078 1 95.06 329 THR B CA 1
ATOM 6184 C C . THR B 1 329 ? -33.531 2.297 -14.633 1 95.06 329 THR B C 1
ATOM 6186 O O . THR B 1 329 ? -34.062 1.337 -14.062 1 95.06 329 THR B O 1
ATOM 6189 N N . VAL B 1 330 ? -33.344 3.496 -14.078 1 97.19 330 VAL B N 1
ATOM 6190 C CA . VAL B 1 330 ? -33.781 3.746 -12.719 1 97.19 330 VAL B CA 1
ATOM 6191 C C . VAL B 1 330 ? -34.781 4.91 -12.711 1 97.19 330 VAL B C 1
ATOM 6193 O O . VAL B 1 330 ? -35.125 5.43 -11.656 1 97.19 330 VAL B O 1
ATOM 6196 N N . ALA B 1 331 ? -35.188 5.266 -13.922 1 96.19 331 ALA B N 1
ATOM 6197 C CA . ALA B 1 331 ? -36.156 6.375 -14.031 1 96.19 331 ALA B CA 1
ATOM 6198 C C . ALA B 1 331 ? -37.438 6.062 -13.281 1 96.19 331 ALA B C 1
ATOM 6200 O O . ALA B 1 331 ? -38.062 5.031 -13.531 1 96.19 331 ALA B O 1
ATOM 6201 N N . GLU B 1 332 ? -37.812 6.859 -12.414 1 95.19 332 GLU B N 1
ATOM 6202 C CA . GLU B 1 332 ? -39.062 6.832 -11.641 1 95.19 332 GLU B CA 1
ATOM 6203 C C . GLU B 1 332 ? -39.062 5.68 -10.641 1 95.19 332 GLU B C 1
ATOM 6205 O O . GLU B 1 332 ? -40.062 5.457 -9.938 1 95.19 332 GLU B O 1
ATOM 6210 N N . LYS B 1 333 ? -37.906 4.949 -10.547 1 97.69 333 LYS B N 1
ATOM 6211 C CA . LYS B 1 333 ? -37.781 3.92 -9.523 1 97.69 333 LYS B CA 1
ATOM 6212 C C . LYS B 1 333 ? -37.312 4.523 -8.203 1 97.69 333 LYS B C 1
ATOM 6214 O O . LYS B 1 333 ? -36.469 5.438 -8.188 1 97.69 333 LYS B O 1
ATOM 6219 N N . LYS B 1 334 ? -37.906 4.039 -7.164 1 98.5 334 LYS B N 1
ATOM 6220 C CA . LYS B 1 334 ? -37.469 4.496 -5.844 1 98.5 334 LYS B CA 1
ATOM 6221 C C . LYS B 1 334 ? -36.281 3.707 -5.348 1 98.5 334 LYS B C 1
ATOM 6223 O O . LYS B 1 334 ? -36.312 2.479 -5.258 1 98.5 334 LYS B O 1
ATOM 6228 N N . VAL B 1 335 ? -35.219 4.379 -5.125 1 98.75 335 VAL B N 1
ATOM 6229 C CA . VAL B 1 335 ? -34 3.795 -4.578 1 98.75 335 VAL B CA 1
ATOM 6230 C C . VAL B 1 335 ? -33.719 4.379 -3.195 1 98.75 335 VAL B C 1
ATOM 6232 O O . VAL B 1 335 ? -33.594 5.594 -3.043 1 98.75 335 VAL B O 1
ATOM 6235 N N . THR B 1 336 ? -33.625 3.531 -2.203 1 98.88 336 THR B N 1
ATOM 6236 C CA . THR B 1 336 ? -33.375 3.963 -0.835 1 98.88 336 THR B CA 1
ATOM 6237 C C . THR B 1 336 ? -31.891 3.803 -0.496 1 98.88 336 THR B C 1
ATOM 6239 O O . THR B 1 336 ? -31.328 2.707 -0.615 1 98.88 336 THR B O 1
ATOM 6242 N N . LEU B 1 337 ? -31.25 4.879 -0.084 1 98.81 337 LEU B N 1
ATOM 6243 C CA . LEU B 1 337 ? -29.859 4.871 0.344 1 98.81 337 LEU B CA 1
ATOM 6244 C C . LEU B 1 337 ? -29.75 4.727 1.858 1 98.81 337 LEU B C 1
ATOM 6246 O O . LEU B 1 337 ? -30.297 5.543 2.604 1 98.81 337 LEU B O 1
ATOM 6250 N N . TYR B 1 338 ? -29.141 3.658 2.291 1 98.75 338 TYR B N 1
ATOM 6251 C CA . TYR B 1 338 ? -28.781 3.49 3.693 1 98.75 338 TYR B CA 1
ATOM 6252 C C . TYR B 1 338 ? -27.359 3.994 3.957 1 98.75 338 TYR B C 1
ATOM 6254 O O . TYR B 1 338 ? -26.391 3.34 3.588 1 98.75 338 TYR B O 1
ATOM 6262 N N . GLY B 1 339 ? -27.297 5.121 4.637 1 98.38 339 GLY B N 1
ATOM 6263 C CA . GLY B 1 339 ? -26 5.738 4.922 1 98.38 339 GLY B CA 1
ATOM 6264 C C . GLY B 1 339 ? -25.734 6.973 4.082 1 98.38 339 GLY B C 1
ATOM 6265 O O . GLY B 1 339 ? -25.969 6.969 2.873 1 98.38 339 GLY B O 1
ATOM 6266 N N . PHE B 1 340 ? -25.281 8.047 4.711 1 97.75 340 PHE B N 1
ATOM 6267 C CA . PHE B 1 340 ? -24.938 9.305 4.059 1 97.75 340 PHE B CA 1
ATOM 6268 C C . PHE B 1 340 ? -23.594 9.828 4.559 1 97.75 340 PHE B C 1
ATOM 6270 O O . PHE B 1 340 ? -22.859 10.484 3.818 1 97.75 340 PHE B O 1
ATOM 6277 N N . ALA B 1 341 ? -23.234 9.492 5.836 1 95.38 341 ALA B N 1
ATOM 6278 C CA . ALA B 1 341 ? -21.906 9.812 6.355 1 95.38 341 ALA B CA 1
ATOM 6279 C C . ALA B 1 341 ? -20.828 9.102 5.551 1 95.38 341 ALA B C 1
ATOM 6281 O O . ALA B 1 341 ? -21.078 8.078 4.918 1 95.38 341 ALA B O 1
ATOM 6282 N N . HIS B 1 342 ? -19.609 9.672 5.543 1 93.81 342 HIS B N 1
ATOM 6283 C CA . HIS B 1 342 ? -18.578 9.062 4.707 1 93.81 342 HIS B CA 1
ATOM 6284 C C . HIS B 1 342 ? -18.078 7.758 5.309 1 93.81 342 HIS B C 1
ATOM 6286 O O . HIS B 1 342 ? -17.469 6.949 4.613 1 93.81 342 HIS B O 1
ATOM 6292 N N . LYS B 1 343 ? -18.297 7.562 6.621 1 93.25 343 LYS B N 1
ATOM 6293 C CA . LYS B 1 343 ? -18.016 6.324 7.332 1 93.25 343 LYS B CA 1
ATOM 6294 C C . LYS B 1 343 ? -18.859 6.207 8.602 1 93.25 343 LYS B C 1
ATOM 6296 O O . LYS B 1 343 ? -19.531 7.164 8.992 1 93.25 343 LYS B O 1
ATOM 6301 N N . LYS B 1 344 ? -18.797 5.066 9.234 1 93.56 344 LYS B N 1
ATOM 6302 C CA . LYS B 1 344 ? -19.578 4.887 10.453 1 93.56 344 LYS B CA 1
ATOM 6303 C C . LYS B 1 344 ? -18.984 5.688 11.609 1 93.56 344 LYS B C 1
ATOM 6305 O O . LYS B 1 344 ? -17.812 6.055 11.578 1 93.56 344 LYS B O 1
ATOM 6310 N N . ASN B 1 345 ? -19.766 6.074 12.633 1 91.81 345 ASN B N 1
ATOM 6311 C CA . ASN B 1 345 ? -19.406 6.68 13.906 1 91.81 345 ASN B CA 1
ATOM 6312 C C . ASN B 1 345 ? -18.969 8.125 13.734 1 91.81 345 ASN B C 1
ATOM 6314 O O . ASN B 1 345 ? -18.141 8.625 14.516 1 91.81 345 ASN B O 1
ATOM 6318 N N . THR B 1 346 ? -19.391 8.703 12.695 1 90.88 346 THR B N 1
ATOM 6319 C CA . THR B 1 346 ? -19.219 10.141 12.508 1 90.88 346 THR B CA 1
ATOM 6320 C C . THR B 1 346 ? -20.406 10.734 11.75 1 90.88 346 THR B C 1
ATOM 6322 O O . THR B 1 346 ? -21.156 10.008 11.078 1 90.88 346 THR B O 1
ATOM 6325 N N . GLY B 1 347 ? -20.625 12.008 11.984 1 89.12 347 GLY B N 1
ATOM 6326 C CA . GLY B 1 347 ? -21.641 12.719 11.219 1 89.12 347 GLY B CA 1
ATOM 6327 C C . GLY B 1 347 ? -21.078 13.477 10.031 1 89.12 347 GLY B C 1
ATOM 6328 O O . GLY B 1 347 ? -21.812 14.195 9.352 1 89.12 347 GLY B O 1
ATOM 6329 N N . ASP B 1 348 ? -19.828 13.281 9.766 1 89.75 348 ASP B N 1
ATOM 6330 C CA . ASP B 1 348 ? -19.156 14 8.68 1 89.75 348 ASP B CA 1
ATOM 6331 C C . ASP B 1 348 ? -19.562 13.43 7.32 1 89.75 348 ASP B C 1
ATOM 6333 O O . ASP B 1 348 ? -19.5 12.219 7.113 1 89.75 348 ASP B O 1
ATOM 6337 N N . THR B 1 349 ? -20 14.305 6.461 1 93.31 349 THR B N 1
ATOM 6338 C CA . THR B 1 349 ? -20.531 13.867 5.172 1 93.31 349 THR B CA 1
ATOM 6339 C C . THR B 1 349 ? -19.594 14.289 4.035 1 93.31 349 THR B C 1
ATOM 6341 O O . THR B 1 349 ? -19.859 13.984 2.871 1 93.31 349 THR B O 1
ATOM 6344 N N . ARG B 1 350 ? -18.562 15 4.363 1 87.06 350 ARG B N 1
ATOM 6345 C CA . ARG B 1 350 ? -17.672 15.539 3.338 1 87.06 350 ARG B CA 1
ATOM 6346 C C . ARG B 1 350 ? -17.062 14.422 2.498 1 87.06 350 ARG B C 1
ATOM 6348 O O . ARG B 1 350 ? -16.484 13.477 3.041 1 87.06 350 ARG B O 1
ATOM 6355 N N . GLU B 1 351 ? -17.172 14.453 1.137 1 90.25 351 GLU B N 1
ATOM 6356 C CA . GLU B 1 351 ? -16.656 13.523 0.138 1 90.25 351 GLU B CA 1
ATOM 6357 C C . GLU B 1 351 ? -17.281 12.141 0.299 1 90.25 351 GLU B C 1
ATOM 6359 O O . GLU B 1 351 ? -16.703 11.141 -0.123 1 90.25 351 GLU B O 1
ATOM 6364 N N . SER B 1 352 ? -18.453 12.094 0.889 1 94.69 352 SER B N 1
ATOM 6365 C CA . SER B 1 352 ? -19.141 10.812 1.057 1 94.69 352 SER B CA 1
ATOM 6366 C C . SER B 1 352 ? -19.5 10.195 -0.291 1 94.69 352 SER B C 1
ATOM 6368 O O . SER B 1 352 ? -19.938 10.906 -1.2 1 94.69 352 SER B O 1
ATOM 6370 N N . SER B 1 353 ? -19.312 8.875 -0.417 1 95.88 353 SER B N 1
ATOM 6371 C CA . SER B 1 353 ? -19.703 8.148 -1.626 1 95.88 353 SER B CA 1
ATOM 6372 C C . SER B 1 353 ? -21.203 8.234 -1.862 1 95.88 353 SER B C 1
ATOM 6374 O O . SER B 1 353 ? -21.656 8.164 -3.006 1 95.88 353 SER B O 1
ATOM 6376 N N . ALA B 1 354 ? -21.953 8.422 -0.799 1 97.06 354 ALA B N 1
ATOM 6377 C CA . ALA B 1 354 ? -23.406 8.516 -0.899 1 97.06 354 ALA B CA 1
ATOM 6378 C C . ALA B 1 354 ? -23.828 9.719 -1.745 1 97.06 354 ALA B C 1
ATOM 6380 O O . ALA B 1 354 ? -24.797 9.648 -2.494 1 97.06 354 ALA B O 1
ATOM 6381 N N . ILE B 1 355 ? -23.094 10.773 -1.623 1 95.62 355 ILE B N 1
ATOM 6382 C CA . ILE B 1 355 ? -23.391 11.984 -2.379 1 95.62 355 ILE B CA 1
ATOM 6383 C C . ILE B 1 355 ? -23.188 11.727 -3.871 1 95.62 355 ILE B C 1
ATOM 6385 O O . ILE B 1 355 ? -24.047 12.07 -4.688 1 95.62 355 ILE B O 1
ATOM 6389 N N . SER B 1 356 ? -22.094 11.07 -4.207 1 94.5 356 SER B N 1
ATOM 6390 C CA . SER B 1 356 ? -21.766 10.773 -5.602 1 94.5 356 SER B CA 1
ATOM 6391 C C . SER B 1 356 ? -22.797 9.812 -6.207 1 94.5 356 SER B C 1
ATOM 6393 O O . SER B 1 356 ? -23.266 10.031 -7.32 1 94.5 356 SER B O 1
ATOM 6395 N N . VAL B 1 357 ? -23.125 8.773 -5.523 1 96.94 357 VAL B N 1
ATOM 6396 C CA . VAL B 1 357 ? -24.062 7.773 -6.004 1 96.94 357 VAL B CA 1
ATOM 6397 C C . VAL B 1 357 ? -25.453 8.406 -6.168 1 96.94 357 VAL B C 1
ATOM 6399 O O . VAL B 1 357 ? -26.109 8.211 -7.191 1 96.94 357 VAL B O 1
ATOM 6402 N N . ALA B 1 358 ? -25.875 9.188 -5.152 1 96.75 358 ALA B N 1
ATOM 6403 C CA . ALA B 1 358 ? -27.172 9.867 -5.223 1 96.75 358 ALA B CA 1
ATOM 6404 C C . ALA B 1 358 ? -27.25 10.766 -6.449 1 96.75 358 ALA B C 1
ATOM 6406 O O . ALA B 1 358 ? -28.25 10.75 -7.176 1 96.75 358 ALA B O 1
ATOM 6407 N N . ARG B 1 359 ? -26.234 11.539 -6.613 1 94.81 359 ARG B N 1
ATOM 6408 C CA . ARG B 1 359 ? -26.188 12.469 -7.742 1 94.81 359 ARG B CA 1
ATOM 6409 C C . ARG B 1 359 ? -26.328 11.719 -9.062 1 94.81 359 ARG B C 1
ATOM 6411 O O . ARG B 1 359 ? -27.125 12.117 -9.922 1 94.81 359 ARG B O 1
ATOM 6418 N N . HIS B 1 360 ? -25.594 10.656 -9.242 1 94.75 360 HIS B N 1
ATOM 6419 C CA . HIS B 1 360 ? -25.625 9.891 -10.484 1 94.75 360 HIS B CA 1
ATOM 6420 C C . HIS B 1 360 ? -27 9.273 -10.727 1 94.75 360 HIS B C 1
ATOM 6422 O O . HIS B 1 360 ? -27.5 9.305 -11.844 1 94.75 360 HIS B O 1
ATOM 6428 N N . LEU B 1 361 ? -27.609 8.734 -9.719 1 96.62 361 LEU B N 1
ATOM 6429 C CA . LEU B 1 361 ? -28.906 8.094 -9.852 1 96.62 361 LEU B CA 1
ATOM 6430 C C . LEU B 1 361 ? -30 9.133 -10.109 1 96.62 361 LEU B C 1
ATOM 6432 O O . LEU B 1 361 ? -30.938 8.875 -10.875 1 96.62 361 LEU B O 1
ATOM 6436 N N . MET B 1 362 ? -29.859 10.289 -9.469 1 95.31 362 MET B N 1
ATOM 6437 C CA . MET B 1 362 ? -30.812 11.359 -9.711 1 95.31 362 MET B CA 1
ATOM 6438 C C . MET B 1 362 ? -30.734 11.852 -11.156 1 95.31 362 MET B C 1
ATOM 6440 O O . MET B 1 362 ? -31.766 12.156 -11.766 1 95.31 362 MET B O 1
ATOM 6444 N N . GLU B 1 363 ? -29.547 11.93 -11.625 1 94.19 363 GLU B N 1
ATOM 6445 C CA . GLU B 1 363 ? -29.344 12.312 -13.023 1 94.19 363 GLU B CA 1
ATOM 6446 C C . GLU B 1 363 ? -30.031 11.328 -13.969 1 94.19 363 GLU B C 1
ATOM 6448 O O . GLU B 1 363 ? -30.469 11.703 -15.055 1 94.19 363 GLU B O 1
ATOM 6453 N N . GLU B 1 364 ? -30.203 10.133 -13.516 1 95.31 364 GLU B N 1
ATOM 6454 C CA . GLU B 1 364 ? -30.906 9.094 -14.273 1 95.31 364 GLU B CA 1
ATOM 6455 C C . GLU B 1 364 ? -32.375 9.039 -13.898 1 95.31 364 GLU B C 1
ATOM 6457 O O . GLU B 1 364 ? -33.062 8.078 -14.234 1 95.31 364 GLU B O 1
ATOM 6462 N N . GLN B 1 365 ? -32.844 10.031 -13.109 1 94.88 365 GLN B N 1
ATOM 6463 C CA . GLN B 1 365 ? -34.219 10.305 -12.805 1 94.88 365 GLN B CA 1
ATOM 6464 C C . GLN B 1 365 ? -34.781 9.289 -11.82 1 94.88 365 GLN B C 1
ATOM 6466 O O . GLN B 1 365 ? -35.969 8.938 -11.883 1 94.88 365 GLN B O 1
ATOM 6471 N N . ALA B 1 366 ? -33.906 8.758 -10.992 1 97.25 366 ALA B N 1
ATOM 6472 C CA . ALA B 1 366 ? -34.375 7.922 -9.891 1 97.25 366 ALA B CA 1
ATOM 6473 C C . ALA B 1 366 ? -35.062 8.758 -8.805 1 97.25 366 ALA B C 1
ATOM 6475 O O . ALA B 1 366 ? -34.719 9.938 -8.633 1 97.25 366 ALA B O 1
ATOM 6476 N N . ARG B 1 367 ? -36 8.172 -8.133 1 97.56 367 ARG B N 1
ATOM 6477 C CA . ARG B 1 367 ? -36.531 8.742 -6.906 1 97.56 367 ARG B CA 1
ATOM 6478 C C . ARG B 1 367 ? -35.719 8.281 -5.691 1 97.56 367 ARG B C 1
ATOM 6480 O O . ARG B 1 367 ? -35.812 7.117 -5.297 1 97.56 367 ARG B O 1
ATOM 6487 N N . ILE B 1 368 ? -35.031 9.258 -5.043 1 98 368 ILE B N 1
ATOM 6488 C CA . ILE B 1 368 ? -34.094 8.891 -4.004 1 98 368 ILE B CA 1
ATOM 6489 C C . ILE B 1 368 ? -34.719 9.141 -2.629 1 98 368 ILE B C 1
ATOM 6491 O O . ILE B 1 368 ? -35.344 10.164 -2.404 1 98 368 ILE B O 1
ATOM 6495 N N . CYS B 1 369 ? -34.594 8.188 -1.761 1 98.56 369 CYS B N 1
ATOM 6496 C CA . CYS B 1 369 ? -34.875 8.32 -0.334 1 98.56 369 CYS B CA 1
ATOM 6497 C C . CYS B 1 369 ? -33.625 7.988 0.492 1 98.56 369 CYS B C 1
ATOM 6499 O O . CYS B 1 369 ? -32.969 6.988 0.234 1 98.56 369 CYS B O 1
ATOM 6501 N N . VAL B 1 370 ? -33.281 8.867 1.48 1 98.44 370 VAL B N 1
ATOM 6502 C CA . VAL B 1 370 ? -32.031 8.68 2.217 1 98.44 370 VAL B CA 1
ATOM 6503 C C . VAL B 1 370 ? -32.312 8.492 3.703 1 98.44 370 VAL B C 1
ATOM 6505 O O . VAL B 1 370 ? -33.188 9.18 4.258 1 98.44 370 VAL B O 1
ATOM 6508 N N . PHE B 1 371 ? -31.688 7.516 4.281 1 98.44 371 PHE B N 1
ATOM 6509 C CA . PHE B 1 371 ? -31.688 7.316 5.723 1 98.44 371 PHE B CA 1
ATOM 6510 C C . PHE B 1 371 ? -30.25 7.223 6.246 1 98.44 371 PHE B C 1
ATOM 6512 O O . PHE B 1 371 ? -29.438 6.473 5.711 1 98.44 371 PHE B O 1
ATOM 6519 N N . ASP B 1 372 ? -29.953 7.973 7.211 1 97.94 372 ASP B N 1
ATOM 6520 C CA . ASP B 1 372 ? -28.734 7.852 8.008 1 97.94 372 ASP B CA 1
ATOM 6521 C C . ASP B 1 372 ? -29.016 8.055 9.492 1 97.94 372 ASP B C 1
ATOM 6523 O O . ASP B 1 372 ? -29.734 8.984 9.867 1 97.94 372 ASP B O 1
ATOM 6527 N N . PRO B 1 373 ? -28.391 7.277 10.344 1 96.19 373 PRO B N 1
ATOM 6528 C CA . PRO B 1 373 ? -28.75 7.359 11.758 1 96.19 373 PRO B CA 1
ATOM 6529 C C . PRO B 1 373 ? -28.188 8.602 12.438 1 96.19 373 PRO B C 1
ATOM 6531 O O . PRO B 1 373 ? -28.672 9.008 13.492 1 96.19 373 PRO B O 1
ATOM 6534 N N . LYS B 1 374 ? -27.109 9.18 11.836 1 93.44 374 LYS B N 1
ATOM 6535 C CA . LYS B 1 374 ? -26.438 10.227 12.594 1 93.44 374 LYS B CA 1
ATOM 6536 C C . LYS B 1 374 ? -26.344 11.523 11.797 1 93.44 374 LYS B C 1
ATOM 6538 O O . LYS B 1 374 ? -25.938 12.555 12.32 1 93.44 374 LYS B O 1
ATOM 6543 N N . VAL B 1 375 ? -26.734 11.516 10.531 1 95.19 375 VAL B N 1
ATOM 6544 C CA . VAL B 1 375 ? -26.672 12.719 9.711 1 95.19 375 VAL B CA 1
ATOM 6545 C C . VAL B 1 375 ? -28.062 13.344 9.602 1 95.19 375 VAL B C 1
ATOM 6547 O O . VAL B 1 375 ? -29.047 12.656 9.281 1 95.19 375 VAL B O 1
ATOM 6550 N N . THR B 1 376 ? -28.188 14.562 9.82 1 93.5 376 THR B N 1
ATOM 6551 C CA . THR B 1 376 ? -29.469 15.25 9.812 1 93.5 376 THR B CA 1
ATOM 6552 C C . THR B 1 376 ? -29.922 15.531 8.383 1 93.5 376 THR B C 1
ATOM 6554 O O . THR B 1 376 ? -29.094 15.609 7.469 1 93.5 376 THR B O 1
ATOM 6557 N N . GLU B 1 377 ? -31.25 15.703 8.234 1 95.31 377 GLU B N 1
ATOM 6558 C CA . GLU B 1 377 ? -31.812 16.062 6.938 1 95.31 377 GLU B CA 1
ATOM 6559 C C . GLU B 1 377 ? -31.203 17.359 6.41 1 95.31 377 GLU B C 1
ATOM 6561 O O . GLU B 1 377 ? -30.891 17.469 5.227 1 95.31 377 GLU B O 1
ATOM 6566 N N . ASP B 1 378 ? -31.047 18.281 7.289 1 93.19 378 ASP B N 1
ATOM 6567 C CA . ASP B 1 378 ? -30.516 19.578 6.887 1 93.19 378 ASP B CA 1
ATOM 6568 C C . ASP B 1 378 ? -29.109 19.438 6.301 1 93.19 378 ASP B C 1
ATOM 6570 O O . ASP B 1 378 ? -28.797 20.047 5.277 1 93.19 378 ASP B O 1
ATOM 6574 N N . GLN B 1 379 ? -28.328 18.688 6.941 1 92.19 379 GLN B N 1
ATOM 6575 C CA . GLN B 1 379 ? -26.969 18.453 6.469 1 92.19 379 GLN B CA 1
ATOM 6576 C C . GLN B 1 379 ? -26.969 17.719 5.133 1 92.19 379 GLN B C 1
ATOM 6578 O O . GLN B 1 379 ? -26.219 18.078 4.223 1 92.19 379 GLN B O 1
ATOM 6583 N N . MET B 1 380 ? -27.797 16.672 4.984 1 95.62 380 MET B N 1
ATOM 6584 C CA . MET B 1 380 ? -27.875 15.906 3.742 1 95.62 380 MET B CA 1
ATOM 6585 C C . MET B 1 380 ? -28.328 16.797 2.586 1 95.62 380 MET B C 1
ATOM 6587 O O . MET B 1 380 ? -27.734 16.75 1.505 1 95.62 380 MET B O 1
ATOM 6591 N N . ARG B 1 381 ? -29.281 17.672 2.871 1 94.19 381 ARG B N 1
ATOM 6592 C CA . ARG B 1 381 ? -29.797 18.578 1.851 1 94.19 381 ARG B CA 1
ATOM 6593 C C . ARG B 1 381 ? -28.734 19.562 1.402 1 94.19 381 ARG B C 1
ATOM 6595 O O . ARG B 1 381 ? -28.562 19.797 0.205 1 94.19 381 ARG B O 1
ATOM 6602 N N . ARG B 1 382 ? -28.078 20.078 2.342 1 92.19 382 ARG B N 1
ATOM 6603 C CA . ARG B 1 382 ? -27.031 21.062 2.051 1 92.19 382 ARG B CA 1
ATOM 6604 C C . ARG B 1 382 ? -25.938 20.453 1.192 1 92.19 382 ARG B C 1
ATOM 6606 O O . ARG B 1 382 ? -25.484 21.047 0.211 1 92.19 382 ARG B O 1
ATOM 6613 N N . ASP B 1 383 ? -25.531 19.297 1.53 1 91.5 383 ASP B N 1
ATOM 6614 C CA . ASP B 1 383 ? -24.422 18.672 0.833 1 91.5 383 ASP B CA 1
ATOM 6615 C C . ASP B 1 383 ? -24.828 18.203 -0.56 1 91.5 383 ASP B C 1
ATOM 6617 O O . ASP B 1 383 ? -24.031 18.234 -1.497 1 91.5 383 ASP B O 1
ATOM 6621 N N . LEU B 1 384 ? -26.031 17.734 -0.664 1 93 384 LEU B N 1
ATOM 6622 C CA . LEU B 1 384 ? -26.531 17.359 -1.978 1 93 384 LEU B CA 1
ATOM 6623 C C . LEU B 1 384 ? -26.688 18.562 -2.883 1 93 384 LEU B C 1
ATOM 6625 O O . LEU B 1 384 ? -26.516 18.469 -4.098 1 93 384 LEU B O 1
ATOM 6629 N N . MET B 1 385 ? -27.016 19.688 -2.264 1 89.12 385 MET B N 1
ATOM 6630 C CA . MET B 1 385 ? -27.203 20.922 -3.029 1 89.12 385 MET B CA 1
ATOM 6631 C C . MET B 1 385 ? -25.891 21.406 -3.623 1 89.12 385 MET B C 1
ATOM 6633 O O . MET B 1 385 ? -25.875 21.984 -4.715 1 89.12 385 MET B O 1
ATOM 6637 N N . MET B 1 386 ? -24.875 21.203 -2.883 1 81.19 386 MET B N 1
ATOM 6638 C CA . MET B 1 386 ? -23.547 21.594 -3.365 1 81.19 386 MET B CA 1
ATOM 6639 C C . MET B 1 386 ? -23.156 20.766 -4.586 1 81.19 386 MET B C 1
ATOM 6641 O O . MET B 1 386 ? -22.406 21.234 -5.441 1 81.19 386 MET B O 1
ATOM 6645 N N . ALA B 1 387 ? -23.719 19.625 -4.719 1 70.62 387 ALA B N 1
ATOM 6646 C CA . ALA B 1 387 ? -23.312 18.672 -5.754 1 70.62 387 ALA B CA 1
ATOM 6647 C C . ALA B 1 387 ? -24.297 18.688 -6.914 1 70.62 387 ALA B C 1
ATOM 6649 O O . ALA B 1 387 ? -24 18.156 -7.988 1 70.62 387 ALA B O 1
ATOM 6650 N N . GLY B 1 388 ? -25.453 19.25 -6.66 1 76.12 388 GLY B N 1
ATOM 6651 C CA . GLY B 1 388 ? -26.5 19.141 -7.664 1 76.12 388 GLY B CA 1
ATOM 6652 C C . GLY B 1 388 ? -27.344 20.391 -7.785 1 76.12 388 GLY B C 1
ATOM 6653 O O . GLY B 1 388 ? -26.953 21.453 -7.293 1 76.12 388 GLY B O 1
ATOM 6654 N N . ASN B 1 389 ? -28.422 20.234 -8.586 1 84.69 389 ASN B N 1
ATOM 6655 C CA . ASN B 1 389 ? -29.328 21.375 -8.766 1 84.69 389 ASN B CA 1
ATOM 6656 C C . ASN B 1 389 ? -30.5 21.312 -7.805 1 84.69 389 ASN B C 1
ATOM 6658 O O . ASN B 1 389 ? -30.906 20.219 -7.371 1 84.69 389 ASN B O 1
ATOM 6662 N N . LYS B 1 390 ? -30.969 22.391 -7.426 1 87.44 390 LYS B N 1
ATOM 6663 C CA . LYS B 1 390 ? -32 22.562 -6.426 1 87.44 390 LYS B CA 1
ATOM 6664 C C . LYS B 1 390 ? -33.25 21.719 -6.762 1 87.44 390 LYS B C 1
ATOM 6666 O O . LYS B 1 390 ? -33.844 21.109 -5.879 1 87.44 390 LYS B O 1
ATOM 6671 N N . GLU B 1 391 ? -33.562 21.672 -7.973 1 89.25 391 GLU B N 1
ATOM 6672 C CA . GLU B 1 391 ? -34.75 20.938 -8.383 1 89.25 391 GLU B CA 1
ATOM 6673 C C . GLU B 1 391 ? -34.625 19.453 -8.078 1 89.25 391 GLU B C 1
ATOM 6675 O O . GLU B 1 391 ? -35.594 18.828 -7.625 1 89.25 391 GLU B O 1
ATOM 6680 N N . MET B 1 392 ? -33.5 18.938 -8.312 1 88.62 392 MET B N 1
ATOM 6681 C CA . MET B 1 392 ? -33.281 17.516 -8.055 1 88.62 392 MET B CA 1
ATOM 6682 C C . MET B 1 392 ? -33.25 17.234 -6.555 1 88.62 392 MET B C 1
ATOM 6684 O O . MET B 1 392 ? -33.812 16.234 -6.094 1 88.62 392 MET B O 1
ATOM 6688 N N . VAL B 1 393 ? -32.656 18.094 -5.816 1 92.19 393 VAL B N 1
ATOM 6689 C CA . VAL B 1 393 ? -32.469 17.906 -4.379 1 92.19 393 VAL B CA 1
ATOM 6690 C C . VAL B 1 393 ? -33.812 18.016 -3.664 1 92.19 393 VAL B C 1
ATOM 6692 O O . VAL B 1 393 ? -34.062 17.312 -2.68 1 92.19 393 VAL B O 1
ATOM 6695 N N . ASP B 1 394 ? -34.656 18.812 -4.191 1 91.69 394 ASP B N 1
ATOM 6696 C CA . ASP B 1 394 ? -35.969 19.016 -3.588 1 91.69 394 ASP B CA 1
ATOM 6697 C C . ASP B 1 394 ? -36.812 17.75 -3.695 1 91.69 394 ASP B C 1
ATOM 6699 O O . ASP B 1 394 ? -37.781 17.562 -2.922 1 91.69 394 ASP B O 1
ATOM 6703 N N . LYS B 1 395 ? -36.469 16.938 -4.602 1 92.69 395 LYS B N 1
ATOM 6704 C CA . LYS B 1 395 ? -37.219 15.711 -4.828 1 92.69 395 LYS B CA 1
ATOM 6705 C C . LYS B 1 395 ? -36.75 14.578 -3.936 1 92.69 395 LYS B C 1
ATOM 6707 O O . LYS B 1 395 ? -37.406 13.547 -3.807 1 92.69 395 LYS B O 1
ATOM 6712 N N . VAL B 1 396 ? -35.656 14.766 -3.348 1 96.62 396 VAL B N 1
ATOM 6713 C CA . VAL B 1 396 ? -35.094 13.734 -2.486 1 96.62 396 VAL B CA 1
ATOM 6714 C C . VAL B 1 396 ? -35.875 13.641 -1.194 1 96.62 396 VAL B C 1
ATOM 6716 O O . VAL B 1 396 ? -36.281 14.664 -0.623 1 96.62 396 VAL B O 1
ATOM 6719 N N . GLN B 1 397 ? -36.188 12.469 -0.816 1 97.38 397 GLN B N 1
ATOM 6720 C CA . GLN B 1 397 ? -36.875 12.242 0.451 1 97.38 397 GLN B CA 1
ATOM 6721 C C . GLN B 1 397 ? -35.875 11.836 1.544 1 97.38 397 GLN B C 1
ATOM 6723 O O . GLN B 1 397 ? -34.875 11.164 1.271 1 97.38 397 GLN B O 1
ATOM 6728 N N . TYR B 1 398 ? -36.188 12.32 2.719 1 97.44 398 TYR B N 1
ATOM 6729 C CA . TYR B 1 398 ? -35.375 11.992 3.887 1 97.44 398 TYR B CA 1
ATOM 6730 C C . TYR B 1 398 ? -36.219 11.344 4.973 1 97.44 398 TYR B C 1
ATOM 6732 O O . TYR B 1 398 ? -37.344 11.781 5.246 1 97.44 398 TYR B O 1
ATOM 6740 N N . SER B 1 399 ? -35.75 10.25 5.438 1 97.38 399 SER B N 1
ATOM 6741 C CA . SER B 1 399 ? -36.5 9.523 6.461 1 97.38 399 SER B CA 1
ATOM 6742 C C . SER B 1 399 ? -35.688 9.359 7.734 1 97.38 399 SER B C 1
ATOM 6744 O O . SER B 1 399 ? -34.469 9.25 7.676 1 97.38 399 SER B O 1
ATOM 6746 N N . THR B 1 400 ? -36.312 9.336 8.875 1 96.5 400 THR B N 1
ATOM 6747 C CA . THR B 1 400 ? -35.688 9.07 10.156 1 96.5 400 THR B CA 1
ATOM 6748 C C . THR B 1 400 ? -35.875 7.621 10.578 1 96.5 400 THR B C 1
ATOM 6750 O O . THR B 1 400 ? -35.312 7.18 11.586 1 96.5 400 THR B O 1
ATOM 6753 N N . CYS B 1 401 ? -36.625 6.918 9.805 1 97.75 401 CYS B N 1
ATOM 6754 C CA . CYS B 1 401 ? -36.875 5.504 10.047 1 97.75 401 CYS B CA 1
ATOM 6755 C C . CYS B 1 401 ? -36.438 4.652 8.867 1 97.75 401 CYS B C 1
ATOM 6757 O O . CYS B 1 401 ? -36.906 4.852 7.742 1 97.75 401 CYS B O 1
ATOM 6759 N N . PRO B 1 402 ? -35.562 3.693 9.195 1 98.25 402 PRO B N 1
ATOM 6760 C CA . PRO B 1 402 ? -35.062 2.895 8.078 1 98.25 402 PRO B CA 1
ATOM 6761 C C . PRO B 1 402 ? -36.125 2.066 7.402 1 98.25 402 PRO B C 1
ATOM 6763 O O . PRO B 1 402 ? -36.094 1.873 6.184 1 98.25 402 PRO B O 1
ATOM 6766 N N . TYR B 1 403 ? -37.156 1.597 8.109 1 98.62 403 TYR B N 1
ATOM 6767 C CA . TYR B 1 403 ? -38.219 0.774 7.551 1 98.62 403 TYR B CA 1
ATOM 6768 C C . TYR B 1 403 ? -39.188 1.612 6.695 1 98.62 403 TYR B C 1
ATOM 6770 O O . TYR B 1 403 ? -39.594 1.177 5.625 1 98.62 403 TYR B O 1
ATOM 6778 N N . LYS B 1 404 ? -39.469 2.811 7.098 1 98.38 404 LYS B N 1
ATOM 6779 C CA . LYS B 1 404 ? -40.281 3.713 6.309 1 98.38 404 LYS B CA 1
ATOM 6780 C C . LYS B 1 404 ? -39.594 4.141 5.027 1 98.38 404 LYS B C 1
ATOM 6782 O O . LYS B 1 404 ? -40.219 4.262 3.975 1 98.38 404 LYS B O 1
ATOM 6787 N N . ALA B 1 405 ? -38.312 4.34 5.172 1 98.56 405 ALA B N 1
ATOM 6788 C CA . ALA B 1 405 ? -37.5 4.766 4.027 1 98.56 405 ALA B CA 1
ATOM 6789 C C . ALA B 1 405 ? -37.594 3.754 2.889 1 98.56 405 ALA B C 1
ATOM 6791 O O . ALA B 1 405 ? -37.625 4.133 1.714 1 98.56 405 ALA B O 1
ATOM 6792 N N . ALA B 1 406 ? -37.688 2.516 3.193 1 98.56 406 ALA B N 1
ATOM 6793 C CA . ALA B 1 406 ? -37.562 1.443 2.211 1 98.56 406 ALA B CA 1
ATOM 6794 C C . ALA B 1 406 ? -38.938 1.092 1.617 1 98.56 406 ALA B C 1
ATOM 6796 O O . ALA B 1 406 ? -39 0.372 0.62 1 98.56 406 ALA B O 1
ATOM 6797 N N . GLU B 1 407 ? -40.031 1.639 2.197 1 98.44 407 GLU B N 1
ATOM 6798 C CA . GLU B 1 407 ? -41.375 1.332 1.699 1 98.44 407 GLU B CA 1
ATOM 6799 C C . GLU B 1 407 ? -41.5 1.687 0.221 1 98.44 407 GLU B C 1
ATOM 6801 O O . GLU B 1 407 ? -41.125 2.789 -0.193 1 98.44 407 GLU B O 1
ATOM 6806 N N . ASP B 1 408 ? -41.938 0.704 -0.57 1 98.31 408 ASP B N 1
ATOM 6807 C CA . ASP B 1 408 ? -42.219 0.839 -1.995 1 98.31 408 ASP B CA 1
ATOM 6808 C C . ASP B 1 408 ? -40.938 1.084 -2.791 1 98.31 408 ASP B C 1
ATOM 6810 O O . ASP B 1 408 ? -40.969 1.613 -3.902 1 98.31 408 ASP B O 1
ATOM 6814 N N . SER B 1 409 ? -39.75 0.758 -2.232 1 98.75 409 SER B N 1
ATOM 6815 C CA . SER B 1 409 ? -38.5 0.925 -2.938 1 98.75 409 SER B CA 1
ATOM 6816 C C . SER B 1 409 ? -38.219 -0.252 -3.867 1 98.75 409 SER B C 1
ATOM 6818 O O . SER B 1 409 ? -38.625 -1.38 -3.588 1 98.75 409 SER B O 1
ATOM 6820 N N . HIS B 1 410 ? -37.594 0.041 -4.953 1 98.44 410 HIS B N 1
ATOM 6821 C CA . HIS B 1 410 ? -37.094 -0.992 -5.867 1 98.44 410 HIS B CA 1
ATOM 6822 C C . HIS B 1 410 ? -35.781 -1.563 -5.398 1 98.44 410 HIS B C 1
ATOM 6824 O O . HIS B 1 410 ? -35.438 -2.709 -5.707 1 98.44 410 HIS B O 1
ATOM 6830 N N . ALA B 1 411 ? -35.031 -0.728 -4.684 1 98.69 411 ALA B N 1
ATOM 6831 C CA . ALA B 1 411 ? -33.688 -1.153 -4.238 1 98.69 411 ALA B CA 1
ATOM 6832 C C . ALA B 1 411 ? -33.312 -0.45 -2.941 1 98.69 411 ALA B C 1
ATOM 6834 O O . ALA B 1 411 ? -33.688 0.703 -2.715 1 98.69 411 ALA B O 1
ATOM 6835 N N . ILE B 1 412 ? -32.594 -1.17 -2.129 1 98.81 412 ILE B N 1
ATOM 6836 C CA . ILE B 1 412 ? -31.859 -0.617 -1.005 1 98.81 412 ILE B CA 1
ATOM 6837 C C . ILE B 1 412 ? -30.359 -0.626 -1.321 1 98.81 412 ILE B C 1
ATOM 6839 O O . ILE B 1 412 ? -29.828 -1.635 -1.784 1 98.81 412 ILE B O 1
ATOM 6843 N N . VAL B 1 413 ? -29.672 0.474 -1.12 1 98.81 413 VAL B N 1
ATOM 6844 C CA . VAL B 1 413 ? -28.25 0.597 -1.389 1 98.81 413 VAL B CA 1
ATOM 6845 C C . VAL B 1 413 ? -27.516 0.952 -0.1 1 98.81 413 VAL B C 1
ATOM 6847 O O . VAL B 1 413 ? -27.734 2.018 0.478 1 98.81 413 VAL B O 1
ATOM 6850 N N . ILE B 1 414 ? -26.609 0.109 0.372 1 98.75 414 ILE B N 1
ATOM 6851 C CA . ILE B 1 414 ? -25.812 0.344 1.57 1 98.75 414 ILE B CA 1
ATOM 6852 C C . ILE B 1 414 ? -24.562 1.151 1.21 1 98.75 414 ILE B C 1
ATOM 6854 O O . ILE B 1 414 ? -23.688 0.667 0.489 1 98.75 414 ILE B O 1
ATOM 6858 N N . LEU B 1 415 ? -24.453 2.322 1.796 1 98.38 415 LEU B N 1
ATOM 6859 C CA . LEU B 1 415 ? -23.359 3.197 1.371 1 98.38 415 LEU B CA 1
ATOM 6860 C C . LEU B 1 415 ? -22.484 3.578 2.553 1 98.38 415 LEU B C 1
ATOM 6862 O O . LEU B 1 415 ? -21.375 4.09 2.365 1 98.38 415 LEU B O 1
ATOM 6866 N N . THR B 1 416 ? -22.875 3.436 3.752 1 97.88 416 THR B N 1
ATOM 6867 C CA . THR B 1 416 ? -22.094 3.568 4.977 1 97.88 416 THR B CA 1
ATOM 6868 C C . THR B 1 416 ? -22.188 2.301 5.82 1 97.88 416 THR B C 1
ATOM 6870 O O . THR B 1 416 ? -23.234 1.66 5.875 1 97.88 416 THR B O 1
ATOM 6873 N N . GLU B 1 417 ? -21.141 1.904 6.504 1 97.5 417 GLU B N 1
ATOM 6874 C CA . GLU B 1 417 ? -21.078 0.607 7.172 1 97.5 417 GLU B CA 1
ATOM 6875 C C . GLU B 1 417 ? -21.547 0.713 8.617 1 97.5 417 GLU B C 1
ATOM 6877 O O . GLU B 1 417 ? -20.953 0.126 9.516 1 97.5 417 GLU B O 1
ATOM 6882 N N . TRP B 1 418 ? -22.672 1.381 8.82 1 97.69 418 TRP B N 1
ATOM 6883 C CA . TRP B 1 418 ? -23.234 1.423 10.164 1 97.69 418 TRP B CA 1
ATOM 6884 C C . TRP B 1 418 ? -23.578 0.019 10.656 1 97.69 418 TRP B C 1
ATOM 6886 O O . TRP B 1 418 ? -24.188 -0.77 9.93 1 97.69 418 TRP B O 1
ATOM 6896 N N . ASP B 1 419 ? -23.312 -0.232 11.945 1 97.06 419 ASP B N 1
ATOM 6897 C CA . ASP B 1 419 ? -23.516 -1.568 12.5 1 97.06 419 ASP B CA 1
ATOM 6898 C C . ASP B 1 419 ? -25 -1.932 12.523 1 97.06 419 ASP B C 1
ATOM 6900 O O . ASP B 1 419 ? -25.359 -3.098 12.352 1 97.06 419 ASP B O 1
ATOM 6904 N N . GLU B 1 420 ? -25.859 -1 12.688 1 97.62 420 GLU B N 1
ATOM 6905 C CA . GLU B 1 420 ? -27.281 -1.281 12.805 1 97.62 420 GLU B CA 1
ATOM 6906 C C . GLU B 1 420 ? -27.859 -1.796 11.484 1 97.62 420 GLU B C 1
ATOM 6908 O O . GLU B 1 420 ? -28.875 -2.49 11.477 1 97.62 420 GLU B O 1
ATOM 6913 N N . PHE B 1 421 ? -27.266 -1.505 10.383 1 98.5 421 PHE B N 1
ATOM 6914 C CA . PHE B 1 421 ? -27.781 -1.963 9.094 1 98.5 421 PHE B CA 1
ATOM 6915 C C . PHE B 1 421 ? -27.703 -3.482 8.992 1 98.5 421 PHE B C 1
ATOM 6917 O O . PHE B 1 421 ? -28.453 -4.094 8.227 1 98.5 421 PHE B O 1
ATOM 6924 N N . LYS B 1 422 ? -26.781 -4.098 9.719 1 97.94 422 LYS B N 1
ATOM 6925 C CA . LYS B 1 422 ? -26.562 -5.539 9.656 1 97.94 422 LYS B CA 1
ATOM 6926 C C . LYS B 1 422 ? -27.719 -6.309 10.281 1 97.94 422 LYS B C 1
ATOM 6928 O O . LYS B 1 422 ? -27.969 -7.465 9.93 1 97.94 422 LYS B O 1
ATOM 6933 N N . THR B 1 423 ? -28.438 -5.641 11.172 1 97.19 423 THR B N 1
ATOM 6934 C CA . THR B 1 423 ? -29.312 -6.402 12.047 1 97.19 423 THR B CA 1
ATOM 6935 C C . THR B 1 423 ? -30.781 -6.047 11.781 1 97.19 423 THR B C 1
ATOM 6937 O O . THR B 1 423 ? -31.672 -6.496 12.5 1 97.19 423 THR B O 1
ATOM 6940 N N . TYR B 1 424 ? -31.031 -5.258 10.805 1 98.19 424 TYR B N 1
ATOM 6941 C CA . TYR B 1 424 ? -32.406 -4.887 10.5 1 98.19 424 TYR B CA 1
ATOM 6942 C C . TYR B 1 424 ? -33.25 -6.109 10.133 1 98.19 424 TYR B C 1
ATOM 6944 O O . TYR B 1 424 ? -32.688 -7.164 9.812 1 98.19 424 TYR B O 1
ATOM 6952 N N . ASP B 1 425 ? -34.562 -5.988 10.352 1 98.5 425 ASP B N 1
ATOM 6953 C CA . ASP B 1 425 ? -35.5 -7.02 9.938 1 98.5 425 ASP B CA 1
ATOM 6954 C C . ASP B 1 425 ? -35.688 -6.996 8.422 1 98.5 425 ASP B C 1
ATOM 6956 O O . ASP B 1 425 ? -36.688 -6.441 7.934 1 98.5 425 ASP B O 1
ATOM 6960 N N . TYR B 1 426 ? -34.906 -7.734 7.688 1 98.69 426 TYR B N 1
ATOM 6961 C CA . TYR B 1 426 ? -34.906 -7.691 6.23 1 98.69 426 TYR B CA 1
ATOM 6962 C C . TYR B 1 426 ? -36.094 -8.422 5.656 1 98.69 426 TYR B C 1
ATOM 6964 O O . TYR B 1 426 ? -36.469 -8.219 4.496 1 98.69 426 TYR B O 1
ATOM 6972 N N . GLU B 1 427 ? -36.719 -9.289 6.41 1 98.62 427 GLU B N 1
ATOM 6973 C CA . GLU B 1 427 ? -38 -9.859 5.969 1 98.62 427 GLU B CA 1
ATOM 6974 C C . GLU B 1 427 ? -39.094 -8.789 5.883 1 98.62 427 GLU B C 1
ATOM 6976 O O . GLU B 1 427 ? -39.844 -8.734 4.906 1 98.62 427 GLU B O 1
ATOM 6981 N N . ARG B 1 428 ? -39.094 -8.031 6.922 1 98.62 428 ARG B N 1
ATOM 6982 C CA . ARG B 1 428 ? -40.031 -6.922 6.941 1 98.62 428 ARG B CA 1
ATOM 6983 C C . ARG B 1 428 ? -39.75 -5.941 5.805 1 98.62 428 ARG B C 1
ATOM 6985 O O . ARG B 1 428 ? -40.688 -5.473 5.137 1 98.62 428 ARG B O 1
ATOM 6992 N N . LEU B 1 429 ? -38.531 -5.637 5.594 1 98.81 429 LEU B N 1
ATOM 6993 C CA . LEU B 1 429 ? -38.125 -4.746 4.508 1 98.81 429 LEU B CA 1
ATOM 6994 C C . LEU B 1 429 ? -38.531 -5.312 3.158 1 98.81 429 LEU B C 1
ATOM 6996 O O . LEU B 1 429 ? -39.156 -4.609 2.346 1 98.81 429 LEU B O 1
ATOM 7000 N N . PHE B 1 430 ? -38.281 -6.555 2.953 1 98.62 430 PHE B N 1
ATOM 7001 C CA . PHE B 1 430 ? -38.594 -7.223 1.699 1 98.62 430 PHE B CA 1
ATOM 7002 C C . PHE B 1 430 ? -40.094 -7.113 1.396 1 98.62 430 PHE B C 1
ATOM 7004 O O . PHE B 1 430 ? -40.469 -6.82 0.263 1 98.62 430 PHE B O 1
ATOM 7011 N N . LYS B 1 431 ? -40.906 -7.316 2.396 1 98.44 431 LYS B N 1
ATOM 7012 C CA . LYS B 1 431 ? -42.344 -7.297 2.236 1 98.44 431 LYS B CA 1
ATOM 7013 C C . LYS B 1 431 ? -42.844 -5.91 1.831 1 98.44 431 LYS B C 1
ATOM 7015 O O . LYS B 1 431 ? -43.812 -5.785 1.082 1 98.44 431 LYS B O 1
ATOM 7020 N N . SER B 1 432 ? -42.188 -4.941 2.297 1 98.5 432 SER B N 1
ATOM 7021 C CA . SER B 1 432 ? -42.656 -3.578 2.082 1 98.5 432 SER B CA 1
ATOM 7022 C C . SER B 1 432 ? -42.156 -3.023 0.752 1 98.5 432 SER B C 1
ATOM 7024 O O . SER B 1 432 ? -42.656 -2.006 0.27 1 98.5 432 SER B O 1
ATOM 7026 N N . MET B 1 433 ? -41.219 -3.658 0.063 1 98.75 433 MET B N 1
ATOM 7027 C CA . MET B 1 433 ? -40.594 -3.162 -1.152 1 98.75 433 MET B CA 1
ATOM 7028 C C . MET B 1 433 ? -41.312 -3.646 -2.395 1 98.75 433 MET B C 1
ATOM 7030 O O . MET B 1 433 ? -42.125 -4.582 -2.32 1 98.75 433 MET B O 1
ATOM 7034 N N . LYS B 1 434 ? -41.062 -2.973 -3.484 1 97.88 434 LYS B N 1
ATOM 7035 C CA . LYS B 1 434 ? -41.5 -3.455 -4.781 1 97.88 434 LYS B CA 1
ATOM 7036 C C . LYS B 1 434 ? -40.719 -4.688 -5.227 1 97.88 434 LYS B C 1
ATOM 7038 O O . LYS B 1 434 ? -39.531 -4.812 -4.922 1 97.88 434 LYS B O 1
ATOM 7043 N N . LYS B 1 435 ? -41.469 -5.586 -5.938 1 96.75 435 LYS B N 1
ATOM 7044 C CA . LYS B 1 435 ? -40.781 -6.781 -6.449 1 96.75 435 LYS B CA 1
ATOM 7045 C C . LYS B 1 435 ? -40.5 -6.648 -7.941 1 96.75 435 LYS B C 1
ATOM 7047 O O . LYS B 1 435 ? -41.312 -6.117 -8.695 1 96.75 435 LYS B O 1
ATOM 7052 N N . PRO B 1 436 ? -39.406 -7.094 -8.469 1 96.88 436 PRO B N 1
ATOM 7053 C CA . PRO B 1 436 ? -38.344 -7.719 -7.68 1 96.88 436 PRO B CA 1
ATOM 7054 C C . PRO B 1 436 ? -37.562 -6.719 -6.809 1 96.88 436 PRO B C 1
ATOM 7056 O O . PRO B 1 436 ? -37.312 -5.594 -7.246 1 96.88 436 PRO B O 1
ATOM 7059 N N . ALA B 1 437 ? -37.281 -7.086 -5.539 1 97.94 437 ALA B N 1
ATOM 7060 C CA . ALA B 1 437 ? -36.594 -6.242 -4.574 1 97.94 437 ALA B CA 1
ATOM 7061 C C . ALA B 1 437 ? -35.062 -6.512 -4.602 1 97.94 437 ALA B C 1
ATOM 7063 O O . ALA B 1 437 ? -34.656 -7.66 -4.504 1 97.94 437 ALA B O 1
ATOM 7064 N N . SER B 1 438 ? -34.312 -5.492 -4.75 1 97.94 438 SER B N 1
ATOM 7065 C CA . SER B 1 438 ? -32.844 -5.645 -4.859 1 97.94 438 SER B CA 1
ATOM 7066 C C . SER B 1 438 ? -32.125 -4.973 -3.695 1 97.94 438 SER B C 1
ATOM 7068 O O . SER B 1 438 ? -32.625 -3.988 -3.141 1 97.94 438 SER B O 1
ATOM 7070 N N . VAL B 1 439 ? -31.047 -5.543 -3.307 1 98.38 439 VAL B N 1
ATOM 7071 C CA . VAL B 1 439 ? -30.141 -4.938 -2.33 1 98.38 439 VAL B CA 1
ATOM 7072 C C . VAL B 1 439 ? -28.75 -4.832 -2.92 1 98.38 439 VAL B C 1
ATOM 7074 O O . VAL B 1 439 ? -28.219 -5.805 -3.463 1 98.38 439 VAL B O 1
ATOM 7077 N N . PHE B 1 440 ? -28.234 -3.67 -2.895 1 98.19 440 PHE B N 1
ATOM 7078 C CA . PHE B 1 440 ? -26.844 -3.416 -3.281 1 98.19 440 PHE B CA 1
ATOM 7079 C C . PHE B 1 440 ? -25.984 -3.125 -2.057 1 98.19 440 PHE B C 1
ATOM 7081 O O . PHE B 1 440 ? -26.141 -2.084 -1.416 1 98.19 440 PHE B O 1
ATOM 7088 N N . ASP B 1 441 ? -25.094 -4.008 -1.738 1 97.94 441 ASP B N 1
ATOM 7089 C CA . ASP B 1 441 ? -24.219 -3.854 -0.574 1 97.94 441 ASP B CA 1
ATOM 7090 C C . ASP B 1 441 ? -22.859 -3.264 -0.971 1 97.94 441 ASP B C 1
ATOM 7092 O O . ASP B 1 441 ? -21.938 -4 -1.292 1 97.94 441 ASP B O 1
ATOM 7096 N N . GLY B 1 442 ? -22.766 -1.965 -0.807 1 97.81 442 GLY B N 1
ATOM 7097 C CA . GLY B 1 442 ? -21.547 -1.256 -1.189 1 97.81 442 GLY B CA 1
ATOM 7098 C C . GLY B 1 442 ? -20.469 -1.312 -0.131 1 97.81 442 GLY B C 1
ATOM 7099 O O . GLY B 1 442 ? -19.375 -0.773 -0.324 1 97.81 442 GLY B O 1
ATOM 7100 N N . ARG B 1 443 ? -20.719 -2.025 1.013 1 97.75 443 ARG B N 1
ATOM 7101 C CA . ARG B 1 443 ? -19.766 -2.021 2.117 1 97.75 443 ARG B CA 1
ATOM 7102 C C . ARG B 1 443 ? -19.469 -3.439 2.596 1 97.75 443 ARG B C 1
ATOM 7104 O O . ARG B 1 443 ? -18.672 -3.639 3.521 1 97.75 443 ARG B O 1
ATOM 7111 N N . LEU B 1 444 ? -20.078 -4.434 1.993 1 96.88 444 LEU B N 1
ATOM 7112 C CA . LEU B 1 444 ? -19.844 -5.848 2.266 1 96.88 444 LEU B CA 1
ATOM 7113 C C . LEU B 1 444 ? -20.125 -6.172 3.73 1 96.88 444 LEU B C 1
ATOM 7115 O O . LEU B 1 444 ? -19.312 -6.832 4.387 1 96.88 444 LEU B O 1
ATOM 7119 N N . ILE B 1 445 ? -21.297 -5.727 4.227 1 97.25 445 ILE B N 1
ATOM 7120 C CA . ILE B 1 445 ? -21.531 -5.934 5.652 1 97.25 445 ILE B CA 1
ATOM 7121 C C . ILE B 1 445 ? -22.734 -6.859 5.844 1 97.25 445 ILE B C 1
ATOM 71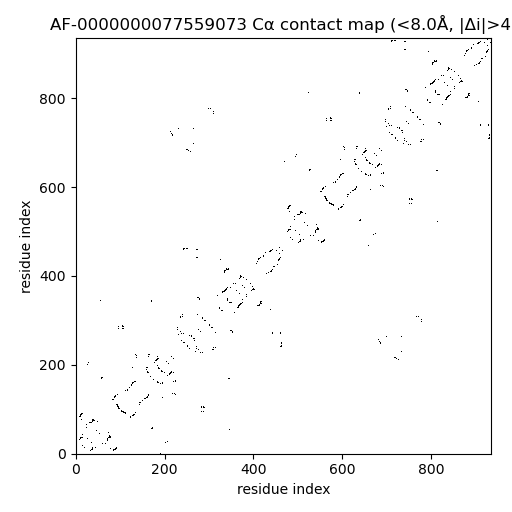23 O O . ILE B 1 445 ? -22.984 -7.328 6.957 1 97.25 445 ILE B O 1
ATOM 7127 N N . LEU B 1 446 ? -23.453 -7.164 4.773 1 97.62 446 LEU B N 1
ATOM 7128 C CA . LEU B 1 446 ? -24.688 -7.926 4.91 1 97.62 446 LEU B CA 1
ATOM 7129 C C . LEU B 1 446 ? -24.453 -9.414 4.652 1 97.62 446 LEU B C 1
ATOM 7131 O O . LEU B 1 446 ? -23.484 -9.773 3.969 1 97.62 446 LEU B O 1
ATOM 7135 N N . ASP B 1 447 ? -25.328 -10.234 5.227 1 96.31 447 ASP B N 1
ATOM 7136 C CA . ASP B 1 447 ? -25.344 -11.664 4.957 1 96.31 447 ASP B CA 1
ATOM 7137 C C . ASP B 1 447 ? -26.047 -11.969 3.633 1 96.31 447 ASP B C 1
ATOM 7139 O O . ASP B 1 447 ? -27.266 -12.141 3.594 1 96.31 447 ASP B O 1
ATOM 7143 N N . GLN B 1 448 ? -25.344 -12.172 2.656 1 94.69 448 GLN B N 1
ATOM 7144 C CA . GLN B 1 448 ? -25.859 -12.312 1.298 1 94.69 448 GLN B CA 1
ATOM 7145 C C . GLN B 1 448 ? -26.75 -13.531 1.168 1 94.69 448 GLN B C 1
ATOM 7147 O O . GLN B 1 448 ? -27.828 -13.461 0.558 1 94.69 448 GLN B O 1
ATOM 7152 N N . ASP B 1 449 ? -26.297 -14.625 1.671 1 94 449 ASP B N 1
ATOM 7153 C CA . ASP B 1 449 ? -27.047 -15.867 1.562 1 94 449 ASP B CA 1
ATOM 7154 C C . ASP B 1 449 ? -28.406 -15.75 2.248 1 94 449 ASP B C 1
ATOM 7156 O O . ASP B 1 449 ? -29.422 -16.203 1.717 1 94 449 ASP B O 1
ATOM 7160 N N . ARG B 1 450 ? -28.406 -15.133 3.359 1 96.75 450 ARG B N 1
ATOM 7161 C CA . ARG B 1 450 ? -29.656 -14.914 4.078 1 96.75 450 ARG B CA 1
ATOM 7162 C C . ARG B 1 450 ? -30.609 -14.039 3.271 1 96.75 450 ARG B C 1
ATOM 7164 O O . ARG B 1 450 ? -31.812 -14.336 3.184 1 96.75 450 ARG B O 1
ATOM 7171 N N . LEU B 1 451 ? -30.109 -12.977 2.701 1 97.81 451 LEU B N 1
ATOM 7172 C CA . LEU B 1 451 ? -30.938 -12.055 1.926 1 97.81 451 LEU B CA 1
ATOM 7173 C C . LEU B 1 451 ? -31.5 -12.742 0.691 1 97.81 451 LEU B C 1
ATOM 7175 O O . LEU B 1 451 ? -32.688 -12.562 0.36 1 97.81 451 LEU B O 1
ATOM 7179 N N . ARG B 1 452 ? -30.703 -13.547 0.055 1 96.38 452 ARG B N 1
ATOM 7180 C CA . ARG B 1 452 ? -31.172 -14.305 -1.096 1 96.38 452 ARG B CA 1
ATOM 7181 C C . ARG B 1 452 ? -32.25 -15.305 -0.684 1 96.38 452 ARG B C 1
ATOM 7183 O O . ARG B 1 452 ? -33.219 -15.523 -1.419 1 96.38 452 ARG B O 1
ATOM 7190 N N . GLY B 1 453 ? -32.031 -15.859 0.438 1 97.25 453 GLY B N 1
ATOM 7191 C CA . GLY B 1 453 ? -33.031 -16.766 0.978 1 97.25 453 GLY B CA 1
ATOM 7192 C C . GLY B 1 453 ? -34.375 -16.125 1.206 1 97.25 453 GLY B C 1
ATOM 7193 O O . GLY B 1 453 ? -35.406 -16.766 1.062 1 97.25 453 GLY B O 1
ATOM 7194 N N . ILE B 1 454 ? -34.375 -14.891 1.539 1 98 454 ILE B N 1
ATOM 7195 C CA . ILE B 1 454 ? -35.594 -14.133 1.76 1 98 454 ILE B CA 1
ATOM 7196 C C . ILE B 1 454 ? -36.281 -13.844 0.421 1 98 454 ILE B C 1
ATOM 7198 O O . ILE B 1 454 ? -37.5 -13.758 0.339 1 98 454 ILE B O 1
ATOM 7202 N N . GLY B 1 455 ? -35.469 -13.672 -0.628 1 97.44 455 GLY B N 1
ATOM 7203 C CA . GLY B 1 455 ? -36.031 -13.438 -1.953 1 97.44 455 GLY B CA 1
ATOM 7204 C C . GLY B 1 455 ? -35.438 -12.227 -2.645 1 97.44 455 GLY B C 1
ATOM 7205 O O . GLY B 1 455 ? -35.75 -11.938 -3.799 1 97.44 455 GLY B O 1
ATOM 7206 N N . PHE B 1 456 ? -34.438 -11.562 -2.018 1 98 456 PHE B N 1
ATOM 7207 C CA . PHE B 1 456 ? -33.812 -10.383 -2.6 1 98 456 PHE B CA 1
ATOM 7208 C C . PHE B 1 456 ? -32.906 -10.766 -3.773 1 98 456 PHE B C 1
ATOM 7210 O O . PHE B 1 456 ? -32.312 -11.836 -3.773 1 98 456 PHE B O 1
ATOM 7217 N N . ARG B 1 457 ? -32.844 -9.906 -4.754 1 96.88 457 ARG B N 1
ATOM 7218 C CA . ARG B 1 457 ? -31.688 -9.875 -5.629 1 96.88 457 ARG B CA 1
ATOM 7219 C C . ARG B 1 457 ? -30.531 -9.133 -4.973 1 96.88 457 ARG B C 1
ATOM 7221 O O . ARG B 1 457 ? -30.625 -7.941 -4.676 1 96.88 457 ARG B O 1
ATOM 7228 N N . VAL B 1 458 ? -29.469 -9.859 -4.766 1 97.06 458 VAL B N 1
ATOM 7229 C CA . VAL B 1 458 ? -28.391 -9.289 -3.959 1 97.06 458 VAL B CA 1
ATOM 7230 C C . VAL B 1 458 ? -27.172 -9.031 -4.84 1 97.06 458 VAL B C 1
ATOM 7232 O O . VAL B 1 458 ? -26.719 -9.914 -5.57 1 97.06 458 VAL B O 1
ATOM 7235 N N . PHE B 1 459 ? -26.703 -7.832 -4.793 1 96 459 PHE B N 1
ATOM 7236 C CA . PHE B 1 459 ? -25.5 -7.41 -5.508 1 96 459 PHE B CA 1
ATOM 7237 C C . PHE B 1 459 ? -24.469 -6.836 -4.543 1 96 459 PHE B C 1
ATOM 7239 O O . PHE B 1 459 ? -24.812 -6.086 -3.631 1 96 459 PHE B O 1
ATOM 7246 N N . THR B 1 460 ? -23.266 -7.324 -4.648 1 95.06 460 THR B N 1
ATOM 7247 C CA . THR B 1 460 ? -22.203 -6.844 -3.77 1 95.06 460 THR B CA 1
ATOM 7248 C C . THR B 1 460 ? -20.969 -6.457 -4.578 1 95.06 460 THR B C 1
ATOM 7250 O O . THR B 1 460 ? -20.797 -6.895 -5.719 1 95.06 460 THR B O 1
ATOM 7253 N N . ILE B 1 461 ? -20.172 -5.629 -3.959 1 95.12 461 ILE B N 1
ATOM 7254 C CA . ILE B 1 461 ? -18.875 -5.293 -4.535 1 95.12 461 ILE B CA 1
ATOM 7255 C C . ILE B 1 461 ? -17.953 -6.496 -4.453 1 95.12 461 ILE B C 1
ATOM 7257 O O . ILE B 1 461 ? -17.875 -7.164 -3.418 1 95.12 461 ILE B O 1
ATOM 7261 N N . GLY B 1 462 ? -17.234 -6.824 -5.617 1 95.69 462 GLY B N 1
ATOM 7262 C CA . GLY B 1 462 ? -16.109 -7.738 -5.574 1 95.69 462 GLY B CA 1
ATOM 7263 C C . GLY B 1 462 ? -16.516 -9.195 -5.719 1 95.69 462 GLY B C 1
ATOM 7264 O O . GLY B 1 462 ? -15.695 -10.094 -5.504 1 95.69 462 GLY B O 1
ATOM 7265 N N . SER B 1 463 ? -17.781 -9.445 -5.988 1 92.75 463 SER B N 1
ATOM 7266 C CA . SER B 1 463 ? -18.25 -10.805 -6.27 1 92.75 463 SER B CA 1
ATOM 7267 C C . SER B 1 463 ? -19.078 -10.844 -7.543 1 92.75 463 SER B C 1
ATOM 7269 O O . SER B 1 463 ? -19.766 -9.867 -7.875 1 92.75 463 SER B O 1
ATOM 7271 N N . MET B 1 464 ? -18.922 -11.953 -8.219 1 86.94 464 MET B N 1
ATOM 7272 C CA . MET B 1 464 ? -19.719 -12.117 -9.43 1 86.94 464 MET B CA 1
ATOM 7273 C C . MET B 1 464 ? -21.203 -12.188 -9.094 1 86.94 464 MET B C 1
ATOM 7275 O O . MET B 1 464 ? -21.594 -12.82 -8.109 1 86.94 464 MET B O 1
ATOM 7279 N N . SER B 1 465 ? -22 -11.367 -9.898 1 74.88 465 SER B N 1
ATOM 7280 C CA . SER B 1 465 ? -23.438 -11.344 -9.68 1 74.88 465 SER B CA 1
ATOM 7281 C C . SER B 1 465 ? -24.062 -12.688 -10.039 1 74.88 465 SER B C 1
ATOM 7283 O O . SER B 1 465 ? -23.688 -13.32 -11.031 1 74.88 465 SER B O 1
ATOM 7285 N N . MET B 1 466 ? -24.547 -13.461 -8.992 1 61.88 466 MET B N 1
ATOM 7286 C CA . MET B 1 466 ? -25.234 -14.719 -9.289 1 61.88 466 MET B CA 1
ATOM 7287 C C . MET B 1 466 ? -26.641 -14.469 -9.828 1 61.88 466 MET B C 1
ATOM 7289 O O . MET B 1 466 ? -27.391 -13.695 -9.234 1 61.88 466 MET B O 1
ATOM 7293 N N . ASP B 1 467 ? -26.812 -14.203 -11.148 1 50.12 467 ASP B N 1
ATOM 7294 C CA . ASP B 1 467 ? -28.188 -14.172 -11.625 1 50.12 467 ASP B CA 1
ATOM 7295 C C . ASP B 1 467 ? -29.016 -15.281 -10.992 1 50.12 467 ASP B C 1
ATOM 7297 O O . ASP B 1 467 ? -28.641 -16.453 -11.039 1 50.12 467 ASP B O 1
ATOM 7301 N N . SER B 1 468 ? -29.5 -15.133 -9.805 1 39.28 468 SER B N 1
ATOM 7302 C CA . SER B 1 468 ? -30.562 -16.094 -9.516 1 39.28 468 SER B CA 1
ATOM 7303 C C . SER B 1 468 ? -31.578 -16.141 -10.648 1 39.28 468 SER B C 1
ATOM 7305 O O . SER B 1 468 ? -31.828 -15.125 -11.305 1 39.28 468 SER B O 1
#

Organism: Bursaphelenchus xylophilus (NCBI:txid6326)

Solvent-accessible surface area (backbone atoms only — not comparable to full-atom values): 47246 Å² total; per-residue (Å²): 123,75,63,68,73,76,76,44,28,37,19,27,44,20,64,44,85,60,26,41,58,53,47,38,50,47,22,62,64,34,72,81,27,38,29,37,34,17,30,88,52,55,67,58,34,49,22,63,76,45,91,58,56,81,66,71,42,66,68,44,65,62,43,41,67,73,20,52,82,75,30,27,43,69,35,58,58,49,59,62,44,42,36,66,18,36,32,36,38,37,28,44,70,46,53,59,22,87,54,72,88,48,47,74,22,25,62,32,54,64,54,55,51,51,48,32,47,50,41,46,70,36,46,45,48,64,30,38,38,31,40,34,33,77,50,63,67,63,46,64,58,55,44,51,52,46,45,59,57,63,69,84,50,80,72,49,47,75,43,69,34,26,37,48,72,84,64,45,84,42,46,34,49,60,31,70,66,60,50,68,60,45,47,40,6,22,50,99,43,74,58,27,48,30,46,48,48,52,55,49,57,60,49,49,64,69,42,60,68,90,31,51,47,78,45,44,36,38,22,32,31,40,29,50,37,49,41,40,37,55,52,46,36,38,38,30,51,37,34,44,48,17,56,51,13,34,74,66,64,13,40,33,72,56,26,36,51,57,39,19,51,37,79,58,54,35,58,51,60,43,72,52,50,43,46,80,27,41,63,58,38,60,46,35,34,31,29,50,23,42,50,22,49,75,70,73,32,55,70,50,16,53,55,54,46,44,39,56,50,45,28,54,50,41,36,50,51,50,44,49,46,52,31,50,72,52,76,68,49,38,58,75,35,31,37,18,34,40,27,42,24,33,43,50,61,36,55,55,46,49,60,12,49,32,54,55,39,49,51,57,42,43,77,48,43,29,38,44,27,42,30,38,97,67,47,51,66,68,57,53,51,54,56,42,40,76,76,47,53,65,74,63,52,70,61,46,42,74,35,94,41,70,68,67,42,37,49,60,13,39,30,41,34,35,50,27,67,44,72,67,71,61,67,56,65,60,67,61,47,56,69,46,26,34,83,80,34,33,36,38,33,32,50,74,68,67,64,60,69,60,44,44,71,75,60,40,48,67,40,53,75,16,35,47,74,68,81,121,121,76,62,69,72,78,74,44,28,37,20,26,44,21,64,44,84,61,25,40,57,52,46,38,50,48,20,60,62,32,70,84,28,38,29,38,35,17,29,89,51,55,66,59,36,49,24,62,74,45,95,59,54,84,66,71,42,66,66,45,66,63,42,41,67,74,21,53,83,73,29,28,45,69,37,58,59,49,59,62,43,40,36,64,19,36,32,35,38,37,28,44,71,47,51,58,21,86,54,70,89,47,48,76,22,25,63,32,55,64,52,53,52,51,49,32,46,52,41,46,71,35,47,43,49,64,30,38,36,31,40,34,32,77,51,62,67,62,47,65,58,56,43,50,52,46,44,60,55,64,70,86,52,79,71,48,46,77,43,70,32,26,37,52,72,83,67,45,85,40,45,34,51,60,31,72,66,60,51,68,61,45,48,40,6,20,50,98,44,72,58,26,48,30,45,48,49,51,54,48,55,60,50,48,64,69,42,59,68,91,30,51,46,77,44,45,35,36,21,32,32,40,29,50,38,51,40,41,36,56,51,47,38,38,37,28,50,38,33,44,47,16,55,51,14,35,73,66,64,14,39,35,71,56,28,35,51,58,41,19,49,38,80,60,53,35,58,52,58,42,72,51,49,44,45,80,26,41,62,58,38,59,44,34,34,30,30,49,25,42,50,23,49,76,68,73,32,56,71,49,15,53,55,54,47,43,39,54,51,46,27,54,50,41,36,49,52,51,44,50,46,52,31,50,73,51,75,68,48,38,60,75,35,30,37,18,33,39,27,44,26,32,42,50,63,36,54,55,45,49,60,12,50,33,53,56,38,48,51,56,42,42,76,49,42,28,36,44,26,40,28,38,97,67,46,52,65,68,57,54,51,53,56,42,39,75,74,48,53,65,73,64,52,70,63,46,43,75,36,95,40,71,68,68,42,37,48,60,13,39,29,41,36,35,52,27,66,44,72,67,71,60,68,56,66,59,67,60,47,57,71,44,26,33,82,79,32,33,36,37,34,33,50,74,69,66,63,61,68,61,44,43,70,76,62,37,47,67,41,52,74,15,38,47,74,67,80,122

pLDDT: mean 94.74, std 6.92, range [39.28, 98.88]

Secondary structure (DSSP, 8-state):
-TT-SPP-EEEEE--STTHHHHHHHHHHH-TTSEEEEE-S-HHHHHHHTSSS-SS--TTHHHHHHHHBTTTEEEES-HHHHHHH-SEEEE----PBP-SSTTTTTSB--HHHHHHHHHHHHH--SEEEEEE-S---TTHHHHHHHHHH--TT-TT-EEEEEE------TTSHHHHHHS-S-EEEEE-SSHHHHHHHHHHHHHHTTTS-GGGEEEEEHHHHHHHHHHHHHHHHHHHHHHHHHHHHHHHHS--HHHHHHHHHTSTTT-STT----S----HHHHHHHHHHHHHHHHTT-HHHHHHHHHHHHHHHHHHHHHHHHHHHHTTT--TT-EEEEE--SSSTT----TT-HHHHHHHHHHHTT-EEEEE-SSS-HHHHHHHHHHHS-HHHHHT-EE-S-HHHHHTT-SEEEE-S--GGGGGS-HHHHHHHSPSSPEEEETTS-S-HHHHHHHT-EEEETTS-----/-TT-SPP-EEEEE--STTHHHHHHHHHHH-TTSEEEEE-S-HHHHHHHTSSS-SS--TTHHHHHHHHBTTTEEEES-HHHHHHH-SEEEE----PBP-SSTTTTTSB--HHHHHHHHHHHHH--SEEEEEE-S---TTHHHHHHHHHH--TT-TT-EEEEEE------TTSHHHHHHS-S-EEEEE-SSHHHHHHHHHHHHHHTTTS-GGGEEEEEHHHHHHHHHHHHHHHHHHHHHHHHHHHHHHHHS--HHHHHHHHHTSTTT-STT----S----HHHHHHHHHHHHHHHHTT-HHHHHHHHHHHHHHHHHHHHHHHHHHHHTTT--TT-EEEEE--SSSTT----TT-HHHHHHHHHHHTT-EEEEE-SSS-HHHHHHHHHHHS-HHHHHT-EE-S-HHHHHTT-SEEEE-S--GGGGGS-HHHHHHHSPSSPEEEETTS-S-HHHHHHHT-EEEETTS-----

InterPro domains:
  IPR001732 UDP-glucose/GDP-mannose dehydrogenase, N-terminal [PF03721] (9-194)
  IPR008927 6-phosphogluconate dehydrogenase-like, C-terminal domain superfamily [SSF48179] (218-317)
  IPR014026 UDP-glucose/GDP-mannose dehydrogenase, dimerisation [PF00984] (218-312)
  IPR014027 UDP-glucose/GDP-mannose dehydrogenase, C-terminal [PF03720] (337-447)
  IPR014027 UDP-glucose/GDP-mannose dehydrogenase, C-terminal [SM00984] (336-448)
  IPR017476 UDP-glucose/GDP-mannose dehydrogenase [PIRSF000124] (9-462)
  IPR017476 UDP-glucose/GDP-mannose dehydrogenase [TIGR03026] (9-443)
  IPR028356 UDP-glucose 6-dehydrogenase, eukaryotic type [PIRSF500133] (6-464)
  IPR028356 UDP-glucose 6-dehydrogenase, eukaryotic type [PTHR11374] (8-465)
  IPR036220 UDP-glucose/GDP-mannose dehydrogenase, C-terminal domain superfamily [SSF52413] (321-459)
  IPR036291 NAD(P)-binding domain superfamily [SSF51735] (9-222)

Nearest PDB structures (foldseek):
  6c4j-assembly2_J  TM=9.836E-01  e=2.904E-66  Homo sapiens
  6c5z-assembly1_D  TM=9.783E-01  e=3.309E-65  Homo sapiens
  3itk-assembly1_A  TM=9.411E-01  e=3.252E-66  Homo sapiens
  6c58-assembly1_C  TM=9.824E-01  e=9.161E-65  Homo sapiens
  3khu-assembly1_D  TM=9.611E-01  e=2.731E-63  Homo sapiens

Radius of gyration: 30.72 Å; Cα contacts (8 Å, |Δi|>4): 1995; chains: 2; bounding box: 85×91×66 Å

Sequence (936 aa):
MVFEKKVERIACVGAGYVGGPTCAMIAFKCPHINVTVVDENEAKIEAWNSEKLPIFEPGLDEIVKATRGRNLFFSADQPTAIRNADLIFITVNTPTKAYGRGNGMAPDLIHVESVARLIAEHAEGETIVVEKSTVPVKAAEGIEYLLRGPKDKESVLFQVLSNPEFMAEGTAIKYLASPDRVLIGGEKSREGEAAVQRLVEVYRNWVPLENIITVNTWSAELTKLAANAFLAQRISSINSISAICEATGAEINQVAHAIGQDSRIGSQFLQASVGFGSSSFKKDILALVYLCESLNLPECGNYWKSVVEMNEWQRERFSDKIIQALFGTVAEKKVTLYGFAHKKNTGDTRESSAISVARHLMEEQARICVFDPKVTEDQMRRDLMMAGNKEMVDKVQYSTCPYKAAEDSHAIVILTEWDEFKTYDYERLFKSMKKPASVFDGRLILDQDRLRGIGFRVFTIGSMSMDSMVFEKKVERIACVGAGYVGGPTCAMIAFKCPHINVTVVDENEAKIEAWNSEKLPIFEPGLDEIVKATRGRNLFFSADQPTAIRNADLIFITVNTPTKAYGRGNGMAPDLIHVESVARLIAEHAEGETIVVEKSTVPVKAAEGIEYLLRGPKDKESVLFQVLSNPEFMAEGTAIKYLASPDRVLIGGEKSREGEAAVQRLVEVYRNWVPLENIITVNTWSAELTKLAANAFLAQRISSINSISAICEATGAEINQVAHAIGQDSRIGSQFLQASVGFGSSSFKKDILALVYLCESLNLPECGNYWKSVVEMNEWQRERFSDKIIQALFGTVAEKKVTLYGFAHKKNTGDTRESSAISVARHLMEEQARICVFDPKVTEDQMRRDLMMAGNKEMVDKVQYSTCPYKAAEDSHAIVILTEWDEFKTYDYERLFKSMKKPASVFDGRLILDQDRLRGIGFRVFTIGSMSMDS